Protein AF-0000000070706126 (afdb_homodimer)

Solvent-accessible surface area (backbone atoms only — not comparable to full-atom values): 49937 Å² total; per-residue (Å²): 137,79,91,76,88,88,72,91,72,86,84,78,82,74,78,78,76,77,80,76,78,79,76,75,65,84,67,67,64,66,74,69,49,70,74,45,76,47,69,44,95,53,41,33,29,34,37,22,30,46,45,84,54,83,54,22,11,39,32,40,33,30,58,32,24,22,32,67,47,48,81,87,45,89,29,30,48,21,36,42,38,49,50,25,58,56,43,63,40,40,28,80,88,36,48,40,65,54,37,48,53,53,45,32,64,55,27,22,49,43,37,36,45,53,38,54,61,34,33,35,38,37,29,50,31,48,66,90,42,48,65,59,52,50,49,50,50,39,40,44,74,74,34,53,59,60,51,66,69,58,47,54,52,45,40,55,53,47,50,52,50,50,52,54,38,65,72,33,64,89,65,34,45,68,58,51,45,33,30,40,26,12,57,92,35,36,70,17,40,51,64,60,49,45,75,80,28,58,77,61,40,47,56,62,44,48,50,52,51,41,70,72,39,72,32,35,75,35,31,21,42,18,33,28,37,44,56,55,69,58,50,47,53,50,43,44,71,64,52,48,77,54,80,65,75,83,72,52,66,67,58,49,50,50,72,65,57,73,58,58,79,61,18,41,72,48,79,43,80,32,76,87,46,80,40,24,34,41,37,41,36,27,57,44,47,20,67,78,41,90,58,41,50,43,52,52,33,48,37,46,33,40,22,40,44,53,63,70,51,83,77,32,70,57,64,65,56,73,17,44,33,24,57,70,35,45,72,67,35,82,52,35,47,28,35,30,44,45,77,47,71,35,83,70,32,29,38,33,38,42,37,34,31,23,32,50,92,38,32,53,49,49,55,57,54,54,48,48,63,58,52,30,45,42,38,77,84,46,92,79,26,74,47,71,68,53,50,53,30,15,40,35,29,48,46,44,52,54,54,58,50,51,43,35,52,54,49,38,22,50,51,48,22,50,31,34,64,75,69,71,44,73,82,49,71,67,56,49,42,53,54,38,68,67,57,46,70,69,56,40,19,51,51,38,33,58,42,47,44,62,78,64,58,53,22,39,38,35,40,10,48,62,66,61,42,74,62,53,66,58,55,33,42,75,71,57,51,140,83,86,76,86,88,77,94,72,87,81,83,74,82,75,80,75,76,83,76,76,78,75,76,67,82,70,67,65,65,75,69,48,68,76,45,77,46,70,44,95,54,41,33,30,33,38,22,29,47,44,84,56,81,53,23,11,41,33,40,33,30,58,32,24,22,32,66,47,47,80,86,43,90,29,30,49,20,36,42,38,48,50,24,38,55,39,63,39,40,27,81,88,36,49,40,65,54,36,49,52,51,46,34,63,56,28,31,50,51,44,53,45,54,38,55,61,34,35,36,39,35,30,50,31,49,66,90,43,50,65,59,53,51,49,51,52,38,42,44,73,74,34,54,59,61,50,66,68,59,48,52,54,46,38,55,53,46,51,52,51,49,53,53,38,65,72,32,65,92,65,36,45,68,58,52,46,33,30,40,25,12,59,91,36,35,70,17,40,51,62,59,48,46,74,80,29,57,78,62,43,48,55,63,45,49,50,52,50,41,70,72,38,72,33,35,74,35,31,21,43,18,32,28,37,44,58,56,69,58,49,47,52,51,44,45,71,64,53,47,78,54,79,64,75,83,72,54,65,68,56,50,51,51,73,67,58,73,60,58,80,61,18,41,73,47,82,44,80,33,75,87,47,81,40,25,33,40,36,42,33,28,58,44,48,20,68,79,41,90,58,40,51,43,51,51,34,49,37,46,33,39,21,30,43,49,56,64,73,66,73,34,59,39,72,51,62,76,16,44,33,21,57,71,34,41,72,68,34,82,51,34,48,28,35,29,44,45,79,46,72,35,82,70,33,29,38,31,37,43,37,35,30,22,32,53,90,38,33,53,49,50,55,57,52,53,48,48,63,56,54,30,45,43,40,76,84,47,93,80,26,73,49,72,66,53,49,53,30,17,40,35,29,50,46,44,51,55,54,57,51,52,42,34,53,54,47,38,24,49,52,48,23,53,32,34,66,74,68,69,43,75,82,50,68,68,57,50,42,53,53,39,68,66,56,46,69,70,54,40,18,51,51,38,32,59,41,46,45,62,79,64,58,55,23,37,36,35,40,11,49,63,65,61,43,75,63,54,66,58,55,34,43,76,72,57,52

Organism: Malassezia globosa (strain ATCC MYA-4612 / CBS 7966) (NCBI:txid425265)

Secondary structure (DSSP, 8-state):
-----------------------------------EEEE-TTS-EEEEE---SSEEEEEEEES--GGG--TTSTTTTTHHHHHHHTTTS-BSS--HHHHHHHHHHTTS-EEEEE-SS-EEEEEEEEGGGHHHHHHHHHHHHH-B---HHHHHHHHHHHHHHHHHHHT-HHHHHHHHHHHHHTTTSGGGS-SSPPHHHHTT--HHHHHHHHHHH--GGGEEEEEESS-HHHHHHHHHHHHTT---PPPPHHHHHHHHPPP----EEEEEE-TTSSSEEEEEEEE--BTT-TTHHHHHHHHHHH-EEESSSS-STTSSTTSHHIIIIITT-TTEEEEEEEEEEBSS-EEEEEEEEE-GGGTTTHHHHHHHHHHTTS-SSSTTPPPHHHHHHHHHHHHHHHHHHTTSHHHHHHHHHHHHHHHSS---HHHHHHHHHT--HHHHHHHHHHHHSSSPPPEEEEEE--TT---HHHHHHHTT-/-----------------------------------EEEE-TTS-EEEEE---SSEEEEEEEES--GGG--TTSTTTTTHHHHHHHTTTS-BSS--HHHHHHHHHHTTS-EEEEE-SS-EEEEEEEEGGGHHHHHHHHHHHHH-B---HHHHHHHHHHHHHHHHHHHT-HHHHHHHHHHHHHTTTSGGGS-SSPPHHHHTT--HHHHHHHHHHH--GGGEEEEEESS-HHHHHHHHHHHHTT---PPPPHHHHHHHHPPP----EEEEEE-TTSSSEEEEEEEE--BTT-TTHHHHHHHHHHH-EEETT--S-TTSSTTSHHIIIIITT-TTEEEEEEEEEEBSS-EEEEEEEEE-GGGTTTHHHHHHHHHHTTS-SSSTTPPPHHHHHHHHHHHHHHHHHHTTSHHHHHHHHHHHHHHHSS---HHHHHHHHHT--HHHHHHHHHHHHSSSPPPEEEEEE--TT---HHHHHHHTT-

Sequence (954 aa):
MPYHRLGASSFLRKAALPLVRQRAYATGAAATDPVQITTLPNQVRVATEATPGHFSAVGVYIDAGSRYERPWVPGESGVSHLLDRMAFKSTKGRTAEDMEQLIQAVGGNVMCSSSRETIMYQSSVFNQDIRTVLDVFADTIQNPVMDANELGVQREATAWEVSEIWSKPEMILPEIVHAVAYQNNTLGHPLLCPMENLDIVTTDNLRDFMRAWYRPERLVVAGVGMSHADMVAQATELFGGMRAAPQDPVLDMLGKERARYTGGELFMPDPSTEFTHVYVAYEGMSIHDDDIYTLATMQMLIGGGGSFSAGGPGKGMYSRLYTNVLNQFHAVDHCASFHHCYADSGLFGISASVHPSFSSTIPYVIARELELCTSGNYRGSVTKAELARAKNQLKSSLMMALESRLVEVEDLGRQVLVHGKKVSVQEMCAAIDRVDLAALHRVARRVLMNGKPSTVVVQGELDGLGDIRALLSSRGMMPYHRLGASSFLRKAALPLVRQRAYATGAAATDPVQITTLPNQVRVATEATPGHFSAVGVYIDAGSRYERPWVPGESGVSHLLDRMAFKSTKGRTAEDMEQLIQAVGGNVMCSSSRETIMYQSSVFNQDIRTVLDVFADTIQNPVMDANELGVQREATAWEVSEIWSKPEMILPEIVHAVAYQNNTLGHPLLCPMENLDIVTTDNLRDFMRAWYRPERLVVAGVGMSHADMVAQATELFGGMRAAPQDPVLDMLGKERARYTGGELFMPDPSTEFTHVYVAYEGMSIHDDDIYTLATMQMLIGGGGSFSAGGPGKGMYSRLYTNVLNQFHAVDHCASFHHCYADSGLFGISASVHPSFSSTIPYVIARELELCTSGNYRGSVTKAELARAKNQLKSSLMMALESRLVEVEDLGRQVLVHGKKVSVQEMCAAIDRVDLAALHRVARRVLMNGKPSTVVVQGELDGLGDIRALLSSRGM

Nearest PDB structures (foldseek):
  7jrg-assembly1_A  TM=9.413E-01  e=2.999E-42  Vigna radiata var. radiata
  8bq5-assembly1_AB  TM=9.023E-01  e=3.755E-42  Arabidopsis thaliana
  6haw-assembly1_A  TM=9.386E-01  e=1.621E-40  Bos taurus
  8ab7-assembly1_A  TM=9.003E-01  e=1.717E-39  Yarrowia lipolytica
  8b6j-assembly1_A  TM=9.073E-01  e=3.806E-33  Tetrahymena thermophila SB210

Structure (mmCIF, N/CA/C/O backbone):
data_AF-0000000070706126-model_v1
#
loop_
_entity.id
_entity.type
_entity.pdbx_description
1 polymer 'Mitochondrial-processing peptidase subunit alpha'
#
loop_
_atom_site.group_PDB
_atom_site.id
_atom_site.type_symbol
_atom_site.label_atom_id
_atom_site.label_alt_id
_atom_site.label_comp_id
_atom_site.label_asym_id
_atom_site.label_entity_id
_atom_site.label_seq_id
_atom_site.pdbx_PDB_ins_code
_atom_site.Cartn_x
_atom_site.Cartn_y
_atom_site.Cartn_z
_atom_site.occupancy
_atom_site.B_iso_or_equiv
_atom_site.auth_seq_id
_atom_site.auth_comp_id
_atom_site.auth_asym_id
_atom_site.auth_atom_id
_atom_site.pdbx_PDB_model_num
ATOM 1 N N . MET A 1 1 ? -62.438 29.094 10.445 1 16.95 1 MET A N 1
ATOM 2 C CA . MET A 1 1 ? -63.375 29.422 9.391 1 16.95 1 MET A CA 1
ATOM 3 C C . MET A 1 1 ? -63.156 28.547 8.156 1 16.95 1 MET A C 1
ATOM 5 O O . MET A 1 1 ? -62 28.156 7.883 1 16.95 1 MET A O 1
ATOM 9 N N . PRO A 1 2 ? -64.25 28.125 7.402 1 18.17 2 PRO A N 1
ATOM 10 C CA . PRO A 1 2 ? -64.625 27.031 6.473 1 18.17 2 PRO A CA 1
ATOM 11 C C . PRO A 1 2 ? -64 27.25 5.078 1 18.17 2 PRO A C 1
ATOM 13 O O . PRO A 1 2 ? -64.125 26.391 4.207 1 18.17 2 PRO A O 1
ATOM 16 N N . TYR A 1 3 ? -63.719 28.5 4.789 1 16.61 3 TYR A N 1
ATOM 17 C CA . TYR A 1 3 ? -63.875 28.781 3.371 1 16.61 3 TYR A CA 1
ATOM 18 C C . TYR A 1 3 ? -63.281 27.672 2.516 1 16.61 3 TYR A C 1
ATOM 20 O O . TYR A 1 3 ? -62.219 27.109 2.871 1 16.61 3 TYR A O 1
ATOM 28 N N . HIS A 1 4 ? -63.875 27.203 1.459 1 16.44 4 HIS A N 1
ATOM 29 C CA . HIS A 1 4 ? -64.375 26.344 0.392 1 16.44 4 HIS A CA 1
ATOM 30 C C . HIS A 1 4 ? -63.344 26.266 -0.755 1 16.44 4 HIS A C 1
ATOM 32 O O . HIS A 1 4 ? -63.031 25.172 -1.217 1 16.44 4 HIS A O 1
ATOM 38 N N . ARG A 1 5 ? -63.281 27.391 -1.562 1 16.2 5 ARG A N 1
ATOM 39 C CA . ARG A 1 5 ? -63.688 27.375 -2.969 1 16.2 5 ARG A CA 1
ATOM 40 C C . ARG A 1 5 ? -62.656 26.609 -3.809 1 16.2 5 ARG A C 1
ATOM 42 O O . ARG A 1 5 ? -61.531 26.406 -3.383 1 16.2 5 ARG A O 1
ATOM 49 N N . LEU A 1 6 ? -62.688 26.797 -5.23 1 16.56 6 LEU A N 1
ATOM 50 C CA . LEU A 1 6 ? -63.062 26.234 -6.523 1 16.56 6 LEU A CA 1
ATOM 51 C C . LEU A 1 6 ? -61.812 25.859 -7.312 1 16.56 6 LEU A C 1
ATOM 53 O O . LEU A 1 6 ? -60.688 26.234 -6.949 1 16.56 6 LEU A O 1
ATOM 57 N N . GLY A 1 7 ? -61.719 26.234 -8.68 1 16.25 7 GLY A N 1
ATOM 58 C CA . GLY A 1 7 ? -61.875 25.656 -10.008 1 16.25 7 GLY A CA 1
ATOM 59 C C . GLY A 1 7 ? -60.562 25.609 -10.789 1 16.25 7 GLY A C 1
ATOM 60 O O . GLY A 1 7 ? -60.562 25.172 -11.945 1 16.25 7 GLY A O 1
ATOM 61 N N . ALA A 1 8 ? -59.531 26.391 -10.508 1 17.09 8 ALA A N 1
ATOM 62 C CA . ALA A 1 8 ? -58.906 27.031 -11.664 1 17.09 8 ALA A CA 1
ATOM 63 C C . ALA A 1 8 ? -58.344 25.984 -12.617 1 17.09 8 ALA A C 1
ATOM 65 O O . ALA A 1 8 ? -57.5 25.172 -12.219 1 17.09 8 ALA A O 1
ATOM 66 N N . SER A 1 9 ? -58.906 25.609 -13.797 1 16.64 9 SER A N 1
ATOM 67 C CA . SER A 1 9 ? -58.844 24.703 -14.938 1 16.64 9 SER A CA 1
ATOM 68 C C . SER A 1 9 ? -57.531 24.797 -15.664 1 16.64 9 SER A C 1
ATOM 70 O O . SER A 1 9 ? -57.125 23.875 -16.391 1 16.64 9 SER A O 1
ATOM 72 N N . SER A 1 10 ? -57 26.016 -15.891 1 17.25 10 SER A N 1
ATOM 73 C CA . SER A 1 10 ? -56.594 26.25 -17.281 1 17.25 10 SER A CA 1
ATOM 74 C C . SER A 1 10 ? -55.562 25.219 -17.734 1 17.25 10 SER A C 1
ATOM 76 O O . SER A 1 10 ? -54.938 24.562 -16.906 1 17.25 10 SER A O 1
ATOM 78 N N . PHE A 1 11 ? -55 25.344 -19.047 1 17.95 11 PHE A N 1
ATOM 79 C CA . PHE A 1 11 ? -54.625 24.859 -20.375 1 17.95 11 PHE A CA 1
ATOM 80 C C . PHE A 1 11 ? -53.188 24.344 -20.359 1 17.95 11 PHE A C 1
ATOM 82 O O . PHE A 1 11 ? -52.312 24.891 -19.656 1 17.95 11 PHE A O 1
ATOM 89 N N . LEU A 1 12 ? -52.844 23.109 -20.922 1 17.23 12 LEU A N 1
ATOM 90 C CA . LEU A 1 12 ? -51.906 22 -21.141 1 17.23 12 LEU A CA 1
ATOM 91 C C . LEU A 1 12 ? -50.719 22.438 -21.969 1 17.23 12 LEU A C 1
ATOM 93 O O . LEU A 1 12 ? -49.969 21.609 -22.469 1 17.23 12 LEU A O 1
ATOM 97 N N . ARG A 1 13 ? -50.438 23.797 -22.141 1 17.64 13 ARG A N 1
ATOM 98 C CA . ARG A 1 13 ? -49.656 23.875 -23.375 1 17.64 13 ARG A CA 1
ATOM 99 C C . ARG A 1 13 ? -48.344 23.094 -23.234 1 17.64 13 ARG A C 1
ATOM 101 O O . ARG A 1 13 ? -47.688 23.141 -22.203 1 17.64 13 ARG A O 1
ATOM 108 N N . LYS A 1 14 ? -48 22.141 -24.172 1 18.61 14 LYS A N 1
ATOM 109 C CA . LYS A 1 14 ? -47.062 21.094 -24.531 1 18.61 14 LYS A CA 1
ATOM 110 C C . LYS A 1 14 ? -45.656 21.672 -24.75 1 18.61 14 LYS A C 1
ATOM 112 O O . LYS A 1 14 ? -45.125 21.625 -25.859 1 18.61 14 LYS A O 1
ATOM 117 N N . ALA A 1 15 ? -45.188 22.75 -24.125 1 18.69 15 ALA A N 1
ATOM 118 C CA . ALA A 1 15 ? -44 23.312 -24.75 1 18.69 15 ALA A CA 1
ATOM 119 C C . ALA A 1 15 ? -42.875 22.297 -24.844 1 18.69 15 ALA A C 1
ATOM 121 O O . ALA A 1 15 ? -42.625 21.547 -23.891 1 18.69 15 ALA A O 1
ATOM 122 N N . ALA A 1 16 ? -42.406 22.016 -26.109 1 22.16 16 ALA A N 1
ATOM 123 C CA . ALA A 1 16 ? -41.375 21.172 -26.734 1 22.16 16 ALA A CA 1
ATOM 124 C C . ALA A 1 16 ? -40 21.438 -26.125 1 22.16 16 ALA A C 1
ATOM 126 O O . ALA A 1 16 ? -39.5 22.547 -26.172 1 22.16 16 ALA A O 1
ATOM 127 N N . LEU A 1 17 ? -39.625 20.891 -25.016 1 20.3 17 LEU A N 1
ATOM 128 C CA . LEU A 1 17 ? -38.375 21.109 -24.344 1 20.3 17 LEU A CA 1
ATOM 129 C C . LEU A 1 17 ? -37.188 20.891 -25.312 1 20.3 17 LEU A C 1
ATOM 131 O O . LEU A 1 17 ? -37.125 19.844 -25.969 1 20.3 17 LEU A O 1
ATOM 135 N N . PRO A 1 18 ? -36.594 22.016 -25.797 1 23.59 18 PRO A N 1
ATOM 136 C CA . PRO A 1 18 ? -35.5 21.906 -26.781 1 23.59 18 PRO A CA 1
ATOM 137 C C . PRO A 1 18 ? -34.469 20.828 -26.406 1 23.59 18 PRO A C 1
ATOM 139 O O . PRO A 1 18 ? -34.344 20.484 -25.234 1 23.59 18 PRO A O 1
ATOM 142 N N . LEU A 1 19 ? -34.031 20.062 -27.453 1 23.22 19 LEU A N 1
ATOM 143 C CA . LEU A 1 19 ? -33.031 19.016 -27.625 1 23.22 19 LEU A CA 1
ATOM 144 C C . LEU A 1 19 ? -31.703 19.453 -27.062 1 23.22 19 LEU A C 1
ATOM 146 O O . LEU A 1 19 ? -31.094 20.406 -27.562 1 23.22 19 LEU A O 1
ATOM 150 N N . VAL A 1 20 ? -31.484 19.516 -25.812 1 23.09 20 VAL A N 1
ATOM 151 C CA . VAL A 1 20 ? -30.172 19.828 -25.234 1 23.09 20 VAL A CA 1
ATOM 152 C C . VAL A 1 20 ? -29.094 19.031 -25.953 1 23.09 20 VAL A C 1
ATOM 154 O O . VAL A 1 20 ? -29.156 17.797 -26 1 23.09 20 VAL A O 1
ATOM 157 N N . ARG A 1 21 ? -28.406 19.656 -26.922 1 24.77 21 ARG A N 1
ATOM 158 C CA . ARG A 1 21 ? -27.234 19.156 -27.641 1 24.77 21 ARG A CA 1
ATOM 159 C C . ARG A 1 21 ? -26.25 18.469 -26.688 1 24.77 21 ARG A C 1
ATOM 161 O O . ARG A 1 21 ? -25.859 19.047 -25.672 1 24.77 21 ARG A O 1
ATOM 168 N N . GLN A 1 22 ? -26.109 17.219 -26.75 1 24.25 22 GLN A N 1
ATOM 169 C CA . GLN A 1 22 ? -25.156 16.312 -26.109 1 24.25 22 GLN A CA 1
ATOM 170 C C . GLN A 1 22 ? -23.719 16.766 -26.375 1 24.25 22 GLN A C 1
ATOM 172 O O . GLN A 1 22 ? -23.219 16.641 -27.484 1 24.25 22 GLN A O 1
ATOM 177 N N . ARG A 1 23 ? -23.25 17.922 -25.859 1 25.36 23 ARG A N 1
ATOM 178 C CA . ARG A 1 23 ? -21.844 18.281 -26.047 1 25.36 23 ARG A CA 1
ATOM 179 C C . ARG A 1 23 ? -20.938 17.109 -25.734 1 25.36 23 ARG A C 1
ATOM 181 O O . ARG A 1 23 ? -21.016 16.5 -24.672 1 25.36 23 ARG A O 1
ATOM 188 N N . ALA A 1 24 ? -20.312 16.562 -26.797 1 27.06 24 ALA A N 1
ATOM 189 C CA . ALA A 1 24 ? -19.281 15.531 -26.875 1 27.06 24 ALA A CA 1
ATOM 190 C C . ALA A 1 24 ? -18.156 15.805 -25.906 1 27.06 24 ALA A C 1
ATOM 192 O O . ALA A 1 24 ? -17.469 16.828 -26 1 27.06 24 ALA A O 1
ATOM 193 N N . TYR A 1 25 ? -18.359 15.508 -24.688 1 28.28 25 TYR A N 1
ATOM 194 C CA . TYR A 1 25 ? -17.172 15.422 -23.859 1 28.28 25 TYR A CA 1
ATOM 195 C C . TYR A 1 25 ? -16.016 14.789 -24.641 1 28.28 25 TYR A C 1
ATOM 197 O O . TYR A 1 25 ? -16.219 13.875 -25.438 1 28.28 25 TYR A O 1
ATOM 205 N N . ALA A 1 26 ? -15.055 15.523 -25.078 1 29.61 26 ALA A N 1
ATOM 206 C CA . ALA A 1 26 ? -13.891 14.984 -25.797 1 29.61 26 ALA A CA 1
ATOM 207 C C . ALA A 1 26 ? -13.57 13.57 -25.312 1 29.61 26 ALA A C 1
ATOM 209 O O . ALA A 1 26 ? -13.055 13.383 -24.203 1 29.61 26 ALA A O 1
ATOM 210 N N . THR A 1 27 ? -14.383 12.617 -25.516 1 33.97 27 THR A N 1
ATOM 211 C CA . THR A 1 27 ? -14.148 11.18 -25.391 1 33.97 27 THR A CA 1
ATOM 212 C C . THR A 1 27 ? -12.844 10.789 -26.078 1 33.97 27 THR A C 1
ATOM 214 O O . THR A 1 27 ? -12.852 10.078 -27.094 1 33.97 27 THR A O 1
ATOM 217 N N . GLY A 1 28 ? -12.023 11.727 -26.375 1 32.88 28 GLY A N 1
ATOM 218 C CA . GLY A 1 28 ? -10.875 11.023 -26.938 1 32.88 28 GLY A CA 1
ATOM 219 C C . GLY A 1 28 ? -10.391 9.883 -26.062 1 32.88 28 GLY A C 1
ATOM 220 O O . GLY A 1 28 ? -9.906 10.102 -24.953 1 32.88 28 GLY A O 1
ATOM 221 N N . ALA A 1 29 ? -11.164 8.867 -26.109 1 37.31 29 ALA A N 1
ATOM 222 C CA . ALA A 1 29 ? -10.516 7.688 -25.547 1 37.31 29 ALA A CA 1
ATOM 223 C C . ALA A 1 29 ? -9.008 7.723 -25.781 1 37.31 29 ALA A C 1
ATOM 225 O O . ALA A 1 29 ? -8.555 7.727 -26.938 1 37.31 29 ALA A O 1
ATOM 226 N N . ALA A 1 30 ? -8.25 8.258 -24.984 1 42.72 30 ALA A N 1
ATOM 227 C CA . ALA A 1 30 ? -6.812 8.102 -25.188 1 42.72 30 ALA A CA 1
ATOM 228 C C . ALA A 1 30 ? -6.496 6.789 -25.891 1 42.72 30 ALA A C 1
ATOM 230 O O . ALA A 1 30 ? -6.832 5.711 -25.406 1 42.72 30 ALA A O 1
ATOM 231 N N . ALA A 1 31 ? -6.504 6.688 -27.094 1 42.12 31 ALA A N 1
ATOM 232 C CA . ALA A 1 31 ? -6.074 5.555 -27.922 1 42.12 31 ALA A CA 1
ATOM 233 C C . ALA A 1 31 ? -4.875 4.852 -27.297 1 42.12 31 ALA A C 1
ATOM 235 O O . ALA A 1 31 ? -3.793 5.434 -27.188 1 42.12 31 ALA A O 1
ATOM 236 N N . THR A 1 32 ? -5.129 4.074 -26.125 1 54.09 32 THR A N 1
ATOM 237 C CA . THR A 1 32 ? -4.016 3.266 -25.656 1 54.09 32 THR A CA 1
ATOM 238 C C . THR A 1 32 ? -3.324 2.555 -26.812 1 54.09 32 THR A C 1
ATOM 240 O O . THR A 1 32 ? -3.984 1.932 -27.656 1 54.09 32 THR A O 1
ATOM 243 N N . ASP A 1 33 ? -2.234 3.006 -27.266 1 60.59 33 ASP A N 1
ATOM 244 C CA . ASP A 1 33 ? -1.484 2.287 -28.297 1 60.59 33 ASP A CA 1
ATOM 245 C C . ASP A 1 33 ? -1.54 0.78 -28.062 1 60.59 33 ASP A C 1
ATOM 247 O O . ASP A 1 33 ? -1.404 0.318 -26.922 1 60.59 33 ASP A O 1
ATOM 251 N N . PRO A 1 34 ? -1.948 0.109 -29.062 1 75.88 34 PRO A N 1
ATOM 252 C CA . PRO A 1 34 ? -2.096 -1.347 -29 1 75.88 34 PRO A CA 1
ATOM 253 C C . PRO A 1 34 ? -0.819 -2.053 -28.562 1 75.88 34 PRO A C 1
ATOM 255 O O . PRO A 1 34 ? 0.284 -1.568 -28.828 1 75.88 34 PRO A O 1
ATOM 258 N N . VAL A 1 35 ? -0.993 -3.055 -27.75 1 92.12 35 VAL A N 1
ATOM 259 C CA . VAL A 1 35 ? 0.085 -3.949 -27.344 1 92.12 35 VAL A CA 1
ATOM 260 C C . VAL A 1 35 ? 0.72 -4.586 -28.578 1 92.12 35 VAL A C 1
ATOM 262 O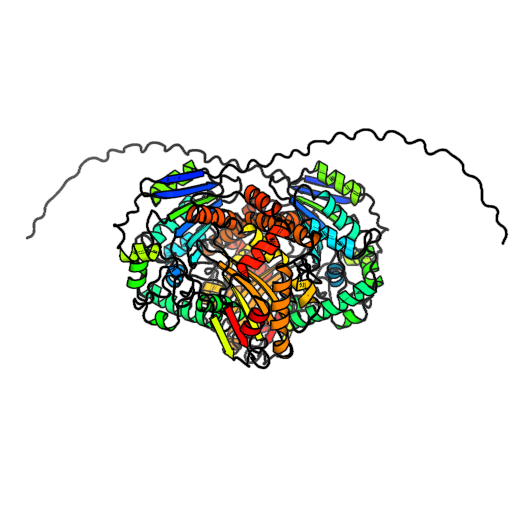 O . VAL A 1 35 ? 0.016 -4.992 -29.516 1 92.12 35 VAL A O 1
ATOM 265 N N . GLN A 1 36 ? 2.02 -4.523 -28.688 1 96.62 36 GLN A N 1
ATOM 266 C CA . GLN A 1 36 ? 2.764 -5.215 -29.734 1 96.62 36 GLN A CA 1
ATOM 267 C C . GLN A 1 36 ? 3.623 -6.336 -29.156 1 96.62 36 GLN A C 1
ATOM 269 O O . GLN A 1 36 ? 4.215 -6.176 -28.078 1 96.62 36 GLN A O 1
ATOM 274 N N . ILE A 1 37 ? 3.615 -7.441 -29.875 1 98 37 ILE A N 1
ATOM 275 C CA . ILE A 1 37 ? 4.398 -8.594 -29.438 1 98 37 ILE A CA 1
ATOM 276 C C . ILE A 1 37 ? 5.25 -9.102 -30.594 1 98 37 ILE A C 1
ATOM 278 O O . ILE A 1 37 ? 4.766 -9.227 -31.734 1 98 37 ILE A O 1
ATOM 282 N N . THR A 1 38 ? 6.488 -9.305 -30.344 1 98.38 38 THR A N 1
ATOM 283 C CA . THR A 1 38 ? 7.414 -9.906 -31.297 1 98.38 38 THR A CA 1
ATOM 284 C C . THR A 1 38 ? 8.125 -11.102 -30.688 1 98.38 38 THR A C 1
ATOM 286 O O . THR A 1 38 ? 8.539 -11.062 -29.516 1 98.38 38 THR A O 1
ATOM 289 N N . THR A 1 39 ? 8.203 -12.18 -31.422 1 98.31 39 THR A N 1
ATOM 290 C CA . THR A 1 39 ? 9.008 -13.32 -31.016 1 98.31 39 THR A CA 1
ATOM 291 C C . THR A 1 39 ? 10.367 -13.305 -31.719 1 98.31 39 THR A C 1
ATOM 293 O O . THR A 1 39 ? 10.438 -13.312 -32.938 1 98.31 39 THR A O 1
ATOM 296 N N . LEU A 1 40 ? 11.406 -13.242 -30.953 1 98.38 40 LEU A N 1
ATOM 297 C CA . LEU A 1 40 ? 12.75 -13.266 -31.516 1 98.38 40 LEU A CA 1
ATOM 298 C C . LEU A 1 40 ? 13.07 -14.641 -32.094 1 98.38 40 LEU A C 1
ATOM 300 O O . LEU A 1 40 ? 12.375 -15.617 -31.812 1 98.38 40 LEU A O 1
ATOM 304 N N . PRO A 1 41 ? 14.117 -14.766 -32.938 1 97.56 41 PRO A N 1
ATOM 305 C CA . PRO A 1 41 ? 14.477 -16.062 -33.531 1 97.56 41 PRO A CA 1
ATOM 306 C C . PRO A 1 41 ? 14.766 -17.125 -32.469 1 97.56 41 PRO A C 1
ATOM 308 O O . PRO A 1 41 ? 14.516 -18.312 -32.719 1 97.56 41 PRO A O 1
ATOM 311 N N . ASN A 1 42 ? 15.281 -16.734 -31.391 1 97.69 42 ASN A N 1
ATOM 312 C CA . ASN A 1 42 ? 15.586 -17.719 -30.344 1 97.69 42 ASN A CA 1
ATOM 313 C C . ASN A 1 42 ? 14.375 -17.984 -29.453 1 97.69 42 ASN A C 1
ATOM 315 O O . ASN A 1 42 ? 14.492 -18.625 -28.406 1 97.69 42 ASN A O 1
ATOM 319 N N . GLN A 1 43 ? 13.25 -17.406 -29.688 1 97.19 43 GLN A N 1
ATOM 320 C CA . GLN A 1 43 ? 11.945 -17.688 -29.109 1 97.19 43 GLN A CA 1
ATOM 321 C C . GLN A 1 43 ? 11.664 -16.797 -27.906 1 97.19 43 GLN A C 1
ATOM 323 O O . GLN A 1 43 ? 10.586 -16.859 -27.312 1 97.19 43 GLN A O 1
ATOM 328 N N . VAL A 1 44 ? 12.602 -15.867 -27.562 1 98.5 44 VAL A N 1
ATOM 329 C CA . VAL A 1 44 ? 12.273 -14.836 -26.578 1 98.5 44 VAL A CA 1
ATOM 330 C C . VAL A 1 44 ? 11.148 -13.953 -27.109 1 98.5 44 VAL A C 1
ATOM 332 O O . VAL A 1 44 ? 11.18 -13.523 -28.266 1 98.5 44 VAL A O 1
ATOM 335 N N . ARG A 1 45 ? 10.195 -13.711 -26.297 1 98.75 45 ARG A N 1
ATOM 336 C CA . ARG A 1 45 ? 9.109 -12.828 -26.703 1 98.75 45 ARG A CA 1
ATOM 337 C C . ARG A 1 45 ? 9.305 -11.43 -26.125 1 98.75 45 ARG A C 1
ATOM 339 O O . ARG A 1 45 ? 9.727 -11.273 -24.984 1 98.75 45 ARG A O 1
ATOM 346 N N . VAL A 1 46 ? 8.984 -10.43 -26.953 1 98.75 46 VAL A N 1
ATOM 347 C CA . VAL A 1 46 ? 9.062 -9.023 -26.578 1 98.75 46 VAL A CA 1
ATOM 348 C C . VAL A 1 46 ? 7.684 -8.375 -26.672 1 98.75 46 VAL A C 1
ATOM 350 O O . VAL A 1 46 ? 7.016 -8.477 -27.703 1 98.75 46 VAL A O 1
ATOM 353 N N . ALA A 1 47 ? 7.266 -7.805 -25.578 1 98.5 47 ALA A N 1
ATOM 354 C CA . ALA A 1 47 ? 5.953 -7.172 -25.531 1 98.5 47 ALA A CA 1
ATOM 355 C C . ALA A 1 47 ? 6.059 -5.719 -25.078 1 98.5 47 ALA A C 1
ATOM 357 O O . ALA A 1 47 ? 6.789 -5.41 -24.125 1 98.5 47 ALA A O 1
ATOM 358 N N . THR A 1 48 ? 5.305 -4.789 -25.781 1 97 48 THR A N 1
ATOM 359 C CA . THR A 1 48 ? 5.395 -3.375 -25.422 1 97 48 THR A CA 1
ATOM 360 C C . THR A 1 48 ? 4.023 -2.709 -25.5 1 97 48 THR A C 1
ATOM 362 O O . THR A 1 48 ? 3.199 -3.072 -26.344 1 97 48 THR A O 1
ATOM 365 N N . GLU A 1 49 ? 3.816 -1.878 -24.578 1 92.31 49 GLU A N 1
ATOM 366 C CA . GLU A 1 49 ? 2.715 -0.921 -24.625 1 92.31 49 GLU A CA 1
ATOM 367 C C . GLU A 1 49 ? 3.229 0.515 -24.578 1 92.31 49 GLU A C 1
ATOM 369 O O . GLU A 1 49 ? 3.83 0.936 -23.594 1 92.31 49 GLU A O 1
ATOM 374 N N . ALA A 1 50 ? 2.953 1.273 -25.641 1 81.62 50 ALA A N 1
ATOM 375 C CA . ALA A 1 50 ? 3.549 2.6 -25.781 1 81.62 50 ALA A CA 1
ATOM 376 C C . ALA A 1 50 ? 2.674 3.664 -25.125 1 81.62 50 ALA A C 1
ATOM 378 O O . ALA A 1 50 ? 2.236 4.609 -25.781 1 81.62 50 ALA A O 1
ATOM 379 N N . THR A 1 51 ? 2.359 3.504 -23.938 1 73.5 51 THR A N 1
ATOM 380 C CA . THR A 1 51 ? 1.603 4.523 -23.219 1 73.5 51 THR A CA 1
ATOM 381 C C . THR A 1 51 ? 2.496 5.707 -22.859 1 73.5 51 THR A C 1
ATOM 383 O O . THR A 1 51 ? 3.533 5.535 -22.203 1 73.5 51 THR A O 1
ATOM 386 N N . PRO A 1 52 ? 2.186 6.82 -23.297 1 70.31 52 PRO A N 1
ATOM 387 C CA . PRO A 1 52 ? 3.064 7.957 -23.031 1 70.31 52 PRO A CA 1
ATOM 388 C C . PRO A 1 52 ? 3.127 8.32 -21.547 1 70.31 52 PRO A C 1
ATOM 390 O O . PRO A 1 52 ? 2.186 8.039 -20.797 1 70.31 52 PRO A O 1
ATOM 393 N N . GLY A 1 53 ? 4.258 8.719 -21.078 1 69.5 53 GLY A N 1
ATOM 394 C CA . GLY A 1 53 ? 4.477 9.211 -19.719 1 69.5 53 GLY A CA 1
ATOM 395 C C . GLY A 1 53 ? 5.938 9.477 -19.422 1 69.5 53 GLY A C 1
ATOM 396 O O . GLY A 1 53 ? 6.812 9.211 -20.25 1 69.5 53 GLY A O 1
ATOM 397 N N . HIS A 1 54 ? 6.113 10.133 -18.297 1 68 54 HIS A N 1
ATOM 398 C CA . HIS A 1 54 ? 7.465 10.492 -17.891 1 68 54 HIS A CA 1
ATOM 399 C C . HIS A 1 54 ? 8.234 9.273 -17.391 1 68 54 HIS A C 1
ATOM 401 O O . HIS A 1 54 ? 9.469 9.289 -17.328 1 68 54 HIS A O 1
ATOM 407 N N . PHE A 1 55 ? 7.5 8.258 -17 1 76.88 55 PHE A N 1
ATOM 408 C CA . PHE A 1 55 ? 8.117 7.047 -16.484 1 76.88 55 PHE A CA 1
ATOM 409 C C . PHE A 1 55 ? 7.762 5.844 -17.359 1 76.88 55 PHE A C 1
ATOM 411 O O . PHE A 1 55 ? 6.715 5.824 -18 1 76.88 55 PHE A O 1
ATOM 418 N N . SER A 1 56 ? 8.805 5.07 -17.406 1 89.81 56 SER A N 1
ATOM 419 C CA . SER A 1 56 ? 8.641 3.775 -18.047 1 89.81 56 SER A CA 1
ATOM 420 C C . SER A 1 56 ? 8.828 2.631 -17.062 1 89.81 56 SER A C 1
ATOM 422 O O . SER A 1 56 ? 9.234 2.854 -15.914 1 89.81 56 SER A O 1
ATOM 424 N N . ALA A 1 57 ? 8.375 1.527 -17.422 1 94.19 57 ALA A N 1
ATOM 425 C CA . ALA A 1 57 ? 8.641 0.312 -16.656 1 94.19 57 ALA A CA 1
ATOM 426 C C . ALA A 1 57 ? 9.055 -0.835 -17.562 1 94.19 57 ALA A C 1
ATOM 428 O O . ALA A 1 57 ? 8.539 -0.975 -18.672 1 94.19 57 ALA A O 1
ATOM 429 N N . VAL A 1 58 ? 10.039 -1.546 -17.109 1 96.69 58 VAL A N 1
ATOM 430 C CA . VAL A 1 58 ? 10.508 -2.705 -17.859 1 96.69 58 VAL A CA 1
ATOM 431 C C . VAL A 1 58 ? 10.562 -3.926 -16.938 1 96.69 58 VAL A C 1
ATOM 433 O O . VAL A 1 58 ? 10.703 -3.793 -15.727 1 96.69 58 VAL A O 1
ATOM 436 N N . GLY A 1 59 ? 10.406 -5.098 -17.609 1 98.12 59 GLY A N 1
ATOM 437 C CA . GLY A 1 59 ? 10.508 -6.332 -16.844 1 98.12 59 GLY A CA 1
ATOM 438 C C . GLY A 1 59 ? 10.859 -7.535 -17.688 1 98.12 59 GLY A C 1
ATOM 439 O O . GLY A 1 59 ? 10.68 -7.512 -18.906 1 98.12 59 GLY A O 1
ATOM 440 N N . VAL A 1 60 ? 11.477 -8.469 -17.078 1 98.81 60 VAL A N 1
ATOM 441 C CA . VAL A 1 60 ? 11.703 -9.797 -17.641 1 98.81 60 VAL A CA 1
ATOM 442 C C . VAL A 1 60 ? 10.977 -10.844 -16.797 1 98.81 60 VAL A C 1
ATOM 444 O O . VAL A 1 60 ? 11.172 -10.914 -15.578 1 98.81 60 VAL A O 1
ATOM 447 N N . TYR A 1 61 ? 10.164 -11.602 -17.5 1 98.81 61 TYR A N 1
ATOM 448 C CA . TYR A 1 61 ? 9.328 -12.602 -16.844 1 98.81 61 TYR A CA 1
ATOM 449 C C . TYR A 1 61 ? 9.672 -14 -17.328 1 98.81 61 TYR A C 1
ATOM 451 O O . TYR A 1 61 ? 9.711 -14.25 -18.547 1 98.81 61 TYR A O 1
ATOM 459 N N . ILE A 1 62 ? 9.914 -14.859 -16.375 1 98.75 62 ILE A N 1
ATOM 460 C CA . ILE A 1 62 ? 10.359 -16.203 -16.703 1 98.75 62 ILE A CA 1
ATOM 461 C C . ILE A 1 62 ? 9.344 -17.234 -16.203 1 98.75 62 ILE A C 1
ATOM 463 O O . ILE A 1 62 ? 8.945 -17.188 -15.031 1 98.75 62 ILE A O 1
ATOM 467 N N . ASP A 1 63 ? 8.891 -18.094 -17.109 1 98.06 63 ASP A N 1
ATOM 468 C CA . ASP A 1 63 ? 8.055 -19.219 -16.719 1 98.06 63 ASP A CA 1
ATOM 469 C C . ASP A 1 63 ? 8.844 -20.25 -15.906 1 98.06 63 ASP A C 1
ATOM 471 O O . ASP A 1 63 ? 9.266 -21.266 -16.438 1 98.06 63 ASP A O 1
ATOM 475 N N . ALA A 1 64 ? 9.047 -19.953 -14.703 1 98.19 64 ALA A N 1
ATOM 476 C CA . ALA A 1 64 ? 9.75 -20.719 -13.68 1 98.19 64 ALA A CA 1
ATOM 477 C C . ALA A 1 64 ? 9.227 -20.391 -12.281 1 98.19 64 ALA A C 1
ATOM 479 O O . ALA A 1 64 ? 8.656 -19.312 -12.062 1 98.19 64 ALA A O 1
ATOM 480 N N . GLY A 1 65 ? 9.344 -21.281 -11.391 1 98.06 65 GLY A N 1
ATOM 481 C CA . GLY A 1 65 ? 8.867 -21.078 -10.031 1 98.06 65 GLY A CA 1
ATOM 482 C C . GLY A 1 65 ? 8.844 -22.344 -9.203 1 98.06 65 GLY A C 1
ATOM 483 O O . GLY A 1 65 ? 9.305 -23.406 -9.656 1 98.06 65 GLY A O 1
ATOM 484 N N . SER A 1 66 ? 8.32 -22.25 -8.062 1 98.19 66 SER A N 1
ATOM 485 C CA . SER A 1 66 ? 8.398 -23.344 -7.098 1 98.19 66 SER A CA 1
ATOM 486 C C . SER A 1 66 ? 7.672 -24.594 -7.605 1 98.19 66 SER A C 1
ATOM 488 O O . SER A 1 66 ? 8.031 -25.719 -7.258 1 98.19 66 SER A O 1
ATOM 490 N N . ARG A 1 67 ? 6.668 -24.406 -8.469 1 97.75 67 ARG A N 1
ATOM 491 C CA . ARG A 1 67 ? 5.91 -25.562 -8.93 1 97.75 67 ARG A CA 1
ATOM 492 C C . ARG A 1 67 ? 6.789 -26.516 -9.742 1 97.75 67 ARG A C 1
ATOM 494 O O . ARG A 1 67 ? 6.461 -27.688 -9.914 1 97.75 67 ARG A O 1
ATOM 501 N N . TYR A 1 68 ? 7.984 -26 -10.25 1 97.62 68 TYR A N 1
ATOM 502 C CA . TYR A 1 68 ? 8.836 -26.797 -11.117 1 97.62 68 TYR A CA 1
ATOM 503 C C . TYR A 1 68 ? 9.977 -27.438 -10.336 1 97.62 68 TYR A C 1
ATOM 505 O O . TYR A 1 68 ? 10.781 -28.188 -10.891 1 97.62 68 TYR A O 1
ATOM 513 N N . GLU A 1 69 ? 10.023 -27.062 -9.039 1 97.62 69 GLU A N 1
ATOM 514 C CA . GLU A 1 69 ? 11.086 -27.641 -8.211 1 97.62 69 GLU A CA 1
ATOM 515 C C . GLU A 1 69 ? 10.867 -29.125 -7.973 1 97.62 69 GLU A C 1
ATOM 517 O O . GLU A 1 69 ? 9.727 -29.578 -7.828 1 97.62 69 GLU A O 1
ATOM 522 N N . ARG A 1 70 ? 12.031 -29.938 -7.996 1 95.69 70 ARG A N 1
ATOM 523 C CA . ARG A 1 70 ? 11.992 -31.375 -7.75 1 95.69 70 ARG A CA 1
ATOM 524 C C . ARG A 1 70 ? 12.203 -31.688 -6.27 1 95.69 70 ARG A C 1
ATOM 526 O O . ARG A 1 70 ? 13.312 -31.547 -5.754 1 95.69 70 ARG A O 1
ATOM 533 N N . PRO A 1 71 ? 11.109 -32.156 -5.648 1 93.06 71 PRO A N 1
ATOM 534 C CA . PRO A 1 71 ? 11.211 -32.344 -4.203 1 93.06 71 PRO A CA 1
ATOM 535 C C . PRO A 1 71 ? 12.148 -33.5 -3.838 1 93.06 71 PRO A C 1
ATOM 537 O O . PRO A 1 71 ? 12.594 -33.594 -2.693 1 93.06 71 PRO A O 1
ATOM 540 N N . TRP A 1 72 ? 12.461 -34.406 -4.789 1 94.06 72 TRP A N 1
ATOM 541 C CA . TRP A 1 72 ? 13.281 -35.594 -4.5 1 94.06 72 TRP A CA 1
ATOM 542 C C . TRP A 1 72 ? 14.766 -35.281 -4.695 1 94.06 72 TRP A C 1
ATOM 544 O O . TRP A 1 72 ? 15.625 -36.094 -4.367 1 94.06 72 TRP A O 1
ATOM 554 N N . VAL A 1 73 ? 15.086 -34.125 -5.273 1 95.44 73 VAL A N 1
ATOM 555 C CA . VAL A 1 73 ? 16.469 -33.688 -5.395 1 95.44 73 VAL A CA 1
ATOM 556 C C . VAL A 1 73 ? 16.875 -32.906 -4.148 1 95.44 73 VAL A C 1
ATOM 558 O O . VAL A 1 73 ? 16.344 -31.828 -3.887 1 95.44 73 VAL A O 1
ATOM 561 N N . PRO A 1 74 ? 17.875 -33.344 -3.43 1 96.19 74 PRO A N 1
ATOM 562 C CA . PRO A 1 74 ? 18.297 -32.656 -2.223 1 96.19 74 PRO A CA 1
ATOM 563 C C . PRO A 1 74 ? 18.734 -31.203 -2.506 1 96.19 74 PRO A C 1
ATOM 565 O O . PRO A 1 74 ? 19.531 -30.969 -3.42 1 96.19 74 PRO A O 1
ATOM 568 N N . GLY A 1 75 ? 18.094 -30.266 -1.796 1 96.25 75 GLY A N 1
ATOM 569 C CA . GLY A 1 75 ? 18.516 -28.875 -1.887 1 96.25 75 GLY A CA 1
ATOM 570 C C . GLY A 1 75 ? 17.734 -28.094 -2.92 1 96.25 75 GLY A C 1
ATOM 571 O O . GLY A 1 75 ? 17.875 -26.875 -3.012 1 96.25 75 GLY A O 1
ATOM 572 N N . GLU A 1 76 ? 16.844 -28.781 -3.635 1 97 76 GLU A N 1
ATOM 573 C CA . GLU A 1 76 ? 16.188 -28.047 -4.723 1 97 76 GLU A CA 1
ATOM 574 C C . GLU A 1 76 ? 14.938 -27.328 -4.234 1 97 76 GLU A C 1
ATOM 576 O O . GLU A 1 76 ? 14.578 -26.281 -4.758 1 97 76 GLU A O 1
ATOM 581 N N . SER A 1 77 ? 14.273 -27.922 -3.232 1 97.12 77 SER A N 1
ATOM 582 C CA . SER A 1 77 ? 13.094 -27.25 -2.697 1 97.12 77 SER A CA 1
ATOM 583 C C . SER A 1 77 ? 13.453 -25.891 -2.102 1 97.12 77 SER A C 1
ATOM 585 O O . SER A 1 77 ? 14.289 -25.797 -1.202 1 97.12 77 SER A O 1
ATOM 587 N N . GLY A 1 78 ? 12.883 -24.828 -2.664 1 97.31 78 GLY A N 1
ATOM 588 C CA . GLY A 1 78 ? 13.148 -23.484 -2.172 1 97.31 78 GLY A CA 1
ATOM 589 C C . GLY A 1 78 ? 14.133 -22.719 -3.037 1 97.31 78 GLY A C 1
ATOM 590 O O . GLY A 1 78 ? 14.406 -21.547 -2.785 1 97.31 78 GLY A O 1
ATOM 591 N N . VAL A 1 79 ? 14.555 -23.297 -4.074 1 98.06 79 VAL A N 1
ATOM 592 C CA . VAL A 1 79 ? 15.586 -22.688 -4.914 1 98.06 79 VAL A CA 1
ATOM 593 C C . VAL A 1 79 ? 15.031 -21.438 -5.574 1 98.06 79 VAL A C 1
ATOM 595 O O . VAL A 1 79 ? 15.75 -20.453 -5.742 1 98.06 79 VAL A O 1
ATOM 598 N N . SER A 1 80 ? 13.766 -21.422 -6.004 1 98.19 80 SER A N 1
ATOM 599 C CA . SER A 1 80 ? 13.18 -20.219 -6.594 1 98.19 80 SER A CA 1
ATOM 600 C C . SER A 1 80 ? 13.242 -19.031 -5.629 1 98.19 80 SER A C 1
ATOM 602 O O . SER A 1 80 ? 13.578 -17.922 -6.023 1 98.19 80 SER A O 1
ATOM 604 N N . HIS A 1 81 ? 12.906 -19.312 -4.383 1 97 81 HIS A N 1
ATOM 605 C CA . HIS A 1 81 ? 13 -18.297 -3.338 1 97 81 HIS A CA 1
ATOM 606 C C . HIS A 1 81 ? 14.43 -17.781 -3.207 1 97 81 HIS A C 1
ATOM 608 O O . HIS A 1 81 ? 14.641 -16.562 -3.123 1 97 81 HIS A O 1
ATOM 614 N N . LEU A 1 82 ? 15.383 -18.656 -3.256 1 96.81 82 LEU A N 1
ATOM 615 C CA . LEU A 1 82 ? 16.766 -18.25 -3.078 1 96.81 82 LEU A CA 1
ATOM 616 C C . LEU A 1 82 ? 17.297 -17.531 -4.316 1 96.81 82 LEU A C 1
ATOM 618 O O . LEU A 1 82 ? 18.141 -16.641 -4.215 1 96.81 82 LEU A O 1
ATOM 622 N N . LEU A 1 83 ? 16.797 -17.922 -5.469 1 97.44 83 LEU A N 1
ATOM 623 C CA . LEU A 1 83 ? 17.156 -17.203 -6.684 1 97.44 83 LEU A CA 1
ATOM 624 C C . LEU A 1 83 ? 16.688 -15.75 -6.625 1 97.44 83 LEU A C 1
ATOM 626 O O . LEU A 1 83 ? 17.375 -14.844 -7.094 1 97.44 83 LEU A O 1
ATOM 630 N N . ASP A 1 84 ? 15.539 -15.578 -6.113 1 95.75 84 ASP A N 1
ATOM 631 C CA . ASP A 1 84 ? 15.023 -14.234 -5.855 1 95.75 84 ASP A CA 1
ATOM 632 C C . ASP A 1 84 ? 15.977 -13.445 -4.961 1 95.75 84 ASP A C 1
ATOM 634 O O . ASP A 1 84 ? 16.312 -12.297 -5.262 1 95.75 84 ASP A O 1
ATOM 638 N N . ARG A 1 85 ? 16.484 -14.125 -3.951 1 92.31 85 ARG A N 1
ATOM 639 C CA . ARG A 1 85 ? 17.375 -13.477 -2.982 1 92.31 85 ARG A CA 1
ATOM 640 C C . ARG A 1 85 ? 18.766 -13.289 -3.559 1 92.31 85 ARG A C 1
ATOM 642 O O . ARG A 1 85 ? 19.5 -12.398 -3.127 1 92.31 85 ARG A O 1
ATOM 649 N N . MET A 1 86 ? 19.125 -14.062 -4.508 1 94.56 86 MET A N 1
ATOM 650 C CA . MET A 1 86 ? 20.453 -14.016 -5.109 1 94.56 86 MET A CA 1
ATOM 651 C C . MET A 1 86 ? 20.469 -13.109 -6.332 1 94.56 86 MET A C 1
ATOM 653 O O . MET A 1 86 ? 21.5 -12.953 -6.984 1 94.56 86 MET A O 1
ATOM 657 N N . ALA A 1 87 ? 19.328 -12.508 -6.586 1 95 87 ALA A N 1
ATOM 658 C CA . ALA A 1 87 ? 19.266 -11.602 -7.727 1 95 87 ALA A CA 1
ATOM 659 C C . ALA A 1 87 ? 20.156 -10.375 -7.496 1 95 87 ALA A C 1
ATOM 661 O O . ALA A 1 87 ? 20.25 -9.883 -6.367 1 95 87 ALA A O 1
ATOM 662 N N . PHE A 1 88 ? 20.766 -9.93 -8.57 1 94.19 88 PHE A N 1
ATOM 663 C CA . PHE A 1 88 ? 21.531 -8.688 -8.641 1 94.19 88 PHE A CA 1
ATOM 664 C C . PHE A 1 88 ? 22.766 -8.75 -7.734 1 94.19 88 PHE A C 1
ATOM 666 O O . PHE A 1 88 ? 23.109 -7.766 -7.086 1 94.19 88 PHE A O 1
ATOM 673 N N . LYS A 1 89 ? 23.25 -9.945 -7.582 1 93.75 89 LYS A N 1
ATOM 674 C CA . LYS A 1 89 ? 24.547 -10.117 -6.941 1 93.75 89 LYS A CA 1
ATOM 675 C C . LYS A 1 89 ? 25.672 -10.141 -7.973 1 93.75 89 LYS A C 1
ATOM 677 O O . LYS A 1 89 ? 25.594 -9.461 -9 1 93.75 89 LYS A O 1
ATOM 682 N N . SER A 1 90 ? 26.781 -10.773 -7.59 1 96.38 90 SER A N 1
ATOM 683 C CA . SER A 1 90 ? 27.922 -10.75 -8.492 1 96.38 90 SER A CA 1
ATOM 684 C C . SER A 1 90 ? 27.625 -11.5 -9.789 1 96.38 90 SER A C 1
ATOM 686 O O . SER A 1 90 ? 26.969 -12.547 -9.766 1 96.38 90 SER A O 1
ATOM 688 N N . THR A 1 91 ? 28 -10.938 -10.875 1 97.81 91 THR A N 1
ATOM 689 C CA . THR A 1 91 ? 27.969 -11.57 -12.188 1 97.81 91 THR A CA 1
ATOM 690 C C . THR A 1 91 ? 29.375 -11.648 -12.781 1 97.81 91 THR A C 1
ATOM 692 O O . THR A 1 91 ? 30.344 -11.234 -12.141 1 97.81 91 THR A O 1
ATOM 695 N N . LYS A 1 92 ? 29.453 -12.234 -13.969 1 97.25 92 LYS A N 1
ATOM 696 C CA . LYS A 1 92 ? 30.75 -12.359 -14.633 1 97.25 92 LYS A CA 1
ATOM 697 C C . LYS A 1 92 ? 31.328 -10.984 -14.977 1 97.25 92 LYS A C 1
ATOM 699 O O . LYS A 1 92 ? 32.531 -10.812 -15.039 1 97.25 92 LYS A O 1
ATOM 704 N N . GLY A 1 93 ? 30.453 -10.008 -15.109 1 95.94 93 GLY A N 1
ATOM 705 C CA . GLY A 1 93 ? 30.891 -8.695 -15.547 1 95.94 93 GLY A CA 1
ATOM 706 C C . GLY A 1 93 ? 30.859 -7.652 -14.438 1 95.94 93 GLY A C 1
ATOM 707 O O . GLY A 1 93 ? 31.391 -6.555 -14.602 1 95.94 93 GLY A O 1
ATOM 708 N N . ARG A 1 94 ? 30.219 -7.973 -13.336 1 96.19 94 ARG A N 1
ATOM 709 C CA . ARG A 1 94 ? 30.047 -6.992 -12.273 1 96.19 94 ARG A CA 1
ATOM 710 C C . ARG A 1 94 ? 30.219 -7.637 -10.898 1 96.19 94 ARG A C 1
ATOM 712 O O . ARG A 1 94 ? 29.75 -8.758 -10.672 1 96.19 94 ARG A O 1
ATOM 719 N N . THR A 1 95 ? 30.906 -6.914 -10.008 1 95.31 95 THR A N 1
ATOM 720 C CA . THR A 1 95 ? 30.906 -7.316 -8.602 1 95.31 95 THR A CA 1
ATOM 721 C C . THR A 1 95 ? 29.562 -6.984 -7.945 1 95.31 95 THR A C 1
ATOM 723 O O . THR A 1 95 ? 28.766 -6.219 -8.492 1 95.31 95 THR A O 1
ATOM 726 N N . ALA A 1 96 ? 29.375 -7.586 -6.82 1 90.31 96 ALA A N 1
ATOM 727 C CA . ALA A 1 96 ? 28.156 -7.285 -6.07 1 90.31 96 ALA A CA 1
ATOM 728 C C . ALA A 1 96 ? 28.078 -5.801 -5.727 1 90.31 96 ALA A C 1
ATOM 730 O O . ALA A 1 96 ? 27 -5.199 -5.773 1 90.31 96 ALA A O 1
ATOM 731 N N . GLU A 1 97 ? 29.156 -5.211 -5.438 1 86.69 97 GLU A N 1
ATOM 732 C CA . GLU A 1 97 ? 29.219 -3.793 -5.094 1 86.69 97 GLU A CA 1
ATOM 733 C C . GLU A 1 97 ? 28.891 -2.916 -6.297 1 86.69 97 GLU A C 1
ATOM 735 O O . GLU A 1 97 ? 28.125 -1.954 -6.18 1 86.69 97 GLU A O 1
ATOM 740 N N . ASP A 1 98 ? 29.469 -3.314 -7.426 1 90.62 98 ASP A N 1
ATOM 741 C CA . ASP A 1 98 ? 29.172 -2.578 -8.656 1 90.62 98 ASP A CA 1
ATOM 742 C C . ASP A 1 98 ? 27.688 -2.654 -9.008 1 90.62 98 ASP A C 1
ATOM 744 O O . ASP A 1 98 ? 27.094 -1.663 -9.438 1 90.62 98 ASP A O 1
ATOM 748 N N . MET A 1 99 ? 27.156 -3.811 -8.875 1 91 99 MET A N 1
ATOM 749 C CA . MET A 1 99 ? 25.75 -4.027 -9.148 1 91 99 MET A CA 1
ATOM 750 C C . MET A 1 99 ? 24.875 -3.154 -8.242 1 91 99 MET A C 1
ATOM 752 O O . MET A 1 99 ? 23.953 -2.484 -8.719 1 91 99 MET A O 1
ATOM 756 N N . GLU A 1 100 ? 25.203 -3.137 -7.043 1 83.56 100 GLU A N 1
ATOM 757 C CA . GLU A 1 100 ? 24.453 -2.344 -6.066 1 83.56 100 GLU A CA 1
ATOM 758 C C . GLU A 1 100 ? 24.516 -0.858 -6.402 1 83.56 100 GLU A C 1
ATOM 760 O O . GLU A 1 100 ? 23.5 -0.158 -6.32 1 83.56 100 GLU A O 1
ATOM 765 N N . GLN A 1 101 ? 25.656 -0.38 -6.734 1 83.44 101 GLN A N 1
ATOM 766 C CA . GLN A 1 101 ? 25.828 1.023 -7.094 1 83.44 101 GLN A CA 1
ATOM 767 C C . GLN A 1 101 ? 25.016 1.381 -8.336 1 83.44 101 GLN A C 1
ATOM 769 O O . GLN A 1 101 ? 24.406 2.451 -8.398 1 83.44 101 GLN A O 1
ATOM 774 N N . LEU A 1 102 ? 25.047 0.499 -9.25 1 86.88 102 LEU A N 1
ATOM 775 C CA . LEU A 1 102 ? 24.312 0.727 -10.492 1 86.88 102 LEU A CA 1
ATOM 776 C C . LEU A 1 102 ? 22.812 0.79 -10.227 1 86.88 102 LEU A C 1
ATOM 778 O O . LEU A 1 102 ? 22.125 1.656 -10.766 1 86.88 102 LEU A O 1
ATOM 782 N N . ILE A 1 103 ? 22.297 -0.109 -9.438 1 87.5 103 ILE A N 1
ATOM 783 C CA . ILE A 1 103 ? 20.875 -0.167 -9.117 1 87.5 103 ILE A CA 1
ATOM 784 C C . ILE A 1 103 ? 20.469 1.107 -8.383 1 87.5 103 ILE A C 1
ATOM 786 O O . ILE A 1 103 ? 19.406 1.677 -8.664 1 87.5 103 ILE A O 1
ATOM 790 N N . GLN A 1 104 ? 21.25 1.581 -7.57 1 79.25 104 GLN A N 1
ATOM 791 C CA . GLN A 1 104 ? 20.969 2.807 -6.832 1 79.25 104 GLN A CA 1
ATOM 792 C C . GLN A 1 104 ? 20.969 4.02 -7.758 1 79.25 104 GLN A C 1
ATOM 794 O O . GLN A 1 104 ? 20.172 4.941 -7.586 1 79.25 104 GLN A O 1
ATOM 799 N N . ALA A 1 105 ? 21.828 3.975 -8.656 1 80.75 105 ALA A N 1
ATOM 800 C CA . ALA A 1 105 ? 21.984 5.098 -9.578 1 80.75 105 ALA A CA 1
ATOM 801 C C . ALA A 1 105 ? 20.734 5.27 -10.453 1 80.75 105 ALA A C 1
ATOM 803 O O . ALA A 1 105 ? 20.438 6.375 -10.898 1 80.75 105 ALA A O 1
ATOM 804 N N . VAL A 1 106 ? 20.016 4.23 -10.609 1 83.44 106 VAL A N 1
ATOM 805 C CA . VAL A 1 106 ? 18.859 4.32 -11.492 1 83.44 106 VAL A CA 1
ATOM 806 C C . VAL A 1 106 ? 17.578 4.469 -10.664 1 83.44 106 VAL A C 1
ATOM 808 O O . VAL A 1 106 ? 16.469 4.27 -11.172 1 83.44 106 VAL A O 1
ATOM 811 N N . GLY A 1 107 ? 17.656 4.82 -9.438 1 76.19 107 GLY A N 1
ATOM 812 C CA . GLY A 1 107 ? 16.516 5.188 -8.617 1 76.19 107 GLY A CA 1
ATOM 813 C C . GLY A 1 107 ? 16.094 4.094 -7.652 1 76.19 107 GLY A C 1
ATOM 814 O O . GLY A 1 107 ? 15.188 4.289 -6.84 1 76.19 107 GLY A O 1
ATOM 815 N N . GLY A 1 108 ? 16.562 2.986 -7.742 1 66.56 108 GLY A N 1
ATOM 816 C CA . GLY A 1 108 ? 16.484 2 -6.676 1 66.56 108 GLY A CA 1
ATOM 817 C C . GLY A 1 108 ? 15.195 1.187 -6.723 1 66.56 108 GLY A C 1
ATOM 818 O O . GLY A 1 108 ? 14.859 0.497 -5.758 1 66.56 108 GLY A O 1
ATOM 819 N N . ASN A 1 109 ? 14.461 1.191 -7.738 1 79.62 109 ASN A N 1
ATOM 820 C CA . ASN A 1 109 ? 13.219 0.429 -7.789 1 79.62 109 ASN A CA 1
ATOM 821 C C . ASN A 1 109 ? 13.383 -0.855 -8.594 1 79.62 109 ASN A C 1
ATOM 823 O O . ASN A 1 109 ? 12.43 -1.337 -9.203 1 79.62 109 ASN A O 1
ATOM 827 N N . VAL A 1 110 ? 14.539 -1.385 -8.594 1 89.81 110 VAL A N 1
ATOM 828 C CA . VAL A 1 110 ? 14.836 -2.648 -9.266 1 89.81 110 VAL A CA 1
ATOM 829 C C . VAL A 1 110 ? 14.531 -3.812 -8.328 1 89.81 110 VAL A C 1
ATOM 831 O O . VAL A 1 110 ? 15.016 -3.85 -7.191 1 89.81 110 VAL A O 1
ATOM 834 N N . MET A 1 111 ? 13.695 -4.746 -8.852 1 90.88 111 MET A N 1
ATOM 835 C CA . MET A 1 111 ? 13.305 -5.812 -7.93 1 90.88 111 MET A CA 1
ATOM 836 C C . MET A 1 111 ? 13.227 -7.152 -8.656 1 90.88 111 MET A C 1
ATOM 838 O O . MET A 1 111 ? 13.086 -7.195 -9.875 1 90.88 111 MET A O 1
ATOM 842 N N . CYS A 1 112 ? 13.422 -8.156 -7.852 1 95.06 112 CYS A N 1
ATOM 843 C CA . CYS A 1 112 ? 13.172 -9.539 -8.25 1 95.06 112 CYS A CA 1
ATOM 844 C C . CYS A 1 112 ? 12.18 -10.203 -7.301 1 95.06 112 CYS A C 1
ATOM 846 O O . CYS A 1 112 ? 12.203 -9.961 -6.098 1 95.06 112 CYS A O 1
ATOM 848 N N . SER A 1 113 ? 11.266 -10.938 -7.887 1 95.44 113 SER A N 1
ATOM 849 C CA . SER A 1 113 ? 10.32 -11.688 -7.07 1 95.44 113 SER A CA 1
ATOM 850 C C . SER A 1 113 ? 10.055 -13.07 -7.656 1 95.44 113 SER A C 1
ATOM 852 O O . SER A 1 113 ? 9.953 -13.227 -8.875 1 95.44 113 SER A O 1
ATOM 854 N N . SER A 1 114 ? 10.047 -14.023 -6.75 1 96.81 114 SER A N 1
ATOM 855 C CA . SER A 1 114 ? 9.711 -15.383 -7.16 1 96.81 114 SER A CA 1
ATOM 856 C C . SER A 1 114 ? 8.297 -15.758 -6.734 1 96.81 114 SER A C 1
ATOM 858 O O . SER A 1 114 ? 7.82 -15.312 -5.684 1 96.81 114 SER A O 1
ATOM 860 N N . SER A 1 115 ? 7.641 -16.484 -7.562 1 97.38 115 SER A N 1
ATOM 861 C CA . SER A 1 115 ? 6.32 -17.031 -7.285 1 97.38 115 SER A CA 1
ATOM 862 C C . SER A 1 115 ? 6.238 -18.5 -7.695 1 97.38 115 SER A C 1
ATOM 864 O O . SER A 1 115 ? 7.266 -19.156 -7.914 1 97.38 115 SER A O 1
ATOM 866 N N . ARG A 1 116 ? 5.051 -19.062 -7.719 1 97.81 116 ARG A N 1
ATOM 867 C CA . ARG A 1 116 ? 4.875 -20.484 -8.023 1 97.81 116 ARG A CA 1
ATOM 868 C C . ARG A 1 116 ? 5.047 -20.75 -9.516 1 97.81 116 ARG A C 1
ATOM 870 O O . ARG A 1 116 ? 5.473 -21.828 -9.914 1 97.81 116 ARG A O 1
ATOM 877 N N . GLU A 1 117 ? 4.809 -19.641 -10.344 1 97.12 117 GLU A N 1
ATOM 878 C CA . GLU A 1 117 ? 4.805 -19.922 -11.773 1 97.12 117 GLU A CA 1
ATOM 879 C C . GLU A 1 117 ? 5.66 -18.906 -12.531 1 97.12 117 GLU A C 1
ATOM 881 O O . GLU A 1 117 ? 5.773 -18.969 -13.758 1 97.12 117 GLU A O 1
ATOM 886 N N . THR A 1 118 ? 6.203 -17.938 -11.812 1 98.06 118 THR A N 1
ATOM 887 C CA . THR A 1 118 ? 6.953 -16.891 -12.492 1 98.06 118 THR A CA 1
ATOM 888 C C . THR A 1 118 ? 8.047 -16.328 -11.594 1 98.06 118 THR A C 1
ATOM 890 O O . THR A 1 118 ? 7.824 -16.125 -10.391 1 98.06 118 THR A O 1
ATOM 893 N N . ILE A 1 119 ? 9.195 -16.172 -12.086 1 98.38 119 ILE A N 1
ATOM 894 C CA . ILE A 1 119 ? 10.219 -15.328 -11.5 1 98.38 119 ILE A CA 1
ATOM 895 C C . ILE A 1 119 ? 10.367 -14.047 -12.32 1 98.38 119 ILE A C 1
ATOM 897 O O . ILE A 1 119 ? 10.531 -14.102 -13.539 1 98.38 119 ILE A O 1
ATOM 901 N N . MET A 1 120 ? 10.25 -12.938 -11.656 1 98.31 120 MET A N 1
ATOM 902 C CA . MET A 1 120 ? 10.195 -11.688 -12.414 1 98.31 120 MET A CA 1
ATOM 903 C C . MET A 1 120 ? 11.281 -10.719 -11.953 1 98.31 120 MET A C 1
ATOM 905 O O . MET A 1 120 ? 11.594 -10.664 -10.766 1 98.31 120 MET A O 1
ATOM 909 N N . TYR A 1 121 ? 11.867 -10.078 -12.875 1 97.56 121 TYR A N 1
ATOM 910 C CA . TYR A 1 121 ? 12.742 -8.93 -12.711 1 97.56 121 TYR A CA 1
ATOM 911 C C . TYR A 1 121 ? 12.109 -7.672 -13.297 1 97.56 121 TYR A C 1
ATOM 913 O O . TYR A 1 121 ? 11.766 -7.645 -14.484 1 97.56 121 TYR A O 1
ATOM 921 N N . GLN A 1 122 ? 11.938 -6.668 -12.469 1 96.56 122 GLN A N 1
ATOM 922 C CA . GLN A 1 122 ? 11.25 -5.512 -13.039 1 96.56 122 GLN A CA 1
ATOM 923 C C . GLN A 1 122 ? 11.664 -4.223 -12.336 1 96.56 122 GLN A C 1
ATOM 925 O O . GLN A 1 122 ? 12.273 -4.266 -11.258 1 96.56 122 GLN A O 1
ATOM 930 N N . SER A 1 123 ? 11.352 -3.104 -13.023 1 93.38 123 SER A N 1
ATOM 931 C CA . SER A 1 123 ? 11.695 -1.788 -12.492 1 93.38 123 SER A CA 1
ATOM 932 C C . SER A 1 123 ? 10.883 -0.69 -13.164 1 93.38 123 SER A C 1
ATOM 934 O O . SER A 1 123 ? 10.617 -0.755 -14.367 1 93.38 123 SER A O 1
ATOM 936 N N . SER A 1 124 ? 10.43 0.191 -12.359 1 90 124 SER A N 1
ATOM 937 C CA . SER A 1 124 ? 10.07 1.5 -12.891 1 90 124 SER A CA 1
ATOM 938 C C . SER A 1 124 ? 11.289 2.404 -13.016 1 90 124 SER A C 1
ATOM 940 O O . SER A 1 124 ? 12.133 2.441 -12.117 1 90 124 SER A O 1
ATOM 942 N N . VAL A 1 125 ? 11.422 3.064 -14.164 1 87.06 125 VAL A N 1
ATOM 943 C CA . VAL A 1 125 ? 12.68 3.766 -14.406 1 87.06 125 VAL A CA 1
ATOM 944 C C . VAL A 1 125 ? 12.414 5.008 -15.258 1 87.06 125 VAL A C 1
ATOM 946 O O . VAL A 1 125 ? 11.414 5.078 -15.977 1 87.06 125 VAL A O 1
ATOM 949 N N . PHE A 1 126 ? 13.398 5.934 -15.078 1 84.62 126 PHE A N 1
ATOM 950 C CA . PHE A 1 126 ? 13.391 7.051 -16.016 1 84.62 126 PHE A CA 1
ATOM 951 C C . PHE A 1 126 ? 13.695 6.574 -17.438 1 84.62 126 PHE A C 1
ATOM 953 O O . PHE A 1 126 ? 14.469 5.637 -17.625 1 84.62 126 PHE A O 1
ATOM 960 N N . ASN A 1 127 ? 13.117 7.305 -18.359 1 84.81 127 ASN A N 1
ATOM 961 C CA . ASN A 1 127 ? 13.227 6.883 -19.75 1 84.81 127 ASN A CA 1
ATOM 962 C C . ASN A 1 127 ? 14.688 6.73 -20.172 1 84.81 127 ASN A C 1
ATOM 964 O O . ASN A 1 127 ? 15.031 5.797 -20.906 1 84.81 127 ASN A O 1
ATOM 968 N N . GLN A 1 128 ? 15.547 7.566 -19.656 1 86.62 128 GLN A N 1
ATOM 969 C CA . GLN A 1 128 ? 16.938 7.57 -20.062 1 86.62 128 GLN A CA 1
ATOM 970 C C . GLN A 1 128 ? 17.688 6.352 -19.5 1 86.62 128 GLN A C 1
ATOM 972 O O . GLN A 1 128 ? 18.766 6.016 -19.953 1 86.62 128 GLN A O 1
ATOM 977 N N . ASP A 1 129 ? 17.094 5.656 -18.547 1 91.19 129 ASP A N 1
ATOM 978 C CA . ASP A 1 129 ? 17.812 4.594 -17.844 1 91.19 129 A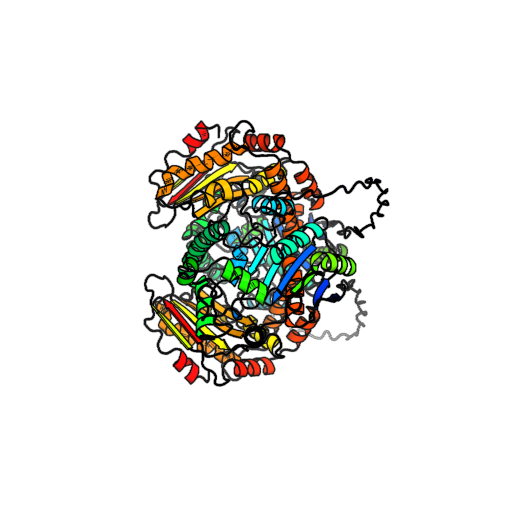SP A CA 1
ATOM 979 C C . ASP A 1 129 ? 17.297 3.217 -18.266 1 91.19 129 ASP A C 1
ATOM 981 O O . ASP A 1 129 ? 17.703 2.201 -17.688 1 91.19 129 ASP A O 1
ATOM 985 N N . ILE A 1 130 ? 16.453 3.139 -19.25 1 93 130 ILE A N 1
ATOM 986 C CA . ILE A 1 130 ? 15.82 1.893 -19.688 1 93 130 ILE A CA 1
ATOM 987 C C . ILE A 1 130 ? 16.906 0.891 -20.094 1 93 130 ILE A C 1
ATOM 989 O O . ILE A 1 130 ? 16.891 -0.258 -19.641 1 93 130 ILE A O 1
ATOM 993 N N . ARG A 1 131 ? 17.828 1.323 -20.891 1 95 131 ARG A N 1
ATOM 994 C CA . ARG A 1 131 ? 18.891 0.448 -21.375 1 95 131 ARG A CA 1
ATOM 995 C C . ARG A 1 131 ? 19.75 -0.09 -20.234 1 95 131 ARG A C 1
ATOM 997 O O . ARG A 1 131 ? 20.078 -1.277 -20.203 1 95 131 ARG A O 1
ATOM 1004 N N . THR A 1 132 ? 20.031 0.755 -19.344 1 95 132 THR A N 1
ATOM 1005 C CA . THR A 1 132 ? 20.859 0.369 -18.203 1 95 132 THR A CA 1
ATOM 1006 C C . THR A 1 132 ? 20.172 -0.713 -17.375 1 95 132 THR A C 1
ATOM 1008 O O . THR A 1 132 ? 20.781 -1.712 -17.016 1 95 132 THR A O 1
ATOM 1011 N N . VAL A 1 133 ? 18.922 -0.582 -17.109 1 95.56 133 VAL A N 1
ATOM 1012 C CA . VAL A 1 133 ? 18.188 -1.516 -16.266 1 95.56 133 VAL A CA 1
ATOM 1013 C C . VAL A 1 133 ? 18.016 -2.85 -17 1 95.56 133 VAL A C 1
ATOM 1015 O O . VAL A 1 133 ? 18.188 -3.914 -16.391 1 95.56 133 VAL A O 1
ATOM 1018 N N . LEU A 1 134 ? 17.766 -2.779 -18.281 1 97.56 134 LEU A N 1
ATOM 1019 C CA . LEU A 1 134 ? 17.656 -4.012 -19.047 1 97.56 134 LEU A CA 1
ATOM 1020 C C . LEU A 1 134 ? 18.984 -4.762 -19.078 1 97.56 134 LEU A C 1
ATOM 1022 O O . LEU A 1 134 ? 19 -5.996 -19.031 1 97.56 134 LEU A O 1
ATOM 1026 N N . ASP A 1 135 ? 20 -3.979 -19.156 1 97.5 135 ASP A N 1
ATOM 1027 C CA . ASP A 1 135 ? 21.328 -4.586 -19.109 1 97.5 135 ASP A CA 1
ATOM 1028 C C . ASP A 1 135 ? 21.562 -5.281 -17.781 1 97.5 135 ASP A C 1
ATOM 1030 O O . ASP A 1 135 ? 22.156 -6.367 -17.734 1 97.5 135 ASP A O 1
ATOM 1034 N N . VAL A 1 136 ? 21.125 -4.703 -16.719 1 96.56 136 VAL A N 1
ATOM 1035 C CA . VAL A 1 136 ? 21.25 -5.281 -15.391 1 96.56 136 VAL A CA 1
ATOM 1036 C C . VAL A 1 136 ? 20.453 -6.586 -15.32 1 96.56 136 VAL A C 1
ATOM 1038 O O . VAL A 1 136 ? 20.938 -7.594 -14.805 1 96.56 136 VAL A O 1
ATOM 1041 N N . PHE A 1 137 ? 19.25 -6.582 -15.859 1 97.94 137 PHE A N 1
ATOM 1042 C CA . PHE A 1 137 ? 18.422 -7.793 -15.875 1 97.94 137 PHE A CA 1
ATOM 1043 C C . PHE A 1 137 ? 19.109 -8.898 -16.656 1 97.94 137 PHE A C 1
ATOM 1045 O O . PHE A 1 137 ? 19.234 -10.031 -16.172 1 97.94 137 PHE A O 1
ATOM 1052 N N . ALA A 1 138 ? 19.578 -8.539 -17.844 1 98.44 138 ALA A N 1
ATOM 1053 C CA . ALA A 1 138 ? 20.203 -9.523 -18.719 1 98.44 138 ALA A CA 1
ATOM 1054 C C . ALA A 1 138 ? 21.438 -10.141 -18.062 1 98.44 138 ALA A C 1
ATOM 1056 O O . ALA A 1 138 ? 21.609 -11.359 -18.078 1 98.44 138 ALA A O 1
ATOM 1057 N N . ASP A 1 139 ? 22.203 -9.305 -17.453 1 97.88 139 ASP A N 1
ATOM 1058 C CA . ASP A 1 139 ? 23.422 -9.766 -16.812 1 97.88 139 ASP A CA 1
ATOM 1059 C C . ASP A 1 139 ? 23.109 -10.664 -15.617 1 97.88 139 ASP A C 1
ATOM 1061 O O . ASP A 1 139 ? 23.75 -11.711 -15.438 1 97.88 139 ASP A O 1
ATOM 1065 N N . THR A 1 140 ? 22.125 -10.328 -14.844 1 97.44 140 THR A N 1
ATOM 1066 C CA . THR A 1 140 ? 21.703 -11.086 -13.664 1 97.44 140 THR A CA 1
ATOM 1067 C C . THR A 1 140 ? 21.156 -12.453 -14.078 1 97.44 140 THR A C 1
ATOM 1069 O O . THR A 1 140 ? 21.422 -13.461 -13.422 1 97.44 140 THR A O 1
ATOM 1072 N N . ILE A 1 141 ? 20.484 -12.484 -15.133 1 98.19 141 ILE A N 1
ATOM 1073 C CA . ILE A 1 141 ? 19.766 -13.68 -15.562 1 98.19 141 ILE A CA 1
ATOM 1074 C C . ILE A 1 141 ? 20.719 -14.625 -16.297 1 98.19 141 ILE A C 1
ATOM 1076 O O . ILE A 1 141 ? 20.641 -15.844 -16.125 1 98.19 141 ILE A O 1
ATOM 1080 N N . GLN A 1 142 ? 21.672 -14.094 -17.031 1 97.75 142 GLN A N 1
ATOM 1081 C CA . GLN A 1 142 ? 22.453 -14.922 -17.953 1 97.75 142 GLN A CA 1
ATOM 1082 C C . GLN A 1 142 ? 23.844 -15.188 -17.422 1 97.75 142 GLN A C 1
ATOM 1084 O O . GLN A 1 142 ? 24.484 -16.188 -17.766 1 97.75 142 GLN A O 1
ATOM 1089 N N . ASN A 1 143 ? 24.328 -14.305 -16.531 1 97.44 143 ASN A N 1
ATOM 1090 C CA . ASN A 1 143 ? 25.75 -14.398 -16.203 1 97.44 143 ASN A CA 1
ATOM 1091 C C . ASN A 1 143 ? 25.984 -14.359 -14.695 1 97.44 143 ASN A C 1
ATOM 1093 O O . ASN A 1 143 ? 26.953 -13.758 -14.227 1 97.44 143 ASN A O 1
ATOM 1097 N N . PRO A 1 144 ? 25.062 -14.914 -13.914 1 97.44 144 PRO A N 1
ATOM 1098 C CA . PRO A 1 144 ? 25.328 -14.875 -12.477 1 97.44 144 PRO A CA 1
ATOM 1099 C C . PRO A 1 144 ? 26.531 -15.727 -12.086 1 97.44 144 PRO A C 1
ATOM 1101 O O . PRO A 1 144 ? 26.719 -16.828 -12.617 1 97.44 144 PRO A O 1
ATOM 1104 N N . VAL A 1 145 ? 27.344 -15.227 -11.18 1 97.19 145 VAL A N 1
ATOM 1105 C CA . VAL A 1 145 ? 28.484 -15.984 -10.688 1 97.19 145 VAL A CA 1
ATOM 1106 C C . VAL A 1 145 ? 28.016 -17.062 -9.711 1 97.19 145 VAL A C 1
ATOM 1108 O O . VAL A 1 145 ? 28.594 -18.141 -9.641 1 97.19 145 VAL A O 1
ATOM 1111 N N . MET A 1 146 ? 26.969 -16.891 -9.008 1 96.5 146 MET A N 1
ATOM 1112 C CA . MET A 1 146 ? 26.469 -17.75 -7.938 1 96.5 146 MET A CA 1
ATOM 1113 C C . MET A 1 146 ? 27.578 -18.031 -6.922 1 96.5 146 MET A C 1
ATOM 1115 O O . MET A 1 146 ? 27.922 -19.203 -6.684 1 96.5 146 MET A O 1
ATOM 1119 N N . ASP A 1 147 ? 28 -16.984 -6.258 1 96.44 147 ASP A N 1
ATOM 1120 C CA . ASP A 1 147 ? 29.109 -17.047 -5.305 1 96.44 147 ASP A CA 1
ATOM 1121 C C . ASP A 1 147 ? 28.656 -17.719 -4.004 1 96.44 147 ASP A C 1
ATOM 1123 O O . ASP A 1 147 ? 27.609 -17.375 -3.453 1 96.44 147 ASP A O 1
ATOM 1127 N N . ALA A 1 148 ? 29.531 -18.641 -3.512 1 96.19 148 ALA A N 1
ATOM 1128 C CA . ALA A 1 148 ? 29.188 -19.422 -2.328 1 96.19 148 ALA A CA 1
ATOM 1129 C C . ALA A 1 148 ? 29.078 -18.531 -1.094 1 96.19 148 ALA A C 1
ATOM 1131 O O . ALA A 1 148 ? 28.25 -18.766 -0.217 1 96.19 148 ALA A O 1
ATOM 1132 N N . ASN A 1 149 ? 29.938 -17.594 -1.041 1 95 149 ASN A N 1
ATOM 1133 C CA . ASN A 1 149 ? 29.875 -16.672 0.092 1 95 149 ASN A CA 1
ATOM 1134 C C . ASN A 1 149 ? 28.609 -15.828 0.057 1 95 149 ASN A C 1
ATOM 1136 O O . ASN A 1 149 ? 27.969 -15.602 1.091 1 95 149 ASN A O 1
ATOM 1140 N N . GLU A 1 150 ? 28.25 -15.391 -1.095 1 93.25 150 GLU A N 1
ATOM 1141 C CA . GLU A 1 150 ? 27 -14.641 -1.247 1 93.25 150 GLU A CA 1
ATOM 1142 C C . GLU A 1 150 ? 25.797 -15.492 -0.889 1 93.25 150 GLU A C 1
ATOM 1144 O O . GLU A 1 150 ? 24.859 -15.016 -0.23 1 93.25 150 GLU A O 1
ATOM 1149 N N . LEU A 1 151 ? 25.812 -16.719 -1.295 1 95.44 151 LEU A N 1
ATOM 1150 C CA . LEU A 1 151 ? 24.734 -17.625 -0.935 1 95.44 151 LEU A CA 1
ATOM 1151 C C . LEU A 1 151 ? 24.656 -17.812 0.576 1 95.44 151 LEU A C 1
ATOM 1153 O O . LEU A 1 151 ? 23.578 -17.859 1.148 1 95.44 151 LEU A O 1
ATOM 1157 N N . GLY A 1 152 ? 25.844 -17.969 1.193 1 93.38 152 GLY A N 1
ATOM 1158 C CA . GLY A 1 152 ? 25.859 -18.125 2.641 1 93.38 152 GLY A CA 1
ATOM 1159 C C . GLY A 1 152 ? 25.172 -16.969 3.365 1 93.38 152 GLY A C 1
ATOM 1160 O O . GLY A 1 152 ? 24.375 -17.203 4.277 1 93.38 152 GLY A O 1
ATOM 1161 N N . VAL A 1 153 ? 25.469 -15.805 2.898 1 86.94 153 VAL A N 1
ATOM 1162 C CA . VAL A 1 153 ? 24.859 -14.617 3.49 1 86.94 153 VAL A CA 1
ATOM 1163 C C . VAL A 1 153 ? 23.344 -14.633 3.266 1 86.94 153 VAL A C 1
ATOM 1165 O O . VAL A 1 153 ? 22.578 -14.367 4.188 1 86.94 153 VAL A O 1
ATOM 1168 N N . GLN A 1 154 ? 22.922 -14.984 2.098 1 90.06 154 GLN A N 1
ATOM 1169 C CA . GLN A 1 154 ? 21.516 -15 1.761 1 90.06 154 GLN A CA 1
ATOM 1170 C C . GLN A 1 154 ? 20.781 -16.109 2.5 1 90.06 154 GLN A C 1
ATOM 1172 O O . GLN A 1 154 ? 19.609 -15.961 2.867 1 90.06 154 GLN A O 1
ATOM 1177 N N . ARG A 1 155 ? 21.438 -17.188 2.727 1 92.06 155 ARG A N 1
ATOM 1178 C CA . ARG A 1 155 ? 20.844 -18.281 3.496 1 92.06 155 ARG A CA 1
ATOM 1179 C C . ARG A 1 155 ? 20.5 -17.812 4.91 1 92.06 155 ARG A C 1
ATOM 1181 O O . ARG A 1 155 ? 19.406 -18.109 5.414 1 92.06 155 ARG A O 1
ATOM 1188 N N . GLU A 1 156 ? 21.391 -17.156 5.488 1 86.06 156 GLU A N 1
ATOM 1189 C CA . GLU A 1 156 ? 21.172 -16.656 6.844 1 86.06 156 GLU A CA 1
ATOM 1190 C C . GLU A 1 156 ? 20.031 -15.656 6.891 1 86.06 156 GLU A C 1
ATOM 1192 O O . GLU A 1 156 ? 19.156 -15.734 7.758 1 86.06 156 GLU A O 1
ATOM 1197 N N . ALA A 1 157 ? 20.062 -14.766 5.973 1 81.56 157 ALA A N 1
ATOM 1198 C CA . ALA A 1 157 ? 19 -13.766 5.906 1 81.56 157 ALA A CA 1
ATOM 1199 C C . ALA A 1 157 ? 17.641 -14.422 5.652 1 81.56 157 ALA A C 1
ATOM 1201 O O . ALA A 1 157 ? 16.641 -14.031 6.25 1 81.56 157 ALA A O 1
ATOM 1202 N N . THR A 1 158 ? 17.609 -15.375 4.793 1 89.69 158 THR A N 1
ATOM 1203 C CA . THR A 1 158 ? 16.375 -16.078 4.449 1 89.69 158 THR A CA 1
ATOM 1204 C C . THR A 1 158 ? 15.852 -16.859 5.645 1 89.69 158 THR A C 1
ATOM 1206 O O . THR A 1 158 ? 14.641 -16.938 5.863 1 89.69 158 THR A O 1
ATOM 1209 N N . ALA A 1 159 ? 16.781 -17.438 6.375 1 89.62 159 ALA A N 1
ATOM 1210 C CA . ALA A 1 159 ? 16.375 -18.156 7.57 1 89.62 159 ALA A CA 1
ATOM 1211 C C . ALA A 1 159 ? 15.617 -17.25 8.539 1 89.62 159 ALA A C 1
ATOM 1213 O O . ALA A 1 159 ? 14.594 -17.656 9.109 1 89.62 159 ALA A O 1
ATOM 1214 N N . TRP A 1 160 ? 16.109 -16.109 8.656 1 81 160 TRP A N 1
ATOM 1215 C CA . TRP A 1 160 ? 15.461 -15.141 9.531 1 81 160 TRP A CA 1
ATOM 1216 C C . TRP A 1 160 ? 14.094 -14.75 8.977 1 81 160 TRP A C 1
ATOM 1218 O O . TRP A 1 160 ? 13.109 -14.703 9.727 1 81 160 TRP A O 1
ATOM 1228 N N . GLU A 1 161 ? 14.031 -14.516 7.742 1 82.5 161 GLU A N 1
ATOM 1229 C CA . GLU A 1 161 ? 12.781 -14.148 7.078 1 82.5 161 GLU A CA 1
ATOM 1230 C C . GLU A 1 161 ? 11.727 -15.242 7.238 1 82.5 161 GLU A C 1
ATOM 1232 O O . GLU A 1 161 ? 10.594 -14.961 7.617 1 82.5 161 GLU A O 1
ATOM 1237 N N . VAL A 1 162 ? 12.141 -16.391 6.949 1 90.44 162 VAL A N 1
ATOM 1238 C CA . VAL A 1 162 ? 11.227 -17.531 7.004 1 90.44 162 VAL A CA 1
ATOM 1239 C C . VAL A 1 162 ? 10.727 -17.734 8.43 1 90.44 162 VAL A C 1
ATOM 1241 O O . VAL A 1 162 ? 9.539 -17.969 8.656 1 90.44 162 VAL A O 1
ATOM 1244 N N . SER A 1 163 ? 11.602 -17.578 9.375 1 89.19 163 SER A N 1
ATOM 1245 C CA . SER A 1 163 ? 11.219 -17.688 10.773 1 89.19 163 SER A CA 1
ATOM 1246 C C . SER A 1 163 ? 10.203 -16.625 11.164 1 89.19 163 SER A C 1
ATOM 1248 O O . SER A 1 163 ? 9.242 -16.906 11.875 1 89.19 163 SER A O 1
ATOM 1250 N N . GLU A 1 164 ? 10.422 -15.453 10.672 1 82 164 GLU A N 1
ATOM 1251 C CA . GLU A 1 164 ? 9.508 -14.352 10.961 1 82 164 GLU A CA 1
ATOM 1252 C C . GLU A 1 164 ? 8.133 -14.609 10.352 1 82 164 GLU A C 1
ATOM 1254 O O . GLU A 1 164 ? 7.105 -14.383 11 1 82 164 GLU A O 1
ATOM 1259 N N . ILE A 1 165 ? 8.117 -15.039 9.156 1 89.25 165 ILE A N 1
ATOM 1260 C CA . ILE A 1 165 ? 6.863 -15.312 8.461 1 89.25 165 ILE A CA 1
ATOM 1261 C C . ILE A 1 165 ? 6.105 -16.422 9.172 1 89.25 165 ILE A C 1
ATOM 1263 O O . ILE A 1 165 ? 4.887 -16.344 9.359 1 89.25 165 ILE A O 1
ATOM 1267 N N . TRP A 1 166 ? 6.836 -17.391 9.641 1 91.88 166 TRP A N 1
ATOM 1268 C CA . TRP A 1 166 ? 6.223 -18.531 10.312 1 91.88 166 TRP A CA 1
ATOM 1269 C C . TRP A 1 166 ? 5.641 -18.141 11.656 1 91.88 166 TRP A C 1
ATOM 1271 O O . TRP A 1 166 ? 4.766 -18.828 12.195 1 91.88 166 TRP A O 1
ATOM 1281 N N . SER A 1 167 ? 6.121 -17.094 12.211 1 87.12 167 SER A N 1
ATOM 1282 C CA . SER A 1 167 ? 5.645 -16.656 13.516 1 87.12 167 SER A CA 1
ATOM 1283 C C . SER A 1 167 ? 4.355 -15.852 13.398 1 87.12 167 SER A C 1
ATOM 1285 O O . SER A 1 167 ? 3.717 -15.531 14.398 1 87.12 167 SER A O 1
ATOM 1287 N N . LYS A 1 168 ? 3.973 -15.523 12.188 1 88.5 168 LYS A N 1
ATOM 1288 C CA . LYS A 1 168 ? 2.789 -14.711 11.945 1 88.5 168 LYS A CA 1
ATOM 1289 C C . LYS A 1 168 ? 1.748 -15.477 11.133 1 88.5 168 LYS A C 1
ATOM 1291 O O . LYS A 1 168 ? 1.863 -15.594 9.914 1 88.5 168 LYS A O 1
ATOM 1296 N N . PRO A 1 169 ? 0.673 -15.836 11.734 1 93.38 169 PRO A N 1
ATOM 1297 C CA . PRO A 1 169 ? -0.327 -16.656 11.055 1 93.38 169 PRO A CA 1
ATOM 1298 C C . PRO A 1 169 ? -0.865 -16.016 9.781 1 93.38 169 PRO A C 1
ATOM 1300 O O . PRO A 1 169 ? -1.02 -16.688 8.766 1 93.38 169 PRO A O 1
ATOM 1303 N N . GLU A 1 170 ? -1.085 -14.758 9.82 1 91.12 170 GLU A N 1
ATOM 1304 C CA . GLU A 1 170 ? -1.668 -14.062 8.672 1 91.12 170 GLU A CA 1
ATOM 1305 C C . GLU A 1 170 ? -0.734 -14.109 7.469 1 91.12 170 GLU A C 1
ATOM 1307 O O . GLU A 1 170 ? -1.174 -13.945 6.328 1 91.12 170 GLU A O 1
ATOM 1312 N N . MET A 1 171 ? 0.5 -14.406 7.672 1 92.25 171 MET A N 1
ATOM 1313 C CA . MET A 1 171 ? 1.478 -14.43 6.586 1 92.25 171 MET A CA 1
ATOM 1314 C C . MET A 1 171 ? 1.735 -15.859 6.117 1 92.25 171 MET A C 1
ATOM 1316 O O . MET A 1 171 ? 1.919 -16.094 4.922 1 92.25 171 MET A O 1
ATOM 1320 N N . ILE A 1 172 ? 1.713 -16.812 7.008 1 96.5 172 ILE A N 1
ATOM 1321 C CA . ILE A 1 172 ? 2.168 -18.156 6.656 1 96.5 172 ILE A CA 1
ATOM 1322 C C . ILE A 1 172 ? 0.979 -19 6.207 1 96.5 172 ILE A C 1
ATOM 1324 O O . ILE A 1 172 ? 1.14 -19.938 5.422 1 96.5 172 ILE A O 1
ATOM 1328 N N . LEU A 1 173 ? -0.204 -18.703 6.598 1 97.94 173 LEU A N 1
ATOM 1329 C CA . LEU A 1 173 ? -1.342 -19.594 6.391 1 97.94 173 LEU A CA 1
ATOM 1330 C C . LEU A 1 173 ? -1.68 -19.703 4.906 1 97.94 173 LEU A C 1
ATOM 1332 O O . LEU A 1 173 ? -2.037 -20.781 4.43 1 97.94 173 LEU A O 1
ATOM 1336 N N . PRO A 1 174 ? -1.603 -18.625 4.117 1 97.75 174 PRO A N 1
ATOM 1337 C CA . PRO A 1 174 ? -1.82 -18.812 2.682 1 97.75 174 PRO A CA 1
ATOM 1338 C C . PRO A 1 174 ? -0.895 -19.859 2.076 1 97.75 174 PRO A C 1
ATOM 1340 O O . PRO A 1 174 ? -1.312 -20.625 1.2 1 97.75 174 PRO A O 1
ATOM 1343 N N . GLU A 1 175 ? 0.312 -19.922 2.52 1 97.38 175 GLU A N 1
ATOM 1344 C CA . GLU A 1 175 ? 1.268 -20.938 2.082 1 97.38 175 GLU A CA 1
ATOM 1345 C C . GLU A 1 175 ? 0.828 -22.344 2.516 1 97.38 175 GLU A C 1
ATOM 1347 O O . GLU A 1 175 ? 0.863 -23.281 1.72 1 97.38 175 GLU A O 1
ATOM 1352 N N . ILE A 1 176 ? 0.38 -22.438 3.738 1 98.31 176 ILE A N 1
ATOM 1353 C CA . ILE A 1 176 ? -0.015 -23.734 4.289 1 98.31 176 ILE A CA 1
ATOM 1354 C C . ILE A 1 176 ? -1.283 -24.219 3.592 1 98.31 176 ILE A C 1
ATOM 1356 O O . ILE A 1 176 ? -1.415 -25.406 3.295 1 98.31 176 ILE A O 1
ATOM 1360 N N . VAL A 1 177 ? -2.156 -23.328 3.287 1 98.69 177 VAL A N 1
ATOM 1361 C CA . VAL A 1 177 ? -3.385 -23.688 2.584 1 98.69 177 VAL A CA 1
ATOM 1362 C C . VAL A 1 177 ? -3.047 -24.281 1.219 1 98.69 177 VAL A C 1
ATOM 1364 O O . VAL A 1 177 ? -3.66 -25.266 0.791 1 98.69 177 VAL A O 1
ATOM 1367 N N . HIS A 1 178 ? -2.064 -23.766 0.516 1 98.69 178 HIS A N 1
ATOM 1368 C CA . HIS A 1 178 ? -1.646 -24.297 -0.776 1 98.69 178 HIS A CA 1
ATOM 1369 C C . HIS A 1 178 ? -1.049 -25.688 -0.629 1 98.69 178 HIS A C 1
ATOM 1371 O O . HIS A 1 178 ? -1.353 -26.578 -1.421 1 98.69 178 HIS A O 1
ATOM 1377 N N . ALA A 1 179 ? -0.224 -25.844 0.37 1 98.31 179 ALA A N 1
ATOM 1378 C CA . ALA A 1 179 ? 0.404 -27.141 0.589 1 98.31 179 ALA A CA 1
ATOM 1379 C C . ALA A 1 179 ? -0.643 -28.219 0.858 1 98.31 179 ALA A C 1
ATOM 1381 O O . ALA A 1 179 ? -0.511 -29.359 0.391 1 98.31 179 ALA A O 1
ATOM 1382 N N . VAL A 1 180 ? -1.701 -27.828 1.588 1 98.75 180 VAL A N 1
ATOM 1383 C CA . VAL A 1 180 ? -2.76 -28.766 1.918 1 98.75 180 VAL A CA 1
ATOM 1384 C C . VAL A 1 180 ? -3.639 -29.016 0.692 1 98.75 180 VAL A C 1
ATOM 1386 O O . VAL A 1 180 ? -3.988 -30.156 0.387 1 98.75 180 VAL A O 1
ATOM 1389 N N . ALA A 1 181 ? -3.898 -28 -0.061 1 98.81 181 ALA A N 1
ATOM 1390 C CA . ALA A 1 181 ? -4.824 -28.062 -1.189 1 98.81 181 ALA A CA 1
ATOM 1391 C C . ALA A 1 181 ? -4.211 -28.828 -2.354 1 98.81 181 ALA A C 1
ATOM 1393 O O . ALA A 1 181 ? -4.93 -29.438 -3.152 1 98.81 181 ALA A O 1
ATOM 1394 N N . TYR A 1 182 ? -2.918 -28.75 -2.518 1 98.69 182 TYR A N 1
ATOM 1395 C CA . TYR A 1 182 ? -2.18 -29.438 -3.576 1 98.69 182 TYR A CA 1
ATOM 1396 C C . TYR A 1 182 ? -1.087 -30.328 -2.994 1 98.69 182 TYR A C 1
ATOM 1398 O O . TYR A 1 182 ? 0.09 -30.172 -3.328 1 98.69 182 TYR A O 1
ATOM 1406 N N . GLN A 1 183 ? -1.47 -31.281 -2.312 1 97.69 183 GLN A N 1
ATOM 1407 C CA . GLN A 1 183 ? -0.543 -32.094 -1.539 1 97.69 183 GLN A CA 1
ATOM 1408 C C . GLN A 1 183 ? 0.448 -32.812 -2.449 1 97.69 183 GLN A C 1
ATOM 1410 O O . GLN A 1 183 ? 0.047 -33.562 -3.346 1 97.69 183 GLN A O 1
ATOM 1415 N N . ASN A 1 184 ? 1.67 -32.469 -2.311 1 95.38 184 ASN A N 1
ATOM 1416 C CA . ASN A 1 184 ? 2.814 -33.156 -2.9 1 95.38 184 ASN A CA 1
ATOM 1417 C C . ASN A 1 184 ? 2.846 -33 -4.418 1 95.38 184 ASN A C 1
ATOM 1419 O O . ASN A 1 184 ? 3.186 -33.938 -5.137 1 95.38 184 ASN A O 1
ATOM 1423 N N . ASN A 1 185 ? 2.389 -31.844 -4.836 1 95.5 185 ASN A N 1
ATOM 1424 C CA . ASN A 1 185 ? 2.51 -31.641 -6.277 1 95.5 185 ASN A CA 1
ATOM 1425 C C . ASN A 1 185 ? 2.443 -30.172 -6.645 1 95.5 185 ASN A C 1
ATOM 1427 O O . ASN A 1 185 ? 1.763 -29.391 -5.977 1 95.5 185 ASN A O 1
ATOM 1431 N N . THR A 1 186 ? 3.178 -29.766 -7.594 1 96.81 186 THR A N 1
ATOM 1432 C CA . THR A 1 186 ? 3.135 -28.531 -8.375 1 96.81 186 THR A CA 1
ATOM 1433 C C . THR A 1 186 ? 2.883 -27.328 -7.469 1 96.81 186 THR A C 1
ATOM 1435 O O . THR A 1 186 ? 3.787 -26.875 -6.762 1 96.81 186 THR A O 1
ATOM 1438 N N . LEU A 1 187 ? 1.541 -26.875 -7.383 1 98.19 187 LEU A N 1
ATOM 1439 C CA . LEU A 1 187 ? 1.179 -25.641 -6.695 1 98.19 187 LEU A CA 1
ATOM 1440 C C . LEU A 1 187 ? 1.322 -25.797 -5.188 1 98.19 187 LEU A C 1
ATOM 1442 O O . LEU A 1 187 ? 1.32 -24.797 -4.453 1 98.19 187 LEU A O 1
ATOM 1446 N N . GLY A 1 188 ? 1.528 -27 -4.734 1 98.31 188 GLY A N 1
ATOM 1447 C CA . GLY A 1 188 ? 1.695 -27.266 -3.314 1 98.31 188 GLY A CA 1
ATOM 1448 C C . GLY A 1 188 ? 3.137 -27.156 -2.852 1 98.31 188 GLY A C 1
ATOM 1449 O O . GLY A 1 188 ? 3.408 -27.141 -1.65 1 98.31 188 GLY A O 1
ATOM 1450 N N . HIS A 1 189 ? 4.043 -27.109 -3.852 1 97.88 189 HIS A N 1
ATOM 1451 C CA . HIS A 1 189 ? 5.438 -26.906 -3.484 1 97.88 189 HIS A CA 1
ATOM 1452 C C . HIS A 1 189 ? 5.637 -25.594 -2.748 1 97.88 189 HIS A C 1
ATOM 1454 O O . HIS A 1 189 ? 5.016 -24.578 -3.092 1 97.88 189 HIS A O 1
ATOM 1460 N N . PRO A 1 190 ? 6.531 -25.562 -1.81 1 96.88 190 PRO A N 1
ATOM 1461 C CA . PRO A 1 190 ? 6.684 -24.359 -0.973 1 96.88 190 PRO A CA 1
ATOM 1462 C C . PRO A 1 190 ? 7.227 -23.172 -1.748 1 96.88 190 PRO A C 1
ATOM 1464 O O . PRO A 1 190 ? 8.195 -23.297 -2.506 1 96.88 190 PRO A O 1
ATOM 1467 N N . LEU A 1 191 ? 6.531 -22.062 -1.552 1 96.44 191 LEU A N 1
ATOM 1468 C CA . LEU A 1 191 ? 7.02 -20.797 -2.094 1 96.44 191 LEU A CA 1
ATOM 1469 C C . LEU A 1 191 ? 8.25 -20.312 -1.333 1 96.44 191 LEU A C 1
ATOM 1471 O O . LEU A 1 191 ? 9.18 -19.766 -1.931 1 96.44 191 LEU A O 1
ATOM 1475 N N . LEU A 1 192 ? 8.234 -20.547 -0 1 95.88 192 LEU A N 1
ATOM 1476 C CA . LEU A 1 192 ? 9.352 -20.188 0.873 1 95.88 192 LEU A CA 1
ATOM 1477 C C . LEU A 1 192 ? 10.305 -21.375 1.035 1 95.88 192 LEU A C 1
ATOM 1479 O O . LEU A 1 192 ? 9.867 -22.516 1.174 1 95.88 192 LEU A O 1
ATOM 1483 N N . CYS A 1 193 ? 11.555 -21.047 1 1 96.69 193 CYS A N 1
ATOM 1484 C CA . CYS A 1 193 ? 12.531 -22.125 1.207 1 96.69 193 CYS A CA 1
ATOM 1485 C C . CYS A 1 193 ? 12.359 -22.75 2.582 1 96.69 193 CYS A C 1
ATOM 1487 O O . CYS A 1 193 ? 12.43 -22.062 3.602 1 96.69 193 CYS A O 1
ATOM 1489 N N . PRO A 1 194 ? 12.148 -24.062 2.582 1 95.94 194 PRO A N 1
ATOM 1490 C CA . PRO A 1 194 ? 12.055 -24.734 3.881 1 95.94 194 PRO A CA 1
ATOM 1491 C C . PRO A 1 194 ? 13.328 -24.609 4.707 1 95.94 194 PRO A C 1
ATOM 1493 O O . PRO A 1 194 ? 14.43 -24.656 4.156 1 95.94 194 PRO A O 1
ATOM 1496 N N . MET A 1 195 ? 13.18 -24.531 6 1 94.12 195 MET A N 1
ATOM 1497 C CA . MET A 1 195 ? 14.305 -24.344 6.914 1 94.12 195 MET A CA 1
ATOM 1498 C C . MET A 1 195 ? 15.312 -25.484 6.766 1 94.12 195 MET A C 1
ATOM 1500 O O . MET A 1 195 ? 16.531 -25.234 6.754 1 94.12 195 MET A O 1
ATOM 1504 N N . GLU A 1 196 ? 14.859 -26.656 6.586 1 93.44 196 GLU A N 1
ATOM 1505 C CA . GLU A 1 196 ? 15.727 -27.828 6.477 1 93.44 196 GLU A CA 1
ATOM 1506 C C . GLU A 1 196 ? 16.578 -27.766 5.207 1 93.44 196 GLU A C 1
ATOM 1508 O O . GLU A 1 196 ? 17.672 -28.312 5.164 1 93.44 196 GLU A O 1
ATOM 1513 N N . ASN A 1 197 ? 16.062 -27.109 4.219 1 95.25 197 ASN A N 1
ATOM 1514 C CA . ASN A 1 197 ? 16.781 -27.062 2.945 1 95.25 197 ASN A CA 1
ATOM 1515 C C . ASN A 1 197 ? 17.781 -25.906 2.912 1 95.25 197 ASN A C 1
ATOM 1517 O O . ASN A 1 197 ? 18.703 -25.906 2.096 1 95.25 197 ASN A O 1
ATOM 1521 N N . LEU A 1 198 ? 17.594 -24.906 3.707 1 94.25 198 LEU A N 1
ATOM 1522 C CA . LEU A 1 198 ? 18.484 -23.75 3.74 1 94.25 198 LEU A CA 1
ATOM 1523 C C . LEU A 1 198 ? 19.906 -24.172 4.086 1 94.25 198 LEU A C 1
ATOM 1525 O O . LEU A 1 198 ? 20.875 -23.547 3.623 1 94.25 198 LEU A O 1
ATOM 1529 N N . ASP A 1 199 ? 20.062 -25.266 4.809 1 89.88 199 ASP A N 1
ATOM 1530 C CA . ASP A 1 199 ? 21.375 -25.703 5.258 1 89.88 199 ASP A CA 1
ATOM 1531 C C . ASP A 1 199 ? 22.062 -26.547 4.195 1 89.88 199 ASP A C 1
ATOM 1533 O O . ASP A 1 199 ? 23.297 -26.672 4.195 1 89.88 199 ASP A O 1
ATOM 1537 N N . ILE A 1 200 ? 21.312 -27.078 3.297 1 95.25 200 ILE A N 1
ATOM 1538 C CA . ILE A 1 200 ? 21.938 -28.062 2.428 1 95.25 200 ILE A CA 1
ATOM 1539 C C . ILE A 1 200 ? 21.953 -27.547 0.99 1 95.25 200 ILE A C 1
ATOM 1541 O O . ILE A 1 200 ? 22.641 -28.109 0.134 1 95.25 200 ILE A O 1
ATOM 1545 N N . VAL A 1 201 ? 21.188 -26.531 0.631 1 97.31 201 VAL A N 1
ATOM 1546 C CA . VAL A 1 201 ? 21.141 -26 -0.722 1 97.31 201 VAL A CA 1
ATOM 1547 C C . VAL A 1 201 ? 22.516 -25.484 -1.123 1 97.31 201 VAL A C 1
ATOM 1549 O O . VAL A 1 201 ? 23.219 -24.875 -0.312 1 97.31 201 VAL A O 1
ATOM 1552 N N . THR A 1 202 ? 22.891 -25.703 -2.344 1 97.25 202 THR A N 1
ATOM 1553 C CA . THR A 1 202 ? 24.188 -25.297 -2.867 1 97.25 202 THR A CA 1
ATOM 1554 C C . THR A 1 202 ? 24.016 -24.391 -4.082 1 97.25 202 THR A C 1
ATOM 1556 O O . THR A 1 202 ? 22.922 -24.266 -4.617 1 97.25 202 THR A O 1
ATOM 1559 N N . THR A 1 203 ? 25.141 -23.781 -4.449 1 97.62 203 THR A N 1
ATOM 1560 C CA . THR A 1 203 ? 25.109 -22.953 -5.652 1 97.62 203 THR A CA 1
ATOM 1561 C C . THR A 1 203 ? 24.844 -23.812 -6.887 1 97.62 203 THR A C 1
ATOM 1563 O O . THR A 1 203 ? 24.25 -23.344 -7.859 1 97.62 203 THR A O 1
ATOM 1566 N N . ASP A 1 204 ? 25.188 -25.078 -6.828 1 97.75 204 ASP A N 1
ATOM 1567 C CA . ASP A 1 204 ? 24.906 -25.984 -7.941 1 97.75 204 ASP A CA 1
ATOM 1568 C C . ASP A 1 204 ? 23.406 -26.203 -8.102 1 97.75 204 ASP A C 1
ATOM 1570 O O . ASP A 1 204 ? 22.906 -26.312 -9.227 1 97.75 204 ASP A O 1
ATOM 1574 N N . ASN A 1 205 ? 22.75 -26.312 -6.992 1 98 205 ASN A N 1
ATOM 1575 C CA . ASN A 1 205 ? 21.297 -26.422 -7.07 1 98 205 ASN A CA 1
ATOM 1576 C C . ASN A 1 205 ? 20.688 -25.234 -7.824 1 98 205 ASN A C 1
ATOM 1578 O O . ASN A 1 205 ? 19.812 -25.422 -8.664 1 98 205 ASN A O 1
ATOM 1582 N N . LEU A 1 206 ? 21.156 -24.031 -7.508 1 98.19 206 LEU A N 1
ATOM 1583 C CA . LEU A 1 206 ? 20.641 -22.828 -8.148 1 98.19 206 LEU A CA 1
ATOM 1584 C C . LEU A 1 206 ? 20.984 -22.812 -9.633 1 98.19 206 LEU A C 1
ATOM 1586 O O . LEU A 1 206 ? 20.125 -22.547 -10.469 1 98.19 206 LEU A O 1
ATOM 1590 N N . ARG A 1 207 ? 22.203 -23.188 -9.953 1 97.25 207 ARG A N 1
ATOM 1591 C CA . ARG A 1 207 ? 22.641 -23.219 -11.344 1 97.25 207 ARG A CA 1
ATOM 1592 C C . ARG A 1 207 ? 21.844 -24.234 -12.148 1 97.25 207 ARG A C 1
ATOM 1594 O O . ARG A 1 207 ? 21.453 -23.969 -13.281 1 97.25 207 ARG A O 1
ATOM 1601 N N . ASP A 1 208 ? 21.734 -25.359 -11.539 1 96.75 208 ASP A N 1
ATOM 1602 C CA . ASP A 1 208 ? 21.016 -26.422 -12.219 1 96.75 208 ASP A CA 1
ATOM 1603 C C . ASP A 1 208 ? 19.578 -26.016 -12.5 1 96.75 208 ASP A C 1
ATOM 1605 O O . ASP A 1 208 ? 19.047 -26.297 -13.578 1 96.75 208 ASP A O 1
ATOM 1609 N N . PHE A 1 209 ? 18.938 -25.422 -11.555 1 97.88 209 PHE A N 1
ATOM 1610 C CA . PHE A 1 209 ? 17.562 -24.953 -11.75 1 97.88 209 PHE A CA 1
ATOM 1611 C C . PHE A 1 209 ? 17.5 -23.906 -12.844 1 97.88 209 PHE A C 1
ATOM 1613 O O . PHE A 1 209 ? 16.609 -23.953 -13.703 1 97.88 209 PHE A O 1
ATOM 1620 N N . MET A 1 210 ? 18.406 -22.938 -12.852 1 97.5 210 MET A N 1
ATOM 1621 C CA . MET A 1 210 ? 18.422 -21.891 -13.875 1 97.5 210 MET A CA 1
ATOM 1622 C C . MET A 1 210 ? 18.641 -22.5 -15.258 1 97.5 210 MET A C 1
ATOM 1624 O O . MET A 1 210 ? 17.953 -22.141 -16.219 1 97.5 210 MET A O 1
ATOM 1628 N N . ARG A 1 211 ? 19.531 -23.453 -15.336 1 95.75 211 ARG A N 1
ATOM 1629 C CA . ARG A 1 211 ? 19.797 -24.125 -16.609 1 95.75 211 ARG A CA 1
ATOM 1630 C C . ARG A 1 211 ? 18.531 -24.812 -17.125 1 95.75 211 ARG A C 1
ATOM 1632 O O . ARG A 1 211 ? 18.297 -24.844 -18.328 1 95.75 211 ARG A O 1
ATOM 1639 N N . ALA A 1 212 ? 17.844 -25.297 -16.219 1 96.56 212 ALA A N 1
ATOM 1640 C CA . ALA A 1 212 ? 16.656 -26.078 -16.578 1 96.56 212 ALA A CA 1
ATOM 1641 C C . ALA A 1 212 ? 15.523 -25.172 -17.047 1 96.56 212 ALA A C 1
ATOM 1643 O O . ALA A 1 212 ? 14.766 -25.516 -17.953 1 96.56 212 ALA A O 1
ATOM 1644 N N . TRP A 1 213 ? 15.445 -23.969 -16.422 1 97.69 213 TRP A N 1
ATOM 1645 C CA . TRP A 1 213 ? 14.156 -23.312 -16.578 1 97.69 213 TRP A CA 1
ATOM 1646 C C . TRP A 1 213 ? 14.336 -21.906 -17.141 1 97.69 213 TRP A C 1
ATOM 1648 O O . TRP A 1 213 ? 13.375 -21.297 -17.625 1 97.69 213 TRP A O 1
ATOM 1658 N N . TYR A 1 214 ? 15.547 -21.281 -16.969 1 97.75 214 TYR A N 1
ATOM 1659 C CA . TYR A 1 214 ? 15.805 -20 -17.594 1 97.75 214 TYR A CA 1
ATOM 1660 C C . TYR A 1 214 ? 16.125 -20.172 -19.078 1 97.75 214 TYR A C 1
ATOM 1662 O O . TYR A 1 214 ? 17.281 -19.984 -19.5 1 97.75 214 TYR A O 1
ATOM 1670 N N . ARG A 1 215 ? 15.109 -20.422 -19.844 1 97.19 215 ARG A N 1
ATOM 1671 C CA . ARG A 1 215 ? 15.25 -20.719 -21.266 1 97.19 215 ARG A CA 1
ATOM 1672 C C . ARG A 1 215 ? 14.586 -19.641 -22.125 1 97.19 215 ARG A C 1
ATOM 1674 O O . ARG A 1 215 ? 13.586 -19.047 -21.703 1 97.19 215 ARG A O 1
ATOM 1681 N N . PRO A 1 216 ? 15.102 -19.453 -23.328 1 97.69 216 PRO A N 1
ATOM 1682 C CA . PRO A 1 216 ? 14.562 -18.375 -24.172 1 97.69 216 PRO A CA 1
ATOM 1683 C C . PRO A 1 216 ? 13.062 -18.531 -24.422 1 97.69 216 PRO A C 1
ATOM 1685 O O . PRO A 1 216 ? 12.32 -17.547 -24.391 1 97.69 216 PRO A O 1
ATOM 1688 N N . GLU A 1 217 ? 12.57 -19.766 -24.656 1 96.38 217 GLU A N 1
ATOM 1689 C CA . GLU A 1 217 ? 11.164 -19.969 -25 1 96.38 217 GLU A CA 1
ATOM 1690 C C . GLU A 1 217 ? 10.273 -19.734 -23.781 1 96.38 217 GLU A C 1
ATOM 1692 O O . GLU A 1 217 ? 9.047 -19.672 -23.906 1 96.38 217 GLU A O 1
ATOM 1697 N N . ARG A 1 218 ? 10.922 -19.562 -22.594 1 97.5 218 ARG A N 1
ATOM 1698 C CA . ARG A 1 218 ? 10.18 -19.344 -21.359 1 97.5 218 ARG A CA 1
ATOM 1699 C C . ARG A 1 218 ? 10.305 -17.891 -20.891 1 97.5 218 ARG A C 1
ATOM 1701 O O . ARG A 1 218 ? 9.914 -17.562 -19.766 1 97.5 218 ARG A O 1
ATOM 1708 N N . LEU A 1 219 ? 10.828 -17.016 -21.734 1 98.5 219 LEU A N 1
ATOM 1709 C CA . LEU A 1 219 ? 11.156 -15.656 -21.312 1 98.5 219 LEU A CA 1
ATOM 1710 C C . LEU A 1 219 ? 10.328 -14.633 -22.094 1 98.5 219 LEU A C 1
ATOM 1712 O O . LEU A 1 219 ? 10.156 -14.766 -23.312 1 98.5 219 LEU A O 1
ATOM 1716 N N . VAL A 1 220 ? 9.812 -13.625 -21.375 1 98.81 220 VAL A N 1
ATOM 1717 C CA . VAL A 1 220 ? 9.172 -12.453 -21.969 1 98.81 220 VAL A CA 1
ATOM 1718 C C . VAL A 1 220 ? 9.859 -11.188 -21.469 1 98.81 220 VAL A C 1
ATOM 1720 O O . VAL A 1 220 ? 10.023 -10.984 -20.266 1 98.81 220 VAL A O 1
ATOM 1723 N N . VAL A 1 221 ? 10.352 -10.375 -22.391 1 98.81 221 VAL A N 1
ATOM 1724 C CA . VAL A 1 221 ? 10.812 -9.023 -22.094 1 98.81 221 VAL A CA 1
ATOM 1725 C C . VAL A 1 221 ? 9.695 -8.023 -22.375 1 98.81 221 VAL A C 1
ATOM 1727 O O . VAL A 1 221 ? 9.242 -7.906 -23.516 1 98.81 221 VAL A O 1
ATOM 1730 N N . ALA A 1 222 ? 9.32 -7.355 -21.328 1 98.5 222 ALA A N 1
ATOM 1731 C CA . ALA A 1 222 ? 8.18 -6.461 -21.469 1 98.5 222 ALA A CA 1
ATOM 1732 C C . ALA A 1 222 ? 8.562 -5.02 -21.141 1 98.5 222 ALA A C 1
ATOM 1734 O O . ALA A 1 222 ? 9.445 -4.781 -20.312 1 98.5 222 ALA A O 1
ATOM 1735 N N . GLY A 1 223 ? 7.898 -4.039 -21.828 1 96.81 223 GLY A N 1
ATOM 1736 C CA . GLY A 1 223 ? 8.117 -2.621 -21.578 1 96.81 223 GLY A CA 1
ATOM 1737 C C . GLY A 1 223 ? 6.871 -1.782 -21.781 1 96.81 223 GLY A C 1
ATOM 1738 O O . GLY A 1 223 ? 6.078 -2.041 -22.688 1 96.81 223 GLY A O 1
ATOM 1739 N N . VAL A 1 224 ? 6.73 -0.871 -20.875 1 94.19 224 VAL A N 1
ATOM 1740 C CA . VAL A 1 224 ? 5.668 0.122 -20.984 1 94.19 224 VAL A CA 1
ATOM 1741 C C . VAL A 1 224 ? 6.273 1.523 -21.031 1 94.19 224 VAL A C 1
ATOM 1743 O O . VAL A 1 224 ? 7.148 1.861 -20.234 1 94.19 224 VAL A O 1
ATOM 1746 N N . GLY A 1 225 ? 5.836 2.281 -22.062 1 89 225 GLY A N 1
ATOM 1747 C CA . GLY A 1 225 ? 6.285 3.662 -22.141 1 89 225 GLY A CA 1
ATOM 1748 C C . GLY A 1 225 ? 7.398 3.877 -23.141 1 89 225 GLY A C 1
ATOM 1749 O O . GLY A 1 225 ? 8.109 4.887 -23.094 1 89 225 GLY A O 1
ATOM 1750 N N . MET A 1 226 ? 7.621 2.93 -24.047 1 91.38 226 MET A N 1
ATOM 1751 C CA . MET A 1 226 ? 8.633 3.061 -25.094 1 91.38 226 MET A CA 1
ATOM 1752 C C . MET A 1 226 ? 8.133 2.467 -26.406 1 91.38 226 MET A C 1
ATOM 1754 O O . MET A 1 226 ? 7.133 1.743 -26.438 1 91.38 226 MET A O 1
ATOM 1758 N N . SER A 1 227 ? 8.867 2.783 -27.422 1 92.12 227 SER A N 1
ATOM 1759 C CA . SER A 1 227 ? 8.469 2.23 -28.719 1 92.12 227 SER A CA 1
ATOM 1760 C C . SER A 1 227 ? 8.789 0.741 -28.797 1 92.12 227 SER A C 1
ATOM 1762 O O . SER A 1 227 ? 9.781 0.281 -28.234 1 92.12 227 SER A O 1
ATOM 1764 N N . HIS A 1 228 ? 7.922 0.013 -29.5 1 96 228 HIS A N 1
ATOM 1765 C CA . HIS A 1 228 ? 8.125 -1.42 -29.672 1 96 228 HIS A CA 1
ATOM 1766 C C . HIS A 1 228 ? 9.438 -1.705 -30.406 1 96 228 HIS A C 1
ATOM 1768 O O . HIS A 1 228 ? 10.164 -2.633 -30.047 1 96 228 HIS A O 1
ATOM 1774 N N . ALA A 1 229 ? 9.719 -0.914 -31.375 1 96.25 229 ALA A N 1
ATOM 1775 C CA . ALA A 1 229 ? 10.93 -1.109 -32.156 1 96.25 229 ALA A CA 1
ATOM 1776 C C . ALA A 1 229 ? 12.18 -0.988 -31.297 1 96.25 229 ALA A C 1
ATOM 1778 O O . ALA A 1 229 ? 13.102 -1.8 -31.406 1 96.25 229 ALA A O 1
ATOM 1779 N N . ASP A 1 230 ? 12.148 -0.036 -30.406 1 95.06 230 ASP A N 1
ATOM 1780 C CA . ASP A 1 230 ? 13.273 0.158 -29.5 1 95.06 230 ASP A CA 1
ATOM 1781 C C . ASP A 1 230 ? 13.422 -1.024 -28.547 1 95.06 230 ASP A C 1
ATOM 1783 O O . ASP A 1 230 ? 14.531 -1.501 -28.297 1 95.06 230 ASP A O 1
ATOM 1787 N N . MET A 1 231 ? 12.359 -1.471 -28.078 1 96.94 231 MET A N 1
ATOM 1788 C CA . MET A 1 231 ? 12.383 -2.59 -27.141 1 96.94 231 MET A CA 1
ATOM 1789 C C . MET A 1 231 ? 12.867 -3.863 -27.828 1 96.94 231 MET A C 1
ATOM 1791 O O . MET A 1 231 ? 13.641 -4.629 -27.25 1 96.94 231 MET A O 1
ATOM 1795 N N . VAL A 1 232 ? 12.398 -4.07 -29.016 1 98.25 232 VAL A N 1
ATOM 1796 C CA . VAL A 1 232 ? 12.82 -5.25 -29.766 1 98.25 232 VAL A CA 1
ATOM 1797 C C . VAL A 1 232 ? 14.32 -5.188 -30.031 1 98.25 232 VAL A C 1
ATOM 1799 O O . VAL A 1 232 ? 15.023 -6.191 -29.906 1 98.25 232 VAL A O 1
ATOM 1802 N N . ALA A 1 233 ? 14.781 -4.008 -30.375 1 98.19 233 ALA A N 1
ATOM 1803 C CA . ALA A 1 233 ? 16.203 -3.844 -30.641 1 98.19 233 ALA A CA 1
ATOM 1804 C C . ALA A 1 233 ? 17.031 -4.156 -29.391 1 98.19 233 ALA A C 1
ATOM 1806 O O . ALA A 1 233 ? 18.016 -4.902 -29.453 1 98.19 233 ALA A O 1
ATOM 1807 N N . GLN A 1 234 ? 16.609 -3.637 -28.297 1 97.94 234 GLN A N 1
ATOM 1808 C CA . GLN A 1 234 ? 17.328 -3.861 -27.047 1 97.94 234 GLN A CA 1
ATOM 1809 C C . GLN A 1 234 ? 17.234 -5.324 -26.625 1 97.94 234 GLN A C 1
ATOM 1811 O O . GLN A 1 234 ? 18.234 -5.914 -26.219 1 97.94 234 GLN A O 1
ATOM 1816 N N . ALA A 1 235 ? 16.094 -5.887 -26.75 1 98.62 235 ALA A N 1
ATOM 1817 C CA . ALA A 1 235 ? 15.914 -7.289 -26.375 1 98.62 235 ALA A CA 1
ATOM 1818 C C . ALA A 1 235 ? 16.75 -8.203 -27.266 1 98.62 235 ALA A C 1
ATOM 1820 O O . ALA A 1 235 ? 17.297 -9.203 -26.797 1 98.62 235 ALA A O 1
ATOM 1821 N N . THR A 1 236 ? 16.797 -7.863 -28.547 1 98.56 236 THR A N 1
ATOM 1822 C CA . THR A 1 236 ? 17.594 -8.648 -29.469 1 98.56 236 THR A CA 1
ATOM 1823 C C . THR A 1 236 ? 19.078 -8.594 -29.078 1 98.56 236 THR A C 1
ATOM 1825 O O . THR A 1 236 ? 19.75 -9.625 -29.047 1 98.56 236 THR A O 1
ATOM 1828 N N . GLU A 1 237 ? 19.516 -7.457 -28.75 1 98.44 237 GLU A N 1
ATOM 1829 C CA . GLU A 1 237 ? 20.906 -7.277 -28.375 1 98.44 237 GLU A CA 1
ATOM 1830 C C . GLU A 1 237 ? 21.219 -8 -27.062 1 98.44 237 GLU A C 1
ATOM 1832 O O . GLU A 1 237 ? 22.281 -8.633 -26.938 1 98.44 237 GLU A O 1
ATOM 1837 N N . LEU A 1 238 ? 20.359 -7.934 -26.125 1 98.56 238 LEU A N 1
ATOM 1838 C CA . LEU A 1 238 ? 20.688 -8.344 -24.75 1 98.56 238 LEU A CA 1
ATOM 1839 C C . LEU A 1 238 ? 20.297 -9.797 -24.516 1 98.56 238 LEU A C 1
ATOM 1841 O O . LEU A 1 238 ? 20.938 -10.5 -23.734 1 98.56 238 LEU A O 1
ATOM 1845 N N . PHE A 1 239 ? 19.234 -10.281 -25.172 1 98.5 239 PHE A N 1
ATOM 1846 C CA . PHE A 1 239 ? 18.719 -11.609 -24.859 1 98.5 239 PHE A CA 1
ATOM 1847 C C . PHE A 1 239 ? 18.719 -12.5 -26.109 1 98.5 239 PHE A C 1
ATOM 1849 O O . PHE A 1 239 ? 18.516 -13.711 -26 1 98.5 239 PHE A O 1
ATOM 1856 N N . GLY A 1 240 ? 18.953 -11.922 -27.25 1 97.88 240 GLY A N 1
ATOM 1857 C CA . GLY A 1 240 ? 18.875 -12.656 -28.5 1 97.88 240 GLY A CA 1
ATOM 1858 C C . GLY A 1 240 ? 19.922 -13.758 -28.609 1 97.88 240 GLY A C 1
ATOM 1859 O O . GLY A 1 240 ? 19.75 -14.695 -29.391 1 97.88 240 GLY A O 1
ATOM 1860 N N . GLY A 1 241 ? 20.969 -13.648 -27.875 1 97 241 GLY A N 1
ATOM 1861 C CA . GLY A 1 241 ? 22.047 -14.625 -27.922 1 97 241 GLY A CA 1
ATOM 1862 C C . GLY A 1 241 ? 21.844 -15.781 -26.953 1 97 241 GLY A C 1
ATOM 1863 O O . GLY A 1 241 ? 22.641 -16.719 -26.938 1 97 241 GLY A O 1
ATOM 1864 N N . MET A 1 242 ? 20.75 -15.734 -26.203 1 96.75 242 MET A N 1
ATOM 1865 C CA . MET A 1 242 ? 20.484 -16.812 -25.266 1 96.75 242 MET A CA 1
ATOM 1866 C C . MET A 1 242 ? 20.25 -18.125 -25.984 1 96.75 242 MET A C 1
ATOM 1868 O O . MET A 1 242 ? 19.594 -18.156 -27.031 1 96.75 242 MET A O 1
ATOM 1872 N N . ARG A 1 243 ? 20.891 -19.141 -25.516 1 91.81 243 ARG A N 1
ATOM 1873 C CA . ARG A 1 243 ? 20.75 -20.5 -26.047 1 91.81 243 ARG A CA 1
ATOM 1874 C C . ARG A 1 243 ? 20.422 -21.5 -24.953 1 91.81 243 ARG A C 1
ATOM 1876 O O . ARG A 1 243 ? 20.812 -21.297 -23.797 1 91.81 243 ARG A O 1
ATOM 1883 N N . ALA A 1 244 ? 19.531 -22.391 -25.344 1 87.06 244 ALA A N 1
ATOM 1884 C CA . ALA A 1 244 ? 19.281 -23.469 -24.406 1 87.06 244 ALA A CA 1
ATOM 1885 C C . ALA A 1 244 ? 19.422 -24.828 -25.094 1 87.06 244 ALA A C 1
ATOM 1887 O O . ALA A 1 244 ? 19 -25 -26.234 1 87.06 244 ALA A O 1
ATOM 1888 N N . ALA A 1 245 ? 20.109 -25.688 -24.406 1 89.62 245 ALA A N 1
ATOM 1889 C CA . ALA A 1 245 ? 20.156 -27.078 -24.875 1 89.62 245 ALA A CA 1
ATOM 1890 C C . ALA A 1 245 ? 18.766 -27.688 -24.906 1 89.62 245 ALA A C 1
ATOM 1892 O O . ALA A 1 245 ? 17.844 -27.188 -24.266 1 89.62 245 ALA A O 1
ATOM 1893 N N . PRO A 1 246 ? 18.672 -28.719 -25.719 1 90.88 246 PRO A N 1
ATOM 1894 C CA . PRO A 1 246 ? 17.375 -29.406 -25.656 1 90.88 246 PRO A CA 1
ATOM 1895 C C . PRO A 1 246 ? 16.984 -29.812 -24.25 1 90.88 246 PRO A C 1
ATOM 1897 O O . PRO A 1 246 ? 17.844 -30.234 -23.469 1 90.88 246 PRO A O 1
ATOM 1900 N N . GLN A 1 247 ? 15.766 -29.672 -23.984 1 90.12 247 GLN A N 1
ATOM 1901 C CA . GLN A 1 247 ? 15.289 -29.938 -22.641 1 90.12 247 GLN A CA 1
ATOM 1902 C C . GLN A 1 247 ? 15.336 -31.422 -22.312 1 90.12 247 GLN A C 1
ATOM 1904 O O . GLN A 1 247 ? 14.914 -32.25 -23.125 1 90.12 247 GLN A O 1
ATOM 1909 N N . ASP A 1 248 ? 15.844 -31.641 -21.125 1 90.88 248 ASP A N 1
ATOM 1910 C CA . ASP A 1 248 ? 15.766 -33 -20.594 1 90.88 248 ASP A CA 1
ATOM 1911 C C . ASP A 1 248 ? 14.32 -33.469 -20.562 1 90.88 248 ASP A C 1
ATOM 1913 O O . ASP A 1 248 ? 13.422 -32.75 -20.141 1 90.88 248 ASP A O 1
ATOM 1917 N N . PRO A 1 249 ? 14.086 -34.719 -21.031 1 91.75 249 PRO A N 1
ATOM 1918 C CA . PRO A 1 249 ? 12.719 -35.219 -21.094 1 91.75 249 PRO A CA 1
ATOM 1919 C C . PRO A 1 249 ? 12 -35.188 -19.75 1 91.75 249 PRO A C 1
ATOM 1921 O O . PRO A 1 249 ? 10.797 -34.906 -19.688 1 91.75 249 PRO A O 1
ATOM 1924 N N . VAL A 1 250 ? 12.68 -35.5 -18.766 1 90.62 250 VAL A N 1
ATOM 1925 C CA . VAL A 1 250 ? 12.078 -35.469 -17.438 1 90.62 250 VAL A CA 1
ATOM 1926 C C . VAL A 1 250 ? 11.656 -34.062 -17.078 1 90.62 250 VAL A C 1
ATOM 1928 O O . VAL A 1 250 ? 10.562 -33.844 -16.547 1 90.62 250 VAL A O 1
ATOM 1931 N N . LEU A 1 251 ? 12.492 -33.156 -17.344 1 92.62 251 LEU A N 1
ATOM 1932 C CA . LEU A 1 251 ? 12.203 -31.766 -17.062 1 92.62 251 LEU A CA 1
ATOM 1933 C C . LEU A 1 251 ? 11.07 -31.266 -17.969 1 92.62 251 LEU A C 1
ATOM 1935 O O . LEU A 1 251 ? 10.25 -30.438 -17.531 1 92.62 251 LEU A O 1
ATOM 1939 N N . ASP A 1 252 ? 11.055 -31.734 -19.141 1 93.06 252 ASP A N 1
ATOM 1940 C CA . ASP A 1 252 ? 9.969 -31.375 -20.047 1 93.06 252 ASP A CA 1
ATOM 1941 C C . ASP A 1 252 ? 8.625 -31.844 -19.5 1 93.06 252 ASP A C 1
ATOM 1943 O O . ASP A 1 252 ? 7.633 -31.109 -19.578 1 93.06 252 ASP A O 1
ATOM 1947 N N . MET A 1 253 ? 8.641 -33.062 -19 1 92.56 253 MET A N 1
ATOM 1948 C CA . MET A 1 253 ? 7.426 -33.594 -18.406 1 92.56 253 MET A CA 1
ATOM 1949 C C . MET A 1 253 ? 7.016 -32.781 -17.172 1 92.56 253 MET A C 1
ATOM 1951 O O . MET A 1 253 ? 5.828 -32.531 -16.969 1 92.56 253 MET A O 1
ATOM 1955 N N . LEU A 1 254 ? 7.969 -32.406 -16.406 1 92.69 254 LEU A N 1
ATOM 1956 C CA . LEU A 1 254 ? 7.707 -31.609 -15.211 1 92.69 254 LEU A CA 1
ATOM 1957 C C . LEU A 1 254 ? 7.113 -30.25 -15.594 1 92.69 254 LEU A C 1
ATOM 1959 O O . LEU A 1 254 ? 6.219 -29.75 -14.906 1 92.69 254 LEU A O 1
ATOM 1963 N N . GLY A 1 255 ? 7.582 -29.703 -16.625 1 93.38 255 GLY A N 1
ATOM 1964 C CA . GLY A 1 255 ? 7.094 -28.422 -17.109 1 93.38 255 GLY A CA 1
ATOM 1965 C C . GLY A 1 255 ? 5.652 -28.469 -17.578 1 93.38 255 GLY A C 1
ATOM 1966 O O . GLY A 1 255 ? 4.961 -27.453 -17.594 1 93.38 255 GLY A O 1
ATOM 1967 N N . LYS A 1 256 ? 5.176 -29.688 -17.906 1 93.25 256 LYS A N 1
ATOM 1968 C CA . LYS A 1 256 ? 3.83 -29.859 -18.453 1 93.25 256 LYS A CA 1
ATOM 1969 C C . LYS A 1 256 ? 2.891 -30.453 -17.406 1 93.25 256 LYS A C 1
ATOM 1971 O O . LYS A 1 256 ? 1.703 -30.656 -17.672 1 93.25 256 LYS A O 1
ATOM 1976 N N . GLU A 1 257 ? 3.439 -30.688 -16.281 1 95.44 257 GLU A N 1
ATOM 1977 C CA . GLU A 1 257 ? 2.621 -31.312 -15.234 1 95.44 257 GLU A CA 1
ATOM 1978 C C . GLU A 1 257 ? 1.5 -30.375 -14.789 1 95.44 257 GLU A C 1
ATOM 1980 O O . GLU A 1 257 ? 1.744 -29.219 -14.477 1 95.44 257 GLU A O 1
ATOM 1985 N N . ARG A 1 258 ? 0.319 -30.938 -14.703 1 96.38 258 ARG A N 1
ATOM 1986 C CA . ARG A 1 258 ? -0.838 -30.156 -14.273 1 96.38 258 ARG A CA 1
ATOM 1987 C C . ARG A 1 258 ? -1.008 -30.219 -12.758 1 96.38 258 ARG A C 1
ATOM 1989 O O . ARG A 1 258 ? -0.741 -31.25 -12.141 1 96.38 258 ARG A O 1
ATOM 1996 N N . ALA A 1 259 ? -1.474 -29.141 -12.227 1 97.88 259 ALA A N 1
ATOM 1997 C CA . ALA A 1 259 ? -1.762 -29.125 -10.797 1 97.88 259 ALA A CA 1
ATOM 1998 C C . ALA A 1 259 ? -2.902 -30.078 -10.453 1 97.88 259 ALA A C 1
ATOM 2000 O O . ALA A 1 259 ? -3.908 -30.141 -11.164 1 97.88 259 ALA A O 1
ATOM 2001 N N . ARG A 1 260 ? -2.703 -30.844 -9.445 1 98.19 260 ARG A N 1
ATOM 2002 C CA . ARG A 1 260 ? -3.742 -31.734 -8.938 1 98.19 260 ARG A CA 1
ATOM 2003 C C . ARG A 1 260 ? -4.258 -31.25 -7.586 1 98.19 260 ARG A C 1
ATOM 2005 O O . ARG A 1 260 ? -3.547 -31.328 -6.582 1 98.19 260 ARG A O 1
ATOM 2012 N N . TYR A 1 261 ? -5.488 -30.75 -7.637 1 98.5 261 TYR A N 1
ATOM 2013 C CA . TYR A 1 261 ? -6.141 -30.359 -6.391 1 98.5 261 TYR A CA 1
ATOM 2014 C C . TYR A 1 261 ? -6.547 -31.578 -5.578 1 98.5 261 TYR A C 1
ATOM 2016 O O . TYR A 1 261 ? -7.234 -32.469 -6.086 1 98.5 261 TYR A O 1
ATOM 2024 N N . THR A 1 262 ? -6.156 -31.672 -4.266 1 98.31 262 THR A N 1
ATOM 2025 C CA . THR A 1 262 ? -6.426 -32.844 -3.434 1 98.31 262 THR A CA 1
ATOM 2026 C C . THR A 1 262 ? -7.371 -32.469 -2.291 1 98.31 262 THR A C 1
ATOM 2028 O O . THR A 1 262 ? -7.988 -33.375 -1.69 1 98.31 262 THR A O 1
ATOM 2031 N N . GLY A 1 263 ? -7.539 -31.219 -2.035 1 98 263 GLY A N 1
ATOM 2032 C CA . GLY A 1 263 ? -8.203 -30.844 -0.796 1 98 263 GLY A CA 1
ATOM 2033 C C . GLY A 1 263 ? -7.477 -31.328 0.441 1 98 263 GLY A C 1
ATOM 2034 O O . GLY A 1 263 ? -6.266 -31.547 0.409 1 98 263 GLY A O 1
ATOM 2035 N N . GLY A 1 264 ? -8.141 -31.297 1.547 1 98 264 GLY A N 1
ATOM 2036 C CA . GLY A 1 264 ? -7.551 -31.781 2.787 1 98 264 GLY A CA 1
ATOM 2037 C C . GLY A 1 264 ? -7.758 -30.828 3.951 1 98 264 GLY A C 1
ATOM 2038 O O . GLY A 1 264 ? -8.477 -29.828 3.824 1 98 264 GLY A O 1
ATOM 2039 N N . GLU A 1 265 ? -7.297 -31.234 5.113 1 98.25 265 GLU A N 1
ATOM 2040 C CA . GLU A 1 265 ? -7.434 -30.406 6.301 1 98.25 265 GLU A CA 1
ATOM 2041 C C . GLU A 1 265 ? -6.184 -30.469 7.172 1 98.25 265 GLU A C 1
ATOM 2043 O O . GLU A 1 265 ? -5.441 -31.453 7.129 1 98.25 265 GLU A O 1
ATOM 2048 N N . LEU A 1 266 ? -5.906 -29.453 7.797 1 98.38 266 LEU A N 1
ATOM 2049 C CA . LEU A 1 266 ? -4.82 -29.359 8.766 1 98.38 266 LEU A CA 1
ATOM 2050 C C . LEU A 1 266 ? -5.215 -28.453 9.93 1 98.38 266 LEU A C 1
ATOM 2052 O O . LEU A 1 266 ? -5.633 -27.312 9.727 1 98.38 266 LEU A O 1
ATOM 2056 N N . PHE A 1 267 ? -5.195 -28.984 11.156 1 97.81 267 PHE A N 1
ATOM 2057 C CA . PHE A 1 267 ? -5.461 -28.25 12.383 1 97.81 267 PHE A CA 1
ATOM 2058 C C . PHE A 1 267 ? -4.18 -28.062 13.188 1 97.81 267 PHE A C 1
ATOM 2060 O O . PHE A 1 267 ? -3.51 -29.047 13.531 1 97.81 267 PHE A O 1
ATOM 2067 N N . MET A 1 268 ? -3.812 -26.828 13.461 1 97.56 268 MET A N 1
ATOM 2068 C CA . MET A 1 268 ? -2.586 -26.5 14.18 1 97.56 268 MET A CA 1
ATOM 2069 C C . MET A 1 268 ? -2.9 -25.766 15.484 1 97.56 268 MET A C 1
ATOM 2071 O O . MET A 1 268 ? -3.066 -24.547 15.492 1 97.56 268 MET A O 1
ATOM 2075 N N . PRO A 1 269 ? -2.887 -26.516 16.625 1 95.88 269 PRO A N 1
ATOM 2076 C CA . PRO A 1 269 ? -3.166 -25.859 17.906 1 95.88 269 PRO A CA 1
ATOM 2077 C C . PRO A 1 269 ? -2.084 -24.859 18.312 1 95.88 269 PRO A C 1
ATOM 2079 O O . PRO A 1 269 ? -0.893 -25.156 18.188 1 95.88 269 PRO A O 1
ATOM 2082 N N . ASP A 1 270 ? -2.473 -23.688 18.609 1 93.38 270 ASP A N 1
ATOM 2083 C CA . ASP A 1 270 ? -1.593 -22.641 19.125 1 93.38 270 ASP A CA 1
ATOM 2084 C C . ASP A 1 270 ? -2.332 -21.734 20.109 1 93.38 270 ASP A C 1
ATOM 2086 O O . ASP A 1 270 ? -2.781 -20.641 19.734 1 93.38 270 ASP A O 1
ATOM 2090 N N . PRO A 1 271 ? -2.332 -22.031 21.375 1 86.12 271 PRO A N 1
ATOM 2091 C CA . PRO A 1 271 ? -3.098 -21.281 22.375 1 86.12 271 PRO A CA 1
ATOM 2092 C C . PRO A 1 271 ? -2.473 -19.922 22.688 1 86.12 271 PRO A C 1
ATOM 2094 O O . PRO A 1 271 ? -3.102 -19.094 23.344 1 86.12 271 PRO A O 1
ATOM 2097 N N . SER A 1 272 ? -1.302 -19.734 22.266 1 83.69 272 SER A N 1
ATOM 2098 C CA . SER A 1 272 ? -0.625 -18.484 22.578 1 83.69 272 SER A CA 1
ATOM 2099 C C . SER A 1 272 ? -1.091 -17.359 21.672 1 83.69 272 SER A C 1
ATOM 2101 O O . SER A 1 272 ? -0.867 -16.188 21.953 1 83.69 272 SER A O 1
ATOM 2103 N N . THR A 1 273 ? -1.81 -17.766 20.625 1 86 273 THR A N 1
ATOM 2104 C CA . THR A 1 273 ? -2.246 -16.734 19.688 1 86 273 THR A CA 1
ATOM 2105 C C . THR A 1 273 ? -3.531 -16.062 20.172 1 86 273 THR A C 1
ATOM 2107 O O . THR A 1 273 ? -4.355 -16.703 20.844 1 86 273 THR A O 1
ATOM 2110 N N . GLU A 1 274 ? -3.697 -14.844 19.828 1 85.38 274 GLU A N 1
ATOM 2111 C CA . GLU A 1 274 ? -4.867 -14.055 20.219 1 85.38 274 GLU A CA 1
ATOM 2112 C C . GLU A 1 274 ? -6.113 -14.516 19.469 1 85.38 274 GLU A C 1
ATOM 2114 O O . GLU A 1 274 ? -7.211 -14.523 20.016 1 85.38 274 GLU A O 1
ATOM 2119 N N . PHE A 1 275 ? -5.93 -14.883 18.234 1 93.56 275 PHE A N 1
ATOM 2120 C CA . PHE A 1 275 ? -7.07 -15.227 17.375 1 93.56 275 PHE A CA 1
ATOM 2121 C C . PHE A 1 275 ? -6.957 -16.656 16.875 1 93.56 275 PHE A C 1
ATOM 2123 O O . PHE A 1 275 ? -5.855 -17.203 16.766 1 93.56 275 PHE A O 1
ATOM 2130 N N . THR A 1 276 ? -8.102 -17.25 16.641 1 96.81 276 THR A N 1
ATOM 2131 C CA . THR A 1 276 ? -8.188 -18.469 15.844 1 96.81 276 THR A CA 1
ATOM 2132 C C . THR A 1 276 ? -8.359 -18.141 14.359 1 96.81 276 THR A C 1
ATOM 2134 O O . THR A 1 276 ? -9.281 -17.422 13.984 1 96.81 276 THR A O 1
ATOM 2137 N N . HIS A 1 277 ? -7.457 -18.672 13.57 1 98.06 277 HIS A N 1
ATOM 2138 C CA . HIS A 1 277 ? -7.477 -18.438 12.133 1 98.06 277 HIS A CA 1
ATOM 2139 C C . HIS A 1 277 ? -8.062 -19.625 11.383 1 98.06 277 HIS A C 1
ATOM 2141 O O . HIS A 1 277 ? -7.645 -20.766 11.594 1 98.06 277 HIS A O 1
ATOM 2147 N N . VAL A 1 278 ? -9 -19.344 10.508 1 98.5 278 VAL A N 1
ATOM 2148 C CA . VAL A 1 278 ? -9.68 -20.391 9.758 1 98.5 278 VAL A CA 1
ATOM 2149 C C . VAL A 1 278 ? -9.641 -20.078 8.266 1 98.5 278 VAL A C 1
ATOM 2151 O O . VAL A 1 278 ? -10.023 -18.984 7.848 1 98.5 278 VAL A O 1
ATOM 2154 N N . TYR A 1 279 ? -9.172 -21.031 7.516 1 98.75 279 TYR A N 1
ATOM 2155 C CA . TYR A 1 279 ? -9.234 -20.969 6.062 1 98.75 279 TYR A CA 1
ATOM 2156 C C . TYR A 1 279 ? -10.109 -22.078 5.504 1 98.75 279 TYR A C 1
ATOM 2158 O O . TYR A 1 279 ? -9.922 -23.25 5.84 1 98.75 279 TYR A O 1
ATOM 2166 N N . VAL A 1 280 ? -11.031 -21.703 4.707 1 98.88 280 VAL A N 1
ATOM 2167 C CA . VAL A 1 280 ? -11.82 -22.641 3.91 1 98.88 280 VAL A CA 1
ATOM 2168 C C . VAL A 1 280 ? -11.617 -22.344 2.424 1 98.88 280 VAL A C 1
ATOM 2170 O O . VAL A 1 280 ? -11.891 -21.234 1.958 1 98.88 280 VAL A O 1
ATOM 2173 N N . ALA A 1 281 ? -11.172 -23.359 1.729 1 98.88 281 ALA A N 1
ATOM 2174 C CA . ALA A 1 281 ? -10.836 -23.141 0.324 1 98.88 281 ALA A CA 1
ATOM 2175 C C . ALA A 1 281 ? -11.352 -24.297 -0.545 1 98.88 281 ALA A C 1
ATOM 2177 O O . ALA A 1 281 ? -11.547 -25.406 -0.062 1 98.88 281 ALA A O 1
ATOM 2178 N N . TYR A 1 282 ? -11.594 -23.984 -1.783 1 98.88 282 TYR A N 1
ATOM 2179 C CA . TYR A 1 282 ? -11.977 -24.906 -2.846 1 98.88 282 TYR A CA 1
ATOM 2180 C C . TYR A 1 282 ? -11.125 -24.688 -4.09 1 98.88 282 TYR A C 1
ATOM 2182 O O . TYR A 1 282 ? -10.461 -23.656 -4.227 1 98.88 282 TYR A O 1
ATOM 2190 N N . GLU A 1 283 ? -11.109 -25.703 -4.898 1 98.69 283 GLU A N 1
ATOM 2191 C CA . GLU A 1 283 ? -10.438 -25.5 -6.176 1 98.69 283 GLU A CA 1
ATOM 2192 C C . GLU A 1 283 ? -11.141 -24.438 -7.012 1 98.69 283 GLU A C 1
ATOM 2194 O O . GLU A 1 283 ? -12.344 -24.531 -7.254 1 98.69 283 GLU A O 1
ATOM 2199 N N . GLY A 1 284 ? -10.383 -23.453 -7.316 1 97.88 284 GLY A N 1
ATOM 2200 C CA . GLY A 1 284 ? -10.875 -22.438 -8.227 1 97.88 284 GLY A CA 1
ATOM 2201 C C . GLY A 1 284 ? -10.719 -22.812 -9.688 1 97.88 284 GLY A C 1
ATOM 2202 O O . GLY A 1 284 ? -10.992 -23.953 -10.07 1 97.88 284 GLY A O 1
ATOM 2203 N N . MET A 1 285 ? -10.383 -21.797 -10.484 1 96.62 285 MET A N 1
ATOM 2204 C CA . MET A 1 285 ? -10.312 -22 -11.93 1 96.62 285 MET A CA 1
ATOM 2205 C C . MET A 1 285 ? -9 -21.484 -12.492 1 96.62 285 MET A C 1
ATOM 2207 O O . MET A 1 285 ? -8.344 -20.641 -11.883 1 96.62 285 MET A O 1
ATOM 2211 N N . SER A 1 286 ? -8.672 -22.094 -13.664 1 96.25 286 SER A N 1
ATOM 2212 C CA . SER A 1 286 ? -7.547 -21.578 -14.438 1 96.25 286 SER A CA 1
ATOM 2213 C C . SER A 1 286 ? -7.82 -20.156 -14.93 1 96.25 286 SER A C 1
ATOM 2215 O O . SER A 1 286 ? -8.977 -19.797 -15.18 1 96.25 286 SER A O 1
ATOM 2217 N N . ILE A 1 287 ? -6.738 -19.438 -15.102 1 94.81 287 ILE A N 1
ATOM 2218 C CA . ILE A 1 287 ? -6.836 -18.062 -15.609 1 94.81 287 ILE A CA 1
ATOM 2219 C C . ILE A 1 287 ? -7.422 -18.094 -17.016 1 94.81 287 ILE A C 1
ATOM 2221 O O . ILE A 1 287 ? -7.922 -17.062 -17.5 1 94.81 287 ILE A O 1
ATOM 2225 N N . HIS A 1 288 ? -7.477 -19.234 -17.703 1 92.88 288 HIS A N 1
ATOM 2226 C CA . HIS A 1 288 ? -7.953 -19.375 -19.078 1 92.88 288 HIS A CA 1
ATOM 2227 C C . HIS A 1 288 ? -9.438 -19.719 -19.109 1 92.88 288 HIS A C 1
ATOM 2229 O O . HIS A 1 288 ? -10.055 -19.734 -20.172 1 92.88 288 HIS A O 1
ATOM 2235 N N . ASP A 1 289 ? -9.906 -19.984 -17.953 1 96.38 289 ASP A N 1
ATOM 2236 C CA . ASP A 1 289 ? -11.297 -20.422 -17.891 1 96.38 289 ASP A CA 1
ATOM 2237 C C . ASP A 1 289 ? -12.258 -19.297 -18.25 1 96.38 289 ASP A C 1
ATOM 2239 O O . ASP A 1 289 ? -12.055 -18.156 -17.844 1 96.38 289 ASP A O 1
ATOM 2243 N N . ASP A 1 290 ? -13.32 -19.578 -18.922 1 95.19 290 ASP A N 1
ATOM 2244 C CA . ASP A 1 290 ? -14.297 -18.594 -19.375 1 95.19 290 ASP A CA 1
ATOM 2245 C C . ASP A 1 290 ? -15.031 -17.969 -18.188 1 95.19 290 ASP A C 1
ATOM 2247 O O . ASP A 1 290 ? -15.539 -16.844 -18.281 1 95.19 290 ASP A O 1
ATOM 2251 N N . ASP A 1 291 ? -15.047 -18.688 -17.109 1 97.88 291 ASP A N 1
ATOM 2252 C CA . ASP A 1 291 ? -15.828 -18.266 -15.945 1 97.88 291 ASP A CA 1
ATOM 2253 C C . ASP A 1 291 ? -14.961 -17.469 -14.961 1 97.88 291 ASP A C 1
ATOM 2255 O O . ASP A 1 291 ? -15.406 -17.156 -13.859 1 97.88 291 ASP A O 1
ATOM 2259 N N . ILE A 1 292 ? -13.742 -17.188 -15.383 1 97.75 292 ILE A N 1
ATOM 2260 C CA . ILE A 1 292 ? -12.789 -16.609 -14.445 1 97.75 292 ILE A CA 1
ATOM 2261 C C . ILE A 1 292 ? -13.289 -15.234 -13.984 1 97.75 292 ILE A C 1
ATOM 2263 O O . ILE A 1 292 ? -13.117 -14.867 -12.82 1 97.75 292 ILE A O 1
ATOM 2267 N N . TYR A 1 293 ? -13.961 -14.461 -14.812 1 98.06 293 TYR A N 1
ATOM 2268 C CA . TYR A 1 293 ? -14.445 -13.133 -14.453 1 98.06 293 TYR A CA 1
ATOM 2269 C C . TYR A 1 293 ? -15.641 -13.227 -13.516 1 98.06 293 TYR A C 1
ATOM 2271 O O . TYR A 1 293 ? -15.828 -12.367 -12.648 1 98.06 293 TYR A O 1
ATOM 2279 N N . THR A 1 294 ? -16.422 -14.25 -13.672 1 98.69 294 THR A N 1
ATOM 2280 C CA . THR A 1 294 ? -17.531 -14.484 -12.75 1 98.69 294 THR A CA 1
ATOM 2281 C C . THR A 1 294 ? -17.016 -14.812 -11.359 1 98.69 294 THR A C 1
ATOM 2283 O O . THR A 1 294 ? -17.516 -14.281 -10.359 1 98.69 294 THR A O 1
ATOM 2286 N N . LEU A 1 295 ? -16 -15.625 -11.32 1 98.69 295 LEU A N 1
ATOM 2287 C CA . LEU A 1 295 ? -15.43 -15.992 -10.031 1 98.69 295 LEU A CA 1
ATOM 2288 C C . LEU A 1 295 ? -14.789 -14.789 -9.359 1 98.69 295 LEU A C 1
ATOM 2290 O O . LEU A 1 295 ? -14.922 -14.602 -8.148 1 98.69 295 LEU A O 1
ATOM 2294 N N . ALA A 1 296 ? -14.086 -14.016 -10.148 1 98.44 296 ALA A N 1
ATOM 2295 C CA . ALA A 1 296 ? -13.484 -12.797 -9.617 1 98.44 296 ALA A CA 1
ATOM 2296 C C . ALA A 1 296 ? -14.547 -11.836 -9.094 1 98.44 296 ALA A C 1
ATOM 2298 O O . ALA A 1 296 ? -14.367 -11.211 -8.047 1 98.44 296 ALA A O 1
ATOM 2299 N N . THR A 1 297 ? -15.609 -11.75 -9.797 1 98.25 297 THR A N 1
ATOM 2300 C CA . THR A 1 297 ? -16.703 -10.898 -9.367 1 98.25 297 THR A CA 1
ATOM 2301 C C . THR A 1 297 ? -17.312 -11.414 -8.07 1 98.25 297 THR A C 1
ATOM 2303 O O . THR A 1 297 ? -17.656 -10.625 -7.18 1 98.25 297 THR A O 1
ATOM 2306 N N . MET A 1 298 ? -17.422 -12.68 -7.992 1 98.31 298 MET A N 1
ATOM 2307 C CA . MET A 1 298 ? -17.953 -13.305 -6.781 1 98.31 298 MET A CA 1
ATOM 2308 C C . MET A 1 298 ? -17.062 -12.992 -5.582 1 98.31 298 MET A C 1
ATOM 2310 O O . MET A 1 298 ? -17.562 -12.68 -4.496 1 98.31 298 MET A O 1
ATOM 2314 N N . GLN A 1 299 ? -15.773 -13.117 -5.793 1 98.31 299 GLN A N 1
ATOM 2315 C CA . GLN A 1 299 ? -14.836 -12.773 -4.727 1 98.31 299 GLN A CA 1
ATOM 2316 C C . GLN A 1 299 ? -15.023 -11.328 -4.273 1 98.31 299 GLN A C 1
ATOM 2318 O O . GLN A 1 299 ? -15.016 -11.047 -3.072 1 98.31 299 GLN A O 1
ATOM 2323 N N . MET A 1 300 ? -15.164 -10.438 -5.242 1 95.25 300 MET A N 1
ATOM 2324 C CA . MET A 1 300 ? -15.383 -9.023 -4.934 1 95.25 300 MET A CA 1
ATOM 2325 C C . MET A 1 300 ? -16.688 -8.828 -4.18 1 95.25 300 MET A C 1
ATOM 2327 O O . MET A 1 300 ? -16.766 -8.031 -3.244 1 95.25 300 MET A O 1
ATOM 2331 N N . LEU A 1 301 ? -17.688 -9.547 -4.559 1 96.25 301 LEU A N 1
ATOM 2332 C CA . LEU A 1 301 ? -19.016 -9.469 -3.971 1 96.25 301 LEU A CA 1
ATOM 2333 C C . LEU A 1 301 ? -19 -9.906 -2.51 1 96.25 301 LEU A C 1
ATOM 2335 O O . LEU A 1 301 ? -19.547 -9.219 -1.646 1 96.25 301 LEU A O 1
ATOM 2339 N N . ILE A 1 302 ? -18.344 -11.023 -2.291 1 97.38 302 ILE A N 1
ATOM 2340 C CA . ILE A 1 302 ? -18.234 -11.516 -0.923 1 97.38 302 ILE A CA 1
ATOM 2341 C C . ILE A 1 302 ? -17.375 -10.555 -0.099 1 97.38 302 ILE A C 1
ATOM 2343 O O . ILE A 1 302 ? -17.766 -10.141 0.99 1 97.38 302 ILE A O 1
ATOM 2347 N N . GLY A 1 303 ? -16.25 -10.148 -0.632 1 94.75 303 GLY A N 1
ATOM 2348 C CA . GLY A 1 303 ? -15.375 -9.102 -0.122 1 94.75 303 GLY A CA 1
ATOM 2349 C C . GLY A 1 303 ? -14.859 -9.375 1.276 1 94.75 303 GLY A C 1
ATOM 2350 O O . GLY A 1 303 ? -14.32 -10.453 1.541 1 94.75 303 GLY A O 1
ATOM 2351 N N . GLY A 1 304 ? -14.93 -8.461 2.092 1 92.12 304 GLY A N 1
ATOM 2352 C CA . GLY A 1 304 ? -14.484 -8.586 3.469 1 92.12 304 GLY A CA 1
ATOM 2353 C C . GLY A 1 304 ? -13.188 -7.844 3.742 1 92.12 304 GLY A C 1
ATOM 2354 O O . GLY A 1 304 ? -12.797 -6.957 2.98 1 92.12 304 GLY A O 1
ATOM 2355 N N . GLY A 1 305 ? -12.609 -8.047 4.902 1 89.88 305 GLY A N 1
ATOM 2356 C CA . GLY A 1 305 ? -11.406 -7.383 5.375 1 89.88 305 GLY A CA 1
ATOM 2357 C C . GLY A 1 305 ? -11.242 -7.449 6.883 1 89.88 305 GLY A C 1
ATOM 2358 O O . GLY A 1 305 ? -11.609 -8.445 7.508 1 89.88 305 GLY A O 1
ATOM 2359 N N . GLY A 1 306 ? -10.422 -6.496 7.312 1 84.5 306 GLY A N 1
ATOM 2360 C CA . GLY A 1 306 ? -10.234 -6.387 8.75 1 84.5 306 GLY A CA 1
ATOM 2361 C C . GLY A 1 306 ? -11.266 -5.5 9.422 1 84.5 306 GLY A C 1
ATOM 2362 O O . GLY A 1 306 ? -11.82 -4.594 8.797 1 84.5 306 GLY A O 1
ATOM 2363 N N . SER A 1 307 ? -11.312 -5.914 10.586 1 65.31 307 SER A N 1
ATOM 2364 C CA . SER A 1 307 ? -12.281 -5.137 11.344 1 65.31 307 SER A CA 1
ATOM 2365 C C . SER A 1 307 ? -11.828 -3.689 11.508 1 65.31 307 SER A C 1
ATOM 2367 O O . SER A 1 307 ? -12.656 -2.777 11.586 1 65.31 307 SER A O 1
ATOM 2369 N N . PHE A 1 308 ? -10.18 -3.537 11.609 1 57.66 308 PHE A N 1
ATOM 2370 C CA . PHE A 1 308 ? -9.656 -2.201 11.875 1 57.66 308 PHE A CA 1
ATOM 2371 C C . PHE A 1 308 ? -9.336 -1.479 10.57 1 57.66 308 PHE A C 1
ATOM 2373 O O . PHE A 1 308 ? -8.969 -0.303 10.586 1 57.66 308 PHE A O 1
ATOM 2380 N N . SER A 1 309 ? -8.734 -2.223 9.539 1 49.47 309 SER A N 1
ATOM 2381 C CA . SER A 1 309 ? -8.359 -1.478 8.344 1 49.47 309 SER A CA 1
ATOM 2382 C C . SER A 1 309 ? -9.078 -0.134 8.273 1 49.47 309 SER A C 1
ATOM 2384 O O . SER A 1 309 ? -10.117 0.052 8.906 1 49.47 309 SER A O 1
ATOM 2386 N N . ALA A 1 310 ? -8.664 0.516 7.477 1 40.22 310 ALA A N 1
ATOM 2387 C CA . ALA A 1 310 ? -9.156 1.888 7.57 1 40.22 310 ALA A CA 1
ATOM 2388 C C . ALA A 1 310 ? -10.344 1.981 8.531 1 40.22 310 ALA A C 1
ATOM 2390 O O . ALA A 1 310 ? -11.031 0.987 8.773 1 40.22 310 ALA A O 1
ATOM 2391 N N . GLY A 1 311 ? -10.828 3.291 8.594 1 40.44 311 GLY A N 1
ATOM 2392 C CA . GLY A 1 311 ? -11.453 4.602 8.57 1 40.44 311 GLY A CA 1
ATOM 2393 C C . GLY A 1 311 ? -12.969 4.539 8.578 1 40.44 311 GLY A C 1
ATOM 2394 O O . GLY A 1 311 ? -13.555 3.459 8.461 1 40.44 311 GLY A O 1
ATOM 2395 N N . GLY A 1 312 ? -13.383 5.617 8.148 1 38.81 312 GLY A N 1
ATOM 2396 C CA . GLY A 1 312 ? -14.734 6.148 8.211 1 38.81 312 GLY A CA 1
ATOM 2397 C C . GLY A 1 312 ? -15.766 5.234 7.578 1 38.81 312 GLY A C 1
ATOM 2398 O O . GLY A 1 312 ? -15.414 4.324 6.828 1 38.81 312 GLY A O 1
ATOM 2399 N N . PRO A 1 313 ? -16.781 5.109 8.102 1 34.25 313 PRO A N 1
ATOM 2400 C CA . PRO A 1 313 ? -18.047 4.766 7.441 1 34.25 313 PRO A CA 1
ATOM 2401 C C . PRO A 1 313 ? -18.031 5.074 5.945 1 34.25 313 PRO A C 1
ATOM 2403 O O . PRO A 1 313 ? -17.719 6.195 5.547 1 34.25 313 PRO A O 1
ATOM 2406 N N . GLY A 1 314 ? -17.672 4.105 4.965 1 40.75 314 GLY A N 1
ATOM 2407 C CA . GLY A 1 314 ? -17.812 4.203 3.521 1 40.75 314 GLY A CA 1
ATOM 2408 C C . GLY A 1 314 ? -16.812 3.334 2.773 1 40.75 314 GLY A C 1
ATOM 2409 O O . GLY A 1 314 ? -16.906 3.18 1.555 1 40.75 314 GLY A O 1
ATOM 2410 N N . LYS A 1 315 ? -15.461 3.158 3.391 1 45.31 315 LYS A N 1
ATOM 2411 C CA . LYS A 1 315 ? -14.469 2.57 2.496 1 45.31 315 LYS A CA 1
ATOM 2412 C C . LYS A 1 315 ? -14.625 1.056 2.418 1 45.31 315 LYS A C 1
ATOM 2414 O O . LYS A 1 315 ? -14.344 0.346 3.387 1 45.31 315 LYS A O 1
ATOM 2419 N N . GLY A 1 316 ? -15.141 0.544 1.383 1 50.5 316 GLY A N 1
ATOM 2420 C CA . GLY A 1 316 ? -15.344 -0.814 0.905 1 50.5 316 GLY A CA 1
ATOM 2421 C C . GLY A 1 316 ? -16.219 -1.644 1.823 1 50.5 316 GLY A C 1
ATOM 2422 O O . GLY A 1 316 ? -16.234 -2.873 1.738 1 50.5 316 GLY A O 1
ATOM 2423 N N . MET A 1 317 ? -16.734 -1.007 2.729 1 59.34 317 MET A N 1
ATOM 2424 C CA . MET A 1 317 ? -17.438 -1.535 3.896 1 59.34 317 MET A CA 1
ATOM 2425 C C . MET A 1 317 ? -18.797 -2.078 3.514 1 59.34 317 MET A C 1
ATOM 2427 O O . MET A 1 317 ? -19.609 -2.41 4.383 1 59.34 317 MET A O 1
ATOM 2431 N N . TYR A 1 318 ? -18.891 -2.355 2.176 1 70.75 318 TYR A N 1
ATOM 2432 C CA . TYR A 1 318 ? -20.25 -2.76 1.888 1 70.75 318 TYR A CA 1
ATOM 2433 C C . TYR A 1 318 ? -20.297 -4.152 1.271 1 70.75 318 TYR A C 1
ATOM 2435 O O . TYR A 1 318 ? -21.344 -4.605 0.815 1 70.75 318 TYR A O 1
ATOM 2443 N N . SER A 1 319 ? -19.219 -4.785 1.312 1 86.31 319 SER A N 1
ATOM 2444 C CA . SER A 1 319 ? -19.266 -6.168 0.854 1 86.31 319 SER A CA 1
ATOM 2445 C C . SER A 1 319 ? -20 -7.059 1.851 1 86.31 319 SER A C 1
ATOM 2447 O O . SER A 1 319 ? -20.281 -6.637 2.975 1 86.31 319 SER A O 1
ATOM 2449 N N . ARG A 1 320 ? -20.312 -8.18 1.407 1 92.25 320 ARG A N 1
ATOM 2450 C CA . ARG A 1 320 ? -21.156 -9.07 2.201 1 92.25 320 ARG A CA 1
ATOM 2451 C C . ARG A 1 320 ? -20.484 -9.422 3.525 1 92.25 320 ARG A C 1
ATOM 2453 O O . ARG A 1 320 ? -21.125 -9.422 4.574 1 92.25 320 ARG A O 1
ATOM 2460 N N . LEU A 1 321 ? -19.234 -9.664 3.461 1 94.56 321 LEU A N 1
ATOM 2461 C CA . LEU A 1 321 ? -18.594 -10.078 4.707 1 94.56 321 LEU A CA 1
ATOM 2462 C C . LEU A 1 321 ? -18.438 -8.898 5.656 1 94.56 321 LEU A C 1
ATOM 2464 O O . LEU A 1 321 ? -18.359 -9.086 6.875 1 94.56 321 LEU A O 1
ATOM 2468 N N . TYR A 1 322 ? -18.422 -7.75 5.141 1 87.06 322 TYR A N 1
ATOM 2469 C CA . TYR A 1 322 ? -18.453 -6.598 6.035 1 87.06 322 TYR A CA 1
ATOM 2470 C C . TYR A 1 322 ? -19.828 -6.438 6.664 1 87.06 322 TYR A C 1
ATOM 2472 O O . TYR A 1 322 ? -19.953 -6.359 7.891 1 87.06 322 TYR A O 1
ATOM 2480 N N . THR A 1 323 ? -20.859 -6.488 5.816 1 83.94 323 THR A N 1
ATOM 2481 C CA . THR A 1 323 ? -22.203 -6.18 6.289 1 83.94 323 THR A CA 1
ATOM 2482 C C . THR A 1 323 ? -22.766 -7.336 7.109 1 83.94 323 THR A C 1
ATOM 2484 O O . THR A 1 323 ? -23.406 -7.121 8.141 1 83.94 323 THR A O 1
ATOM 2487 N N . ASN A 1 324 ? -22.484 -8.508 6.688 1 90.38 324 ASN A N 1
ATOM 2488 C CA . ASN A 1 324 ? -23.125 -9.664 7.297 1 90.38 324 ASN A CA 1
ATOM 2489 C C . ASN A 1 324 ? -22.312 -10.211 8.461 1 90.38 324 ASN A C 1
ATOM 2491 O O . ASN A 1 324 ? -22.828 -10.938 9.305 1 90.38 324 ASN A O 1
ATOM 2495 N N . VAL A 1 325 ? -20.969 -9.844 8.5 1 93 325 VAL A N 1
ATOM 2496 C CA . VAL A 1 325 ? -20.125 -10.531 9.469 1 93 325 VAL A CA 1
ATOM 2497 C C . VAL A 1 325 ? -19.391 -9.516 10.336 1 93 325 VAL A C 1
ATOM 2499 O O . VAL A 1 325 ? -19.719 -9.328 11.508 1 93 325 VAL A O 1
ATOM 2502 N N . LEU A 1 326 ? -18.562 -8.742 9.773 1 87.44 326 LEU A N 1
ATOM 2503 C CA . LEU A 1 326 ? -17.688 -7.863 10.531 1 87.44 326 LEU A CA 1
ATOM 2504 C C . LEU A 1 326 ? -18.484 -6.805 11.289 1 87.44 326 LEU A C 1
ATOM 2506 O O . LEU A 1 326 ? -18.156 -6.477 12.43 1 87.44 326 LEU A O 1
ATOM 2510 N N . ASN A 1 327 ? -19.547 -6.363 10.625 1 77.19 327 ASN A N 1
ATOM 2511 C CA . ASN A 1 327 ? -20.375 -5.348 11.273 1 77.19 327 ASN A CA 1
ATOM 2512 C C . ASN A 1 327 ? -21.297 -5.965 12.312 1 77.19 327 ASN A C 1
ATOM 2514 O O . ASN A 1 327 ? -21.828 -5.258 13.18 1 77.19 327 ASN A O 1
ATOM 2518 N N . GLN A 1 328 ? -21.5 -7.242 12.258 1 82 328 GLN A N 1
ATOM 2519 C CA . GLN A 1 328 ? -22.484 -7.906 13.117 1 82 328 GLN A CA 1
ATOM 2520 C C . GLN A 1 328 ? -21.797 -8.594 14.297 1 82 328 GLN A C 1
ATOM 2522 O O . GLN A 1 328 ? -22.375 -8.703 15.375 1 82 328 GLN A O 1
ATOM 2527 N N . PHE A 1 329 ? -20.594 -9.023 14.055 1 87.62 329 PHE A N 1
ATOM 2528 C CA . PHE A 1 329 ? -19.922 -9.797 15.078 1 87.62 329 PHE A CA 1
ATOM 2529 C C . PHE A 1 329 ? -18.578 -9.164 15.438 1 87.62 329 PHE A C 1
ATOM 2531 O O . PHE A 1 329 ? -17.594 -9.344 14.734 1 87.62 329 PHE A O 1
ATOM 2538 N N . HIS A 1 330 ? -18.438 -8.656 16.578 1 79.06 330 HIS A N 1
ATOM 2539 C CA . HIS A 1 330 ? -17.234 -7.945 17 1 79.06 330 HIS A CA 1
ATOM 2540 C C . HIS A 1 330 ? -16.109 -8.914 17.344 1 79.06 330 HIS A C 1
ATOM 2542 O O . HIS A 1 330 ? -14.945 -8.516 17.422 1 79.06 330 HIS A O 1
ATOM 2548 N N . ALA A 1 331 ? -16.516 -10.102 17.547 1 88.5 331 ALA A N 1
ATOM 2549 C CA . ALA A 1 331 ? -15.531 -11.133 17.875 1 88.5 331 ALA A CA 1
ATOM 2550 C C . ALA A 1 331 ? -14.734 -11.531 16.641 1 88.5 331 ALA A C 1
ATOM 2552 O O . ALA A 1 331 ? -13.734 -12.25 16.734 1 88.5 331 ALA A O 1
ATOM 2553 N N . VAL A 1 332 ? -15.18 -11.055 15.477 1 92.31 332 VAL A N 1
ATOM 2554 C CA . VAL A 1 332 ? -14.469 -11.336 14.227 1 92.31 332 VAL A CA 1
ATOM 2555 C C . VAL A 1 332 ? -13.516 -10.188 13.906 1 92.31 332 VAL A C 1
ATOM 2557 O O . VAL A 1 332 ? -13.953 -9.07 13.625 1 92.31 332 VAL A O 1
ATOM 2560 N N . ASP A 1 333 ? -12.258 -10.555 13.922 1 89.06 333 ASP A N 1
ATOM 2561 C CA . ASP A 1 333 ? -11.234 -9.539 13.672 1 89.06 333 ASP A CA 1
ATOM 2562 C C . ASP A 1 333 ? -11.016 -9.344 12.18 1 89.06 333 ASP A C 1
ATOM 2564 O O . ASP A 1 333 ? -10.742 -8.227 11.727 1 89.06 333 ASP A O 1
ATOM 2568 N N . HIS A 1 334 ? -11.086 -10.352 11.492 1 93.69 334 HIS A N 1
ATOM 2569 C CA . HIS A 1 334 ? -10.875 -10.359 10.047 1 93.69 334 HIS A CA 1
ATOM 2570 C C . HIS A 1 334 ? -11.727 -11.438 9.375 1 93.69 334 HIS A C 1
ATOM 2572 O O . HIS A 1 334 ? -11.898 -12.531 9.922 1 93.69 334 HIS A O 1
ATOM 2578 N N . CYS A 1 335 ? -12.289 -11.141 8.273 1 96.12 335 CYS A N 1
ATOM 2579 C CA . CYS A 1 335 ? -13.031 -12.078 7.441 1 96.12 335 CYS A CA 1
ATOM 2580 C C . CYS A 1 335 ? -13.062 -11.609 5.992 1 96.12 335 CYS A C 1
ATOM 2582 O O . CYS A 1 335 ? -13.586 -10.531 5.691 1 96.12 335 CYS A O 1
ATOM 2584 N N . ALA A 1 336 ? -12.531 -12.422 5.129 1 97.25 336 ALA A N 1
ATOM 2585 C CA . ALA A 1 336 ? -12.43 -11.961 3.746 1 97.25 336 ALA A CA 1
ATOM 2586 C C . ALA A 1 336 ? -12.391 -13.148 2.781 1 97.25 336 ALA A C 1
ATOM 2588 O O . ALA A 1 336 ? -11.875 -14.211 3.121 1 97.25 336 ALA A O 1
ATOM 2589 N N . SER A 1 337 ? -12.945 -12.852 1.65 1 98.19 337 SER A N 1
ATOM 2590 C CA . SER A 1 337 ? -12.805 -13.812 0.56 1 98.19 337 SER A CA 1
ATOM 2591 C C . SER A 1 337 ? -11.453 -13.672 -0.135 1 98.19 337 SER A C 1
ATOM 2593 O O . SER A 1 337 ? -10.883 -12.578 -0.178 1 98.19 337 SER A O 1
ATOM 2595 N N . PHE A 1 338 ? -10.914 -14.82 -0.578 1 98.12 338 PHE A N 1
ATOM 2596 C CA . PHE A 1 338 ? -9.672 -14.789 -1.341 1 98.12 338 PHE A CA 1
ATOM 2597 C C . PHE A 1 338 ? -9.805 -15.586 -2.631 1 98.12 338 PHE A C 1
ATOM 2599 O O . PHE A 1 338 ? -10.664 -16.469 -2.736 1 98.12 338 PHE A O 1
ATOM 2606 N N . HIS A 1 339 ? -9.047 -15.195 -3.613 1 98 339 HIS A N 1
ATOM 2607 C CA . HIS A 1 339 ? -9.031 -15.789 -4.945 1 98 339 HIS A CA 1
ATOM 2608 C C . HIS A 1 339 ? -7.625 -15.828 -5.523 1 98 339 HIS A C 1
ATOM 2610 O O . HIS A 1 339 ? -7.031 -14.781 -5.801 1 98 339 HIS A O 1
ATOM 2616 N N . HIS A 1 340 ? -7.02 -17.047 -5.605 1 97.75 340 HIS A N 1
ATOM 2617 C CA . HIS A 1 340 ? -5.742 -17.266 -6.273 1 97.75 340 HIS A CA 1
ATOM 2618 C C . HIS A 1 340 ? -5.938 -17.953 -7.621 1 97.75 340 HIS A C 1
ATOM 2620 O O . HIS A 1 340 ? -6.559 -19.016 -7.695 1 97.75 340 HIS A O 1
ATOM 2626 N N . CYS A 1 341 ? -5.355 -17.344 -8.641 1 96.25 341 CYS A N 1
ATOM 2627 C CA . CYS A 1 341 ? -5.508 -17.875 -9.984 1 96.25 341 CYS A CA 1
ATOM 2628 C C . CYS A 1 341 ? -4.164 -18.297 -10.562 1 96.25 341 CYS A C 1
ATOM 2630 O O . CYS A 1 341 ? -3.184 -17.562 -10.477 1 96.25 341 CYS A O 1
ATOM 2632 N N . TYR A 1 342 ? -4.168 -19.5 -11.141 1 96.94 342 TYR A N 1
ATOM 2633 C CA . TYR A 1 342 ? -2.975 -20.031 -11.797 1 96.94 342 TYR A CA 1
ATOM 2634 C C . TYR A 1 342 ? -3.285 -20.469 -13.219 1 96.94 342 TYR A C 1
ATOM 2636 O O . TYR A 1 342 ? -4.41 -20.312 -13.695 1 96.94 342 TYR A O 1
ATOM 2644 N N . ALA A 1 343 ? -2.307 -20.938 -13.914 1 95.62 343 ALA A N 1
ATOM 2645 C CA . ALA A 1 343 ? -2.449 -21.297 -15.328 1 95.62 343 ALA A CA 1
ATOM 2646 C C . ALA A 1 343 ? -3.408 -22.469 -15.5 1 95.62 343 ALA A C 1
ATOM 2648 O O . ALA A 1 343 ? -4.125 -22.547 -16.5 1 95.62 343 ALA A O 1
ATOM 2649 N N . ASP A 1 344 ? -3.463 -23.406 -14.5 1 96.88 344 ASP A N 1
ATOM 2650 C CA . ASP A 1 344 ? -4.223 -24.625 -14.734 1 96.88 344 ASP A CA 1
ATOM 2651 C C . ASP A 1 344 ? -5.113 -24.953 -13.539 1 96.88 344 ASP A C 1
ATOM 2653 O O . ASP A 1 344 ? -5.723 -26.031 -13.492 1 96.88 344 ASP A O 1
ATOM 2657 N N . SER A 1 345 ? -5.125 -24.141 -12.547 1 97.75 345 SER A N 1
ATOM 2658 C CA . SER A 1 345 ? -5.969 -24.312 -11.367 1 97.75 345 SER A CA 1
ATOM 2659 C C . SER A 1 345 ? -6.094 -23 -10.586 1 97.75 345 SER A C 1
ATOM 2661 O O . SER A 1 345 ? -5.848 -21.922 -11.125 1 97.75 345 SER A O 1
ATOM 2663 N N . GLY A 1 346 ? -6.594 -23.031 -9.391 1 97.88 346 GLY A N 1
ATOM 2664 C CA . GLY A 1 346 ? -6.742 -21.891 -8.492 1 97.88 346 GLY A CA 1
ATOM 2665 C C . GLY A 1 346 ? -7.348 -22.266 -7.156 1 97.88 346 GLY A C 1
ATOM 2666 O O . GLY A 1 346 ? -7.719 -23.422 -6.93 1 97.88 346 GLY A O 1
ATOM 2667 N N . LEU A 1 347 ? -7.363 -21.312 -6.273 1 98.69 347 LEU A N 1
ATOM 2668 C CA . LEU A 1 347 ? -8.016 -21.469 -4.977 1 98.69 347 LEU A CA 1
ATOM 2669 C C . LEU A 1 347 ? -9 -20.328 -4.727 1 98.69 347 LEU A C 1
ATOM 2671 O O . LEU A 1 347 ? -8.711 -19.172 -5.039 1 98.69 347 LEU A O 1
ATOM 2675 N N . PHE A 1 348 ? -10.125 -20.734 -4.293 1 98.69 348 PHE A N 1
ATOM 2676 C CA . PHE A 1 348 ? -11.172 -19.797 -3.906 1 98.69 348 PHE A CA 1
ATOM 2677 C C . PHE A 1 348 ? -11.727 -20.141 -2.529 1 98.69 348 PHE A C 1
ATOM 2679 O O . PHE A 1 348 ? -11.922 -21.312 -2.207 1 98.69 348 PHE A O 1
ATOM 2686 N N . GLY A 1 349 ? -11.922 -19 -1.699 1 98.69 349 GLY A N 1
ATOM 2687 C CA . GLY A 1 349 ? -12.5 -19.312 -0.399 1 98.69 349 GLY A CA 1
ATOM 2688 C C . GLY A 1 349 ? -12.602 -18.094 0.507 1 98.69 349 GLY A C 1
ATOM 2689 O O . GLY A 1 349 ? -12.641 -16.953 0.032 1 98.69 349 GLY A O 1
ATOM 2690 N N . ILE A 1 350 ? -12.812 -18.391 1.811 1 98.75 350 ILE A N 1
ATOM 2691 C CA . ILE A 1 350 ? -12.922 -17.375 2.842 1 98.75 350 ILE A CA 1
ATOM 2692 C C . ILE A 1 350 ? -11.938 -17.656 3.971 1 98.75 350 ILE A C 1
ATOM 2694 O O . ILE A 1 350 ? -11.766 -18.812 4.367 1 98.75 350 ILE A O 1
ATOM 2698 N N . SER A 1 351 ? -11.266 -16.688 4.375 1 98.62 351 SER A N 1
ATOM 2699 C CA . SER A 1 351 ? -10.438 -16.75 5.574 1 98.62 351 SER A CA 1
ATOM 2700 C C . SER A 1 351 ? -10.992 -15.844 6.676 1 98.62 351 SER A C 1
ATOM 2702 O O . SER A 1 351 ? -11.594 -14.805 6.391 1 98.62 351 SER A O 1
ATOM 2704 N N . ALA A 1 352 ? -10.75 -16.266 7.938 1 98 352 ALA A N 1
ATOM 2705 C CA . ALA A 1 352 ? -11.234 -15.484 9.07 1 98 352 ALA A CA 1
ATOM 2706 C C . ALA A 1 352 ? -10.297 -15.602 10.266 1 98 352 ALA A C 1
ATOM 2708 O O . ALA A 1 352 ? -9.641 -16.625 10.453 1 98 352 ALA A O 1
ATOM 2709 N N . SER A 1 353 ? -10.141 -14.594 10.977 1 96.94 353 SER A N 1
ATOM 2710 C CA . SER A 1 353 ? -9.5 -14.539 12.281 1 96.94 353 SER A CA 1
ATOM 2711 C C . SER A 1 353 ? -10.484 -14.086 13.359 1 96.94 353 SER A C 1
ATOM 2713 O O . SER A 1 353 ? -11.023 -12.977 13.297 1 96.94 353 SER A O 1
ATOM 2715 N N . VAL A 1 354 ? -10.688 -14.969 14.383 1 95.75 354 VAL A N 1
ATOM 2716 C CA . VAL A 1 354 ? -11.758 -14.688 15.336 1 95.75 354 VAL A CA 1
ATOM 2717 C C . VAL A 1 354 ? -11.242 -14.891 16.766 1 95.75 354 VAL A C 1
ATOM 2719 O O . VAL A 1 354 ? -10.305 -15.656 16.984 1 95.75 354 VAL A O 1
ATOM 2722 N N . HIS A 1 355 ? -11.883 -14.156 17.656 1 92.81 355 HIS A N 1
ATOM 2723 C CA . HIS A 1 355 ? -11.672 -14.469 19.062 1 92.81 355 HIS A CA 1
ATOM 2724 C C . HIS A 1 355 ? -12.07 -15.906 19.375 1 92.81 355 HIS A C 1
ATOM 2726 O O . HIS A 1 355 ? -13.07 -16.406 18.844 1 92.81 355 HIS A O 1
ATOM 2732 N N . PRO A 1 356 ? -11.32 -16.5 20.281 1 93.56 356 PRO A N 1
ATOM 2733 C CA . PRO A 1 356 ? -11.586 -17.906 20.578 1 93.56 356 PRO A CA 1
ATOM 2734 C C . PRO A 1 356 ? -13.023 -18.156 21.016 1 93.56 356 PRO A C 1
ATOM 2736 O O . PRO A 1 356 ? -13.57 -19.234 20.766 1 93.56 356 PRO A O 1
ATOM 2739 N N . SER A 1 357 ? -13.656 -17.188 21.562 1 93.12 357 SER A N 1
ATOM 2740 C CA . SER A 1 357 ? -15.047 -17.328 21.984 1 93.12 357 SER A CA 1
ATOM 2741 C C . SER A 1 357 ? -15.977 -17.531 20.797 1 93.12 357 SER A C 1
ATOM 2743 O O . SER A 1 357 ? -17.109 -17.984 20.953 1 93.12 357 SER A O 1
ATOM 2745 N N . PHE A 1 358 ? -15.484 -17.203 19.594 1 95.12 358 PHE A N 1
ATOM 2746 C CA . PHE A 1 358 ? -16.312 -17.266 18.406 1 95.12 358 PHE A CA 1
ATOM 2747 C C . PHE A 1 358 ? -15.93 -18.469 17.547 1 95.12 358 PHE A C 1
ATOM 2749 O O . PHE A 1 358 ? -16.469 -18.641 16.453 1 95.12 358 PHE A O 1
ATOM 2756 N N . SER A 1 359 ? -15.008 -19.328 18.016 1 95.38 359 SER A N 1
ATOM 2757 C CA . SER A 1 359 ? -14.461 -20.453 17.25 1 95.38 359 SER A CA 1
ATOM 2758 C C . SER A 1 359 ? -15.539 -21.453 16.891 1 95.38 359 SER A C 1
ATOM 2760 O O . SER A 1 359 ? -15.5 -22.047 15.812 1 95.38 359 SER A O 1
ATOM 2762 N N . SER A 1 360 ? -16.516 -21.609 17.75 1 95.94 360 SER A N 1
ATOM 2763 C CA . SER A 1 360 ? -17.578 -22.578 17.484 1 95.94 360 SER A CA 1
ATOM 2764 C C . SER A 1 360 ? -18.562 -22.062 16.453 1 95.94 360 SER A C 1
ATOM 2766 O O . SER A 1 360 ? -19.281 -22.859 15.82 1 95.94 360 SER A O 1
ATOM 2768 N N . THR A 1 361 ? -18.562 -20.797 16.234 1 97.38 361 THR A N 1
ATOM 2769 C CA . THR A 1 361 ? -19.594 -20.156 15.398 1 97.38 361 THR A CA 1
ATOM 2770 C C . THR A 1 361 ? -19.062 -19.906 13.992 1 97.38 361 THR A C 1
ATOM 2772 O O . THR A 1 361 ? -19.797 -19.984 13.016 1 97.38 361 THR A O 1
ATOM 2775 N N . ILE A 1 362 ? -17.75 -19.672 13.812 1 97.94 362 ILE A N 1
ATOM 2776 C CA . ILE A 1 362 ? -17.172 -19.125 12.594 1 97.94 362 ILE A CA 1
ATOM 2777 C C . ILE A 1 362 ? -17.344 -20.109 11.445 1 97.94 362 ILE A C 1
ATOM 2779 O O . ILE A 1 362 ? -17.594 -19.719 10.305 1 97.94 362 ILE A O 1
ATOM 2783 N N . PRO A 1 363 ? -17.328 -21.453 11.688 1 98.12 363 PRO A N 1
ATOM 2784 C CA . PRO A 1 363 ? -17.562 -22.375 10.57 1 98.12 363 PRO A CA 1
ATOM 2785 C C . PRO A 1 363 ? -18.953 -22.234 9.969 1 98.12 363 PRO A C 1
ATOM 2787 O O . PRO A 1 363 ? -19.109 -22.312 8.742 1 98.12 363 PRO A O 1
ATOM 2790 N N . TYR A 1 364 ? -19.906 -21.984 10.781 1 98 364 TYR A N 1
ATOM 2791 C CA . TYR A 1 364 ? -21.281 -21.828 10.312 1 98 364 TYR A CA 1
ATOM 2792 C C . TYR A 1 364 ? -21.438 -20.516 9.531 1 98 364 TYR A C 1
ATOM 2794 O O . TYR A 1 364 ? -22.156 -20.469 8.531 1 98 364 TYR A O 1
ATOM 2802 N N . VAL A 1 365 ? -20.75 -19.531 10.008 1 97.88 365 VAL A N 1
ATOM 2803 C CA . VAL A 1 365 ? -20.812 -18.234 9.336 1 97.88 365 VAL A CA 1
ATOM 2804 C C . VAL A 1 365 ? -20.203 -18.344 7.941 1 97.88 365 VAL A C 1
ATOM 2806 O O . VAL A 1 365 ? -20.812 -17.906 6.961 1 97.88 365 VAL A O 1
ATOM 2809 N N . ILE A 1 366 ? -19.047 -18.984 7.824 1 98.5 366 ILE A N 1
ATOM 2810 C CA . ILE A 1 366 ? -18.359 -19.141 6.547 1 98.5 366 ILE A CA 1
ATOM 2811 C C . ILE A 1 366 ? -19.219 -19.984 5.609 1 98.5 366 ILE A C 1
ATOM 2813 O O . ILE A 1 366 ? -19.438 -19.625 4.449 1 98.5 366 ILE A O 1
ATOM 2817 N N . ALA A 1 367 ? -19.766 -21.078 6.145 1 98.19 367 ALA A N 1
ATOM 2818 C CA . ALA A 1 367 ? -20.609 -21.969 5.344 1 98.19 367 ALA A CA 1
ATOM 2819 C C . ALA A 1 367 ? -21.828 -21.234 4.793 1 98.19 367 ALA A C 1
ATOM 2821 O O . ALA A 1 367 ? -22.172 -21.375 3.617 1 98.19 367 ALA A O 1
ATOM 2822 N N . ARG A 1 368 ? -22.406 -20.469 5.586 1 97.56 368 ARG A N 1
ATOM 2823 C CA . ARG A 1 368 ? -23.609 -19.734 5.188 1 97.56 368 ARG A CA 1
ATOM 2824 C C . ARG A 1 368 ? -23.297 -18.734 4.078 1 97.56 368 ARG A C 1
ATOM 2826 O O . ARG A 1 368 ? -24.016 -18.688 3.072 1 97.56 368 ARG A O 1
ATOM 2833 N N . GLU A 1 369 ? -22.266 -17.953 4.238 1 97.81 369 GLU A N 1
ATOM 2834 C CA . GLU A 1 369 ? -21.938 -16.922 3.264 1 97.81 369 GLU A CA 1
ATOM 2835 C C . GLU A 1 369 ? -21.578 -17.531 1.911 1 97.81 369 GLU A C 1
ATOM 2837 O O . GLU A 1 369 ? -21.906 -16.969 0.864 1 97.81 369 GLU A O 1
ATOM 2842 N N . LEU A 1 370 ? -20.922 -18.703 1.952 1 98.44 370 LEU A N 1
ATOM 2843 C CA . LEU A 1 370 ? -20.625 -19.406 0.712 1 98.44 370 LEU A CA 1
ATOM 2844 C C . LEU A 1 370 ? -21.891 -19.969 0.081 1 98.44 370 LEU A C 1
ATOM 2846 O O . LEU A 1 370 ? -22.094 -19.844 -1.127 1 98.44 370 LEU A O 1
ATOM 2850 N N . GLU A 1 371 ? -22.734 -20.516 0.884 1 97.38 371 GLU A N 1
ATOM 2851 C CA . GLU A 1 371 ? -23.969 -21.141 0.413 1 97.38 371 GLU A CA 1
ATOM 2852 C C . GLU A 1 371 ? -24.875 -20.109 -0.246 1 97.38 371 GLU A C 1
ATOM 2854 O O . GLU A 1 371 ? -25.547 -20.406 -1.24 1 97.38 371 GLU A O 1
ATOM 2859 N N . LEU A 1 372 ? -24.922 -18.969 0.251 1 97.56 372 LEU A N 1
ATOM 2860 C CA . LEU A 1 372 ? -25.812 -17.906 -0.239 1 97.56 372 LEU A CA 1
ATOM 2861 C C . LEU A 1 372 ? -25.453 -17.531 -1.675 1 97.56 372 LEU A C 1
ATOM 2863 O O . LEU A 1 372 ? -26.266 -16.922 -2.377 1 97.56 372 LEU A O 1
ATOM 2867 N N . CYS A 1 373 ? -24.281 -17.875 -2.15 1 98 373 CYS A N 1
ATOM 2868 C CA . CYS A 1 373 ? -23.859 -17.562 -3.512 1 98 373 CYS A CA 1
ATOM 2869 C C . CYS A 1 373 ? -24.375 -18.594 -4.496 1 98 373 CYS A C 1
ATOM 2871 O O . CYS A 1 373 ? -24.375 -18.375 -5.707 1 98 373 CYS A O 1
ATOM 2873 N N . THR A 1 374 ? -24.859 -19.719 -4.039 1 97.88 374 THR A N 1
ATOM 2874 C CA . THR A 1 374 ? -25.094 -20.875 -4.902 1 97.88 374 THR A CA 1
ATOM 2875 C C . THR A 1 374 ? -26.516 -20.859 -5.457 1 97.88 374 THR A C 1
ATOM 2877 O O . THR A 1 374 ? -26.828 -21.594 -6.395 1 97.88 374 THR A O 1
ATOM 2880 N N . SER A 1 375 ? -27.391 -20.078 -4.855 1 96.12 375 SER A N 1
ATOM 2881 C CA . SER A 1 375 ? -28.766 -20.078 -5.305 1 96.12 375 SER A CA 1
ATOM 2882 C C . SER A 1 375 ? -29.484 -18.781 -4.91 1 96.12 375 SER A C 1
ATOM 2884 O O . SER A 1 375 ? -29.078 -18.109 -3.955 1 96.12 375 SER A O 1
ATOM 2886 N N . GLY A 1 376 ? -30.5 -18.469 -5.703 1 94.31 376 GLY A N 1
ATOM 2887 C CA . GLY A 1 376 ? -31.344 -17.328 -5.379 1 94.31 376 GLY A CA 1
ATOM 2888 C C . GLY A 1 376 ? -32.5 -17.672 -4.461 1 94.31 376 GLY A C 1
ATOM 2889 O O . GLY A 1 376 ? -33.281 -16.812 -4.086 1 94.31 376 GLY A O 1
ATOM 2890 N N . ASN A 1 377 ? -32.531 -18.844 -4.02 1 90.56 377 ASN A N 1
ATOM 2891 C CA . ASN A 1 377 ? -33.719 -19.344 -3.303 1 90.56 377 ASN A CA 1
ATOM 2892 C C . ASN A 1 377 ? -33.562 -19.172 -1.794 1 90.56 377 ASN A C 1
ATOM 2894 O O . ASN A 1 377 ? -34.5 -19.438 -1.04 1 90.56 377 ASN A O 1
ATOM 2898 N N . TYR A 1 378 ? -32.438 -18.781 -1.359 1 90.25 378 TYR A N 1
ATOM 2899 C CA . TYR A 1 378 ? -32.188 -18.625 0.07 1 90.25 378 TYR A CA 1
ATOM 2900 C C . TYR A 1 378 ? -32.531 -17.219 0.533 1 90.25 378 TYR A C 1
ATOM 2902 O O . TYR A 1 378 ? -32.406 -16.25 -0.233 1 90.25 378 TYR A O 1
ATOM 2910 N N . ARG A 1 379 ? -32.969 -17.141 1.827 1 91.62 379 ARG A N 1
ATOM 2911 C CA . ARG A 1 379 ? -33.031 -15.828 2.447 1 91.62 379 ARG A CA 1
ATOM 2912 C C . ARG A 1 379 ? -31.656 -15.203 2.572 1 91.62 379 ARG A C 1
ATOM 2914 O O . ARG A 1 379 ? -30.734 -15.812 3.123 1 91.62 379 ARG A O 1
ATOM 2921 N N . GLY A 1 380 ? -31.594 -14.078 1.951 1 93 380 GLY A N 1
ATOM 2922 C CA . GLY A 1 380 ? -30.297 -13.398 2.004 1 93 380 GLY A CA 1
ATOM 2923 C C . GLY A 1 380 ? -29.438 -13.672 0.792 1 93 380 GLY A C 1
ATOM 2924 O O . GLY A 1 380 ? -28.25 -13.336 0.786 1 93 380 GLY A O 1
ATOM 2925 N N . SER A 1 381 ? -30.047 -14.234 -0.219 1 95.81 381 SER A N 1
ATOM 2926 C CA . SER A 1 381 ? -29.297 -14.516 -1.437 1 95.81 381 SER A CA 1
ATOM 2927 C C . SER A 1 381 ? -28.797 -13.227 -2.096 1 95.81 381 SER A C 1
ATOM 2929 O O . SER A 1 381 ? -29.281 -12.141 -1.779 1 95.81 381 SER A O 1
ATOM 2931 N N . VAL A 1 382 ? -27.859 -13.438 -2.977 1 96.5 382 VAL A N 1
ATOM 2932 C CA . VAL A 1 382 ? -27.25 -12.305 -3.666 1 96.5 382 VAL A CA 1
ATOM 2933 C C . VAL A 1 382 ? -28.297 -11.586 -4.508 1 96.5 382 VAL A C 1
ATOM 2935 O O . VAL A 1 382 ? -29.094 -12.227 -5.199 1 96.5 382 VAL A O 1
ATOM 2938 N N . THR A 1 383 ? -28.297 -10.281 -4.426 1 93.88 383 THR A N 1
ATOM 2939 C CA . THR A 1 383 ? -29.266 -9.484 -5.188 1 93.88 383 THR A CA 1
ATOM 2940 C C . THR A 1 383 ? -28.609 -8.898 -6.434 1 93.88 383 THR A C 1
ATOM 2942 O O . THR A 1 383 ? -27.375 -8.875 -6.547 1 93.88 383 THR A O 1
ATOM 2945 N N . LYS A 1 384 ? -29.469 -8.398 -7.344 1 94 384 LYS A N 1
ATOM 2946 C CA . LYS A 1 384 ? -28.984 -7.734 -8.547 1 94 384 LYS A CA 1
ATOM 2947 C C . LYS A 1 384 ? -28.203 -6.477 -8.203 1 94 384 LYS A C 1
ATOM 2949 O O . LYS A 1 384 ? -27.188 -6.172 -8.852 1 94 384 LYS A O 1
ATOM 2954 N N . ALA A 1 385 ? -28.609 -5.816 -7.219 1 89.31 385 ALA A N 1
ATOM 2955 C CA . ALA A 1 385 ? -27.938 -4.59 -6.805 1 89.31 385 ALA A CA 1
ATOM 2956 C C . ALA A 1 385 ? -26.547 -4.883 -6.266 1 89.31 385 ALA A C 1
ATOM 2958 O O . ALA A 1 385 ? -25.578 -4.172 -6.582 1 89.31 385 ALA A O 1
ATOM 2959 N N . GLU A 1 386 ? -26.422 -5.91 -5.496 1 91.5 386 GLU A N 1
ATOM 2960 C CA . GLU A 1 386 ? -25.125 -6.312 -4.957 1 91.5 386 GLU A CA 1
ATOM 2961 C C . GLU A 1 386 ? -24.172 -6.719 -6.074 1 91.5 386 GLU A C 1
ATOM 2963 O O . GLU A 1 386 ? -22.984 -6.379 -6.039 1 91.5 386 GLU A O 1
ATOM 2968 N N . LEU A 1 387 ? -24.734 -7.43 -6.988 1 95.44 387 LEU A N 1
ATOM 2969 C CA . LEU A 1 387 ? -23.906 -7.863 -8.117 1 95.44 387 LEU A CA 1
ATOM 2970 C C . LEU A 1 387 ? -23.422 -6.668 -8.922 1 95.44 387 LEU A C 1
ATOM 2972 O O . LEU A 1 387 ? -22.25 -6.613 -9.305 1 95.44 387 LEU A O 1
ATOM 2976 N N . ALA A 1 388 ? -24.297 -5.754 -9.18 1 92.25 388 ALA A N 1
ATOM 2977 C CA . ALA A 1 388 ? -23.922 -4.562 -9.93 1 92.25 388 ALA A CA 1
ATOM 2978 C C . ALA A 1 388 ? -22.828 -3.783 -9.219 1 92.25 388 ALA A C 1
ATOM 2980 O O . ALA A 1 388 ? -21.875 -3.311 -9.859 1 92.25 388 ALA A O 1
ATOM 2981 N N . ARG A 1 389 ? -22.906 -3.719 -7.984 1 88.56 389 ARG A N 1
ATOM 2982 C CA . ARG A 1 389 ? -21.891 -3.037 -7.188 1 88.56 389 ARG A CA 1
ATOM 2983 C C . ARG A 1 389 ? -20.562 -3.762 -7.27 1 88.56 389 ARG A C 1
ATOM 2985 O O . ARG A 1 389 ? -19.516 -3.127 -7.418 1 88.56 389 ARG A O 1
ATOM 2992 N N . ALA A 1 390 ? -20.625 -5 -7.117 1 93.69 390 ALA A N 1
ATOM 2993 C CA . ALA A 1 390 ? -19.406 -5.801 -7.16 1 93.69 390 ALA A CA 1
ATOM 2994 C C . ALA A 1 390 ? -18.719 -5.672 -8.516 1 93.69 390 ALA A C 1
ATOM 2996 O O . ALA A 1 390 ? -17.484 -5.57 -8.586 1 93.69 390 ALA A O 1
ATOM 2997 N N . LYS A 1 391 ? -19.516 -5.68 -9.57 1 94.56 391 LYS A N 1
ATOM 2998 C CA . LYS A 1 391 ? -18.953 -5.508 -10.914 1 94.56 391 LYS A CA 1
ATOM 2999 C C . LYS A 1 391 ? -18.266 -4.156 -11.055 1 94.56 391 LYS A C 1
ATOM 3001 O O . LYS A 1 391 ? -17.141 -4.082 -11.547 1 94.56 391 LYS A O 1
ATOM 3006 N N . ASN A 1 392 ? -18.922 -3.146 -10.586 1 88.62 392 ASN A N 1
ATOM 3007 C CA . ASN A 1 392 ? -18.344 -1.809 -10.68 1 88.62 392 ASN A CA 1
ATOM 3008 C C . ASN A 1 392 ? -17.078 -1.686 -9.844 1 88.62 392 ASN A C 1
ATOM 3010 O O . ASN A 1 392 ? -16.109 -1.046 -10.258 1 88.62 392 ASN A O 1
ATOM 3014 N N . GLN A 1 393 ? -17.156 -2.289 -8.719 1 89.44 393 GLN A N 1
ATOM 3015 C CA . GLN A 1 393 ? -15.984 -2.254 -7.844 1 89.44 393 GLN A CA 1
ATOM 3016 C C . GLN A 1 393 ? -14.805 -2.996 -8.469 1 89.44 393 GLN A C 1
ATOM 3018 O O . GLN A 1 393 ? -13.664 -2.529 -8.406 1 89.44 393 GLN A O 1
ATOM 3023 N N . LEU A 1 394 ? -15.07 -4.129 -9.008 1 93.81 394 LEU A N 1
ATOM 3024 C CA . LEU A 1 394 ? -14.008 -4.906 -9.633 1 93.81 394 LEU A CA 1
ATOM 3025 C C . LEU A 1 394 ? -13.398 -4.148 -10.812 1 93.81 394 LEU A C 1
ATOM 3027 O O . LEU A 1 394 ? -12.172 -4.082 -10.945 1 93.81 394 LEU A O 1
ATOM 3031 N N . LYS A 1 395 ? -14.203 -3.576 -11.617 1 91.81 395 LYS A N 1
ATOM 3032 C CA . LYS A 1 395 ? -13.727 -2.791 -12.75 1 91.81 395 LYS A CA 1
ATOM 3033 C C . LYS A 1 395 ? -12.898 -1.6 -12.273 1 91.81 395 LYS A C 1
ATOM 3035 O O . LYS A 1 395 ? -11.828 -1.318 -12.836 1 91.81 395 LYS A O 1
ATOM 3040 N N . SER A 1 396 ? -13.391 -0.964 -11.242 1 87.62 396 SER A N 1
ATOM 3041 C CA . SER A 1 396 ? -12.656 0.162 -10.68 1 87.62 396 SER A CA 1
ATOM 3042 C C . SER A 1 396 ? -11.297 -0.276 -10.148 1 87.62 396 SER A C 1
ATOM 3044 O O . SER A 1 396 ? -10.289 0.4 -10.367 1 87.62 396 SER A O 1
ATOM 3046 N N . SER A 1 397 ? -11.289 -1.366 -9.453 1 90.31 397 SER A N 1
ATOM 3047 C CA . SER A 1 397 ? -10.047 -1.883 -8.891 1 90.31 397 SER A CA 1
ATOM 3048 C C . SER A 1 397 ? -9.039 -2.23 -9.984 1 90.31 397 SER A C 1
ATOM 3050 O O . SER A 1 397 ? -7.844 -1.965 -9.844 1 90.31 397 SER A O 1
ATOM 3052 N N . LEU A 1 398 ? -9.484 -2.824 -11.031 1 90.5 398 LEU A N 1
ATOM 3053 C CA . LEU A 1 398 ? -8.633 -3.174 -12.164 1 90.5 398 LEU A CA 1
ATOM 3054 C C . LEU A 1 398 ? -8.016 -1.925 -12.789 1 90.5 398 LEU A C 1
ATOM 3056 O O . LEU A 1 398 ? -6.812 -1.879 -13.039 1 90.5 398 LEU A O 1
ATOM 3060 N N . MET A 1 399 ? -8.766 -1.007 -12.969 1 84.31 399 MET A N 1
ATOM 3061 C CA . MET A 1 399 ? -8.312 0.221 -13.617 1 84.31 399 MET A CA 1
ATOM 3062 C C . MET A 1 399 ? -7.34 0.981 -12.719 1 84.31 399 MET A C 1
ATOM 3064 O O . MET A 1 399 ? -6.34 1.515 -13.203 1 84.31 399 MET A O 1
ATOM 3068 N N . MET A 1 400 ? -7.633 0.991 -11.469 1 84.06 400 MET A N 1
ATOM 3069 C CA . MET A 1 400 ? -6.75 1.665 -10.523 1 84.06 400 MET A CA 1
ATOM 3070 C C . MET A 1 400 ? -5.391 0.971 -10.453 1 84.06 400 MET A C 1
ATOM 3072 O O . MET A 1 400 ? -4.355 1.632 -10.398 1 84.06 400 MET A O 1
ATOM 3076 N N . ALA A 1 401 ? -5.438 -0.256 -10.438 1 87.12 401 ALA A N 1
ATOM 3077 C CA . ALA A 1 401 ? -4.191 -1.018 -10.398 1 87.12 401 ALA A CA 1
ATOM 3078 C C . ALA A 1 401 ? -3.32 -0.711 -11.609 1 87.12 401 ALA A C 1
ATOM 3080 O O . ALA A 1 401 ? -2.1 -0.58 -11.492 1 87.12 401 ALA A O 1
ATOM 3081 N N . LEU A 1 402 ? -3.891 -0.511 -12.727 1 86.12 402 LEU A N 1
ATOM 3082 C CA . LEU A 1 402 ? -3.168 -0.36 -13.984 1 86.12 402 LEU A CA 1
ATOM 3083 C C . LEU A 1 402 ? -2.693 1.077 -14.172 1 86.12 402 LEU A C 1
ATOM 3085 O O . LEU A 1 402 ? -2.033 1.395 -15.164 1 86.12 402 LEU A O 1
ATOM 3089 N N . GLU A 1 403 ? -2.92 1.882 -13.172 1 82.75 403 GLU A N 1
ATOM 3090 C CA . GLU A 1 403 ? -2.355 3.229 -13.18 1 82.75 403 GLU A CA 1
ATOM 3091 C C . GLU A 1 403 ? -0.855 3.201 -12.906 1 82.75 403 GLU A C 1
ATOM 3093 O O . GLU A 1 403 ? -0.115 4.062 -13.383 1 82.75 403 GLU A O 1
ATOM 3098 N N . SER A 1 404 ? -0.463 2.232 -12.164 1 85.5 404 SER A N 1
ATOM 3099 C CA . SER A 1 404 ? 0.953 2.053 -11.859 1 85.5 404 SER A CA 1
ATOM 3100 C C . SER A 1 404 ? 1.696 1.426 -13.031 1 85.5 404 SER A C 1
ATOM 3102 O O . SER A 1 404 ? 1.328 0.348 -13.5 1 85.5 404 SER A O 1
ATOM 3104 N N . ARG A 1 405 ? 2.777 2.068 -13.398 1 88.25 405 ARG A N 1
ATOM 3105 C CA . ARG A 1 405 ? 3.566 1.541 -14.508 1 88.25 405 ARG A CA 1
ATOM 3106 C C . ARG A 1 405 ? 4.125 0.162 -14.172 1 88.25 405 ARG A C 1
ATOM 3108 O O . ARG A 1 405 ? 4.242 -0.695 -15.047 1 88.25 405 ARG A O 1
ATOM 3115 N N . LEU A 1 406 ? 4.488 0.036 -12.945 1 90.94 406 LEU A N 1
ATOM 3116 C CA . LEU A 1 406 ? 5.027 -1.25 -12.523 1 90.94 406 LEU A CA 1
ATOM 3117 C C . LEU A 1 406 ? 3.973 -2.346 -12.625 1 90.94 406 LEU A C 1
ATOM 3119 O O . LEU A 1 406 ? 4.27 -3.461 -13.062 1 90.94 406 LEU A O 1
ATOM 3123 N N . VAL A 1 407 ? 2.758 -2.023 -12.25 1 92.31 407 VAL A N 1
ATOM 3124 C CA . VAL A 1 407 ? 1.681 -3.002 -12.344 1 92.31 407 VAL A CA 1
ATOM 3125 C C . VAL A 1 407 ? 1.333 -3.252 -13.805 1 92.31 407 VAL A C 1
ATOM 3127 O O . VAL A 1 407 ? 1.069 -4.391 -14.203 1 92.31 407 VAL A O 1
ATOM 3130 N N . GLU A 1 408 ? 1.367 -2.223 -14.586 1 91.75 408 GLU A N 1
ATOM 3131 C CA . GLU A 1 408 ? 1.062 -2.324 -16.016 1 91.75 408 GLU A CA 1
ATOM 3132 C C . GLU A 1 408 ? 2.043 -3.25 -16.719 1 91.75 408 GLU A C 1
ATOM 3134 O O . GLU A 1 408 ? 1.637 -4.105 -17.516 1 91.75 408 GLU A O 1
ATOM 3139 N N . VAL A 1 409 ? 3.305 -3.102 -16.422 1 95.69 409 VAL A N 1
ATOM 3140 C CA . VAL A 1 409 ? 4.293 -3.916 -17.125 1 95.69 409 VAL A CA 1
ATOM 3141 C C . VAL A 1 409 ? 4.207 -5.363 -16.641 1 95.69 409 VAL A C 1
ATOM 3143 O O . VAL A 1 409 ? 4.422 -6.297 -17.422 1 95.69 409 VAL A O 1
ATOM 3146 N N . GLU A 1 410 ? 4.016 -5.527 -15.367 1 96.56 410 GLU A N 1
ATOM 3147 C CA . GLU A 1 410 ? 3.855 -6.879 -14.836 1 96.56 410 GLU A CA 1
ATOM 3148 C C . GLU A 1 410 ? 2.67 -7.59 -15.484 1 96.56 410 GLU A C 1
ATOM 3150 O O . GLU A 1 410 ? 2.771 -8.758 -15.867 1 96.56 410 GLU A O 1
ATOM 3155 N N . ASP A 1 411 ? 1.557 -6.863 -15.578 1 95.19 411 ASP A N 1
ATOM 3156 C CA . ASP A 1 411 ? 0.369 -7.406 -16.234 1 95.19 411 ASP A CA 1
ATOM 3157 C C . ASP A 1 411 ? 0.666 -7.797 -17.672 1 95.19 411 ASP A C 1
ATOM 3159 O O . ASP A 1 411 ? 0.283 -8.883 -18.125 1 95.19 411 ASP A O 1
ATOM 3163 N N . LEU A 1 412 ? 1.36 -6.926 -18.406 1 96.81 412 LEU A N 1
ATOM 3164 C CA . LEU A 1 412 ? 1.748 -7.172 -19.797 1 96.81 412 LEU A CA 1
ATOM 3165 C C . LEU A 1 412 ? 2.629 -8.414 -19.891 1 96.81 412 LEU A C 1
ATOM 3167 O O . LEU A 1 412 ? 2.312 -9.344 -20.641 1 96.81 412 LEU A O 1
ATOM 3171 N N . GLY A 1 413 ? 3.67 -8.422 -19.078 1 98.06 413 GLY A N 1
ATOM 3172 C CA . GLY A 1 413 ? 4.617 -9.523 -19.141 1 98.06 413 GLY A CA 1
ATOM 3173 C C . GLY A 1 413 ? 4.004 -10.852 -18.75 1 98.06 413 GLY A C 1
ATOM 3174 O O . GLY A 1 413 ? 4.227 -11.859 -19.438 1 98.06 413 GLY A O 1
ATOM 3175 N N . ARG A 1 414 ? 3.205 -10.844 -17.75 1 96.94 414 ARG A N 1
ATOM 3176 C CA . ARG A 1 414 ? 2.621 -12.086 -17.25 1 96.94 414 ARG A CA 1
ATOM 3177 C C . ARG A 1 414 ? 1.557 -12.617 -18.203 1 96.94 414 ARG A C 1
ATOM 3179 O O . ARG A 1 414 ? 1.453 -13.828 -18.422 1 96.94 414 ARG A O 1
ATOM 3186 N N . GLN A 1 415 ? 0.754 -11.742 -18.781 1 96 415 GLN A N 1
ATOM 3187 C CA . GLN A 1 415 ? -0.258 -12.188 -19.734 1 96 415 GLN A CA 1
ATOM 3188 C C . GLN A 1 415 ? 0.385 -12.805 -20.969 1 96 415 GLN A C 1
ATOM 3190 O O . GLN A 1 415 ? -0.047 -13.859 -21.453 1 96 415 GLN A O 1
ATOM 3195 N N . VAL A 1 416 ? 1.403 -12.133 -21.438 1 97.19 416 VAL A N 1
ATOM 3196 C CA . VAL A 1 416 ? 2.078 -12.664 -22.625 1 97.19 416 VAL A CA 1
ATOM 3197 C C . VAL A 1 416 ? 2.764 -13.984 -22.281 1 97.19 416 VAL A C 1
ATOM 3199 O O . VAL A 1 416 ? 2.775 -14.914 -23.078 1 97.19 416 VAL A O 1
ATOM 3202 N N . LEU A 1 417 ? 3.289 -14.039 -21.094 1 96.94 417 LEU A N 1
ATOM 3203 C CA . LEU A 1 417 ? 3.955 -15.25 -20.641 1 96.94 417 LEU A CA 1
ATOM 3204 C C . LEU A 1 417 ? 2.979 -16.422 -20.578 1 96.94 417 LEU A C 1
ATOM 3206 O O . LEU A 1 417 ? 3.295 -17.516 -21.047 1 96.94 417 LEU A O 1
ATOM 3210 N N . VAL A 1 418 ? 1.771 -16.156 -20.141 1 93.31 418 VAL A N 1
ATOM 3211 C CA . VAL A 1 418 ? 0.817 -17.234 -19.859 1 93.31 418 VAL A CA 1
ATOM 3212 C C . VAL A 1 418 ? -0.062 -17.469 -21.094 1 93.31 418 VAL A C 1
ATOM 3214 O O . VAL A 1 418 ? -0.341 -18.625 -21.438 1 93.31 418 VAL A O 1
ATOM 3217 N N . HIS A 1 419 ? -0.463 -16.391 -21.844 1 90.31 419 HIS A N 1
ATOM 3218 C CA . HIS A 1 419 ? -1.462 -16.5 -22.891 1 90.31 419 HIS A CA 1
ATOM 3219 C C . HIS A 1 419 ? -0.831 -16.312 -24.266 1 90.31 419 HIS A C 1
ATOM 3221 O O . HIS A 1 419 ? -1.43 -16.656 -25.281 1 90.31 419 HIS A O 1
ATOM 3227 N N . GLY A 1 420 ? 0.232 -15.688 -24.281 1 93.81 420 GLY A N 1
ATOM 3228 C CA . GLY A 1 420 ? 0.806 -15.312 -25.578 1 93.81 420 GLY A CA 1
ATOM 3229 C C . GLY A 1 420 ? 0.234 -14.023 -26.125 1 93.81 420 GLY A C 1
ATOM 3230 O O . GLY A 1 420 ? 0.63 -13.57 -27.203 1 93.81 420 GLY A O 1
ATOM 3231 N N . LYS A 1 421 ? -0.693 -13.469 -25.375 1 94.25 421 LYS A N 1
ATOM 3232 C CA . LYS A 1 421 ? -1.316 -12.203 -25.75 1 94.25 421 LYS A CA 1
ATOM 3233 C C . LYS A 1 421 ? -1.791 -11.43 -24.516 1 94.25 421 LYS A C 1
ATOM 3235 O O . LYS A 1 421 ? -1.767 -11.953 -23.406 1 94.25 421 LYS A O 1
ATOM 3240 N N . LYS A 1 422 ? -2.104 -10.219 -24.781 1 94.06 422 LYS A N 1
ATOM 3241 C CA . LYS A 1 422 ? -2.656 -9.406 -23.703 1 94.06 422 LYS A CA 1
ATOM 3242 C C . LYS A 1 422 ? -4.141 -9.141 -23.922 1 94.06 422 LYS A C 1
ATOM 3244 O O . LYS A 1 422 ? -4.547 -8.703 -25 1 94.06 422 LYS A O 1
ATOM 3249 N N . VAL A 1 423 ? -4.926 -9.484 -22.922 1 93.25 423 VAL A N 1
ATOM 3250 C CA . VAL A 1 423 ? -6.32 -9.055 -22.875 1 93.25 423 VAL A CA 1
ATOM 3251 C C . VAL A 1 423 ? -6.402 -7.648 -22.281 1 93.25 423 VAL A C 1
ATOM 3253 O O . VAL A 1 423 ? -5.91 -7.402 -21.188 1 93.25 423 VAL A O 1
ATOM 3256 N N . SER A 1 424 ? -6.93 -6.766 -23 1 90.81 424 SER A N 1
ATOM 3257 C CA . SER A 1 424 ? -6.98 -5.379 -22.547 1 90.81 424 SER A CA 1
ATOM 3258 C C . SER A 1 424 ? -7.93 -5.211 -21.375 1 90.81 424 SER A C 1
ATOM 3260 O O . SER A 1 424 ? -8.805 -6.047 -21.141 1 90.81 424 SER A O 1
ATOM 3262 N N . VAL A 1 425 ? -7.762 -4.145 -20.672 1 89.06 425 VAL A N 1
ATOM 3263 C CA . VAL A 1 425 ? -8.625 -3.869 -19.531 1 89.06 425 VAL A CA 1
ATOM 3264 C C . VAL A 1 425 ? -10.055 -3.639 -20 1 89.06 425 VAL A C 1
ATOM 3266 O O . VAL A 1 425 ? -11.016 -4.008 -19.328 1 89.06 425 VAL A O 1
ATOM 3269 N N . GLN A 1 426 ? -10.258 -3.057 -21.188 1 89.06 426 GLN A N 1
ATOM 3270 C CA . GLN A 1 426 ? -11.586 -2.842 -21.75 1 89.06 426 GLN A CA 1
ATOM 3271 C C . GLN A 1 426 ? -12.297 -4.168 -22 1 89.06 426 GLN A C 1
ATOM 3273 O O . GLN A 1 426 ? -13.484 -4.309 -21.703 1 89.06 426 GLN A O 1
ATOM 3278 N N . GLU A 1 427 ? -11.484 -5.055 -22.5 1 93.19 427 GLU A N 1
ATOM 3279 C CA . GLU A 1 427 ? -12.047 -6.383 -22.734 1 93.19 427 GLU A CA 1
ATOM 3280 C C . GLU A 1 427 ? -12.406 -7.066 -21.422 1 93.19 427 GLU A C 1
ATOM 3282 O O . GLU A 1 427 ? -13.445 -7.723 -21.328 1 93.19 427 GLU A O 1
ATOM 3287 N N . MET A 1 428 ? -11.562 -6.938 -20.484 1 94.06 428 MET A N 1
ATOM 3288 C CA . MET A 1 428 ? -11.844 -7.504 -19.156 1 94.06 428 MET A CA 1
ATOM 3289 C C . MET A 1 428 ? -13.109 -6.895 -18.562 1 94.06 428 MET A C 1
ATOM 3291 O O . MET A 1 428 ? -13.961 -7.609 -18.047 1 94.06 428 MET A O 1
ATOM 3295 N N . CYS A 1 429 ? -13.227 -5.598 -18.672 1 92.81 429 CYS A N 1
ATOM 3296 C CA . CYS A 1 429 ? -14.391 -4.906 -18.141 1 92.81 429 CYS A CA 1
ATOM 3297 C C . CYS A 1 429 ? -15.664 -5.355 -18.844 1 92.81 429 CYS A C 1
ATOM 3299 O O . CYS A 1 429 ? -16.703 -5.535 -18.203 1 92.81 429 CYS A O 1
ATOM 3301 N N . ALA A 1 430 ? -15.57 -5.566 -20.125 1 96.12 430 ALA A N 1
ATOM 3302 C CA . ALA A 1 430 ? -16.719 -6.055 -20.891 1 96.12 430 ALA A CA 1
ATOM 3303 C C . ALA A 1 430 ? -17.141 -7.441 -20.406 1 96.12 430 ALA A C 1
ATOM 3305 O O . ALA A 1 430 ? -18.344 -7.734 -20.312 1 96.12 430 ALA A O 1
ATOM 3306 N N . ALA A 1 431 ? -16.156 -8.25 -20.172 1 97.44 431 ALA A N 1
ATOM 3307 C CA . ALA A 1 431 ? -16.453 -9.594 -19.656 1 97.44 431 ALA A CA 1
ATOM 3308 C C . ALA A 1 431 ? -17.125 -9.523 -18.281 1 97.44 431 ALA A C 1
ATOM 3310 O O . ALA A 1 431 ? -18.062 -10.273 -18.016 1 97.44 431 ALA A O 1
ATOM 3311 N N . ILE A 1 432 ? -16.688 -8.648 -17.469 1 97.5 432 ILE A N 1
ATOM 3312 C CA . ILE A 1 432 ? -17.266 -8.453 -16.141 1 97.5 432 ILE A CA 1
ATOM 3313 C C . ILE A 1 432 ? -18.703 -7.957 -16.266 1 97.5 432 ILE A C 1
ATOM 3315 O O . ILE A 1 432 ? -19.594 -8.406 -15.539 1 97.5 432 ILE A O 1
ATOM 3319 N N . ASP A 1 433 ? -18.969 -7.102 -17.219 1 96.75 433 ASP A N 1
ATOM 3320 C CA . ASP A 1 433 ? -20.297 -6.523 -17.422 1 96.75 433 ASP A CA 1
ATOM 3321 C C . ASP A 1 433 ? -21.297 -7.594 -17.812 1 96.75 433 ASP A C 1
ATOM 3323 O O . ASP A 1 433 ? -22.5 -7.457 -17.531 1 96.75 433 ASP A O 1
ATOM 3327 N N . ARG A 1 434 ? -20.812 -8.625 -18.328 1 97.75 434 ARG A N 1
ATOM 3328 C CA . ARG A 1 434 ? -21.703 -9.68 -18.828 1 97.75 434 ARG A CA 1
ATOM 3329 C C . ARG A 1 434 ? -22.125 -10.617 -17.688 1 97.75 434 ARG A C 1
ATOM 3331 O O . ARG A 1 434 ? -23.031 -11.43 -17.859 1 97.75 434 ARG A O 1
ATOM 3338 N N . VAL A 1 435 ? -21.5 -10.555 -16.594 1 98.56 435 VAL A N 1
ATOM 3339 C CA . VAL A 1 435 ? -21.812 -11.438 -15.477 1 98.56 435 VAL A CA 1
ATOM 3340 C C . VAL A 1 435 ? -23.219 -11.125 -14.953 1 98.56 435 VAL A C 1
ATOM 3342 O O . VAL A 1 435 ? -23.547 -9.961 -14.711 1 98.56 435 VAL A O 1
ATOM 3345 N N . ASP A 1 436 ? -24.047 -12.141 -14.844 1 98.38 436 ASP A N 1
ATOM 3346 C CA . ASP A 1 436 ? -25.359 -11.992 -14.234 1 98.38 436 ASP A CA 1
ATOM 3347 C C . ASP A 1 436 ? -25.547 -12.984 -13.086 1 98.38 436 ASP A C 1
ATOM 3349 O O . ASP A 1 436 ? -24.641 -13.75 -12.758 1 98.38 436 ASP A O 1
ATOM 3353 N N . LEU A 1 437 ? -26.734 -12.977 -12.492 1 98.25 437 LEU A N 1
ATOM 3354 C CA . LEU A 1 437 ? -26.984 -13.797 -11.312 1 98.25 437 LEU A CA 1
ATOM 3355 C C . LEU A 1 437 ? -26.969 -15.281 -11.672 1 98.25 437 LEU A C 1
ATOM 3357 O O . LEU A 1 437 ? -26.484 -16.109 -10.891 1 98.25 437 LEU A O 1
ATOM 3361 N N . ALA A 1 438 ? -27.484 -15.555 -12.789 1 98.25 438 ALA A N 1
ATOM 3362 C CA . ALA A 1 438 ? -27.5 -16.953 -13.219 1 98.25 438 ALA A CA 1
ATOM 3363 C C . ALA A 1 438 ? -26.078 -17.5 -13.344 1 98.25 438 ALA A C 1
ATOM 3365 O O . ALA A 1 438 ? -25.797 -18.594 -12.875 1 98.25 438 ALA A O 1
ATOM 3366 N N . ALA A 1 439 ? -25.234 -16.719 -13.969 1 98.5 439 ALA A N 1
ATOM 3367 C CA . ALA A 1 439 ? -23.828 -17.109 -14.102 1 98.5 439 ALA A CA 1
ATOM 3368 C C . ALA A 1 439 ? -23.156 -17.219 -12.734 1 98.5 439 ALA A C 1
ATOM 3370 O O . ALA A 1 439 ? -22.375 -18.141 -12.492 1 98.5 439 ALA A O 1
ATOM 3371 N N . LEU A 1 440 ? -23.453 -16.281 -11.852 1 98.62 440 LEU A N 1
ATOM 3372 C CA . LEU A 1 440 ? -22.859 -16.281 -10.516 1 98.62 440 LEU A CA 1
ATOM 3373 C C . LEU A 1 440 ? -23.219 -17.562 -9.766 1 98.62 440 LEU A C 1
ATOM 3375 O O . LEU A 1 440 ? -22.344 -18.234 -9.211 1 98.62 440 LEU A O 1
ATOM 3379 N N . HIS A 1 441 ? -24.516 -17.969 -9.781 1 98.5 441 HIS A N 1
ATOM 3380 C CA . HIS A 1 441 ? -24.953 -19.156 -9.086 1 98.5 441 HIS A CA 1
ATOM 3381 C C . HIS A 1 441 ? -24.359 -20.422 -9.711 1 98.5 441 HIS A C 1
ATOM 3383 O O . HIS A 1 441 ? -23.953 -21.328 -8.992 1 98.5 441 HIS A O 1
ATOM 3389 N N . ARG A 1 442 ? -24.281 -20.391 -10.969 1 98.44 442 ARG A N 1
ATOM 3390 C CA . ARG A 1 442 ? -23.719 -21.531 -11.672 1 98.44 442 ARG A CA 1
ATOM 3391 C C . ARG A 1 442 ? -22.25 -21.734 -11.312 1 98.44 442 ARG A C 1
ATOM 3393 O O . ARG A 1 442 ? -21.828 -22.844 -10.977 1 98.44 442 ARG A O 1
ATOM 3400 N N . VAL A 1 443 ? -21.5 -20.656 -11.352 1 98.69 443 VAL A N 1
ATOM 3401 C CA . VAL A 1 443 ? -20.062 -20.734 -11.086 1 98.69 443 VAL A CA 1
ATOM 3402 C C . VAL A 1 443 ? -19.844 -21.047 -9.609 1 98.69 443 VAL A C 1
ATOM 3404 O O . VAL A 1 443 ? -18.922 -21.797 -9.258 1 98.69 443 VAL A O 1
ATOM 3407 N N . ALA A 1 444 ? -20.672 -20.5 -8.742 1 98.75 444 ALA A N 1
ATOM 3408 C CA . ALA A 1 444 ? -20.578 -20.828 -7.32 1 98.75 444 ALA A CA 1
ATOM 3409 C C . ALA A 1 444 ? -20.734 -22.344 -7.105 1 98.75 444 ALA A C 1
ATOM 3411 O O . ALA A 1 444 ? -19.953 -22.953 -6.387 1 98.75 444 ALA A O 1
ATOM 3412 N N . ARG A 1 445 ? -21.719 -22.922 -7.75 1 98.38 445 ARG A N 1
ATOM 3413 C CA . ARG A 1 445 ? -21.953 -24.359 -7.621 1 98.38 445 ARG A CA 1
ATOM 3414 C C . ARG A 1 445 ? -20.797 -25.156 -8.227 1 98.38 445 ARG A C 1
ATOM 3416 O O . ARG A 1 445 ? -20.375 -26.172 -7.68 1 98.38 445 ARG A O 1
ATOM 3423 N N . ARG A 1 446 ? -20.297 -24.656 -9.32 1 98.31 446 ARG A N 1
ATOM 3424 C CA . ARG A 1 446 ? -19.188 -25.312 -10.008 1 98.31 446 ARG A CA 1
ATOM 3425 C C . ARG A 1 446 ? -17.969 -25.391 -9.102 1 98.31 446 ARG A C 1
ATOM 3427 O O . ARG A 1 446 ? -17.219 -26.359 -9.141 1 98.31 446 ARG A O 1
ATOM 3434 N N . VAL A 1 447 ? -17.766 -24.359 -8.289 1 98.62 447 VAL A N 1
ATOM 3435 C CA . VAL A 1 447 ? -16.562 -24.297 -7.453 1 98.62 447 VAL A CA 1
ATOM 3436 C C . VAL A 1 447 ? -16.828 -24.984 -6.117 1 98.62 447 VAL A C 1
ATOM 3438 O O . VAL A 1 447 ? -16 -25.766 -5.645 1 98.62 447 VAL A O 1
ATOM 3441 N N . LEU A 1 448 ? -18.031 -24.828 -5.559 1 98.56 448 LEU A N 1
ATOM 3442 C CA . LEU A 1 448 ? -18.281 -25.188 -4.168 1 98.56 448 LEU A CA 1
ATOM 3443 C C . LEU A 1 448 ? -18.922 -26.578 -4.082 1 98.56 448 LEU A C 1
ATOM 3445 O O . LEU 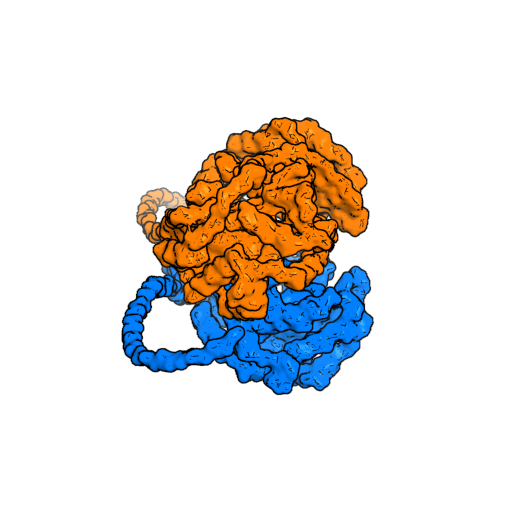A 1 448 ? -18.828 -27.25 -3.053 1 98.56 448 LEU A O 1
ATOM 3449 N N . MET A 1 449 ? -19.594 -26.953 -5.168 1 97.56 449 MET A N 1
ATOM 3450 C CA . MET A 1 449 ? -20.438 -28.156 -5.09 1 97.56 449 MET A CA 1
ATOM 3451 C C . MET A 1 449 ? -20.109 -29.125 -6.211 1 97.56 449 MET A C 1
ATOM 3453 O O . MET A 1 449 ? -21 -29.75 -6.781 1 97.56 449 MET A O 1
ATOM 3457 N N . ASN A 1 450 ? -18.875 -29.219 -6.559 1 94.31 450 ASN A N 1
ATOM 3458 C CA . ASN A 1 450 ? -18.516 -30.062 -7.688 1 94.31 450 ASN A CA 1
ATOM 3459 C C . ASN A 1 450 ? -18.109 -31.469 -7.227 1 94.31 450 ASN A C 1
ATOM 3461 O O . ASN A 1 450 ? -17.672 -32.281 -8.031 1 94.31 450 ASN A O 1
ATOM 3465 N N . GLY A 1 451 ? -18.156 -31.719 -5.977 1 94.12 451 GLY A N 1
ATOM 3466 C CA . GLY A 1 451 ? -17.859 -33.031 -5.461 1 94.12 451 GLY A CA 1
ATOM 3467 C C . GLY A 1 451 ? -16.438 -33.188 -4.961 1 94.12 451 GLY A C 1
ATOM 3468 O O . GLY A 1 451 ? -16.109 -34.156 -4.266 1 94.12 451 GLY A O 1
ATOM 3469 N N . LYS A 1 452 ? -15.562 -32.281 -5.281 1 96.25 452 LYS A N 1
ATOM 3470 C CA . LYS A 1 452 ? -14.195 -32.312 -4.754 1 96.25 452 LYS A CA 1
ATOM 3471 C C . LYS A 1 452 ? -14.172 -31.875 -3.289 1 96.25 452 LYS A C 1
ATOM 3473 O O . LYS A 1 452 ? -14.992 -31.062 -2.855 1 96.25 452 LYS A O 1
ATOM 3478 N N . PRO A 1 453 ? -13.195 -32.406 -2.588 1 96.81 453 PRO A N 1
ATOM 3479 C CA . PRO A 1 453 ? -13.148 -32.062 -1.162 1 96.81 453 PRO A CA 1
ATOM 3480 C C . PRO A 1 453 ? -12.75 -30.609 -0.903 1 96.81 453 PRO A C 1
ATOM 3482 O O . PRO A 1 453 ? -11.945 -30.047 -1.649 1 96.81 453 PRO A O 1
ATOM 3485 N N . SER A 1 454 ? -13.258 -30.109 0.2 1 98.44 454 SER A N 1
ATOM 3486 C CA . SER A 1 454 ? -12.812 -28.812 0.664 1 98.44 454 SER A CA 1
ATOM 3487 C C . SER A 1 454 ? -11.422 -28.875 1.289 1 98.44 454 SER A C 1
ATOM 3489 O O . SER A 1 454 ? -10.953 -29.969 1.645 1 98.44 454 SER A O 1
ATOM 3491 N N . THR A 1 455 ? -10.75 -27.734 1.286 1 98.81 455 THR A N 1
ATOM 3492 C CA . THR A 1 455 ? -9.516 -27.547 2.049 1 98.81 455 THR A CA 1
ATOM 3493 C C . THR A 1 455 ? -9.773 -26.703 3.289 1 98.81 455 THR A C 1
ATOM 3495 O O . THR A 1 455 ? -10.305 -25.594 3.188 1 98.81 455 THR A O 1
ATOM 3498 N N . VAL A 1 456 ? -9.422 -27.25 4.465 1 98.81 456 VAL A N 1
ATOM 3499 C CA . VAL A 1 456 ? -9.625 -26.531 5.715 1 98.81 456 VAL A CA 1
ATOM 3500 C C . VAL A 1 456 ? -8.312 -26.469 6.496 1 98.81 456 VAL A C 1
ATOM 3502 O O . VAL A 1 456 ? -7.699 -27.516 6.766 1 98.81 456 VAL A O 1
ATOM 3505 N N . VAL A 1 457 ? -7.855 -25.25 6.785 1 98.75 457 VAL A N 1
ATOM 3506 C CA . VAL A 1 457 ? -6.676 -25.047 7.621 1 98.75 457 VAL A CA 1
ATOM 3507 C C . VAL A 1 457 ? -7.027 -24.125 8.789 1 98.75 457 VAL A C 1
ATOM 3509 O O . VAL A 1 457 ? -7.605 -23.047 8.594 1 98.75 457 VAL A O 1
ATOM 3512 N N . VAL A 1 458 ? -6.719 -24.562 10.023 1 98.44 458 VAL A N 1
ATOM 3513 C CA . VAL A 1 458 ? -7.023 -23.781 11.211 1 98.44 458 VAL A CA 1
ATOM 3514 C C . VAL A 1 458 ? -5.785 -23.703 12.102 1 98.44 458 VAL A C 1
ATOM 3516 O O . VAL A 1 458 ? -5.074 -24.688 12.281 1 98.44 458 VAL A O 1
ATOM 3519 N N . GLN A 1 459 ? -5.52 -22.531 12.57 1 98.06 459 GLN A N 1
ATOM 3520 C CA . GLN A 1 459 ? -4.465 -22.344 13.555 1 98.06 459 GLN A CA 1
ATOM 3521 C C . GLN A 1 459 ? -4.957 -21.516 14.734 1 98.06 459 GLN A C 1
ATOM 3523 O O . GLN A 1 459 ? -5.645 -20.5 14.547 1 98.06 459 GLN A O 1
ATOM 3528 N N . GLY A 1 460 ? -4.75 -21.891 15.938 1 96.62 460 GLY A N 1
ATOM 3529 C CA . GLY A 1 460 ? -5.152 -21.188 17.141 1 96.62 460 GLY A CA 1
ATOM 3530 C C . GLY A 1 460 ? -5.801 -22.109 18.172 1 96.62 460 GLY A C 1
ATOM 3531 O O . GLY A 1 460 ? -5.398 -23.25 18.328 1 96.62 460 GLY A O 1
ATOM 3532 N N . GLU A 1 461 ? -6.617 -21.516 18.984 1 94.31 461 GLU A N 1
ATOM 3533 C CA . GLU A 1 461 ? -7.426 -22.328 19.891 1 94.31 461 GLU A CA 1
ATOM 3534 C C . GLU A 1 461 ? -8.477 -23.125 19.125 1 94.31 461 GLU A C 1
ATOM 3536 O O . GLU A 1 461 ? -9.359 -22.562 18.5 1 94.31 461 GLU A O 1
ATOM 3541 N N . LEU A 1 462 ? -8.43 -24.391 19.25 1 94.31 462 LEU A N 1
ATOM 3542 C CA . LEU A 1 462 ? -9.219 -25.25 18.391 1 94.31 462 LEU A CA 1
ATOM 3543 C C . LEU A 1 462 ? -10.516 -25.672 19.062 1 94.31 462 LEU A C 1
ATOM 3545 O O . LEU A 1 462 ? -11.406 -26.234 18.422 1 94.31 462 LEU A O 1
ATOM 3549 N N . ASP A 1 463 ? -10.609 -25.297 20.266 1 92 463 ASP A N 1
ATOM 3550 C CA . ASP A 1 463 ? -11.773 -25.75 21.016 1 92 463 ASP A CA 1
ATOM 3551 C C . ASP A 1 463 ? -13.07 -25.203 20.406 1 92 463 ASP A C 1
ATOM 3553 O O . ASP A 1 463 ? -13.164 -24 20.109 1 92 463 ASP A O 1
ATOM 3557 N N . GLY A 1 464 ? -14.031 -26.125 20.109 1 91.69 464 GLY A N 1
ATOM 3558 C CA . GLY A 1 464 ? -15.352 -25.703 19.688 1 91.69 464 GLY A CA 1
ATOM 3559 C C . GLY A 1 464 ? -15.508 -25.672 18.172 1 91.69 464 GLY A C 1
ATOM 3560 O O . GLY A 1 464 ? -16.609 -25.516 17.656 1 91.69 464 GLY A O 1
ATOM 3561 N N . LEU A 1 465 ? -14.5 -25.844 17.422 1 93.12 465 LEU A N 1
ATOM 3562 C CA . LEU A 1 465 ? -14.555 -25.688 15.977 1 93.12 465 LEU A CA 1
ATOM 3563 C C . LEU A 1 465 ? -15.367 -26.812 15.336 1 93.12 465 LEU A C 1
ATOM 3565 O O . LEU A 1 465 ? -15.953 -26.625 14.266 1 93.12 465 LEU A O 1
ATOM 3569 N N . GLY A 1 466 ? -15.5 -27.984 15.867 1 91.69 466 GLY A N 1
ATOM 3570 C CA . GLY A 1 466 ? -16.188 -29.125 15.273 1 91.69 466 GLY A CA 1
ATOM 3571 C C . GLY A 1 466 ? -15.57 -29.594 13.969 1 91.69 466 GLY A C 1
ATOM 3572 O O . GLY A 1 466 ? -14.43 -29.234 13.664 1 91.69 466 GLY A O 1
ATOM 3573 N N . ASP A 1 467 ? -16.297 -30.438 13.25 1 96.5 467 ASP A N 1
ATOM 3574 C CA . ASP A 1 467 ? -15.883 -30.938 11.945 1 96.5 467 ASP A CA 1
ATOM 3575 C C . ASP A 1 467 ? -16.344 -30.016 10.82 1 96.5 467 ASP A C 1
ATOM 3577 O O . ASP A 1 467 ? -17.453 -30.156 10.305 1 96.5 467 ASP A O 1
ATOM 3581 N N . ILE A 1 468 ? -15.477 -29.156 10.445 1 97.94 468 ILE A N 1
ATOM 3582 C CA . ILE A 1 468 ? -15.82 -28.109 9.492 1 97.94 468 ILE A CA 1
ATOM 3583 C C . ILE A 1 468 ? -16.141 -28.719 8.133 1 97.94 468 ILE A C 1
ATOM 3585 O O . ILE A 1 468 ? -17.109 -28.328 7.477 1 97.94 468 ILE A O 1
ATOM 3589 N N . ARG A 1 469 ? -15.359 -29.719 7.699 1 97.62 469 ARG A N 1
ATOM 3590 C CA . ARG A 1 469 ? -15.578 -30.344 6.398 1 97.62 469 ARG A CA 1
ATOM 3591 C C . ARG A 1 469 ? -16.922 -31.062 6.355 1 97.62 469 ARG A C 1
ATOM 3593 O O . ARG A 1 469 ? -17.609 -31.047 5.336 1 97.62 469 ARG A O 1
ATOM 3600 N N . ALA A 1 470 ? -17.266 -31.703 7.434 1 97.12 470 ALA A N 1
ATOM 3601 C CA . ALA A 1 470 ? -18.562 -32.344 7.512 1 97.12 470 ALA A CA 1
ATOM 3602 C C . ALA A 1 470 ? -19.688 -31.344 7.414 1 97.12 470 ALA A C 1
ATOM 3604 O O . ALA A 1 470 ? -20.703 -31.594 6.754 1 97.12 470 ALA A O 1
ATOM 3605 N N . LEU A 1 471 ? -19.5 -30.266 8.148 1 97.75 471 LEU A N 1
ATOM 3606 C CA . LEU A 1 471 ? -20.484 -29.203 8.086 1 97.75 471 LEU A CA 1
ATOM 3607 C C . LEU A 1 471 ? -20.672 -28.703 6.652 1 97.75 471 LEU A C 1
ATOM 3609 O O . LEU A 1 471 ? -21.797 -28.578 6.172 1 97.75 471 LEU A O 1
ATOM 3613 N N . LEU A 1 472 ? -19.625 -28.484 5.934 1 98.06 472 LEU A N 1
ATOM 3614 C CA . LEU A 1 472 ? -19.672 -28 4.555 1 98.06 472 LEU A CA 1
ATOM 3615 C C . LEU A 1 472 ? -20.312 -29.047 3.641 1 98.06 472 LEU A C 1
ATOM 3617 O O . LEU A 1 472 ? -21.172 -28.703 2.818 1 98.06 472 LEU A O 1
ATOM 3621 N N . SER A 1 473 ? -19.922 -30.297 3.846 1 97 473 SER A N 1
ATOM 3622 C CA . SER A 1 473 ? -20.469 -31.391 3.039 1 97 473 SER A CA 1
ATOM 3623 C C . SER A 1 473 ? -21.984 -31.516 3.248 1 97 473 SER A C 1
ATOM 3625 O O . SER A 1 473 ? -22.719 -31.828 2.309 1 97 473 SER A O 1
ATOM 3627 N N . SER A 1 474 ? -22.406 -31.297 4.426 1 96.44 474 SER A N 1
ATOM 3628 C CA . SER A 1 474 ? -23.828 -31.406 4.734 1 96.44 474 SER A CA 1
ATOM 3629 C C . SER A 1 474 ? -24.641 -30.344 3.996 1 96.44 474 SER A C 1
ATOM 3631 O O . SER A 1 474 ? -25.844 -30.484 3.82 1 96.44 474 SER A O 1
ATOM 3633 N N . ARG A 1 475 ? -23.938 -29.375 3.539 1 95.25 475 ARG A N 1
ATOM 3634 C CA . ARG A 1 475 ? -24.594 -28.297 2.805 1 95.25 475 ARG A CA 1
ATOM 3635 C C . ARG A 1 475 ? -24.344 -28.422 1.307 1 95.25 475 ARG A C 1
ATOM 3637 O O . ARG A 1 475 ? -24.562 -27.469 0.555 1 95.25 475 ARG A O 1
ATOM 3644 N N . GLY A 1 476 ? -23.75 -29.531 0.919 1 95.94 476 GLY A N 1
ATOM 3645 C CA . GLY A 1 476 ? -23.516 -29.812 -0.487 1 95.94 476 GLY A CA 1
ATOM 3646 C C . GLY A 1 476 ? -22.172 -29.281 -0.977 1 95.94 476 GLY A C 1
ATOM 3647 O O . GLY A 1 476 ? -21.891 -29.344 -2.174 1 95.94 476 GLY A O 1
ATOM 3648 N N . MET A 1 477 ? -21.453 -28.797 0.006 1 96.31 477 MET A N 1
ATOM 3649 C CA . MET A 1 477 ? -20.156 -28.219 -0.355 1 96.31 477 MET A CA 1
ATOM 3650 C C . MET A 1 477 ? -19.016 -29.156 0.014 1 96.31 477 MET A C 1
ATOM 3652 O O . MET A 1 477 ? -19 -29.719 1.106 1 96.31 477 MET A O 1
ATOM 3656 N N . MET B 1 1 ? 59.188 -28.406 -20.531 1 16.78 1 MET B N 1
ATOM 3657 C CA . MET B 1 1 ? 59.531 -28.453 -21.953 1 16.78 1 MET B CA 1
ATOM 3658 C C . MET B 1 1 ? 59.844 -27.062 -22.484 1 16.78 1 MET B C 1
ATOM 3660 O O . MET B 1 1 ? 59.469 -26.062 -21.875 1 16.78 1 MET B O 1
ATOM 3664 N N . PRO B 1 2 ? 60.312 -26.891 -23.812 1 18.05 2 PRO B N 1
ATOM 3665 C CA . PRO B 1 2 ? 61.031 -25.969 -24.703 1 18.05 2 PRO B CA 1
ATOM 3666 C C . PRO B 1 2 ? 60.188 -24.797 -25.172 1 18.05 2 PRO B C 1
ATOM 3668 O O . PRO B 1 2 ? 60.688 -23.719 -25.453 1 18.05 2 PRO B O 1
ATOM 3671 N N . TYR B 1 3 ? 58.844 -24.922 -25.516 1 17.84 3 TYR B N 1
ATOM 3672 C CA . TYR B 1 3 ? 58.406 -24.453 -26.828 1 17.84 3 TYR B CA 1
ATOM 3673 C C . TYR B 1 3 ? 58.562 -22.938 -26.938 1 17.84 3 TYR B C 1
ATOM 3675 O O . TYR B 1 3 ? 58.531 -22.234 -25.938 1 17.84 3 TYR B O 1
ATOM 3683 N N . HIS B 1 4 ? 58.781 -22.344 -28.141 1 17.8 4 HIS B N 1
ATOM 3684 C CA . HIS B 1 4 ? 59.25 -21.266 -29.016 1 17.8 4 HIS B CA 1
ATOM 3685 C C . HIS B 1 4 ? 58.188 -20.203 -29.203 1 17.8 4 HIS B C 1
ATOM 3687 O O . HIS B 1 4 ? 58.375 -19.25 -29.969 1 17.8 4 HIS B O 1
ATOM 3693 N N . ARG B 1 5 ? 56.938 -20.297 -28.719 1 17.25 5 ARG B N 1
ATOM 3694 C CA . ARG B 1 5 ? 55.938 -19.734 -29.609 1 17.25 5 ARG B CA 1
ATOM 3695 C C . ARG B 1 5 ? 56.312 -18.312 -30.031 1 17.25 5 ARG B C 1
ATOM 3697 O O . ARG B 1 5 ? 56.969 -17.594 -29.281 1 17.25 5 ARG B O 1
ATOM 3704 N N . LEU B 1 6 ? 55.781 -17.875 -31.172 1 17.47 6 LEU B N 1
ATOM 3705 C CA . LEU B 1 6 ? 55.781 -17.141 -32.438 1 17.47 6 LEU B CA 1
ATOM 3706 C C . LEU B 1 6 ? 55.562 -15.648 -32.188 1 17.47 6 LEU B C 1
ATOM 3708 O O . LEU B 1 6 ? 55.062 -15.25 -31.141 1 17.47 6 LEU B O 1
ATOM 3712 N N . GLY B 1 7 ? 55.375 -14.758 -33.25 1 17.34 7 GLY B N 1
ATOM 3713 C CA . GLY B 1 7 ? 55.75 -13.609 -34.031 1 17.34 7 GLY B CA 1
ATOM 3714 C C . GLY B 1 7 ? 54.719 -12.492 -34 1 17.34 7 GLY B C 1
ATOM 3715 O O . GLY B 1 7 ? 54.969 -11.391 -34.469 1 17.34 7 GLY B O 1
ATOM 3716 N N . ALA B 1 8 ? 53.312 -12.68 -33.938 1 19.03 8 ALA B N 1
ATOM 3717 C CA . ALA B 1 8 ? 52.469 -12.031 -34.969 1 19.03 8 ALA B CA 1
ATOM 3718 C C . ALA B 1 8 ? 52.469 -10.516 -34.781 1 19.03 8 ALA B C 1
ATOM 3720 O O . ALA B 1 8 ? 52.281 -10.016 -33.656 1 19.03 8 ALA B O 1
ATOM 3721 N N . SER B 1 9 ? 52.844 -9.672 -35.688 1 17.58 9 SER B N 1
ATOM 3722 C CA . SER B 1 9 ? 53.219 -8.297 -36 1 17.58 9 SER B CA 1
ATOM 3723 C C . SER B 1 9 ? 52 -7.387 -35.969 1 17.58 9 SER B C 1
ATOM 3725 O O . SER B 1 9 ? 52.094 -6.215 -35.625 1 17.58 9 SER B O 1
ATOM 3727 N N . SER B 1 10 ? 50.875 -7.746 -36.75 1 19.31 10 SER B N 1
ATOM 3728 C CA . SER B 1 10 ? 50.344 -6.746 -37.656 1 19.31 10 SER B CA 1
ATOM 3729 C C . SER B 1 10 ? 49.719 -5.578 -36.906 1 19.31 10 SER B C 1
ATOM 3731 O O . SER B 1 10 ? 49.188 -5.754 -35.812 1 19.31 10 SER B O 1
ATOM 3733 N N . PHE B 1 11 ? 49.844 -4.301 -37.281 1 19.12 11 PHE B N 1
ATOM 3734 C CA . PHE B 1 11 ? 49.781 -2.855 -37.094 1 19.12 11 PHE B CA 1
ATOM 3735 C C . PHE B 1 11 ? 48.344 -2.383 -37.062 1 19.12 11 PHE B C 1
ATOM 3737 O O . PHE B 1 11 ? 47.531 -2.797 -37.875 1 19.12 11 PHE B O 1
ATOM 3744 N N . LEU B 1 12 ? 47.719 -1.88 -35.906 1 17.23 12 LEU B N 1
ATOM 3745 C CA . LEU B 1 12 ? 46.5 -1.499 -35.188 1 17.23 12 LEU B CA 1
ATOM 3746 C C . LEU B 1 12 ? 45.875 -0.278 -35.844 1 17.23 12 LEU B C 1
ATOM 3748 O O . LEU B 1 12 ? 46.219 0.859 -35.531 1 17.23 12 LEU B O 1
ATOM 3752 N N . ARG B 1 13 ? 45.781 -0.303 -37.25 1 18.22 13 ARG B N 1
ATOM 3753 C CA . ARG B 1 13 ? 45.312 0.975 -37.781 1 18.22 13 ARG B CA 1
ATOM 3754 C C . ARG B 1 13 ? 43.969 1.357 -37.188 1 18.22 13 ARG B C 1
ATOM 3756 O O . ARG B 1 13 ? 43.062 0.529 -37.156 1 18.22 13 ARG B O 1
ATOM 3763 N N . LYS B 1 14 ? 43.844 2.5 -36.531 1 18.58 14 LYS B N 1
ATOM 3764 C CA . LYS B 1 14 ? 42.812 3.242 -35.781 1 18.58 14 LYS B CA 1
ATOM 3765 C C . LYS B 1 14 ? 41.656 3.637 -36.688 1 18.58 14 LYS B C 1
ATOM 3767 O O . LYS B 1 14 ? 41.75 4.547 -37.5 1 18.58 14 LYS B O 1
ATOM 3772 N N . ALA B 1 15 ? 40.906 2.643 -37.312 1 20.02 15 ALA B N 1
ATOM 3773 C CA . ALA B 1 15 ? 39.812 3.041 -38.156 1 20.02 15 ALA B CA 1
ATOM 3774 C C . ALA B 1 15 ? 38.812 3.953 -37.438 1 20.02 15 ALA B C 1
ATOM 3776 O O . ALA B 1 15 ? 38.594 3.781 -36.25 1 20.02 15 ALA B O 1
ATOM 3777 N N . ALA B 1 16 ? 38.406 5.121 -38.031 1 22.3 16 ALA B N 1
ATOM 3778 C CA . ALA B 1 16 ? 37.562 6.297 -37.781 1 22.3 16 ALA B CA 1
ATOM 3779 C C . ALA B 1 16 ? 36.125 5.902 -37.531 1 22.3 16 ALA B C 1
ATOM 3781 O O . ALA B 1 16 ? 35.469 5.309 -38.406 1 22.3 16 ALA B O 1
ATOM 3782 N N . LEU B 1 17 ? 35.75 5.398 -36.406 1 21.45 17 LEU B N 1
ATOM 3783 C CA . LEU B 1 17 ? 34.406 4.914 -36.094 1 21.45 17 LEU B CA 1
ATOM 3784 C C . LEU B 1 17 ? 33.344 5.969 -36.438 1 21.45 17 LEU B C 1
ATOM 3786 O O . LEU B 1 17 ? 33.469 7.121 -36 1 21.45 17 LEU B O 1
ATOM 3790 N N . PRO B 1 18 ? 32.594 5.785 -37.594 1 24.47 18 PRO B N 1
ATOM 3791 C CA . PRO B 1 18 ? 31.594 6.758 -38.031 1 24.47 18 PRO B CA 1
ATOM 3792 C C . PRO B 1 18 ? 30.656 7.199 -36.906 1 24.47 18 PRO B C 1
ATOM 3794 O O . PRO B 1 18 ? 30.484 6.477 -35.938 1 24.47 18 PRO B O 1
ATOM 3797 N N . LEU B 1 19 ? 30.328 8.516 -36.875 1 24.06 19 LEU B N 1
ATOM 3798 C CA . LEU B 1 19 ? 29.469 9.367 -36.062 1 24.06 19 LEU B CA 1
ATOM 3799 C C . LEU B 1 19 ? 28.062 8.797 -36 1 24.06 19 LEU B C 1
ATOM 3801 O O . LEU B 1 19 ? 27.359 8.719 -37 1 24.06 19 LEU B O 1
ATOM 3805 N N . VAL B 1 20 ? 27.812 7.742 -35.312 1 23.61 20 VAL B N 1
ATOM 3806 C CA . VAL B 1 20 ? 26.453 7.211 -35.156 1 23.61 20 VAL B CA 1
ATOM 3807 C C . VAL B 1 20 ? 25.484 8.344 -34.812 1 23.61 20 VAL B C 1
ATOM 3809 O O . VAL B 1 20 ? 25.703 9.078 -33.844 1 23.61 20 VAL B O 1
ATOM 3812 N N . ARG B 1 21 ? 24.688 8.828 -35.812 1 25.72 21 ARG B N 1
ATOM 3813 C CA . ARG B 1 21 ? 23.562 9.758 -35.719 1 25.72 21 ARG B CA 1
ATOM 3814 C C . ARG B 1 21 ? 22.688 9.461 -34.531 1 25.72 21 ARG B C 1
ATOM 3816 O O . ARG B 1 21 ? 22.25 8.32 -34.312 1 25.72 21 ARG B O 1
ATOM 3823 N N . GLN B 1 22 ? 22.641 10.297 -33.531 1 24.42 22 GLN B N 1
ATOM 3824 C CA . GLN B 1 22 ? 21.828 10.359 -32.344 1 24.42 22 GLN B CA 1
ATOM 3825 C C . GLN B 1 22 ? 20.344 10.344 -32.656 1 24.42 22 GLN B C 1
ATOM 3827 O O . GLN B 1 22 ? 19.797 11.328 -33.156 1 24.42 22 GLN B O 1
ATOM 3832 N N . ARG B 1 23 ? 19.859 9.227 -33.219 1 26.73 23 ARG B N 1
ATOM 3833 C CA . ARG B 1 23 ? 18.422 9.18 -33.469 1 26.73 23 ARG B CA 1
ATOM 3834 C C . ARG B 1 23 ? 17.656 9.641 -32.219 1 26.73 23 ARG B C 1
ATOM 3836 O O . ARG B 1 23 ? 17.891 9.156 -31.125 1 26.73 23 ARG B O 1
ATOM 3843 N N . ALA B 1 24 ? 16.984 10.828 -32.344 1 26.53 24 ALA B N 1
ATOM 3844 C CA . ALA B 1 24 ? 16.062 11.523 -31.438 1 26.53 24 ALA B CA 1
ATOM 3845 C C . ALA B 1 24 ? 14.992 10.578 -30.906 1 26.53 24 ALA B C 1
ATOM 3847 O O . ALA B 1 24 ? 14.203 10.031 -31.688 1 26.53 24 ALA B O 1
ATOM 3848 N N . TYR B 1 25 ? 15.312 9.789 -29.984 1 25.92 25 TYR B N 1
ATOM 3849 C CA . TYR B 1 25 ? 14.172 9.227 -29.266 1 25.92 25 TYR B CA 1
ATOM 3850 C C . TYR B 1 25 ? 13.086 10.273 -29.062 1 25.92 25 TYR B C 1
ATOM 3852 O O . TYR B 1 25 ? 13.375 11.438 -28.781 1 25.92 25 TYR B O 1
ATOM 3860 N N . ALA B 1 26 ? 12.055 10.242 -29.859 1 30.67 26 ALA B N 1
ATOM 3861 C CA . ALA B 1 26 ? 10.914 11.141 -29.672 1 30.67 26 ALA B CA 1
ATOM 3862 C C . ALA B 1 26 ? 10.695 11.445 -28.203 1 30.67 26 ALA B C 1
ATOM 3864 O O . ALA B 1 26 ? 10.305 10.562 -27.438 1 30.67 26 ALA B O 1
ATOM 3865 N N . THR B 1 27 ? 11.523 12.266 -27.531 1 33.72 27 THR B N 1
ATOM 3866 C CA . THR B 1 27 ? 11.258 12.969 -26.281 1 33.72 27 THR B CA 1
ATOM 3867 C C . THR B 1 27 ? 9.883 13.617 -26.297 1 33.72 27 THR B C 1
ATOM 3869 O O . THR B 1 27 ? 9.766 14.844 -26.438 1 33.72 27 THR B O 1
ATOM 3872 N N . GLY B 1 28 ? 9.016 13.234 -27.109 1 33.09 28 GLY B N 1
ATOM 3873 C CA . GLY B 1 28 ? 7.805 13.977 -26.812 1 33.09 28 GLY B CA 1
ATOM 3874 C C . GLY B 1 28 ? 7.484 14.016 -25.328 1 33.09 28 GLY B C 1
ATOM 3875 O O . GLY B 1 28 ? 7.188 12.977 -24.719 1 33.09 28 GLY B O 1
ATOM 3876 N N . ALA B 1 29 ? 8.203 14.828 -24.625 1 37.81 29 ALA B N 1
ATOM 3877 C CA . ALA B 1 29 ? 7.691 15.156 -23.297 1 37.81 29 ALA B CA 1
ATOM 3878 C C . ALA B 1 29 ? 6.164 15.164 -23.281 1 37.81 29 ALA B C 1
ATOM 3880 O O . ALA B 1 29 ? 5.535 15.93 -24.016 1 37.81 29 ALA B O 1
ATOM 3881 N N . ALA B 1 30 ? 5.562 14.102 -23.047 1 42.72 30 ALA B N 1
ATOM 3882 C CA . ALA B 1 30 ? 4.117 14.219 -22.891 1 42.72 30 ALA B CA 1
ATOM 3883 C C . ALA B 1 30 ? 3.734 15.586 -22.328 1 42.72 30 ALA B C 1
ATOM 3885 O O . ALA B 1 30 ? 4.164 15.961 -21.234 1 42.72 30 ALA B O 1
ATOM 3886 N N . ALA B 1 31 ? 3.559 16.547 -23.047 1 41.88 31 ALA B N 1
ATOM 3887 C CA . ALA B 1 31 ? 3.078 17.875 -22.688 1 41.88 31 ALA B CA 1
ATOM 3888 C C . ALA B 1 31 ? 2.008 17.797 -21.594 1 41.88 31 ALA B C 1
ATOM 3890 O O . ALA B 1 31 ? 0.917 17.266 -21.828 1 41.88 31 ALA B O 1
ATOM 3891 N N . THR B 1 32 ? 2.434 17.438 -20.281 1 53.97 32 THR B N 1
ATOM 3892 C CA . THR B 1 32 ? 1.436 17.547 -19.219 1 53.97 32 THR B CA 1
ATOM 3893 C C . THR B 1 32 ? 0.654 18.844 -19.328 1 53.97 32 THR B C 1
ATOM 3895 O O . THR B 1 32 ? 1.244 19.922 -19.469 1 53.97 32 THR B O 1
ATOM 3898 N N . ASP B 1 33 ? -0.492 18.844 -19.812 1 60.69 33 ASP B N 1
ATOM 3899 C CA . ASP B 1 33 ? -1.316 20.047 -19.828 1 60.69 33 ASP B CA 1
ATOM 3900 C C . ASP B 1 33 ? -1.152 20.828 -18.531 1 60.69 33 ASP B C 1
ATOM 3902 O O . ASP B 1 33 ? -1.128 20.25 -17.438 1 60.69 33 ASP B O 1
ATOM 3906 N N . PRO B 1 34 ? -0.839 22.047 -18.688 1 75.81 34 PRO B N 1
ATOM 3907 C CA . PRO B 1 34 ? -0.61 22.938 -17.562 1 75.81 34 PRO B CA 1
ATOM 3908 C C . PRO B 1 34 ? -1.787 22.969 -16.578 1 75.81 34 PRO B C 1
ATOM 3910 O O . PRO B 1 34 ? -2.938 22.797 -17 1 75.81 34 PRO B O 1
ATOM 3913 N N . VAL B 1 35 ? -1.466 23 -15.336 1 92 35 VAL B N 1
ATOM 3914 C CA . VAL B 1 35 ? -2.441 23.203 -14.266 1 92 35 VAL B CA 1
ATOM 3915 C C . VAL B 1 35 ? -3.18 24.516 -14.477 1 92 35 VAL B C 1
ATOM 3917 O O . VAL B 1 35 ? -2.568 25.531 -14.828 1 92 35 VAL B O 1
ATOM 3920 N N . GLN B 1 36 ? -4.488 24.484 -14.438 1 96.62 36 GLN B N 1
ATOM 3921 C CA . GLN B 1 36 ? -5.309 25.688 -14.477 1 96.62 36 GLN B CA 1
ATOM 3922 C C . GLN B 1 36 ? -6.035 25.906 -13.148 1 96.62 36 GLN B C 1
ATOM 3924 O O . GLN B 1 36 ? -6.508 24.953 -12.531 1 96.62 36 GLN B O 1
ATOM 3929 N N . ILE B 1 37 ? -6.055 27.156 -12.758 1 97.94 37 ILE B N 1
ATOM 3930 C CA . ILE B 1 37 ? -6.719 27.516 -11.508 1 97.94 37 ILE B CA 1
ATOM 3931 C C . ILE B 1 37 ? -7.672 28.688 -11.75 1 97.94 37 ILE B C 1
ATOM 3933 O O . ILE B 1 37 ? -7.316 29.672 -12.422 1 97.94 37 ILE B O 1
ATOM 3937 N N . THR B 1 38 ? -8.859 28.547 -11.281 1 98.31 38 THR B N 1
ATOM 3938 C CA . THR B 1 38 ? -9.852 29.625 -11.32 1 98.31 38 THR B CA 1
ATOM 3939 C C . THR B 1 38 ? -10.422 29.875 -9.93 1 98.31 38 THR B C 1
ATOM 3941 O O . THR B 1 38 ? -10.703 28.938 -9.18 1 98.31 38 THR B O 1
ATOM 3944 N N . THR B 1 39 ? -10.539 31.125 -9.562 1 98.25 39 THR B N 1
ATOM 3945 C CA . THR B 1 39 ? -11.234 31.484 -8.336 1 98.25 39 THR B CA 1
ATOM 3946 C C . THR B 1 39 ? -12.656 31.938 -8.641 1 98.25 39 THR B C 1
ATOM 3948 O O . THR B 1 39 ? -12.867 32.906 -9.398 1 98.25 39 THR B O 1
ATOM 3951 N N . LEU B 1 40 ? -13.594 31.281 -8.086 1 98.38 40 LEU B N 1
ATOM 3952 C CA . LEU B 1 40 ? -14.992 31.656 -8.266 1 98.38 40 LEU B CA 1
ATOM 3953 C C . LEU B 1 40 ? -15.297 32.969 -7.543 1 98.38 40 LEU B C 1
ATOM 3955 O O . LEU B 1 40 ? -14.531 33.406 -6.684 1 98.38 40 LEU B O 1
ATOM 3959 N N . PRO B 1 41 ? -16.438 33.594 -7.832 1 97.56 41 PRO B N 1
ATOM 3960 C CA . PRO B 1 41 ? -16.797 34.875 -7.18 1 97.56 41 PRO B CA 1
ATOM 3961 C C . PRO B 1 41 ? -16.906 34.75 -5.664 1 97.56 41 PRO B C 1
ATOM 3963 O O . PRO B 1 41 ? -16.625 35.688 -4.934 1 97.56 41 PRO B O 1
ATOM 3966 N N . ASN B 1 42 ? -17.297 33.625 -5.219 1 97.69 42 ASN B N 1
ATOM 3967 C CA . ASN B 1 42 ? -17.422 33.438 -3.777 1 97.69 42 ASN B CA 1
ATOM 3968 C C . ASN B 1 42 ? -16.109 32.969 -3.148 1 97.69 42 ASN B C 1
ATOM 3970 O O . ASN B 1 42 ? -16.078 32.594 -1.984 1 97.69 42 ASN B O 1
ATOM 3974 N N . GLN B 1 43 ? -15.062 32.844 -3.877 1 97.19 43 GLN B N 1
ATOM 3975 C CA . GLN B 1 43 ? -13.688 32.656 -3.436 1 97.19 43 GLN B CA 1
ATOM 3976 C C . GLN B 1 43 ? -13.32 31.172 -3.408 1 97.19 43 GLN B C 1
ATOM 3978 O O . GLN B 1 43 ? -12.172 30.812 -3.107 1 97.19 43 GLN B O 1
ATOM 3983 N N . VAL B 1 44 ? -14.258 30.266 -3.799 1 98.5 44 VAL B N 1
ATOM 3984 C CA . VAL B 1 44 ? -13.875 28.875 -4.008 1 98.5 44 VAL B CA 1
ATOM 3985 C C . VAL B 1 44 ? -12.859 28.781 -5.152 1 98.5 44 VAL B C 1
ATOM 3987 O O . VAL B 1 44 ? -13.047 29.391 -6.203 1 98.5 44 VAL B O 1
ATOM 3990 N N . ARG B 1 45 ? -11.836 28.047 -4.934 1 98.75 45 ARG B N 1
ATOM 3991 C CA . ARG B 1 45 ? -10.844 27.859 -5.988 1 98.75 45 ARG B CA 1
ATOM 3992 C C . ARG B 1 45 ? -11.047 26.516 -6.691 1 98.75 45 ARG B C 1
ATOM 3994 O O . ARG B 1 45 ? -11.344 25.516 -6.043 1 98.75 45 ARG B O 1
ATOM 4001 N N . VAL B 1 46 ? -10.875 26.531 -8.008 1 98.75 46 VAL B N 1
ATOM 4002 C CA . VAL B 1 46 ? -10.992 25.344 -8.844 1 98.75 46 VAL B CA 1
ATOM 4003 C C . VAL B 1 46 ? -9.664 25.078 -9.555 1 98.75 46 VAL B C 1
ATOM 4005 O O . VAL B 1 46 ? -9.117 25.969 -10.211 1 98.75 46 VAL B O 1
ATOM 4008 N N . ALA B 1 47 ? -9.156 23.906 -9.359 1 98.5 47 ALA B N 1
ATOM 4009 C CA . ALA B 1 47 ? -7.883 23.531 -9.969 1 98.5 47 ALA B CA 1
ATOM 4010 C C . ALA B 1 47 ? -8.016 22.25 -10.789 1 98.5 47 ALA B C 1
ATOM 4012 O O . ALA B 1 47 ? -8.648 21.297 -10.352 1 98.5 47 ALA B O 1
ATOM 4013 N N . THR B 1 48 ? -7.391 22.25 -12.039 1 97 48 THR B N 1
ATOM 4014 C CA . THR B 1 48 ? -7.52 21.078 -12.891 1 97 48 THR B CA 1
ATOM 4015 C C . THR B 1 48 ? -6.207 20.781 -13.617 1 97 48 THR B C 1
ATOM 4017 O O . THR B 1 48 ? -5.469 21.703 -13.961 1 97 48 THR B O 1
ATOM 4020 N N . GLU B 1 49 ? -5.941 19.547 -13.695 1 92.38 49 GLU B N 1
ATOM 4021 C CA . GLU B 1 49 ? -4.906 19.031 -14.586 1 92.38 49 GLU B CA 1
ATOM 4022 C C . GLU B 1 49 ? -5.492 18.062 -15.609 1 92.38 49 GLU B C 1
ATOM 4024 O O . GLU B 1 49 ? -6.008 17 -15.242 1 92.38 49 GLU B O 1
ATOM 4029 N N . ALA B 1 50 ? -5.379 18.406 -16.906 1 81.69 50 ALA B N 1
ATOM 4030 C CA . ALA B 1 50 ? -6.062 17.641 -17.938 1 81.69 50 ALA B CA 1
ATOM 4031 C C . ALA B 1 50 ? -5.18 16.5 -18.438 1 81.69 50 ALA B C 1
ATOM 4033 O O . ALA B 1 50 ? -4.898 16.406 -19.641 1 81.69 50 ALA B O 1
ATOM 4034 N N . THR B 1 51 ? -4.711 15.719 -17.609 1 73.75 51 THR B N 1
ATOM 4035 C CA . THR B 1 51 ? -3.93 14.555 -18.016 1 73.75 51 THR B CA 1
ATOM 4036 C C . THR B 1 51 ? -4.836 13.477 -18.594 1 73.75 51 THR B C 1
ATOM 4038 O O . THR B 1 51 ? -5.785 13.039 -17.953 1 73.75 51 THR B O 1
ATOM 4041 N N . PRO B 1 52 ? -4.641 13.133 -19.781 1 70.62 52 PRO B N 1
ATOM 4042 C CA . PRO B 1 52 ? -5.543 12.156 -20.391 1 70.62 52 PRO B CA 1
ATOM 4043 C C . PRO B 1 52 ? -5.453 10.781 -19.719 1 70.62 52 PRO B C 1
ATOM 4045 O O . PRO B 1 52 ? -4.422 10.438 -19.141 1 70.62 52 PRO B O 1
ATOM 4048 N N . GLY B 1 53 ? -6.543 10.094 -19.625 1 69.62 53 GLY B N 1
ATOM 4049 C CA . GLY B 1 53 ? -6.637 8.734 -19.125 1 69.62 53 GLY B CA 1
ATOM 4050 C C . GLY B 1 53 ? -8.062 8.25 -18.969 1 69.62 53 GLY B C 1
ATOM 4051 O O . GLY B 1 53 ? -9.008 9.008 -19.172 1 69.62 53 GLY B O 1
ATOM 4052 N N . HIS B 1 54 ? -8.148 6.957 -18.75 1 68.06 54 HIS B N 1
ATOM 4053 C CA . HIS B 1 54 ? -9.469 6.344 -18.625 1 68.06 54 HIS B CA 1
ATOM 4054 C C . HIS B 1 54 ? -10.102 6.688 -17.281 1 68.06 54 HIS B C 1
ATOM 4056 O O . HIS B 1 54 ? -11.32 6.57 -17.125 1 68.06 54 HIS B O 1
ATOM 4062 N N . PHE B 1 55 ? -9.281 7.078 -16.359 1 77.06 55 PHE B N 1
ATOM 4063 C CA . PHE B 1 55 ? -9.766 7.414 -15.023 1 77.06 55 PHE B CA 1
ATOM 4064 C C . PHE B 1 55 ? -9.445 8.859 -14.672 1 77.06 55 PHE B C 1
ATOM 4066 O O . PHE B 1 55 ? -8.484 9.43 -15.195 1 77.06 55 PHE B O 1
ATOM 4073 N N . SER B 1 56 ? -10.453 9.336 -13.977 1 89.94 56 SER B N 1
ATOM 4074 C CA . SER B 1 56 ? -10.281 10.672 -13.406 1 89.94 56 SER B CA 1
ATOM 4075 C C . SER B 1 56 ? -10.297 10.625 -11.883 1 89.94 56 SER B C 1
ATOM 4077 O O . SER B 1 56 ? -10.586 9.578 -11.289 1 89.94 56 SER B O 1
ATOM 4079 N N . ALA B 1 57 ? -9.828 11.633 -11.32 1 94.31 57 ALA B N 1
ATOM 4080 C CA . ALA B 1 57 ? -9.938 11.797 -9.867 1 94.31 57 ALA B CA 1
ATOM 4081 C C . ALA B 1 57 ? -10.398 13.211 -9.516 1 94.31 57 ALA B C 1
ATOM 4083 O O . ALA B 1 57 ? -10.008 14.18 -10.164 1 94.31 57 ALA B O 1
ATOM 4084 N N . VAL B 1 58 ? -11.273 13.25 -8.555 1 96.81 58 VAL B N 1
ATOM 4085 C CA . VAL B 1 58 ? -11.766 14.539 -8.078 1 96.81 58 VAL B CA 1
ATOM 4086 C C . VAL B 1 58 ? -11.656 14.609 -6.555 1 96.81 58 VAL B C 1
ATOM 4088 O O . VAL B 1 58 ? -11.656 13.578 -5.883 1 96.81 58 VAL B O 1
ATOM 4091 N N . GLY B 1 59 ? -11.523 15.867 -6.09 1 98.19 59 GLY B N 1
ATOM 4092 C CA . GLY B 1 59 ? -11.461 16.047 -4.652 1 98.19 59 GLY B CA 1
ATOM 4093 C C . GLY B 1 59 ? -11.844 17.453 -4.219 1 98.19 59 GLY B C 1
ATOM 4094 O O . GLY B 1 59 ? -11.812 18.391 -5.02 1 98.19 59 GLY B O 1
ATOM 4095 N N . VAL B 1 60 ? -12.336 17.547 -3.035 1 98.88 60 VAL B N 1
ATOM 4096 C CA . VAL B 1 60 ? -12.555 18.812 -2.334 1 98.88 60 VAL B CA 1
ATOM 4097 C C . VAL B 1 60 ? -11.672 18.859 -1.085 1 98.88 60 VAL B C 1
ATOM 4099 O O . VAL B 1 60 ? -11.719 17.953 -0.246 1 98.88 60 VAL B O 1
ATOM 4102 N N . TYR B 1 61 ? -10.914 19.922 -1.035 1 98.81 61 TYR B N 1
ATOM 4103 C CA . TYR B 1 61 ? -9.953 20.109 0.049 1 98.81 61 TYR B CA 1
ATOM 4104 C C . TYR B 1 61 ? -10.273 21.359 0.858 1 98.81 61 TYR B C 1
ATOM 4106 O O . TYR B 1 61 ? -10.438 22.438 0.297 1 98.81 61 TYR B O 1
ATOM 4114 N N . ILE B 1 62 ? -10.344 21.156 2.158 1 98.75 62 ILE B N 1
ATOM 4115 C CA . ILE B 1 62 ? -10.758 22.25 3.035 1 98.75 62 ILE B CA 1
ATOM 4116 C C . ILE B 1 62 ? -9.641 22.562 4.027 1 98.75 62 ILE B C 1
ATOM 4118 O O . ILE B 1 62 ? -9.109 21.656 4.68 1 98.75 62 ILE B O 1
ATOM 4122 N N . ASP B 1 63 ? -9.25 23.828 4.078 1 98.06 63 ASP B N 1
ATOM 4123 C CA . ASP B 1 63 ? -8.312 24.281 5.094 1 98.06 63 ASP B CA 1
ATOM 4124 C C . ASP B 1 63 ? -8.953 24.266 6.48 1 98.06 63 ASP B C 1
ATOM 4126 O O . ASP B 1 63 ? -9.375 25.312 6.988 1 98.06 63 ASP B O 1
ATOM 4130 N N . ALA B 1 64 ? -9.031 23.141 7.039 1 98.19 64 ALA B N 1
ATOM 4131 C CA . ALA B 1 64 ? -9.578 22.812 8.352 1 98.19 64 ALA B CA 1
ATOM 4132 C C . ALA B 1 64 ? -8.914 21.547 8.914 1 98.19 64 ALA B C 1
ATOM 4134 O O . ALA B 1 64 ? -8.375 20.734 8.156 1 98.19 64 ALA B O 1
ATOM 4135 N N . GLY B 1 65 ? -8.883 21.422 10.18 1 98.06 65 GLY B N 1
ATOM 4136 C CA . GLY B 1 65 ? -8.266 20.266 10.82 1 98.06 65 GLY B CA 1
ATOM 4137 C C . GLY B 1 65 ? -8.078 20.438 12.312 1 98.06 65 GLY B C 1
ATOM 4138 O O . GLY B 1 65 ? -8.531 21.438 12.891 1 98.06 65 GLY B O 1
ATOM 4139 N N . SER B 1 66 ? -7.43 19.531 12.898 1 98.19 66 SER B N 1
ATOM 4140 C CA . SER B 1 66 ? -7.344 19.484 14.352 1 98.19 66 SER B CA 1
ATOM 4141 C C . SER B 1 66 ? -6.613 20.703 14.906 1 98.19 66 SER B C 1
ATOM 4143 O O . SER B 1 66 ? -6.879 21.125 16.031 1 98.19 66 SER B O 1
ATOM 4145 N N . ARG B 1 67 ? -5.73 21.312 14.109 1 97.75 67 ARG B N 1
ATOM 4146 C CA . ARG B 1 67 ? -4.969 22.438 14.625 1 97.75 67 ARG B CA 1
ATOM 4147 C C . ARG B 1 67 ? -5.887 23.609 14.938 1 97.75 67 ARG B C 1
ATOM 4149 O O . ARG B 1 67 ? -5.512 24.516 15.695 1 97.75 67 ARG B O 1
ATOM 4156 N N . TYR B 1 68 ? -7.156 23.609 14.367 1 97.62 68 TYR B N 1
ATOM 4157 C CA . TYR B 1 68 ? -8.062 24.75 14.531 1 97.62 68 TYR B CA 1
ATOM 4158 C C . TYR B 1 68 ? -9.07 24.484 15.641 1 97.62 68 TYR B C 1
ATOM 4160 O O . TYR B 1 68 ? -9.898 25.344 15.953 1 97.62 68 TYR B O 1
ATOM 4168 N N . GLU B 1 69 ? -8.984 23.266 16.172 1 97.69 69 GLU B N 1
ATOM 4169 C CA . GLU B 1 69 ? -9.914 22.922 17.25 1 97.69 69 GLU B CA 1
ATOM 4170 C C . GLU B 1 69 ? -9.586 23.703 18.531 1 97.69 69 GLU B C 1
ATOM 4172 O O . GLU B 1 69 ? -8.414 23.938 18.828 1 97.69 69 GLU B O 1
ATOM 4177 N N . ARG B 1 70 ? -10.711 24.156 19.281 1 95.69 70 ARG B N 1
ATOM 4178 C CA . ARG B 1 70 ? -10.57 24.891 20.547 1 95.69 70 ARG B CA 1
ATOM 4179 C C . ARG B 1 70 ? -10.586 23.922 21.734 1 95.69 70 ARG B C 1
ATOM 4181 O O . ARG B 1 70 ? -11.641 23.391 22.078 1 95.69 70 ARG B O 1
ATOM 4188 N N . PRO B 1 71 ? -9.406 23.812 22.344 1 93.12 71 PRO B N 1
ATOM 4189 C CA . PRO B 1 71 ? -9.336 22.812 23.422 1 93.12 71 PRO B CA 1
ATOM 4190 C C . PRO B 1 71 ? -10.148 23.219 24.656 1 93.12 71 PRO B C 1
ATOM 4192 O O . PRO B 1 71 ? -10.461 22.375 25.5 1 93.12 71 PRO B O 1
ATOM 4195 N N . TRP B 1 72 ? -10.523 24.5 24.781 1 94 72 TRP B N 1
ATOM 4196 C CA . TRP B 1 72 ? -11.242 24.984 25.969 1 94 72 TRP B CA 1
ATOM 4197 C C . TRP B 1 72 ? -12.75 24.859 25.766 1 94 72 TRP B C 1
ATOM 4199 O O . TRP B 1 72 ? -13.523 25.078 26.703 1 94 72 TRP B O 1
ATOM 4209 N N . VAL B 1 73 ? -13.203 24.562 24.562 1 95.44 73 VAL B N 1
ATOM 4210 C CA . VAL B 1 73 ? -14.617 24.297 24.312 1 95.44 73 VAL B CA 1
ATOM 4211 C C . VAL B 1 73 ? -14.922 22.828 24.531 1 95.44 73 VAL B C 1
ATOM 4213 O O . VAL B 1 73 ? -14.414 21.969 23.812 1 95.44 73 VAL B O 1
ATOM 4216 N N . PRO B 1 74 ? -15.805 22.5 25.438 1 96.25 74 PRO B N 1
ATOM 4217 C CA . PRO B 1 74 ? -16.109 21.094 25.703 1 96.25 74 PRO B CA 1
ATOM 4218 C C . PRO B 1 74 ? -16.656 20.375 24.469 1 96.25 74 PRO B C 1
ATOM 4220 O O . PRO B 1 74 ? -17.562 20.891 23.797 1 96.25 74 PRO B O 1
ATOM 4223 N N . GLY B 1 75 ? -15.984 19.266 24.125 1 96.25 75 GLY B N 1
ATOM 4224 C CA . GLY B 1 75 ? -16.484 18.422 23.047 1 96.25 75 GLY B CA 1
ATOM 4225 C C . GLY B 1 75 ? -15.867 18.766 21.688 1 96.25 75 GLY B C 1
ATOM 4226 O O . GLY B 1 75 ? -16.078 18.047 20.719 1 96.25 75 GLY B O 1
ATOM 4227 N N . GLU B 1 76 ? -15.031 19.797 21.672 1 97 76 GLU B N 1
ATOM 4228 C CA . GLU B 1 76 ? -14.555 20.203 20.344 1 97 76 GLU B CA 1
ATOM 4229 C C . GLU B 1 76 ? -13.289 19.438 19.953 1 97 76 GLU B C 1
ATOM 4231 O O . GLU B 1 76 ? -13.055 19.188 18.781 1 97 76 GLU B O 1
ATOM 4236 N N . SER B 1 77 ? -12.484 19.078 20.953 1 97.19 77 SER B N 1
ATOM 4237 C CA . SER B 1 77 ? -11.289 18.312 20.641 1 97.19 77 SER B CA 1
ATOM 4238 C C . SER B 1 77 ? -11.648 16.969 20 1 97.19 77 SER B C 1
ATOM 4240 O O . SER B 1 77 ? -12.383 16.172 20.594 1 97.19 77 SER B O 1
ATOM 4242 N N . GLY B 1 78 ? -11.203 16.75 18.781 1 97.38 78 GLY B N 1
ATOM 4243 C CA . GLY B 1 78 ? -11.484 15.508 18.078 1 97.38 78 GLY B CA 1
ATOM 4244 C C . GLY B 1 78 ? -12.602 15.633 17.062 1 97.38 78 GLY B C 1
ATOM 4245 O O . GLY B 1 78 ? -12.906 14.68 16.344 1 97.38 78 GLY B O 1
ATOM 4246 N N . VAL B 1 79 ? -13.109 16.781 16.906 1 98.12 79 VAL B N 1
ATOM 4247 C CA . VAL B 1 79 ? -14.258 16.984 16.031 1 98.12 79 VAL B CA 1
ATOM 4248 C C . VAL B 1 79 ? -13.852 16.734 14.578 1 98.12 79 VAL B C 1
ATOM 4250 O O . VAL B 1 79 ? -14.633 16.203 13.789 1 98.12 79 VAL B O 1
ATOM 4253 N N . SER B 1 80 ? -12.648 17.125 14.156 1 98.19 80 SER B N 1
ATOM 4254 C CA . SER B 1 80 ? -12.195 16.844 12.797 1 98.19 80 SER B CA 1
ATOM 4255 C C . SER B 1 80 ? -12.203 15.352 12.5 1 98.19 80 SER B C 1
ATOM 4257 O O . SER B 1 80 ? -12.648 14.93 11.43 1 98.19 80 SER B O 1
ATOM 4259 N N . HIS B 1 81 ? -11.719 14.586 13.453 1 97.19 81 HIS B N 1
ATOM 4260 C CA . HIS B 1 81 ? -11.742 13.133 13.336 1 97.19 81 HIS B CA 1
ATOM 4261 C C . HIS B 1 81 ? -13.172 12.617 13.18 1 97.19 81 HIS B C 1
ATOM 4263 O O . HIS B 1 81 ? -13.438 11.773 12.32 1 97.19 81 HIS B O 1
ATOM 4269 N N . LEU B 1 82 ? -14.078 13.156 13.938 1 96.88 82 LEU B N 1
ATOM 4270 C CA . LEU B 1 82 ? -15.461 12.688 13.891 1 96.88 82 LEU B CA 1
ATOM 4271 C C . LEU B 1 82 ? -16.156 13.164 12.617 1 96.88 82 LEU B C 1
ATOM 4273 O O . LEU B 1 82 ? -17.031 12.469 12.094 1 96.88 82 LEU B O 1
ATOM 4277 N N . LEU B 1 83 ? -15.773 14.32 12.141 1 97.5 83 LEU B N 1
ATOM 4278 C CA . LEU B 1 83 ? -16.328 14.781 10.867 1 97.5 83 LEU B CA 1
ATOM 4279 C C . LEU B 1 83 ? -15.914 13.844 9.734 1 97.5 83 LEU B C 1
ATOM 4281 O O . LEU B 1 83 ? -16.703 13.594 8.82 1 97.5 83 LEU B O 1
ATOM 4285 N N . ASP B 1 84 ? -14.734 13.391 9.789 1 96.12 84 ASP B N 1
ATOM 4286 C CA . ASP B 1 84 ? -14.266 12.375 8.859 1 96.12 84 ASP B CA 1
ATOM 4287 C C . ASP B 1 84 ? -15.141 11.125 8.922 1 96.12 84 ASP B C 1
ATOM 4289 O O . ASP B 1 84 ? -15.57 10.609 7.887 1 96.12 84 ASP B O 1
ATOM 4293 N N . ARG B 1 85 ? -15.508 10.766 10.133 1 92.75 85 ARG B N 1
ATOM 4294 C CA . ARG B 1 85 ? -16.297 9.562 10.336 1 92.75 85 ARG B CA 1
ATOM 4295 C C . ARG B 1 85 ? -17.766 9.805 9.992 1 92.75 85 ARG B C 1
ATOM 4297 O O . ARG B 1 85 ? -18.5 8.859 9.664 1 92.75 85 ARG B O 1
ATOM 4304 N N . MET B 1 86 ? -18.188 11.008 10.039 1 94.88 86 MET B N 1
ATOM 4305 C CA . MET B 1 86 ? -19.578 11.375 9.773 1 94.88 86 MET B CA 1
ATOM 4306 C C . MET B 1 86 ? -19.781 11.734 8.305 1 94.88 86 MET B C 1
ATOM 4308 O O . MET B 1 86 ? -20.891 12.094 7.898 1 94.88 86 MET B O 1
ATOM 4312 N N . ALA B 1 87 ? -18.703 11.602 7.551 1 95.38 87 ALA B N 1
ATOM 4313 C CA . ALA B 1 87 ? -18.828 11.906 6.125 1 95.38 87 ALA B CA 1
ATOM 4314 C C . ALA B 1 87 ? -19.75 10.898 5.426 1 95.38 87 ALA B C 1
ATOM 4316 O O . ALA B 1 87 ? -19.75 9.711 5.766 1 95.38 87 ALA B O 1
ATOM 4317 N N . PHE B 1 88 ? -20.5 11.398 4.484 1 94.69 88 PHE B N 1
ATOM 4318 C CA . PHE B 1 88 ? -21.344 10.625 3.572 1 94.69 88 PHE B CA 1
ATOM 4319 C C . PHE B 1 88 ? -22.438 9.906 4.332 1 94.69 88 PHE B C 1
ATOM 4321 O O . PHE B 1 88 ? -22.781 8.758 4.016 1 94.69 88 PHE B O 1
ATOM 4328 N N . LYS B 1 89 ? -22.844 10.516 5.406 1 94.12 89 LYS B N 1
ATOM 4329 C CA . LYS B 1 89 ? -24.047 10.062 6.094 1 94.12 89 LYS B CA 1
ATOM 4330 C C . LYS B 1 89 ? -25.281 10.797 5.59 1 94.12 89 LYS B C 1
ATOM 4332 O O . LYS B 1 89 ? -25.375 11.141 4.406 1 94.12 89 LYS B O 1
ATOM 4337 N N . SER B 1 90 ? -26.297 10.859 6.445 1 96.38 90 SER B N 1
ATOM 4338 C CA . SER B 1 90 ? -27.547 11.484 5.996 1 96.38 90 SER B CA 1
ATOM 4339 C C . SER B 1 90 ? -27.344 12.969 5.727 1 96.38 90 SER B C 1
ATOM 4341 O O . SER B 1 90 ? -26.641 13.656 6.473 1 96.38 90 SER B O 1
ATOM 4343 N N . THR B 1 91 ? -27.891 13.438 4.641 1 97.81 91 THR B N 1
ATOM 4344 C CA . THR B 1 91 ? -27.969 14.852 4.297 1 97.81 91 THR B CA 1
ATOM 4345 C C . THR B 1 91 ? -29.438 15.281 4.148 1 97.81 91 THR B C 1
ATOM 4347 O O . THR B 1 91 ? -30.344 14.469 4.336 1 97.81 91 THR B O 1
ATOM 4350 N N . LYS B 1 92 ? -29.609 16.578 3.869 1 97.31 92 LYS B N 1
ATOM 4351 C CA . LYS B 1 92 ? -30.969 17.094 3.697 1 97.31 92 LYS B CA 1
ATOM 4352 C C . LYS B 1 92 ? -31.656 16.453 2.49 1 97.31 92 LYS B C 1
ATOM 4354 O O . LYS B 1 92 ? -32.875 16.328 2.459 1 97.31 92 LYS B O 1
ATOM 4359 N N . GLY B 1 93 ? -30.859 15.969 1.553 1 95.88 93 GLY B N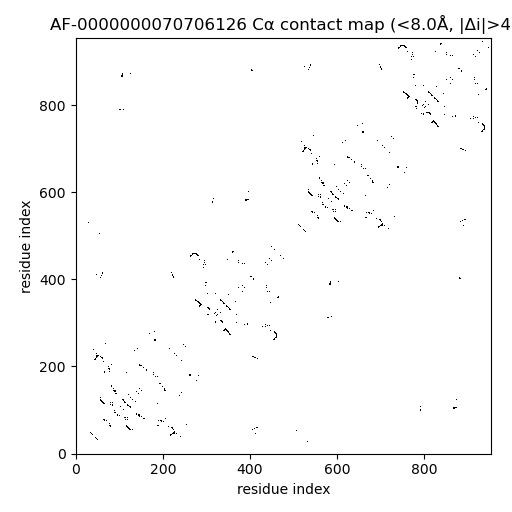 1
ATOM 4360 C CA . GLY B 1 93 ? -31.406 15.445 0.316 1 95.88 93 GLY B CA 1
ATOM 4361 C C . GLY B 1 93 ? -31.312 13.938 0.208 1 95.88 93 GLY B C 1
ATOM 4362 O O . GLY B 1 93 ? -31.922 13.336 -0.678 1 95.88 93 GLY B O 1
ATOM 4363 N N . ARG B 1 94 ? -30.531 13.32 1.073 1 96.19 94 ARG B N 1
ATOM 4364 C CA . ARG B 1 94 ? -30.281 11.891 0.967 1 96.19 94 ARG B CA 1
ATOM 4365 C C . ARG B 1 94 ? -30.266 11.234 2.344 1 96.19 94 ARG B C 1
ATOM 4367 O O . ARG B 1 94 ? -29.719 11.797 3.297 1 96.19 94 ARG B O 1
ATOM 4374 N N . THR B 1 95 ? -30.875 10.055 2.432 1 95.44 95 THR B N 1
ATOM 4375 C CA . THR B 1 95 ? -30.688 9.227 3.621 1 95.44 95 THR B CA 1
ATOM 4376 C C . THR B 1 95 ? -29.312 8.586 3.625 1 95.44 95 THR B C 1
ATOM 4378 O O . THR B 1 95 ? -28.625 8.562 2.6 1 95.44 95 THR B O 1
ATOM 4381 N N . ALA B 1 96 ? -28.969 8.109 4.766 1 90.5 96 ALA B N 1
ATOM 4382 C CA . ALA B 1 96 ? -27.688 7.406 4.863 1 90.5 96 ALA B CA 1
ATOM 4383 C C . ALA B 1 96 ? -27.656 6.199 3.934 1 90.5 96 ALA B C 1
ATOM 4385 O O . ALA B 1 96 ? -26.625 5.91 3.32 1 90.5 96 ALA B O 1
ATOM 4386 N N . GLU B 1 97 ? -28.719 5.547 3.783 1 86.94 97 GLU B N 1
ATOM 4387 C CA . GLU B 1 97 ? -28.828 4.375 2.916 1 86.94 97 GLU B CA 1
ATOM 4388 C C . GLU B 1 97 ? -28.672 4.762 1.447 1 86.94 97 GLU B C 1
ATOM 4390 O O . GLU B 1 97 ? -27.953 4.102 0.694 1 86.94 97 GLU B O 1
ATOM 4395 N N . ASP B 1 98 ? -29.344 5.844 1.106 1 90.69 98 ASP B N 1
ATOM 4396 C CA . ASP B 1 98 ? -29.25 6.336 -0.264 1 90.69 98 ASP B CA 1
ATOM 4397 C C . ASP B 1 98 ? -27.812 6.738 -0.596 1 90.69 98 ASP B C 1
ATOM 4399 O O . ASP B 1 98 ? -27.328 6.473 -1.697 1 90.69 98 ASP B O 1
ATOM 4403 N N . MET B 1 99 ? -27.203 7.406 0.32 1 91.31 99 MET B N 1
ATOM 4404 C CA . MET B 1 99 ? -25.828 7.832 0.151 1 91.31 99 MET B CA 1
ATOM 4405 C C . MET B 1 99 ? -24.906 6.633 -0.054 1 91.31 99 MET B C 1
ATOM 4407 O O . MET B 1 99 ? -24.078 6.625 -0.973 1 91.31 99 MET B O 1
ATOM 4411 N N . GLU B 1 100 ? -25.078 5.676 0.715 1 84 100 GLU B N 1
ATOM 4412 C CA . GLU B 1 100 ? -24.281 4.461 0.634 1 84 100 GLU B CA 1
ATOM 4413 C C . GLU B 1 100 ? -24.453 3.773 -0.717 1 84 100 GLU B C 1
ATOM 4415 O O . GLU B 1 100 ? -23.469 3.32 -1.318 1 84 100 GLU B O 1
ATOM 4420 N N . GLN B 1 101 ? -25.641 3.668 -1.162 1 83.62 101 GLN B N 1
ATOM 4421 C CA . GLN B 1 101 ? -25.938 3.039 -2.447 1 83.62 101 GLN B CA 1
ATOM 4422 C C . GLN B 1 101 ? -25.281 3.812 -3.594 1 83.62 101 GLN B C 1
ATOM 4424 O O . GLN B 1 101 ? -24.75 3.213 -4.523 1 83.62 101 GLN B O 1
ATOM 4429 N N . LEU B 1 102 ? -25.375 5.074 -3.492 1 87.19 102 LEU B N 1
ATOM 4430 C CA . LEU B 1 102 ? -24.797 5.922 -4.527 1 87.19 102 LEU B CA 1
ATOM 4431 C C . LEU B 1 102 ? -23.281 5.762 -4.578 1 87.19 102 LEU B C 1
ATOM 4433 O O . LEU B 1 102 ? -22.703 5.664 -5.664 1 87.19 102 LEU B O 1
ATOM 4437 N N . ILE B 1 103 ? -22.641 5.758 -3.451 1 87.75 103 ILE B N 1
ATOM 4438 C CA . ILE B 1 103 ? -21.188 5.625 -3.365 1 87.75 103 ILE B CA 1
ATOM 4439 C C . ILE B 1 103 ? -20.75 4.273 -3.93 1 87.75 103 ILE B C 1
ATOM 4441 O O . ILE B 1 103 ? -19.766 4.188 -4.66 1 87.75 103 ILE B O 1
ATOM 4445 N N . GLN B 1 104 ? -21.469 3.305 -3.699 1 79.56 104 GLN B N 1
ATOM 4446 C CA . GLN B 1 104 ? -21.156 1.974 -4.211 1 79.56 104 GLN B CA 1
ATOM 4447 C C . GLN B 1 104 ? -21.328 1.912 -5.727 1 79.56 104 GLN B C 1
ATOM 4449 O O . GLN B 1 104 ? -20.562 1.241 -6.418 1 79.56 104 GLN B O 1
ATOM 4454 N N . ALA B 1 105 ? -22.281 2.588 -6.156 1 81.06 105 ALA B N 1
ATOM 4455 C CA . ALA B 1 105 ? -22.609 2.572 -7.582 1 81.06 105 ALA B CA 1
ATOM 4456 C C . ALA B 1 105 ? -21.484 3.205 -8.398 1 81.06 105 ALA B C 1
ATOM 4458 O O . ALA B 1 105 ? -21.297 2.859 -9.57 1 81.06 105 ALA B O 1
ATOM 4459 N N . VAL B 1 106 ? -20.734 4.031 -7.793 1 84 106 VAL B N 1
ATOM 4460 C CA . VAL B 1 106 ? -19.688 4.719 -8.555 1 84 106 VAL B CA 1
ATOM 4461 C C . VAL B 1 106 ? -18.344 4.062 -8.289 1 84 106 VAL B C 1
ATOM 4463 O O . VAL B 1 106 ? -17.297 4.645 -8.578 1 84 106 VAL B O 1
ATOM 4466 N N . GLY B 1 107 ? -18.281 2.902 -7.789 1 76.38 107 GLY B N 1
ATOM 4467 C CA . GLY B 1 107 ? -17.078 2.1 -7.691 1 76.38 107 GLY B CA 1
ATOM 4468 C C . GLY B 1 107 ? -16.5 2.064 -6.289 1 76.38 107 GLY B C 1
ATOM 4469 O O . GLY B 1 107 ? -15.516 1.363 -6.035 1 76.38 107 GLY B O 1
ATOM 4470 N N . GLY B 1 108 ? -16.922 2.811 -5.434 1 66.94 108 GLY B N 1
ATOM 4471 C CA . GLY B 1 108 ? -16.656 2.607 -4.016 1 66.94 108 GLY B CA 1
ATOM 4472 C C . GLY B 1 108 ? -15.352 3.229 -3.555 1 66.94 108 GLY B C 1
ATOM 4473 O O . GLY B 1 108 ? -14.875 2.939 -2.457 1 66.94 108 GLY B O 1
ATOM 4474 N N . ASN B 1 109 ? -14.734 4.059 -4.273 1 79.88 109 ASN B N 1
ATOM 4475 C CA . ASN B 1 109 ? -13.469 4.648 -3.852 1 79.88 109 ASN B CA 1
ATOM 4476 C C . ASN B 1 109 ? -13.656 6.078 -3.35 1 79.88 109 ASN B C 1
ATOM 4478 O O . ASN B 1 109 ? -12.75 6.898 -3.453 1 79.88 109 ASN B O 1
ATOM 4482 N N . VAL B 1 110 ? -14.781 6.352 -2.828 1 90.25 110 VAL B N 1
ATOM 4483 C CA . VAL B 1 110 ? -15.086 7.652 -2.242 1 90.25 110 VAL B CA 1
ATOM 4484 C C . VAL B 1 110 ? -14.617 7.688 -0.79 1 90.25 110 VAL B C 1
ATOM 4486 O O . VAL B 1 110 ? -14.977 6.816 0.008 1 90.25 110 VAL B O 1
ATOM 4489 N N . MET B 1 111 ? -13.789 8.727 -0.497 1 91.38 111 MET B N 1
ATOM 4490 C CA . MET B 1 111 ? -13.242 8.719 0.855 1 91.38 111 MET B CA 1
ATOM 4491 C C . MET B 1 111 ? -13.18 10.133 1.429 1 91.38 111 MET B C 1
ATOM 4493 O O . MET B 1 111 ? -13.18 11.109 0.68 1 91.38 111 MET B O 1
ATOM 4497 N N . CYS B 1 112 ? -13.227 10.148 2.727 1 95.38 112 CYS B N 1
ATOM 4498 C CA . CYS B 1 112 ? -12.945 11.344 3.512 1 95.38 112 CYS B CA 1
ATOM 4499 C C . CYS B 1 112 ? -11.812 11.094 4.504 1 95.38 112 CYS B C 1
ATOM 4501 O O . CYS B 1 112 ? -11.711 10 5.066 1 95.38 112 CYS B O 1
ATOM 4503 N N . SER B 1 113 ? -10.938 12.047 4.602 1 95.81 113 SER B N 1
ATOM 4504 C CA . SER B 1 113 ? -9.859 11.945 5.578 1 95.81 113 SER B CA 1
ATOM 4505 C C . SER B 1 113 ? -9.594 13.289 6.25 1 95.81 113 SER B C 1
ATOM 4507 O O . SER B 1 113 ? -9.633 14.336 5.598 1 95.81 113 SER B O 1
ATOM 4509 N N . SER B 1 114 ? -9.414 13.203 7.555 1 96.94 114 SER B N 1
ATOM 4510 C CA . SER B 1 114 ? -9.062 14.398 8.312 1 96.94 114 SER B CA 1
ATOM 4511 C C . SER B 1 114 ? -7.59 14.391 8.711 1 96.94 114 SER B C 1
ATOM 4513 O O . SER B 1 114 ? -7.02 13.328 8.977 1 96.94 114 SER B O 1
ATOM 4515 N N . SER B 1 115 ? -7 15.531 8.672 1 97.38 115 SER B N 1
ATOM 4516 C CA . SER B 1 115 ? -5.629 15.742 9.125 1 97.38 115 SER B CA 1
ATOM 4517 C C . SER B 1 115 ? -5.523 17 9.992 1 97.38 115 SER B C 1
ATOM 4519 O O . SER B 1 115 ? -6.531 17.516 10.469 1 97.38 115 SER B O 1
ATOM 4521 N N . ARG B 1 116 ? -4.312 17.422 10.281 1 97.81 116 ARG B N 1
ATOM 4522 C CA . ARG B 1 116 ? -4.102 18.562 11.164 1 97.81 116 ARG B CA 1
ATOM 4523 C C . ARG B 1 116 ? -4.43 19.875 10.453 1 97.81 116 ARG B C 1
ATOM 4525 O O . ARG B 1 116 ? -4.836 20.844 11.094 1 97.81 116 ARG B O 1
ATOM 4532 N N . GLU B 1 117 ? -4.344 19.828 9.055 1 97.19 117 GLU B N 1
ATOM 4533 C CA . GLU B 1 117 ? -4.492 21.109 8.359 1 97.19 117 GLU B CA 1
ATOM 4534 C C . GLU B 1 117 ? -5.484 21 7.207 1 97.19 117 GLU B C 1
ATOM 4536 O O . GLU B 1 117 ? -5.734 21.984 6.504 1 97.19 117 GLU B O 1
ATOM 4541 N N . THR B 1 118 ? -5.988 19.812 6.969 1 98.06 118 THR B N 1
ATOM 4542 C CA . THR B 1 118 ? -6.863 19.625 5.816 1 98.06 118 THR B CA 1
ATOM 4543 C C . THR B 1 118 ? -7.875 18.516 6.078 1 98.06 118 THR B C 1
ATOM 4545 O O . THR B 1 118 ? -7.531 17.469 6.645 1 98.06 118 THR B O 1
ATOM 4548 N N . ILE B 1 119 ? -9.078 18.734 5.785 1 98.44 119 ILE B N 1
ATOM 4549 C CA . ILE B 1 119 ? -10.078 17.688 5.613 1 98.44 119 ILE B CA 1
ATOM 4550 C C . ILE B 1 119 ? -10.383 17.5 4.129 1 98.44 119 ILE B C 1
ATOM 4552 O O . ILE B 1 119 ? -10.688 18.469 3.426 1 98.44 119 ILE B O 1
ATOM 4556 N N . MET B 1 120 ? -10.258 16.281 3.674 1 98.38 120 MET B N 1
ATOM 4557 C CA . MET B 1 120 ? -10.359 16.078 2.232 1 98.38 120 MET B CA 1
ATOM 4558 C C . MET B 1 120 ? -11.43 15.039 1.902 1 98.38 120 MET B C 1
ATOM 4560 O O . MET B 1 120 ? -11.609 14.07 2.641 1 98.38 120 MET B O 1
ATOM 4564 N N . TYR B 1 121 ? -12.148 15.312 0.884 1 97.69 121 TYR B N 1
ATOM 4565 C CA . TYR B 1 121 ? -13.062 14.398 0.202 1 97.69 121 TYR B CA 1
ATOM 4566 C C . TYR B 1 121 ? -12.57 14.094 -1.207 1 97.69 121 TYR B C 1
ATOM 4568 O O . TYR B 1 121 ? -12.359 15 -2.012 1 97.69 121 TYR B O 1
ATOM 4576 N N . GLN B 1 122 ? -12.352 12.82 -1.487 1 96.75 122 GLN B N 1
ATOM 4577 C CA . GLN B 1 122 ? -11.805 12.562 -2.812 1 96.75 122 GLN B CA 1
ATOM 4578 C C . GLN B 1 122 ? -12.203 11.172 -3.314 1 96.75 122 GLN B C 1
ATOM 4580 O O . GLN B 1 122 ? -12.672 10.344 -2.539 1 96.75 122 GLN B O 1
ATOM 4585 N N . SER B 1 123 ? -12.031 11.023 -4.645 1 93.75 123 SER B N 1
ATOM 4586 C CA . SER B 1 123 ? -12.375 9.75 -5.281 1 93.75 123 SER B CA 1
ATOM 4587 C C . SER B 1 123 ? -11.703 9.625 -6.645 1 93.75 123 SER B C 1
ATOM 4589 O O . SER B 1 123 ? -11.578 10.602 -7.379 1 93.75 123 SER B O 1
ATOM 4591 N N . SER B 1 124 ? -11.211 8.469 -6.875 1 90.12 124 SER B N 1
ATOM 4592 C CA . SER B 1 124 ? -10.984 8.07 -8.266 1 90.12 124 SER B CA 1
ATOM 4593 C C . SER B 1 124 ? -12.266 7.523 -8.898 1 90.12 124 SER B C 1
ATOM 4595 O O . SER B 1 124 ? -12.992 6.758 -8.266 1 90.12 124 SER B O 1
ATOM 4597 N N . VAL B 1 125 ? -12.562 7.984 -10.109 1 87.19 125 VAL B N 1
ATOM 4598 C CA . VAL B 1 125 ? -13.875 7.66 -10.664 1 87.19 125 VAL B CA 1
ATOM 4599 C C . VAL B 1 125 ? -13.773 7.539 -12.18 1 87.19 125 VAL B C 1
ATOM 4601 O O . VAL B 1 125 ? -12.867 8.102 -12.797 1 87.19 125 VAL B O 1
ATOM 4604 N N . PHE B 1 126 ? -14.781 6.762 -12.68 1 84.69 126 PHE B N 1
ATOM 4605 C CA . PHE B 1 126 ? -14.938 6.773 -14.125 1 84.69 126 PHE B CA 1
ATOM 4606 C C . PHE B 1 126 ? -15.367 8.148 -14.617 1 84.69 126 PHE B C 1
ATOM 4608 O O . PHE B 1 126 ? -16.109 8.852 -13.922 1 84.69 126 PHE B O 1
ATOM 4615 N N . ASN B 1 127 ? -14.945 8.43 -15.82 1 84.69 127 ASN B N 1
ATOM 4616 C CA . ASN B 1 127 ? -15.195 9.766 -16.359 1 84.69 127 ASN B CA 1
ATOM 4617 C C . ASN B 1 127 ? -16.688 10.109 -16.328 1 84.69 127 ASN B C 1
ATOM 4619 O O . ASN B 1 127 ? -17.062 11.242 -16.031 1 84.69 127 ASN B O 1
ATOM 4623 N N . GLN B 1 128 ? -17.516 9.125 -16.562 1 86.56 128 GLN B N 1
ATOM 4624 C CA . GLN B 1 128 ? -18.953 9.359 -16.656 1 86.56 128 GLN B CA 1
ATOM 4625 C C . GLN B 1 128 ? -19.547 9.656 -15.281 1 86.56 128 GLN B C 1
ATOM 4627 O O . GLN B 1 128 ? -20.672 10.164 -15.188 1 86.56 128 GLN B O 1
ATOM 4632 N N . ASP B 1 129 ? -18.828 9.406 -14.219 1 91.31 129 ASP B N 1
ATOM 4633 C CA . ASP B 1 129 ? -19.406 9.5 -12.883 1 91.31 129 ASP B CA 1
ATOM 4634 C C . ASP B 1 129 ? -18.859 10.719 -12.141 1 91.31 129 ASP B C 1
ATOM 4636 O O . ASP B 1 129 ? -19.141 10.906 -10.953 1 91.31 129 ASP B O 1
ATOM 4640 N N . ILE B 1 130 ? -18.125 11.578 -12.781 1 93.06 130 ILE B N 1
ATOM 4641 C CA . ILE B 1 130 ? -17.5 12.734 -12.164 1 93.06 130 ILE B CA 1
ATOM 4642 C C . ILE B 1 130 ? -18.562 13.633 -11.531 1 93.06 130 ILE B C 1
ATOM 4644 O O . ILE B 1 130 ? -18.438 14.023 -10.359 1 93.06 130 ILE B O 1
ATOM 4648 N N . ARG B 1 131 ? -19.609 13.914 -12.25 1 95 131 ARG B N 1
ATOM 4649 C CA . ARG B 1 131 ? -20.656 14.789 -11.766 1 95 131 ARG B CA 1
ATOM 4650 C C . ARG B 1 131 ? -21.344 14.203 -10.531 1 95 131 ARG B C 1
ATOM 4652 O O . ARG B 1 131 ? -21.609 14.914 -9.562 1 95 131 ARG B O 1
ATOM 4659 N N . THR B 1 132 ? -21.578 12.961 -10.594 1 95.06 132 THR B N 1
ATOM 4660 C CA . THR B 1 132 ? -22.234 12.281 -9.484 1 95.06 132 THR B CA 1
ATOM 4661 C C . THR B 1 132 ? -21.391 12.375 -8.219 1 95.06 132 THR B C 1
ATOM 4663 O O . THR B 1 132 ? -21.922 12.688 -7.145 1 95.06 132 THR B O 1
ATOM 4666 N N . VAL B 1 133 ? -20.141 12.148 -8.297 1 95.75 133 VAL B N 1
ATOM 4667 C CA . VAL B 1 133 ? -19.266 12.133 -7.133 1 95.75 133 VAL B CA 1
ATOM 4668 C C . VAL B 1 133 ? -19.109 13.555 -6.578 1 95.75 133 VAL B C 1
ATOM 4670 O O . VAL B 1 133 ? -19.141 13.758 -5.363 1 95.75 133 VAL B O 1
ATOM 4673 N N . LEU B 1 134 ? -19.016 14.523 -7.465 1 97.62 134 LEU B N 1
ATOM 4674 C CA . LEU B 1 134 ? -18.922 15.906 -7.016 1 97.62 134 LEU B CA 1
ATOM 4675 C C . LEU B 1 134 ? -20.203 16.328 -6.297 1 97.62 134 LEU B C 1
ATOM 4677 O O . LEU B 1 134 ? -20.156 17.078 -5.32 1 97.62 134 LEU B O 1
ATOM 4681 N N . ASP B 1 135 ? -21.266 15.82 -6.828 1 97.5 135 ASP B N 1
ATOM 4682 C CA . ASP B 1 135 ? -22.547 16.094 -6.184 1 97.5 135 ASP B CA 1
ATOM 4683 C C . ASP B 1 135 ? -22.594 15.5 -4.781 1 97.5 135 ASP B C 1
ATOM 4685 O O . ASP B 1 135 ? -23.109 16.125 -3.852 1 97.5 135 ASP B O 1
ATOM 4689 N N . VAL B 1 136 ? -22.062 14.352 -4.621 1 96.75 136 VAL B N 1
ATOM 4690 C CA . VAL B 1 136 ? -22 13.688 -3.326 1 96.75 136 VAL B CA 1
ATOM 4691 C C . VAL B 1 136 ? -21.141 14.508 -2.369 1 96.75 136 VAL B C 1
ATOM 4693 O O . VAL B 1 136 ? -21.5 14.719 -1.213 1 96.75 136 VAL B O 1
ATOM 4696 N N . PHE B 1 137 ? -20 14.992 -2.854 1 98 137 PHE B N 1
ATOM 4697 C CA . PHE B 1 137 ? -19.125 15.812 -2.023 1 98 137 PHE B CA 1
ATOM 4698 C C . PHE B 1 137 ? -19.844 17.094 -1.586 1 98 137 PHE B C 1
ATOM 4700 O O . PHE B 1 137 ? -19.844 17.422 -0.401 1 98 137 PHE B O 1
ATOM 4707 N N . ALA B 1 138 ? -20.453 17.75 -2.543 1 98.44 138 ALA B N 1
ATOM 4708 C CA . ALA B 1 138 ? -21.125 19 -2.262 1 98.44 138 ALA B CA 1
ATOM 4709 C C . ALA B 1 138 ? -22.234 18.812 -1.229 1 98.44 138 ALA B C 1
ATOM 4711 O O . ALA B 1 138 ? -22.359 19.609 -0.284 1 98.44 138 ALA B O 1
ATOM 4712 N N . ASP B 1 139 ? -22.984 17.781 -1.404 1 97.94 139 ASP B N 1
ATOM 4713 C CA . ASP B 1 139 ? -24.094 17.516 -0.503 1 97.94 139 ASP B CA 1
ATOM 4714 C C . ASP B 1 139 ? -23.594 17.188 0.903 1 97.94 139 ASP B C 1
ATOM 4716 O O . ASP B 1 139 ? -24.156 17.672 1.891 1 97.94 139 ASP B O 1
ATOM 4720 N N . THR B 1 140 ? -22.531 16.422 1.012 1 97.5 140 THR B N 1
ATOM 4721 C CA . THR B 1 140 ? -21.953 16.031 2.289 1 97.5 140 THR B CA 1
ATOM 4722 C C . THR B 1 140 ? -21.375 17.25 3.018 1 97.5 140 THR B 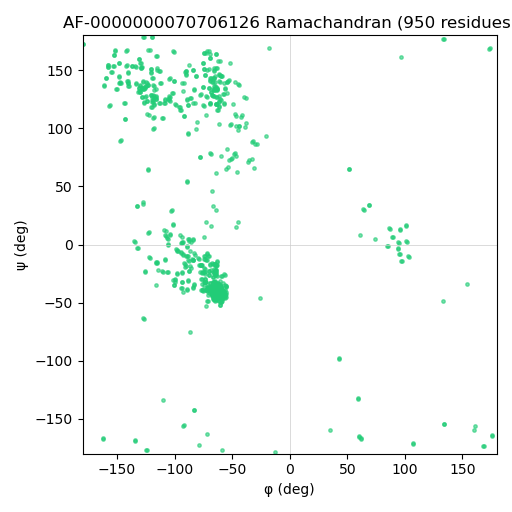C 1
ATOM 4724 O O . THR B 1 140 ? -21.516 17.375 4.234 1 97.5 140 THR B O 1
ATOM 4727 N N . ILE B 1 141 ? -20.828 18.125 2.305 1 98.19 141 ILE B N 1
ATOM 4728 C CA . ILE B 1 141 ? -20.094 19.25 2.871 1 98.19 141 ILE B CA 1
ATOM 4729 C C . ILE B 1 141 ? -21.078 20.359 3.25 1 98.19 141 ILE B C 1
ATOM 4731 O O . ILE B 1 141 ? -20.922 21.016 4.281 1 98.19 141 ILE B O 1
ATOM 4735 N N . GLN B 1 142 ? -22.156 20.531 2.488 1 97.75 142 GLN B N 1
ATOM 4736 C CA . GLN B 1 142 ? -22.984 21.734 2.631 1 97.75 142 GLN B CA 1
ATOM 4737 C C . GLN B 1 142 ? -24.297 21.406 3.336 1 97.75 142 GLN B C 1
ATOM 4739 O O . GLN B 1 142 ? -24.906 22.281 3.949 1 97.75 142 GLN B O 1
ATOM 4744 N N . ASN B 1 143 ? -24.719 20.125 3.264 1 97.44 143 ASN B N 1
ATOM 4745 C CA . ASN B 1 143 ? -26.094 19.859 3.709 1 97.44 143 ASN B CA 1
ATOM 4746 C C . ASN B 1 143 ? -26.141 18.656 4.652 1 97.44 143 ASN B C 1
ATOM 4748 O O . ASN B 1 143 ? -27.078 17.859 4.598 1 97.44 143 ASN B O 1
ATOM 4752 N N . PRO B 1 144 ? -25.094 18.453 5.457 1 97.44 144 PRO B N 1
ATOM 4753 C CA . PRO B 1 144 ? -25.203 17.312 6.367 1 97.44 144 PRO B CA 1
ATOM 4754 C C . PRO B 1 144 ? -26.312 17.484 7.402 1 97.44 144 PRO B C 1
ATOM 4756 O O . PRO B 1 144 ? -26.5 18.578 7.938 1 97.44 144 PRO B O 1
ATOM 4759 N N . VAL B 1 145 ? -27.031 16.438 7.695 1 97.12 145 VAL B N 1
ATOM 4760 C CA . VAL B 1 145 ? -28.078 16.484 8.719 1 97.12 145 VAL B CA 1
ATOM 4761 C C . VAL B 1 145 ? -27.438 16.438 10.109 1 97.12 145 VAL B C 1
ATOM 4763 O O . VAL B 1 145 ? -27.938 17.047 11.055 1 97.12 145 VAL B O 1
ATOM 4766 N N . MET B 1 146 ? -26.328 15.828 10.289 1 96.5 146 MET B N 1
ATOM 4767 C CA . MET B 1 146 ? -25.672 15.578 11.562 1 96.5 146 MET B CA 1
ATOM 4768 C C . MET B 1 146 ? -26.625 14.922 12.555 1 96.5 146 MET B C 1
ATOM 4770 O O . MET B 1 146 ? -26.875 15.461 13.633 1 96.5 146 MET B O 1
ATOM 4774 N N . ASP B 1 147 ? -27.031 13.719 12.211 1 96.38 147 ASP B N 1
ATOM 4775 C CA . ASP B 1 147 ? -28.016 12.969 12.992 1 96.38 147 ASP B CA 1
ATOM 4776 C C . ASP B 1 147 ? -27.391 12.414 14.266 1 96.38 147 ASP B C 1
ATOM 4778 O O . ASP B 1 147 ? -26.297 11.836 14.234 1 96.38 147 ASP B O 1
ATOM 4782 N N . ALA B 1 148 ? -28.156 12.57 15.383 1 96.25 148 ALA B N 1
ATOM 4783 C CA . ALA B 1 148 ? -27.625 12.172 16.688 1 96.25 148 ALA B CA 1
ATOM 4784 C C . ALA B 1 148 ? -27.422 10.664 16.766 1 96.25 148 ALA B C 1
ATOM 4786 O O . ALA B 1 148 ? -26.484 10.188 17.406 1 96.25 148 ALA B O 1
ATOM 4787 N N . ASN B 1 149 ? -28.312 9.984 16.172 1 95.06 149 ASN B N 1
ATOM 4788 C CA . ASN B 1 149 ? -28.172 8.531 16.172 1 95.06 149 ASN B CA 1
ATOM 4789 C C . ASN B 1 149 ? -26.969 8.086 15.344 1 95.06 149 ASN B C 1
ATOM 4791 O O . ASN B 1 149 ? -26.234 7.18 15.742 1 95.06 149 ASN B O 1
ATOM 4795 N N . GLU B 1 150 ? -26.766 8.711 14.25 1 93.44 150 GLU B N 1
ATOM 4796 C CA . GLU B 1 150 ? -25.594 8.422 13.438 1 93.44 150 GLU B CA 1
ATOM 4797 C C . GLU B 1 150 ? -24.312 8.75 14.18 1 93.44 150 GLU B C 1
ATOM 4799 O O . GLU B 1 150 ? -23.344 7.996 14.117 1 93.44 150 GLU B O 1
ATOM 4804 N N . LEU B 1 151 ? -24.312 9.836 14.867 1 95.56 151 LEU B N 1
ATOM 4805 C CA . LEU B 1 151 ? -23.141 10.195 15.664 1 95.56 151 LEU B CA 1
ATOM 4806 C C . LEU B 1 151 ? -22.891 9.156 16.75 1 95.56 151 LEU B C 1
ATOM 4808 O O . LEU B 1 151 ? -21.734 8.812 17.031 1 95.56 151 LEU B O 1
ATOM 4812 N N . GLY B 1 152 ? -23.984 8.727 17.406 1 93.62 152 GLY B N 1
ATOM 4813 C CA . GLY B 1 152 ? -23.828 7.707 18.422 1 93.62 152 GLY B CA 1
ATOM 4814 C C . GLY B 1 152 ? -23.141 6.457 17.922 1 93.62 152 GLY B C 1
ATOM 4815 O O . GLY B 1 152 ? -22.219 5.941 18.578 1 93.62 152 GLY B O 1
ATOM 4816 N N . VAL B 1 153 ? -23.531 6.055 16.766 1 87.31 153 VAL B N 1
ATOM 4817 C CA . VAL B 1 153 ? -22.922 4.875 16.141 1 87.31 153 VAL B CA 1
ATOM 4818 C C . VAL B 1 153 ? -21.453 5.141 15.852 1 87.31 153 VAL B C 1
ATOM 4820 O O . VAL B 1 153 ? -20.594 4.301 16.141 1 87.31 153 VAL B O 1
ATOM 4823 N N . GLN B 1 154 ? -21.141 6.281 15.336 1 90.25 154 GLN B N 1
ATOM 4824 C CA . GLN B 1 154 ? -19.781 6.625 14.977 1 90.25 154 GLN B CA 1
ATOM 4825 C C . GLN B 1 154 ? -18.906 6.801 16.219 1 90.25 154 GLN B C 1
ATOM 4827 O O . GLN B 1 154 ? -17.719 6.48 16.188 1 90.25 154 GLN B O 1
ATOM 4832 N N . ARG B 1 155 ? -19.484 7.277 17.266 1 92.31 155 ARG B N 1
ATOM 4833 C CA . ARG B 1 155 ? -18.75 7.406 18.516 1 92.31 155 ARG B CA 1
ATOM 4834 C C . ARG B 1 155 ? -18.266 6.047 19.016 1 92.31 155 ARG B C 1
ATOM 4836 O O . ARG B 1 155 ? -17.109 5.906 19.438 1 92.31 155 ARG B O 1
ATOM 4843 N N . GLU B 1 156 ? -19.109 5.133 18.953 1 86.38 156 GLU B N 1
ATOM 4844 C CA . GLU B 1 156 ? -18.766 3.787 19.406 1 86.38 156 GLU B CA 1
ATOM 4845 C C . GLU B 1 156 ? -17.688 3.17 18.531 1 86.38 156 GLU B C 1
ATOM 4847 O O . GLU B 1 156 ? -16.719 2.6 19.031 1 86.38 156 GLU B O 1
ATOM 4852 N N . ALA B 1 157 ? -17.859 3.311 17.266 1 81.94 157 ALA B N 1
ATOM 4853 C CA . ALA B 1 157 ? -16.875 2.781 16.344 1 81.94 157 ALA B CA 1
ATOM 4854 C C . ALA B 1 157 ? -15.523 3.467 16.531 1 81.94 157 ALA B C 1
ATOM 4856 O O . ALA B 1 157 ? -14.477 2.814 16.484 1 81.94 157 ALA B O 1
ATOM 4857 N N . THR B 1 158 ? -15.539 4.746 16.719 1 89.62 158 THR B N 1
ATOM 4858 C CA . THR B 1 158 ? -14.32 5.523 16.891 1 89.62 158 THR B CA 1
ATOM 4859 C C . THR B 1 158 ? -13.617 5.133 18.188 1 89.62 158 THR B C 1
ATOM 4861 O O . THR B 1 158 ? -12.383 5.082 18.25 1 89.62 158 THR B O 1
ATOM 4864 N N . ALA B 1 159 ? -14.422 4.871 19.188 1 89.75 159 ALA B N 1
ATOM 4865 C CA . ALA B 1 159 ? -13.836 4.438 20.453 1 89.75 159 ALA B CA 1
ATOM 4866 C C . ALA B 1 159 ? -13.031 3.156 20.281 1 89.75 159 ALA B C 1
ATOM 4868 O O . ALA B 1 159 ? -11.93 3.025 20.828 1 89.75 159 ALA B O 1
ATOM 4869 N N . TRP B 1 160 ? -13.562 2.305 19.531 1 81.25 160 TRP B N 1
ATOM 4870 C CA . TRP B 1 160 ? -12.867 1.053 19.25 1 81.25 160 TRP B CA 1
ATOM 4871 C C . TRP B 1 160 ? -11.594 1.303 18.453 1 81.25 160 TRP B C 1
ATOM 4873 O O . TRP B 1 160 ? -10.539 0.749 18.766 1 81.25 160 TRP B O 1
ATOM 4883 N N . GLU B 1 161 ? -11.695 2.125 17.484 1 82.31 161 GLU B N 1
ATOM 4884 C CA . GLU B 1 161 ? -10.555 2.471 16.641 1 82.31 161 GLU B CA 1
ATOM 4885 C C . GLU B 1 161 ? -9.43 3.1 17.469 1 82.31 161 GLU B C 1
ATOM 4887 O O . GLU B 1 161 ? -8.273 2.695 17.359 1 82.31 161 GLU B O 1
ATOM 4892 N N . VAL B 1 162 ? -9.812 4.031 18.234 1 90.56 162 VAL B N 1
ATOM 4893 C CA . VAL B 1 162 ? -8.836 4.766 19.031 1 90.56 162 VAL B CA 1
ATOM 4894 C C . VAL B 1 162 ? -8.164 3.816 20.016 1 90.56 162 VAL B C 1
ATOM 4896 O O . VAL B 1 162 ? -6.949 3.861 20.203 1 90.56 162 VAL B O 1
ATOM 4899 N N . SER B 1 163 ? -8.938 2.943 20.594 1 89.12 163 SER B N 1
ATOM 4900 C CA . SER B 1 163 ? -8.391 1.964 21.516 1 89.12 163 SER B CA 1
ATOM 4901 C C . SER B 1 163 ? -7.395 1.036 20.828 1 89.12 163 SER B C 1
ATOM 4903 O O . SER B 1 163 ? -6.34 0.726 21.375 1 89.12 163 SER B O 1
ATOM 4905 N N . GLU B 1 164 ? -7.715 0.662 19.656 1 81.88 164 GLU B N 1
ATOM 4906 C CA . GLU B 1 164 ? -6.828 -0.205 18.875 1 81.88 164 GLU B CA 1
ATOM 4907 C C . GLU B 1 164 ? -5.523 0.506 18.531 1 81.88 164 GLU B C 1
ATOM 4909 O O . GLU B 1 164 ? -4.441 -0.078 18.656 1 81.88 164 GLU B O 1
ATOM 4914 N N . ILE B 1 165 ? -5.617 1.695 18.109 1 89.38 165 ILE B N 1
ATOM 4915 C CA . ILE B 1 165 ? -4.441 2.473 17.734 1 89.38 165 ILE B CA 1
ATOM 4916 C C . ILE B 1 165 ? -3.547 2.678 18.953 1 89.38 165 ILE B C 1
ATOM 4918 O O . ILE B 1 165 ? -2.324 2.545 18.859 1 89.38 165 ILE B O 1
ATOM 4922 N N . TRP B 1 166 ? -4.168 2.885 20.094 1 91.75 166 TRP B N 1
ATOM 4923 C CA . TRP B 1 166 ? -3.424 3.131 21.312 1 91.75 166 TRP B CA 1
ATOM 4924 C C . TRP B 1 166 ? -2.713 1.867 21.781 1 91.75 166 TRP B C 1
ATOM 4926 O O . TRP B 1 166 ? -1.742 1.938 22.547 1 91.75 166 TRP B O 1
ATOM 4936 N N . SER B 1 167 ? -3.184 0.753 21.375 1 87 167 SER B N 1
ATOM 4937 C CA . SER B 1 167 ? -2.584 -0.506 21.812 1 87 167 SER B CA 1
ATOM 4938 C C . SER B 1 167 ? -1.364 -0.855 20.953 1 87 167 SER B C 1
ATOM 4940 O O . SER B 1 167 ? -0.629 -1.792 21.281 1 87 167 SER B O 1
ATOM 4942 N N . LYS B 1 168 ? -1.132 -0.11 19.906 1 88.62 168 LYS B N 1
ATOM 4943 C CA . LYS B 1 168 ? -0.028 -0.374 18.984 1 88.62 168 LYS B CA 1
ATOM 4944 C C . LYS B 1 168 ? 0.952 0.795 18.953 1 88.62 168 LYS B C 1
ATOM 4946 O O . LYS B 1 168 ? 0.708 1.798 18.281 1 88.62 168 LYS B O 1
ATOM 4951 N N . PRO B 1 169 ? 2.109 0.622 19.5 1 93.38 169 PRO B N 1
ATOM 4952 C CA . PRO B 1 169 ? 3.066 1.726 19.594 1 93.38 169 PRO B CA 1
ATOM 4953 C C . PRO B 1 169 ? 3.422 2.32 18.234 1 93.38 169 PRO B C 1
ATOM 4955 O O . PRO B 1 169 ? 3.5 3.543 18.094 1 93.38 169 PRO B O 1
ATOM 4958 N N . GLU B 1 170 ? 3.564 1.503 17.266 1 91.06 170 GLU B N 1
ATOM 4959 C CA . GLU B 1 170 ? 3.977 1.979 15.938 1 91.06 170 GLU B CA 1
ATOM 4960 C C . GLU B 1 170 ? 2.914 2.885 15.328 1 91.06 170 GLU B C 1
ATOM 4962 O O . GLU B 1 170 ? 3.211 3.68 14.43 1 91.06 170 GLU B O 1
ATOM 4967 N N . MET B 1 171 ? 1.734 2.848 15.828 1 92.25 171 MET B N 1
ATOM 4968 C CA . MET B 1 171 ? 0.642 3.643 15.273 1 92.25 171 MET B CA 1
ATOM 4969 C C . MET B 1 171 ? 0.411 4.902 16.109 1 92.25 171 MET B C 1
ATOM 4971 O O . MET B 1 171 ? 0.102 5.961 15.555 1 92.25 171 MET B O 1
ATOM 4975 N N . ILE B 1 172 ? 0.582 4.828 17.406 1 96.44 172 ILE B N 1
ATOM 4976 C CA . ILE B 1 172 ? 0.162 5.93 18.266 1 96.44 172 ILE B CA 1
ATOM 4977 C C . ILE B 1 172 ? 1.334 6.879 18.5 1 96.44 172 ILE B C 1
ATOM 4979 O O . ILE B 1 172 ? 1.136 8.07 18.75 1 96.44 172 ILE B O 1
ATOM 4983 N N . LEU B 1 173 ? 2.539 6.453 18.375 1 97.94 173 LEU B N 1
ATOM 4984 C CA . LEU B 1 173 ? 3.691 7.238 18.797 1 97.94 173 LEU B CA 1
ATOM 4985 C C . LEU B 1 173 ? 3.861 8.477 17.922 1 97.94 173 LEU B C 1
ATOM 4987 O O . LEU B 1 173 ? 4.215 9.547 18.406 1 97.94 173 LEU B O 1
ATOM 4991 N N . PRO B 1 174 ? 3.627 8.383 16.594 1 97.69 174 PRO B N 1
ATOM 4992 C CA . PRO B 1 174 ? 3.688 9.617 15.812 1 97.69 174 PRO B CA 1
ATOM 4993 C C . PRO B 1 174 ? 2.756 10.703 16.344 1 97.69 174 PRO B C 1
ATOM 4995 O O . PRO B 1 174 ? 3.107 11.883 16.344 1 97.69 174 PRO B O 1
ATOM 4998 N N . GLU B 1 175 ? 1.62 10.336 16.828 1 97.38 175 GLU B N 1
ATOM 4999 C CA . GLU B 1 175 ? 0.672 11.258 17.438 1 97.38 175 GLU B CA 1
ATOM 5000 C C . GLU B 1 175 ? 1.228 11.836 18.734 1 97.38 175 GLU B C 1
ATOM 5002 O O . GLU B 1 175 ? 1.146 13.047 18.969 1 97.38 175 GLU B O 1
ATOM 5007 N N . ILE B 1 176 ? 1.812 11 19.531 1 98.31 176 ILE B N 1
ATOM 5008 C CA . ILE B 1 176 ? 2.332 11.422 20.828 1 98.31 176 ILE B CA 1
ATOM 5009 C C . ILE B 1 176 ? 3.535 12.336 20.625 1 98.31 176 ILE B C 1
ATOM 5011 O O . ILE B 1 176 ? 3.693 13.328 21.344 1 98.31 176 ILE B O 1
ATOM 5015 N N . VAL B 1 177 ? 4.32 12.055 19.641 1 98.69 177 VAL B N 1
ATOM 5016 C CA . VAL B 1 177 ? 5.477 12.883 19.344 1 98.69 177 VAL B CA 1
ATOM 5017 C C . VAL B 1 177 ? 5.016 14.297 18.984 1 98.69 177 VAL B C 1
ATOM 5019 O O . VAL B 1 177 ? 5.625 15.281 19.391 1 98.69 177 VAL B O 1
ATOM 5022 N N . HIS B 1 178 ? 3.939 14.445 18.25 1 98.69 178 HIS B N 1
ATOM 5023 C CA . HIS B 1 178 ? 3.404 15.758 17.891 1 98.69 178 HIS B CA 1
ATOM 5024 C C . HIS B 1 178 ? 2.9 16.5 19.125 1 98.69 178 HIS B C 1
ATOM 5026 O O . HIS B 1 178 ? 3.154 17.703 19.281 1 98.69 178 HIS B O 1
ATOM 5032 N N . ALA B 1 179 ? 2.211 15.797 19.984 1 98.31 179 ALA B N 1
ATOM 5033 C CA . ALA B 1 179 ? 1.679 16.422 21.188 1 98.31 179 ALA B CA 1
ATOM 5034 C C . ALA B 1 179 ? 2.805 16.953 22.062 1 98.31 179 ALA B C 1
ATOM 5036 O O . ALA B 1 179 ? 2.676 18.031 22.672 1 98.31 179 ALA B O 1
ATOM 5037 N N . VAL B 1 180 ? 3.916 16.203 22.094 1 98.75 180 VAL B N 1
ATOM 5038 C CA . VAL B 1 180 ? 5.055 16.609 22.922 1 98.75 180 VAL B CA 1
ATOM 5039 C C . VAL B 1 180 ? 5.793 17.766 22.234 1 98.75 180 VAL B C 1
ATOM 5041 O O . VAL B 1 180 ? 6.164 18.75 22.891 1 98.75 180 VAL B O 1
ATOM 5044 N N . ALA B 1 181 ? 5.918 17.703 20.953 1 98.88 181 ALA B N 1
ATOM 5045 C CA . ALA B 1 181 ? 6.711 18.672 20.188 1 98.88 181 ALA B CA 1
ATOM 5046 C C . ALA B 1 181 ? 6.008 20.016 20.125 1 98.88 181 ALA B C 1
ATOM 5048 O O . ALA B 1 181 ? 6.66 21.062 20 1 98.88 181 ALA B O 1
ATOM 5049 N N . TYR B 1 182 ? 4.699 20.016 20.109 1 98.69 182 TYR B N 1
ATOM 5050 C CA . TYR B 1 182 ? 3.881 21.219 20.047 1 98.69 182 TYR B CA 1
ATOM 5051 C C . TYR B 1 182 ? 2.91 21.281 21.219 1 98.69 182 TYR B C 1
ATOM 5053 O O . TYR B 1 182 ? 1.697 21.375 21.031 1 98.69 182 TYR B O 1
ATOM 5061 N N . GLN B 1 183 ? 3.412 21.375 22.344 1 97.69 183 GLN B N 1
ATOM 5062 C CA . GLN B 1 183 ? 2.623 21.25 23.562 1 97.69 183 GLN B CA 1
ATOM 5063 C C . GLN B 1 183 ? 1.573 22.359 23.656 1 97.69 183 GLN B C 1
ATOM 5065 O O . GLN B 1 183 ? 1.907 23.547 23.625 1 97.69 183 GLN B O 1
ATOM 5070 N N . ASN B 1 184 ? 0.367 21.984 23.625 1 95.31 184 ASN B N 1
ATOM 5071 C CA . ASN B 1 184 ? -0.8 22.797 23.922 1 95.31 184 ASN B CA 1
ATOM 5072 C C . ASN B 1 184 ? -1.016 23.875 22.844 1 95.31 184 ASN B C 1
ATOM 5074 O O . ASN B 1 184 ? -1.388 25 23.156 1 95.31 184 ASN B O 1
ATOM 5078 N N . ASN B 1 185 ? -0.675 23.484 21.625 1 95.5 185 ASN B N 1
ATOM 5079 C CA . ASN B 1 185 ? -0.974 24.453 20.578 1 95.5 185 ASN B CA 1
ATOM 5080 C C . ASN B 1 185 ? -1.027 23.797 19.203 1 95.5 185 ASN B C 1
ATOM 5082 O O . ASN B 1 185 ? -0.323 22.828 18.953 1 95.5 185 ASN B O 1
ATOM 5086 N N . THR B 1 186 ? -1.885 24.234 18.391 1 96.88 186 THR B N 1
ATOM 5087 C CA . THR B 1 186 ? -1.996 24.047 16.953 1 96.88 186 THR B CA 1
ATOM 5088 C C . THR B 1 186 ? -1.705 22.594 16.562 1 96.88 186 THR B C 1
ATOM 5090 O O . THR B 1 186 ? -2.543 21.719 16.766 1 96.88 186 THR B O 1
ATOM 5093 N N . LEU B 1 187 ? -0.384 22.312 16.094 1 98.25 187 LEU B N 1
ATOM 5094 C CA . LEU B 1 187 ? -0.008 21.016 15.547 1 98.25 187 LEU B CA 1
ATOM 5095 C C . LEU B 1 187 ? 0.031 19.953 16.625 1 98.25 187 LEU B C 1
ATOM 5097 O O . LEU B 1 187 ? 0.066 18.75 16.328 1 98.25 187 LEU B O 1
ATOM 5101 N N . GLY B 1 188 ? -0.06 20.359 17.859 1 98.38 188 GLY B N 1
ATOM 5102 C CA . GLY B 1 188 ? -0.051 19.438 18.984 1 98.38 188 GLY B CA 1
ATOM 5103 C C . GLY B 1 188 ? -1.433 18.922 19.344 1 98.38 188 GLY B C 1
ATOM 5104 O O . GLY B 1 188 ? -1.567 17.984 20.125 1 98.38 188 GLY B O 1
ATOM 5105 N N . HIS B 1 189 ? -2.451 19.609 18.781 1 97.94 189 HIS B N 1
ATOM 5106 C CA . HIS B 1 189 ? -3.807 19.125 19.031 1 97.94 189 HIS B CA 1
ATOM 5107 C C . HIS B 1 189 ? -3.986 17.703 18.5 1 97.94 189 HIS B C 1
ATOM 5109 O O . HIS B 1 189 ? -3.459 17.359 17.438 1 97.94 189 HIS B O 1
ATOM 5115 N N . PRO B 1 190 ? -4.766 16.906 19.156 1 96.94 190 PRO B N 1
ATOM 5116 C CA . PRO B 1 190 ? -4.883 15.5 18.781 1 96.94 190 PRO B CA 1
ATOM 5117 C C . PRO B 1 190 ? -5.574 15.312 17.438 1 96.94 190 PRO B C 1
ATOM 5119 O O . PRO B 1 190 ? -6.613 15.93 17.172 1 96.94 190 PRO B O 1
ATOM 5122 N N . LEU B 1 191 ? -4.918 14.492 16.625 1 96.44 191 LEU B N 1
ATOM 5123 C CA . LEU B 1 191 ? -5.535 14.086 15.367 1 96.44 191 LEU B CA 1
ATOM 5124 C C . LEU B 1 191 ? -6.695 13.125 15.617 1 96.44 191 LEU B C 1
ATOM 5126 O O . LEU B 1 191 ? -7.723 13.203 14.938 1 96.44 191 LEU B O 1
ATOM 5130 N N . LEU B 1 192 ? -6.516 12.242 16.625 1 95.94 192 LEU B N 1
ATOM 5131 C CA . LEU B 1 192 ? -7.543 11.289 17.031 1 95.94 192 LEU B CA 1
ATOM 5132 C C . LEU B 1 192 ? -8.406 11.859 18.141 1 95.94 192 LEU B C 1
ATOM 5134 O O . LEU B 1 192 ? -7.898 12.508 19.062 1 95.94 192 LEU B O 1
ATOM 5138 N N . CYS B 1 193 ? -9.664 11.617 18.031 1 96.81 193 CYS B N 1
ATOM 5139 C CA . CYS B 1 193 ? -10.555 12.078 19.094 1 96.81 193 CYS B CA 1
ATOM 5140 C C . CYS B 1 193 ? -10.195 11.43 20.422 1 96.81 193 CYS B C 1
ATOM 5142 O O . CYS B 1 193 ? -10.18 10.203 20.531 1 96.81 193 CYS B O 1
ATOM 5144 N N . PRO B 1 194 ? -9.914 12.273 21.391 1 95.88 194 PRO B N 1
ATOM 5145 C CA . PRO B 1 194 ? -9.633 11.703 22.703 1 95.88 194 PRO B CA 1
ATOM 5146 C C . PRO B 1 194 ? -10.812 10.914 23.281 1 95.88 194 PRO B C 1
ATOM 5148 O O . PRO B 1 194 ? -11.969 11.312 23.094 1 95.88 194 PRO B O 1
ATOM 5151 N N . MET B 1 195 ? -10.516 9.883 24.016 1 94.12 195 MET B N 1
ATOM 5152 C CA . MET B 1 195 ? -11.539 9 24.578 1 94.12 195 MET B CA 1
ATOM 5153 C C . MET B 1 195 ? -12.5 9.773 25.469 1 94.12 195 MET B C 1
ATOM 5155 O O . MET B 1 195 ? -13.711 9.562 25.422 1 94.12 195 MET B O 1
ATOM 5159 N N . GLU B 1 196 ? -12 10.688 26.219 1 93.5 196 GLU B N 1
ATOM 5160 C CA . GLU B 1 196 ? -12.812 11.461 27.156 1 93.5 196 GLU B CA 1
ATOM 5161 C C . GLU B 1 196 ? -13.797 12.352 26.406 1 93.5 196 GLU B C 1
ATOM 5163 O O . GLU B 1 196 ? -14.867 12.672 26.938 1 93.5 196 GLU B O 1
ATOM 5168 N N . ASN B 1 197 ? -13.453 12.734 25.219 1 95.25 197 ASN B N 1
ATOM 5169 C CA . ASN B 1 197 ? -14.305 13.648 24.469 1 95.25 197 ASN B CA 1
ATOM 5170 C C . ASN B 1 197 ? -15.367 12.891 23.672 1 95.25 197 ASN B C 1
ATOM 5172 O O . ASN B 1 197 ? -16.375 13.469 23.266 1 95.25 197 ASN B O 1
ATOM 5176 N N . LEU B 1 198 ? -15.141 11.641 23.375 1 94.31 198 LEU B N 1
ATOM 5177 C CA . LEU B 1 198 ? -16.078 10.836 22.609 1 94.31 198 LEU B CA 1
ATOM 5178 C C . LEU B 1 198 ? -17.438 10.758 23.312 1 94.31 198 LEU B C 1
ATOM 5180 O O . LEU B 1 198 ? -18.469 10.672 22.656 1 94.31 198 LEU B O 1
ATOM 5184 N N . ASP B 1 199 ? -17.438 10.898 24.625 1 89.88 199 ASP B N 1
ATOM 5185 C CA . ASP B 1 199 ? -18.672 10.75 25.391 1 89.88 199 ASP B CA 1
ATOM 5186 C C . ASP B 1 199 ? -19.438 12.078 25.469 1 89.88 199 ASP B C 1
ATOM 5188 O O . ASP B 1 199 ? -20.641 12.086 25.703 1 89.88 199 ASP B O 1
ATOM 5192 N N . ILE B 1 200 ? -18.75 13.141 25.203 1 95.19 200 ILE B N 1
ATOM 5193 C CA . ILE B 1 200 ? -19.422 14.398 25.5 1 95.19 200 ILE B CA 1
ATOM 5194 C C . ILE B 1 200 ? -19.641 15.18 24.203 1 95.19 200 ILE B C 1
ATOM 5196 O O . ILE B 1 200 ? -20.391 16.156 24.172 1 95.19 200 ILE B O 1
ATOM 5200 N N . VAL B 1 201 ? -18.984 14.852 23.109 1 97.31 201 VAL B N 1
ATOM 5201 C CA . VAL B 1 201 ? -19.125 15.555 21.828 1 97.31 201 VAL B CA 1
ATOM 5202 C C . VAL B 1 201 ? -20.562 15.461 21.344 1 97.31 201 VAL B C 1
ATOM 5204 O O . VAL B 1 201 ? -21.203 14.414 21.484 1 97.31 201 VAL B O 1
ATOM 5207 N N . THR B 1 202 ? -21.062 16.531 20.797 1 97.31 202 THR B N 1
ATOM 5208 C CA . THR B 1 202 ? -22.422 16.609 20.297 1 97.31 202 THR B CA 1
ATOM 5209 C C . THR B 1 202 ? -22.438 16.969 18.812 1 97.31 202 THR B C 1
ATOM 5211 O O . THR B 1 202 ? -21.406 17.359 18.266 1 97.31 202 THR B O 1
ATOM 5214 N N . THR B 1 203 ? -23.625 16.797 18.25 1 97.62 203 THR B N 1
ATOM 5215 C CA . THR B 1 203 ? -23.766 17.203 16.859 1 97.62 203 THR B CA 1
ATOM 5216 C C . THR B 1 203 ? -23.594 18.719 16.703 1 97.62 203 THR B C 1
ATOM 5218 O O . THR B 1 203 ? -23.141 19.188 15.664 1 97.62 203 THR B O 1
ATOM 5221 N N . ASP B 1 204 ? -23.875 19.469 17.75 1 97.75 204 ASP B N 1
ATOM 5222 C CA . ASP B 1 204 ? -23.672 20.906 17.703 1 97.75 204 ASP B CA 1
ATOM 5223 C C . ASP B 1 204 ? -22.188 21.25 17.609 1 97.75 204 ASP B C 1
ATOM 5225 O O . ASP B 1 204 ? -21.812 22.219 16.922 1 97.75 204 ASP B O 1
ATOM 5229 N N . ASN B 1 205 ? -21.406 20.516 18.328 1 97.94 205 ASN B N 1
ATOM 5230 C CA . ASN B 1 205 ? -19.969 20.719 18.188 1 97.94 205 ASN B CA 1
ATOM 5231 C C . ASN B 1 205 ? -19.516 20.578 16.75 1 97.94 205 ASN B C 1
ATOM 5233 O O . ASN B 1 205 ? -18.734 21.391 16.25 1 97.94 205 ASN B O 1
ATOM 5237 N N . LEU B 1 206 ? -20 19.547 16.062 1 98.25 206 LEU B N 1
ATOM 5238 C CA . LEU B 1 206 ? -19.641 19.297 14.68 1 98.25 206 LEU B CA 1
ATOM 5239 C C . LEU B 1 206 ? -20.141 20.406 13.773 1 98.25 206 LEU B C 1
ATOM 5241 O O . LEU B 1 206 ? -19.391 20.922 12.938 1 98.25 206 LEU B O 1
ATOM 5245 N N . ARG B 1 207 ? -21.359 20.828 14 1 97.25 207 ARG B N 1
ATOM 5246 C CA . ARG B 1 207 ? -21.969 21.891 13.195 1 97.25 207 ARG B CA 1
ATOM 5247 C C . ARG B 1 207 ? -21.219 23.203 13.383 1 97.25 207 ARG B C 1
ATOM 5249 O O . ARG B 1 207 ? -20.953 23.922 12.422 1 97.25 207 ARG B O 1
ATOM 5256 N N . ASP B 1 208 ? -20.969 23.453 14.625 1 96.69 208 ASP B N 1
ATOM 5257 C CA . ASP B 1 208 ? -20.281 24.688 14.938 1 96.69 208 ASP B CA 1
ATOM 5258 C C . ASP B 1 208 ? -18.906 24.734 14.281 1 96.69 208 ASP B C 1
ATOM 5260 O O . ASP B 1 208 ? -18.484 25.766 13.766 1 96.69 208 ASP B O 1
ATOM 5264 N N . PHE B 1 209 ? -18.188 23.656 14.344 1 97.94 209 PHE B N 1
ATOM 5265 C CA . PHE B 1 209 ? -16.875 23.594 13.711 1 97.94 209 PHE B CA 1
ATOM 5266 C C . PHE B 1 209 ? -16.984 23.766 12.203 1 97.94 209 PHE B C 1
ATOM 5268 O O . PHE B 1 209 ? -16.203 24.5 11.594 1 97.94 209 PHE B O 1
ATOM 5275 N N . MET B 1 210 ? -17.938 23.094 11.547 1 97.5 210 MET B N 1
ATOM 5276 C CA . MET B 1 210 ? -18.141 23.234 10.109 1 97.5 210 MET B CA 1
ATOM 5277 C C . MET B 1 210 ? -18.484 24.672 9.734 1 97.5 210 MET B C 1
ATOM 5279 O O . MET B 1 210 ? -17.922 25.203 8.773 1 97.5 210 MET B O 1
ATOM 5283 N N . ARG B 1 211 ? -19.328 25.281 10.516 1 95.69 211 ARG B N 1
ATOM 5284 C CA . ARG B 1 211 ? -19.688 26.672 10.266 1 95.69 211 ARG B CA 1
ATOM 5285 C C . ARG B 1 211 ? -18.469 27.594 10.336 1 95.69 211 ARG B C 1
ATOM 5287 O O . ARG B 1 211 ? -18.359 28.547 9.578 1 95.69 211 ARG B O 1
ATOM 5294 N N . ALA B 1 212 ? -17.656 27.234 11.188 1 96.5 212 ALA B N 1
ATOM 5295 C CA . ALA B 1 212 ? -16.484 28.078 11.43 1 96.5 212 ALA B CA 1
ATOM 5296 C C . ALA B 1 212 ? -15.453 27.906 10.312 1 96.5 212 ALA B C 1
ATOM 5298 O O . ALA B 1 212 ? -14.781 28.875 9.93 1 96.5 212 ALA B O 1
ATOM 5299 N N . TRP B 1 213 ? -15.367 26.688 9.766 1 97.69 213 TRP B N 1
ATOM 5300 C CA . TRP B 1 213 ? -14.141 26.453 9.008 1 97.69 213 TRP B CA 1
ATOM 5301 C C . TRP B 1 213 ? -14.461 25.984 7.594 1 97.69 213 TRP B C 1
ATOM 5303 O O . TRP B 1 213 ? -13.602 26.016 6.715 1 97.69 213 TRP B O 1
ATOM 5313 N N . TYR B 1 214 ? -15.672 25.391 7.367 1 97.75 214 TYR B N 1
ATOM 5314 C CA . TYR B 1 214 ? -16.078 25.047 6.008 1 97.75 214 TYR B CA 1
ATOM 5315 C C . TYR B 1 214 ? -16.562 26.266 5.246 1 97.75 214 TYR B C 1
ATOM 5317 O O . TYR B 1 214 ? -17.75 26.406 4.977 1 97.75 214 TYR B O 1
ATOM 5325 N N . ARG B 1 215 ? -15.625 27.078 4.844 1 97.19 215 ARG B N 1
ATOM 5326 C CA . ARG B 1 215 ? -15.906 28.359 4.195 1 97.19 215 ARG B CA 1
ATOM 5327 C C . ARG B 1 215 ? -15.398 28.375 2.758 1 97.19 215 ARG B C 1
ATOM 5329 O O . ARG B 1 215 ? -14.398 27.719 2.443 1 97.19 215 ARG B O 1
ATOM 5336 N N . PRO B 1 216 ? -16.062 29.141 1.911 1 97.69 216 PRO B N 1
ATOM 5337 C CA . PRO B 1 216 ? -15.672 29.141 0.498 1 97.69 216 PRO B CA 1
ATOM 5338 C C . PRO B 1 216 ? -14.211 29.516 0.286 1 97.69 216 PRO B C 1
ATOM 5340 O O . PRO B 1 216 ? -13.523 28.906 -0.532 1 97.69 216 PRO B O 1
ATOM 5343 N N . GLU B 1 217 ? -13.68 30.516 1.03 1 96.31 217 GLU B N 1
ATOM 5344 C CA . GLU B 1 217 ? -12.312 30.984 0.818 1 96.31 217 GLU B CA 1
ATOM 5345 C C . GLU B 1 217 ? -11.297 29.953 1.302 1 96.31 217 GLU B C 1
ATOM 5347 O O . GLU B 1 217 ? -10.102 30.078 1.04 1 96.31 217 GLU B O 1
ATOM 5352 N N . ARG B 1 218 ? -11.812 28.875 1.979 1 97.5 218 ARG B N 1
ATOM 5353 C CA . ARG B 1 218 ? -10.945 27.828 2.506 1 97.5 218 ARG B CA 1
ATOM 5354 C C . ARG B 1 218 ? -11.102 26.531 1.702 1 97.5 218 ARG B C 1
ATOM 5356 O O . ARG B 1 218 ? -10.602 25.484 2.109 1 97.5 218 ARG B O 1
ATOM 5363 N N . LEU B 1 219 ? -11.758 26.609 0.539 1 98.5 219 LEU B N 1
ATOM 5364 C CA . LEU B 1 219 ? -12.102 25.391 -0.207 1 98.5 219 LEU B CA 1
ATOM 5365 C C . LEU B 1 219 ? -11.43 25.391 -1.576 1 98.5 219 LEU B C 1
ATOM 5367 O O . LEU B 1 219 ? -11.398 26.422 -2.26 1 98.5 219 LEU B O 1
ATOM 5371 N N . VAL B 1 220 ? -10.898 24.219 -1.952 1 98.81 220 VAL B N 1
ATOM 5372 C CA . VAL B 1 220 ? -10.391 23.969 -3.301 1 98.81 220 VAL B CA 1
ATOM 5373 C C . VAL B 1 220 ? -11.086 22.75 -3.893 1 98.81 220 VAL B C 1
ATOM 5375 O O . VAL B 1 220 ? -11.125 21.688 -3.268 1 98.81 220 VAL B O 1
ATOM 5378 N N . VAL B 1 221 ? -11.711 22.906 -5.031 1 98.81 221 VAL B N 1
ATOM 5379 C CA . VAL B 1 221 ? -12.211 21.797 -5.832 1 98.81 221 VAL B CA 1
ATOM 5380 C C . VAL B 1 221 ? -11.188 21.438 -6.914 1 98.81 221 VAL B C 1
ATOM 5382 O O . VAL B 1 221 ? -10.875 22.266 -7.77 1 98.81 221 VAL B O 1
ATOM 5385 N N . ALA B 1 222 ? -10.727 20.234 -6.816 1 98.5 222 ALA B N 1
ATOM 5386 C CA . ALA B 1 222 ? -9.656 19.844 -7.727 1 98.5 222 ALA B CA 1
ATOM 5387 C C . ALA B 1 222 ? -10.07 18.641 -8.586 1 98.5 222 ALA B C 1
ATOM 5389 O O . ALA B 1 222 ? -10.859 17.812 -8.148 1 98.5 222 ALA B O 1
ATOM 5390 N N . GLY B 1 223 ? -9.547 18.578 -9.836 1 96.88 223 GLY B N 1
ATOM 5391 C CA . GLY B 1 223 ? -9.812 17.484 -10.758 1 96.88 223 GLY B CA 1
ATOM 5392 C C . GLY B 1 223 ? -8.641 17.172 -11.664 1 96.88 223 GLY B C 1
ATOM 5393 O O . GLY B 1 223 ? -7.945 18.078 -12.125 1 96.88 223 GLY B O 1
ATOM 5394 N N . VAL B 1 224 ? -8.453 15.906 -11.82 1 94.25 224 VAL B N 1
ATOM 5395 C CA . VAL B 1 224 ? -7.469 15.406 -12.773 1 94.25 224 VAL B CA 1
ATOM 5396 C C . VAL B 1 224 ? -8.156 14.531 -13.82 1 94.25 224 VAL B C 1
ATOM 5398 O O . VAL B 1 224 ? -8.953 13.656 -13.484 1 94.25 224 VAL B O 1
ATOM 5401 N N . GLY B 1 225 ? -7.887 14.859 -15.094 1 89.06 225 GLY B N 1
ATOM 5402 C CA . GLY B 1 225 ? -8.414 14.016 -16.156 1 89.06 225 GLY B CA 1
ATOM 5403 C C . GLY B 1 225 ? -9.648 14.594 -16.812 1 89.06 225 GLY B C 1
ATOM 5404 O O . GLY B 1 225 ? -10.398 13.875 -17.484 1 89.06 225 GLY B O 1
ATOM 5405 N N . MET B 1 226 ? -9.922 15.883 -16.641 1 91.44 226 MET B N 1
ATOM 5406 C CA . MET B 1 226 ? -11.047 16.547 -17.281 1 91.44 226 MET B CA 1
ATOM 5407 C C . MET B 1 226 ? -10.672 17.969 -17.703 1 91.44 226 MET B C 1
ATOM 5409 O O . MET B 1 226 ? -9.641 18.484 -17.281 1 91.44 226 MET B O 1
ATOM 5413 N N . SER B 1 227 ? -11.523 18.5 -18.5 1 92.19 227 SER B N 1
ATOM 5414 C CA . SER B 1 227 ? -11.242 19.859 -18.922 1 92.19 227 SER B CA 1
ATOM 5415 C C . SER B 1 227 ? -11.492 20.859 -17.797 1 92.19 227 SER B C 1
ATOM 5417 O O . SER B 1 227 ? -12.398 20.672 -16.984 1 92.19 227 SER B O 1
ATOM 5419 N N . HIS B 1 228 ? -10.68 21.906 -17.766 1 96 228 HIS B N 1
ATOM 5420 C CA . HIS B 1 228 ? -10.828 22.938 -16.75 1 96 228 HIS B CA 1
ATOM 5421 C C . HIS B 1 228 ? -12.195 23.609 -16.844 1 96 228 HIS B C 1
ATOM 5423 O O . HIS B 1 228 ? -12.828 23.891 -15.82 1 96 228 HIS B O 1
ATOM 5429 N N . ALA B 1 229 ? -12.625 23.844 -18.047 1 96.25 229 ALA B N 1
ATOM 5430 C CA . ALA B 1 229 ? -13.914 24.516 -18.25 1 96.25 229 ALA B CA 1
ATOM 5431 C C . ALA B 1 229 ? -15.055 23.703 -17.656 1 96.25 229 ALA B C 1
ATOM 5433 O O . ALA B 1 229 ? -15.938 24.25 -17 1 96.25 229 ALA B O 1
ATOM 5434 N N . ASP B 1 230 ? -14.977 22.406 -17.828 1 95.12 230 ASP B N 1
ATOM 5435 C CA . ASP B 1 230 ? -16 21.531 -17.281 1 95.12 230 ASP B CA 1
ATOM 5436 C C . ASP B 1 230 ? -15.969 21.531 -15.75 1 95.12 230 ASP B C 1
ATOM 5438 O O . ASP B 1 230 ? -17.016 21.594 -15.102 1 95.12 230 ASP B O 1
ATOM 5442 N N . MET B 1 231 ? -14.836 21.516 -15.242 1 96.94 231 MET B N 1
ATOM 5443 C CA . MET B 1 231 ? -14.695 21.5 -13.789 1 96.94 231 MET B CA 1
ATOM 5444 C C . MET B 1 231 ? -15.18 22.812 -13.18 1 96.94 231 MET B C 1
ATOM 5446 O O . MET B 1 231 ? -15.852 22.812 -12.148 1 96.94 231 MET B O 1
ATOM 5450 N N . VAL B 1 232 ? -14.852 23.906 -13.812 1 98.31 232 VAL B N 1
ATOM 5451 C CA . VAL B 1 232 ? -15.297 25.203 -13.336 1 98.31 232 VAL B CA 1
ATOM 5452 C C . VAL B 1 232 ? -16.812 25.297 -13.375 1 98.31 232 VAL B C 1
ATOM 5454 O O . VAL B 1 232 ? -17.453 25.781 -12.438 1 98.31 232 VAL B O 1
ATOM 5457 N N . ALA B 1 233 ? -17.375 24.766 -14.445 1 98.19 233 ALA B N 1
ATOM 5458 C CA . ALA B 1 233 ? -18.828 24.781 -14.57 1 98.19 233 ALA B CA 1
ATOM 5459 C C . ALA B 1 233 ? -19.484 23.969 -13.453 1 98.19 233 ALA B C 1
ATOM 5461 O O . ALA B 1 233 ? -20.438 24.438 -12.812 1 98.19 233 ALA B O 1
ATOM 5462 N N . GLN B 1 234 ? -18.969 22.844 -13.227 1 97.94 234 GLN B N 1
ATOM 5463 C CA . GLN B 1 234 ? -19.531 21.984 -12.188 1 97.94 234 GLN B CA 1
ATOM 5464 C C . GLN B 1 234 ? -19.328 22.578 -10.805 1 97.94 234 GLN B C 1
ATOM 5466 O O . GLN B 1 234 ? -20.234 22.578 -9.977 1 97.94 234 GLN B O 1
ATOM 5471 N N . ALA B 1 235 ? -18.172 23.094 -10.578 1 98.62 235 ALA B N 1
ATOM 5472 C CA . ALA B 1 235 ? -17.859 23.703 -9.289 1 98.62 235 ALA B CA 1
ATOM 5473 C C . ALA B 1 235 ? -18.75 24.938 -9.039 1 98.62 235 ALA B C 1
ATOM 5475 O O . ALA B 1 235 ? -19.188 25.172 -7.91 1 98.62 235 ALA B O 1
ATOM 5476 N N . THR B 1 236 ? -18.953 25.703 -10.094 1 98.56 236 THR B N 1
ATOM 5477 C CA . THR B 1 236 ? -19.828 26.875 -9.984 1 98.56 236 THR B CA 1
ATOM 5478 C C . THR B 1 236 ? -21.25 26.453 -9.609 1 98.56 236 THR B C 1
ATOM 5480 O O . THR B 1 236 ? -21.859 27.047 -8.727 1 98.56 236 THR B O 1
ATOM 5483 N N . GLU B 1 237 ? -21.688 25.438 -10.227 1 98.44 237 GLU B N 1
ATOM 5484 C CA . GLU B 1 237 ? -23.047 24.969 -9.969 1 98.44 237 GLU B CA 1
ATOM 5485 C C . GLU B 1 237 ? -23.172 24.406 -8.555 1 98.44 237 GLU B C 1
ATOM 5487 O O . GLU B 1 237 ? -24.156 24.656 -7.863 1 98.44 237 GLU B O 1
ATOM 5492 N N . LEU B 1 238 ? -22.219 23.688 -8.109 1 98.56 238 LEU B N 1
ATOM 5493 C CA . LEU B 1 238 ? -22.359 22.875 -6.902 1 98.56 238 LEU B CA 1
ATOM 5494 C C . LEU B 1 238 ? -21.875 23.641 -5.68 1 98.56 238 LEU B C 1
ATOM 5496 O O . LEU B 1 238 ? -22.391 23.453 -4.574 1 98.56 238 LEU B O 1
ATOM 5500 N N . PHE B 1 239 ? -20.859 24.516 -5.836 1 98.5 239 PHE B N 1
ATOM 5501 C CA . PHE B 1 239 ? -20.234 25.156 -4.684 1 98.5 239 PHE B CA 1
ATOM 5502 C C . PHE B 1 239 ? -20.344 26.672 -4.777 1 98.5 239 PHE B C 1
ATOM 5504 O O . PHE B 1 239 ? -20.047 27.375 -3.811 1 98.5 239 PHE B O 1
ATOM 5511 N N . GLY B 1 240 ? -20.734 27.172 -5.902 1 97.88 240 GLY B N 1
ATOM 5512 C CA . GLY B 1 240 ? -20.766 28.609 -6.133 1 97.88 240 GLY B CA 1
ATOM 5513 C C . GLY B 1 240 ? -21.75 29.328 -5.242 1 97.88 240 GLY B C 1
ATOM 5514 O O . GLY B 1 240 ? -21.625 30.547 -5.027 1 97.88 240 GLY B O 1
ATOM 5515 N N . GLY B 1 241 ? -22.703 28.641 -4.73 1 97 241 GLY B N 1
ATOM 5516 C CA . GLY B 1 241 ? -23.734 29.234 -3.887 1 97 241 GLY B CA 1
ATOM 5517 C C . GLY B 1 241 ? -23.359 29.234 -2.414 1 97 241 GLY B C 1
ATOM 5518 O O . GLY B 1 241 ? -24.094 29.781 -1.586 1 97 241 GLY B O 1
ATOM 5519 N N . MET B 1 242 ? -22.203 28.672 -2.111 1 96.69 242 MET B N 1
ATOM 5520 C CA . MET B 1 242 ? -21.766 28.656 -0.718 1 96.69 242 MET B CA 1
ATOM 5521 C C . MET B 1 242 ? -21.547 30.062 -0.187 1 96.69 242 MET B C 1
ATOM 5523 O O . MET B 1 242 ? -21.016 30.922 -0.894 1 96.69 242 MET B O 1
ATOM 5527 N N . ARG B 1 243 ? -22.078 30.312 0.972 1 91.62 243 ARG B N 1
ATOM 5528 C CA . ARG B 1 243 ? -21.922 31.594 1.655 1 91.62 243 ARG B CA 1
ATOM 5529 C C . ARG B 1 243 ? -21.422 31.391 3.082 1 91.62 243 ARG B C 1
ATOM 5531 O O . ARG B 1 243 ? -21.688 30.359 3.699 1 91.62 243 ARG B O 1
ATOM 5538 N N . ALA B 1 244 ? -20.547 32.312 3.414 1 86.81 244 ALA B N 1
ATOM 5539 C CA . ALA B 1 244 ? -20.125 32.312 4.809 1 86.81 244 ALA B CA 1
ATOM 5540 C C . ALA B 1 244 ? -20.266 33.688 5.445 1 86.81 244 ALA B C 1
ATOM 5542 O O . ALA B 1 244 ? -19.969 34.688 4.809 1 86.81 244 ALA B O 1
ATOM 5543 N N . ALA B 1 245 ? -20.812 33.656 6.625 1 89.44 245 ALA B N 1
ATOM 5544 C CA . ALA B 1 245 ? -20.844 34.906 7.406 1 89.44 245 ALA B CA 1
ATOM 5545 C C . ALA B 1 245 ? -19.422 35.375 7.703 1 89.44 245 ALA B C 1
ATOM 5547 O O . ALA B 1 245 ? -18.469 34.625 7.613 1 89.44 245 ALA B O 1
ATOM 5548 N N . PRO B 1 246 ? -19.359 36.688 7.969 1 90.62 246 PRO B N 1
ATOM 5549 C CA . PRO B 1 246 ? -18.031 37.125 8.391 1 90.62 246 PRO B CA 1
ATOM 5550 C C . PRO B 1 246 ? -17.469 36.312 9.547 1 90.62 246 PRO B C 1
ATOM 5552 O O . PRO B 1 246 ? -18.203 35.938 10.453 1 90.62 246 PRO B O 1
ATOM 5555 N N . GLN B 1 247 ? -16.234 36.094 9.453 1 89.94 247 GLN B N 1
ATOM 5556 C CA . GLN B 1 247 ? -15.594 35.25 10.445 1 89.94 247 GLN B CA 1
ATOM 5557 C C . GLN B 1 247 ? -15.531 35.938 11.805 1 89.94 247 GLN B C 1
ATOM 5559 O O . GLN B 1 247 ? -15.164 37.125 11.891 1 89.94 247 GLN B O 1
ATOM 5564 N N . ASP B 1 248 ? -15.891 35.125 12.773 1 90.81 248 ASP B N 1
ATOM 5565 C CA . ASP B 1 248 ? -15.68 35.594 14.141 1 90.81 248 ASP B CA 1
ATOM 5566 C C . ASP B 1 248 ? -14.219 35.969 14.383 1 90.81 248 ASP B C 1
ATOM 5568 O O . ASP B 1 248 ? -13.312 35.219 13.984 1 90.81 248 ASP B O 1
ATOM 5572 N N . PRO B 1 249 ? -13.977 37.125 15.008 1 91.56 249 PRO B N 1
ATOM 5573 C CA . PRO B 1 249 ? -12.594 37.562 15.203 1 91.56 249 PRO B CA 1
ATOM 5574 C C . PRO B 1 249 ? -11.734 36.531 15.938 1 91.56 249 PRO B C 1
ATOM 5576 O O . PRO B 1 249 ? -10.555 36.375 15.625 1 91.56 249 PRO B O 1
ATOM 5579 N N . VAL B 1 250 ? -12.281 35.969 16.875 1 90.5 250 VAL B N 1
ATOM 5580 C CA . VAL B 1 250 ? -11.539 34.969 17.625 1 90.5 250 VAL B CA 1
ATOM 5581 C C . VAL B 1 250 ? -11.148 33.812 16.719 1 90.5 250 VAL B C 1
ATOM 5583 O O . VAL B 1 250 ? -10.016 33.312 16.75 1 90.5 250 VAL B O 1
ATOM 5586 N N . LEU B 1 251 ? -12.055 33.406 15.945 1 92.56 251 LEU B N 1
ATOM 5587 C CA . LEU B 1 251 ? -11.805 32.312 15.008 1 92.56 251 LEU B CA 1
ATOM 5588 C C . LEU B 1 251 ? -10.812 32.75 13.93 1 92.56 251 LEU B C 1
ATOM 5590 O O . LEU B 1 251 ? -10 31.938 13.477 1 92.56 251 LEU B O 1
ATOM 5594 N N . ASP B 1 252 ? -10.906 33.938 13.562 1 93 252 ASP B N 1
ATOM 5595 C CA . ASP B 1 252 ? -9.953 34.469 12.594 1 93 252 ASP B CA 1
ATOM 5596 C C . ASP B 1 252 ? -8.523 34.438 13.141 1 93 252 ASP B C 1
ATOM 5598 O O . ASP B 1 252 ? -7.59 34.062 12.422 1 93 252 ASP B O 1
ATOM 5602 N N . MET B 1 253 ? -8.414 34.812 14.398 1 92.44 253 MET B N 1
ATOM 5603 C CA . MET B 1 253 ? -7.113 34.75 15.047 1 92.44 253 MET B CA 1
ATOM 5604 C C . MET B 1 253 ? -6.609 33.312 15.148 1 92.44 253 MET B C 1
ATOM 5606 O O . MET B 1 253 ? -5.422 33.062 14.945 1 92.44 253 MET B O 1
ATOM 5610 N N . LEU B 1 254 ? -7.488 32.438 15.453 1 92.75 254 LEU B N 1
ATOM 5611 C CA . LEU B 1 254 ? -7.141 31.016 15.547 1 92.75 254 LEU B CA 1
ATOM 5612 C C . LEU B 1 254 ? -6.664 30.484 14.203 1 92.75 254 LEU B C 1
ATOM 5614 O O . LEU B 1 254 ? -5.727 29.688 14.141 1 92.75 254 LEU B O 1
ATOM 5618 N N . GLY B 1 255 ? -7.277 30.906 13.18 1 93.31 255 GLY B N 1
ATOM 5619 C CA . GLY B 1 255 ? -6.914 30.5 11.836 1 93.31 255 GLY B CA 1
ATOM 5620 C C . GLY B 1 255 ? -5.535 30.969 11.414 1 93.31 255 GLY B C 1
ATOM 5621 O O . GLY B 1 255 ? -4.906 30.375 10.547 1 93.31 255 GLY B O 1
ATOM 5622 N N . LYS B 1 256 ? -5.039 32.031 12.094 1 93.19 256 LYS B N 1
ATOM 5623 C CA . LYS B 1 256 ? -3.758 32.625 11.734 1 93.19 256 LYS B CA 1
ATOM 5624 C C . LYS B 1 256 ? -2.674 32.25 12.742 1 93.19 256 LYS B C 1
ATOM 5626 O O . LYS B 1 256 ? -1.516 32.625 12.586 1 93.19 256 LYS B O 1
ATOM 5631 N N . GLU B 1 257 ? -3.078 31.5 13.695 1 95.38 257 GLU B N 1
ATOM 5632 C CA . GLU B 1 257 ? -2.115 31.141 14.734 1 95.38 257 GLU B CA 1
ATOM 5633 C C . GLU B 1 257 ? -1.002 30.266 14.164 1 95.38 257 GLU B C 1
ATOM 5635 O O . GLU B 1 257 ? -1.27 29.266 13.492 1 95.38 257 GLU B O 1
ATOM 5640 N N . ARG B 1 258 ? 0.206 30.609 14.516 1 96.31 258 ARG B N 1
ATOM 5641 C CA . ARG B 1 258 ? 1.362 29.844 14.055 1 96.31 258 ARG B CA 1
ATOM 5642 C C . ARG B 1 258 ? 1.704 28.719 15.031 1 96.31 258 ARG B C 1
ATOM 5644 O O . ARG B 1 258 ? 1.562 28.891 16.25 1 96.31 258 ARG B O 1
ATOM 5651 N N . ALA B 1 259 ? 2.176 27.656 14.477 1 97.88 259 ALA B N 1
ATOM 5652 C CA . ALA B 1 259 ? 2.625 26.562 15.328 1 97.88 259 ALA B CA 1
ATOM 5653 C C . ALA B 1 259 ? 3.848 26.969 16.141 1 97.88 259 ALA B C 1
ATOM 5655 O O . ALA B 1 259 ? 4.77 27.594 15.625 1 97.88 259 ALA B O 1
ATOM 5656 N N . ARG B 1 260 ? 3.805 26.656 17.391 1 98.19 260 ARG B N 1
ATOM 5657 C CA . ARG B 1 260 ? 4.941 26.906 18.281 1 98.19 260 ARG B CA 1
ATOM 5658 C C . ARG B 1 260 ? 5.582 25.578 18.703 1 98.19 260 ARG B C 1
ATOM 5660 O O . ARG B 1 260 ? 4.996 24.828 19.484 1 98.19 260 ARG B O 1
ATOM 5667 N N . TYR B 1 261 ? 6.77 25.375 18.141 1 98.5 261 TYR B N 1
ATOM 5668 C CA . TYR B 1 261 ? 7.539 24.203 18.547 1 98.5 261 TYR B CA 1
ATOM 5669 C C . TYR B 1 261 ? 8.102 24.375 19.953 1 98.5 261 TYR B C 1
ATOM 5671 O O . TYR B 1 261 ? 8.766 25.375 20.25 1 98.5 261 TYR B O 1
ATOM 5679 N N . THR B 1 262 ? 7.875 23.391 20.891 1 98.31 262 THR B N 1
ATOM 5680 C CA . THR B 1 262 ? 8.297 23.516 22.281 1 98.31 262 THR B CA 1
ATOM 5681 C C . THR B 1 262 ? 9.352 22.453 22.625 1 98.31 262 THR B C 1
ATOM 5683 O O . THR B 1 262 ? 10.078 22.594 23.609 1 98.31 262 THR B O 1
ATOM 5686 N N . GLY B 1 263 ? 9.477 21.469 21.781 1 98 263 GLY B N 1
ATOM 5687 C CA . GLY B 1 263 ? 10.258 20.312 22.203 1 98 263 GLY B CA 1
ATOM 5688 C C . GLY B 1 263 ? 9.703 19.641 23.438 1 98 263 GLY B C 1
ATOM 5689 O O . GLY B 1 263 ? 8.516 19.75 23.734 1 98 263 GLY B O 1
ATOM 5690 N N . GLY B 1 264 ? 10.484 18.797 24.031 1 98 264 GLY B N 1
ATOM 5691 C CA . GLY B 1 264 ? 10.062 18.109 25.25 1 98 264 GLY B CA 1
ATOM 5692 C C . GLY B 1 264 ? 10.352 16.609 25.219 1 98 264 GLY B C 1
ATOM 5693 O O . GLY B 1 264 ? 10.977 16.109 24.281 1 98 264 GLY B O 1
ATOM 5694 N N . GLU B 1 265 ? 10.055 15.961 26.312 1 98.25 265 GLU B N 1
ATOM 5695 C CA . GLU B 1 265 ? 10.289 14.516 26.391 1 98.25 265 GLU B CA 1
ATOM 5696 C C . GLU B 1 265 ? 9.148 13.82 27.141 1 98.25 265 GLU B C 1
ATOM 5698 O O . GLU B 1 265 ? 8.461 14.438 27.953 1 98.25 265 GLU B O 1
ATOM 5703 N N . LEU B 1 266 ? 8.891 12.68 26.781 1 98.38 266 LEU B N 1
ATOM 5704 C CA . LEU B 1 266 ? 7.918 11.812 27.438 1 98.38 266 LEU B CA 1
ATOM 5705 C C . LEU B 1 266 ? 8.391 10.359 27.438 1 98.38 266 LEU B C 1
ATOM 5707 O O . LEU B 1 266 ? 8.727 9.82 26.375 1 98.38 266 LEU B O 1
ATOM 5711 N N . PHE B 1 267 ? 8.531 9.758 28.609 1 97.81 267 PHE B N 1
ATOM 5712 C CA . PHE B 1 267 ? 8.898 8.352 28.781 1 97.81 267 PHE B CA 1
ATOM 5713 C C . PHE B 1 267 ? 7.707 7.543 29.281 1 97.81 267 PHE B C 1
ATOM 5715 O O . PHE B 1 267 ? 7.133 7.863 30.328 1 97.81 267 PHE B O 1
ATOM 5722 N N . MET B 1 268 ? 7.32 6.531 28.531 1 97.56 268 MET B N 1
ATOM 5723 C CA . MET B 1 268 ? 6.168 5.695 28.875 1 97.56 268 MET B CA 1
ATOM 5724 C C . MET B 1 268 ? 6.594 4.246 29.094 1 97.56 268 MET B C 1
ATOM 5726 O O . MET B 1 268 ? 6.691 3.471 28.141 1 97.56 268 MET B O 1
ATOM 5730 N N . PRO B 1 269 ? 6.746 3.85 30.391 1 95.94 269 PRO B N 1
ATOM 5731 C CA . PRO B 1 269 ? 7.141 2.465 30.656 1 95.94 269 PRO B CA 1
ATOM 5732 C C . PRO B 1 269 ? 6.062 1.457 30.266 1 95.94 269 PRO B C 1
ATOM 5734 O O . PRO B 1 269 ? 4.883 1.666 30.562 1 95.94 269 PRO B O 1
ATOM 5737 N N . ASP B 1 270 ? 6.426 0.487 29.516 1 93.44 270 ASP B N 1
ATOM 5738 C CA . ASP B 1 270 ? 5.559 -0.622 29.125 1 93.44 270 ASP B CA 1
ATOM 5739 C C . ASP B 1 270 ? 6.355 -1.912 28.953 1 93.44 270 ASP B C 1
ATOM 5741 O O . ASP B 1 270 ? 6.703 -2.289 27.828 1 93.44 270 ASP B O 1
ATOM 5745 N N . PRO B 1 271 ? 6.527 -2.699 29.984 1 86.12 271 PRO B N 1
ATOM 5746 C CA . PRO B 1 271 ? 7.359 -3.9 29.938 1 86.12 271 PRO B CA 1
ATOM 5747 C C . PRO B 1 271 ? 6.703 -5.043 29.156 1 86.12 271 PRO B C 1
ATOM 5749 O O . PRO B 1 271 ? 7.359 -6.043 28.859 1 86.12 271 PRO B O 1
ATOM 5752 N N . SER B 1 272 ? 5.477 -4.887 28.891 1 83.75 272 SER B N 1
ATOM 5753 C CA . SER B 1 272 ? 4.777 -5.969 28.203 1 83.75 272 SER B CA 1
ATOM 5754 C C . SER B 1 272 ? 5.074 -5.953 26.703 1 83.75 272 SER B C 1
ATOM 5756 O O . SER B 1 272 ? 4.824 -6.938 26 1 83.75 272 SER B O 1
ATOM 5758 N N . THR B 1 273 ? 5.688 -4.871 26.281 1 86.12 273 THR B N 1
ATOM 5759 C CA . THR B 1 273 ? 5.961 -4.777 24.844 1 86.12 273 THR B CA 1
ATOM 5760 C C . THR B 1 273 ? 7.254 -5.508 24.5 1 86.12 273 THR B C 1
ATOM 5762 O O . THR B 1 273 ? 8.18 -5.562 25.312 1 86.12 273 THR B O 1
ATOM 5765 N N . GLU B 1 274 ? 7.316 -6.008 23.312 1 85.25 274 GLU B N 1
ATOM 5766 C CA . GLU B 1 274 ? 8.477 -6.742 22.812 1 85.25 274 GLU B CA 1
ATOM 5767 C C . GLU B 1 274 ? 9.648 -5.805 22.562 1 85.25 274 GLU B C 1
ATOM 5769 O O . GLU B 1 274 ? 10.805 -6.168 22.797 1 85.25 274 GLU B O 1
ATOM 5774 N N . PHE B 1 275 ? 9.352 -4.621 22.078 1 93.62 275 PHE B N 1
ATOM 5775 C CA . PHE B 1 275 ? 10.406 -3.693 21.688 1 93.62 275 PHE B CA 1
ATOM 5776 C C . PHE B 1 275 ? 10.305 -2.396 22.484 1 93.62 275 PHE B C 1
ATOM 5778 O O . PHE B 1 275 ? 9.227 -2.039 22.969 1 93.62 275 PHE B O 1
ATOM 5785 N N . THR B 1 276 ? 11.445 -1.771 22.672 1 96.88 276 THR B N 1
ATOM 5786 C CA . THR B 1 276 ? 11.492 -0.38 23.109 1 96.88 276 THR B CA 1
ATOM 5787 C C . THR B 1 276 ? 11.477 0.561 21.906 1 96.88 276 THR B C 1
ATOM 5789 O O . THR B 1 276 ? 12.305 0.435 21 1 96.88 276 THR B O 1
ATOM 5792 N N . HIS B 1 277 ? 10.531 1.464 21.922 1 98.06 277 HIS B N 1
ATOM 5793 C CA . HIS B 1 277 ? 10.375 2.418 20.828 1 98.06 277 HIS B CA 1
ATOM 5794 C C . HIS B 1 277 ? 10.93 3.785 21.203 1 98.06 277 HIS B C 1
ATOM 5796 O O . HIS B 1 277 ? 10.594 4.324 22.266 1 98.06 277 HIS B O 1
ATOM 5802 N N . VAL B 1 278 ? 11.742 4.332 20.328 1 98.5 278 VAL B N 1
ATOM 5803 C CA . VAL B 1 278 ? 12.383 5.613 20.594 1 98.5 278 VAL B CA 1
ATOM 5804 C C . VAL B 1 278 ? 12.156 6.562 19.422 1 98.5 278 VAL B C 1
ATOM 5806 O O . VAL B 1 278 ? 12.43 6.211 18.266 1 98.5 278 VAL B O 1
ATOM 5809 N N . TYR B 1 279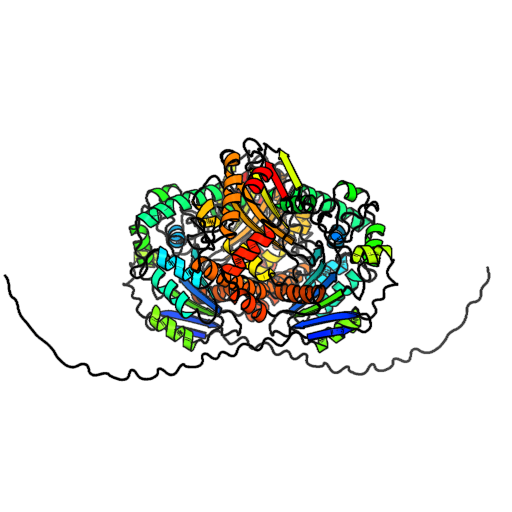 ? 11.656 7.719 19.734 1 98.75 279 TYR B N 1
ATOM 5810 C CA . TYR B 1 279 ? 11.539 8.805 18.766 1 98.75 279 TYR B CA 1
ATOM 5811 C C . TYR B 1 279 ? 12.406 9.992 19.172 1 98.75 279 TYR B C 1
ATOM 5813 O O . TYR B 1 279 ? 12.32 10.469 20.312 1 98.75 279 TYR B O 1
ATOM 5821 N N . VAL B 1 280 ? 13.211 10.414 18.281 1 98.88 280 VAL B N 1
ATOM 5822 C CA . VAL B 1 280 ? 13.945 11.672 18.406 1 98.88 280 VAL B CA 1
ATOM 5823 C C . VAL B 1 280 ? 13.555 12.617 17.266 1 98.88 280 VAL B C 1
ATOM 5825 O O . VAL B 1 280 ? 13.711 12.289 16.094 1 98.88 280 VAL B O 1
ATOM 5828 N N . ALA B 1 281 ? 13.086 13.773 17.672 1 98.88 281 ALA B N 1
ATOM 5829 C CA . ALA B 1 281 ? 12.586 14.695 16.656 1 98.88 281 ALA B CA 1
ATOM 5830 C C . ALA B 1 281 ? 13.062 16.125 16.938 1 98.88 281 ALA B C 1
ATOM 5832 O O . ALA B 1 281 ? 13.367 16.469 18.078 1 98.88 281 ALA B O 1
ATOM 5833 N N . TYR B 1 282 ? 13.141 16.891 15.891 1 98.88 282 TYR B N 1
ATOM 5834 C CA . TYR B 1 282 ? 13.445 18.312 15.891 1 98.88 282 TYR B CA 1
ATOM 5835 C C . TYR B 1 282 ? 12.445 19.094 15.039 1 98.88 282 TYR B C 1
ATOM 5837 O O . TYR B 1 282 ? 11.727 18.5 14.234 1 98.88 282 TYR B O 1
ATOM 5845 N N . GLU B 1 283 ? 12.398 20.359 15.328 1 98.69 283 GLU B N 1
ATOM 5846 C CA . GLU B 1 283 ? 11.57 21.172 14.445 1 98.69 283 GLU B CA 1
ATOM 5847 C C . GLU B 1 283 ? 12.117 21.188 13.023 1 98.69 283 GLU B C 1
ATOM 5849 O O . GLU B 1 283 ? 13.289 21.5 12.805 1 98.69 283 GLU B O 1
ATOM 5854 N N . GLY B 1 284 ? 11.281 20.75 12.164 1 97.88 284 GLY B N 1
ATOM 5855 C CA . GLY B 1 284 ? 11.617 20.828 10.75 1 97.88 284 GLY B CA 1
ATOM 5856 C C . GLY B 1 284 ? 11.312 22.188 10.148 1 97.88 284 GLY B C 1
ATOM 5857 O O . GLY B 1 284 ? 11.617 23.219 10.75 1 97.88 284 GLY B O 1
ATOM 5858 N N . MET B 1 285 ? 10.844 22.141 8.891 1 96.62 285 MET B N 1
ATOM 5859 C CA . MET B 1 285 ? 10.625 23.391 8.156 1 96.62 285 MET B CA 1
ATOM 5860 C C . MET B 1 285 ? 9.219 23.422 7.555 1 96.62 285 MET B C 1
ATOM 5862 O O . MET B 1 285 ? 8.602 22.375 7.352 1 96.62 285 MET B O 1
ATOM 5866 N N . SER B 1 286 ? 8.789 24.688 7.328 1 96.25 286 SER B N 1
ATOM 5867 C CA . SER B 1 286 ? 7.562 24.891 6.57 1 96.25 286 SER B CA 1
ATOM 5868 C C . SER B 1 286 ? 7.703 24.375 5.141 1 96.25 286 SER B C 1
ATOM 5870 O O . SER B 1 286 ? 8.797 24.406 4.57 1 96.25 286 SER B O 1
ATOM 5872 N N . ILE B 1 287 ? 6.566 23.984 4.594 1 94.81 287 ILE B N 1
ATOM 5873 C CA . ILE B 1 287 ? 6.535 23.516 3.211 1 94.81 287 ILE B CA 1
ATOM 5874 C C . ILE B 1 287 ? 6.953 24.656 2.273 1 94.81 287 ILE B C 1
ATOM 5876 O O . ILE B 1 287 ? 7.344 24.406 1.129 1 94.81 287 ILE B O 1
ATOM 5880 N N . HIS B 1 288 ? 6.992 25.906 2.717 1 92.94 288 HIS B N 1
ATOM 5881 C CA . HIS B 1 288 ? 7.316 27.078 1.914 1 92.94 288 HIS B CA 1
ATOM 5882 C C . HIS B 1 288 ? 8.805 27.406 1.99 1 92.94 288 HIS B C 1
ATOM 5884 O O . HIS B 1 288 ? 9.289 28.281 1.267 1 92.94 288 HIS B O 1
ATOM 5890 N N . ASP B 1 289 ? 9.422 26.703 2.859 1 96.44 289 ASP B N 1
ATOM 5891 C CA . ASP B 1 289 ? 10.828 27.016 3.08 1 96.44 289 ASP B CA 1
ATOM 5892 C C . ASP B 1 289 ? 11.672 26.625 1.872 1 96.44 289 ASP B C 1
ATOM 5894 O O . ASP B 1 289 ? 11.461 25.562 1.276 1 96.44 289 ASP B O 1
ATOM 5898 N N . ASP B 1 290 ? 12.672 27.391 1.553 1 95.19 290 ASP B N 1
ATOM 5899 C CA . ASP B 1 290 ? 13.523 27.141 0.394 1 95.19 290 ASP B CA 1
ATOM 5900 C C . ASP B 1 290 ? 14.359 25.891 0.577 1 95.19 290 ASP B C 1
ATOM 5902 O O . ASP B 1 290 ? 14.797 25.266 -0.402 1 95.19 290 ASP B O 1
ATOM 5906 N N . ASP B 1 291 ? 14.531 25.516 1.814 1 97.88 291 ASP B N 1
ATOM 5907 C CA . ASP B 1 291 ? 15.422 24.406 2.123 1 97.88 291 ASP B CA 1
ATOM 5908 C C . ASP B 1 291 ? 14.633 23.094 2.234 1 97.88 291 ASP B C 1
ATOM 5910 O O . ASP B 1 291 ? 15.188 22.062 2.631 1 97.88 291 ASP B O 1
ATOM 5914 N N . ILE B 1 292 ? 13.367 23.156 1.876 1 97.75 292 ILE B N 1
ATOM 5915 C CA . ILE B 1 292 ? 12.5 22.016 2.127 1 97.75 292 ILE B CA 1
ATOM 5916 C C . ILE B 1 292 ? 12.977 20.812 1.31 1 97.75 292 ILE B C 1
ATOM 5918 O O . ILE B 1 292 ? 12.914 19.688 1.776 1 97.75 292 ILE B O 1
ATOM 5922 N N . TYR B 1 293 ? 13.5 21 0.118 1 98.06 293 TYR B N 1
ATOM 5923 C CA . TYR B 1 293 ? 13.945 19.906 -0.732 1 98.06 293 TYR B CA 1
ATOM 5924 C C . TYR B 1 293 ? 15.25 19.312 -0.214 1 98.06 293 TYR B C 1
ATOM 5926 O O . TYR B 1 293 ? 15.484 18.109 -0.35 1 98.06 293 TYR B O 1
ATOM 5934 N N . THR B 1 294 ? 16.078 20.125 0.387 1 98.75 294 THR B N 1
ATOM 5935 C CA . THR B 1 294 ? 17.281 19.625 1.021 1 98.75 294 THR B CA 1
ATOM 5936 C C . THR B 1 294 ? 16.938 18.734 2.211 1 98.75 294 THR B C 1
ATOM 5938 O O . THR B 1 294 ? 17.516 17.656 2.371 1 98.75 294 THR B O 1
ATOM 5941 N N . LEU B 1 295 ? 16 19.156 2.975 1 98.69 295 LEU B N 1
ATOM 5942 C CA . LEU B 1 295 ? 15.594 18.375 4.133 1 98.69 295 LEU B CA 1
ATOM 5943 C C . LEU B 1 295 ? 14.969 17.047 3.697 1 98.69 295 LEU B C 1
ATOM 5945 O O . LEU B 1 295 ? 15.234 16 4.297 1 98.69 295 LEU B O 1
ATOM 5949 N N . ALA B 1 296 ? 14.148 17.125 2.688 1 98.44 296 ALA B N 1
ATOM 5950 C CA . ALA B 1 296 ? 13.539 15.914 2.152 1 98.44 296 ALA B CA 1
ATOM 5951 C C . ALA B 1 296 ? 14.602 14.961 1.616 1 98.44 296 ALA B C 1
ATOM 5953 O O . ALA B 1 296 ? 14.508 13.75 1.812 1 98.44 296 ALA B O 1
ATOM 5954 N N . THR B 1 297 ? 15.57 15.508 0.974 1 98.25 297 THR B N 1
ATOM 5955 C CA . THR B 1 297 ? 16.672 14.695 0.462 1 98.25 297 THR B CA 1
ATOM 5956 C C . THR B 1 297 ? 17.438 14.047 1.607 1 98.25 297 THR B C 1
ATOM 5958 O O . THR B 1 297 ? 17.828 12.883 1.52 1 98.25 297 THR B O 1
ATOM 5961 N N . MET B 1 298 ? 17.625 14.805 2.623 1 98.38 298 MET B N 1
ATOM 5962 C CA . MET B 1 298 ? 18.328 14.289 3.799 1 98.38 298 MET B CA 1
ATOM 5963 C C . MET B 1 298 ? 17.562 13.125 4.418 1 98.38 298 MET B C 1
ATOM 5965 O O . MET B 1 298 ? 18.156 12.117 4.805 1 98.38 298 MET B O 1
ATOM 5969 N N . GLN B 1 299 ? 16.266 13.289 4.52 1 98.19 299 GLN B N 1
ATOM 5970 C CA . GLN B 1 299 ? 15.438 12.203 5.031 1 98.19 299 GLN B CA 1
ATOM 5971 C C . GLN B 1 299 ? 15.602 10.945 4.184 1 98.19 299 GLN B C 1
ATOM 5973 O O . GLN B 1 299 ? 15.719 9.836 4.723 1 98.19 299 GLN B O 1
ATOM 5978 N N . MET B 1 300 ? 15.586 11.133 2.875 1 95 300 MET B N 1
ATOM 5979 C CA . MET B 1 300 ? 15.758 10.016 1.957 1 95 300 MET B CA 1
ATOM 5980 C C . MET B 1 300 ? 17.141 9.375 2.133 1 95 300 MET B C 1
ATOM 5982 O O . MET B 1 300 ? 17.266 8.156 2.098 1 95 300 MET B O 1
ATOM 5986 N N . LEU B 1 301 ? 18.109 10.18 2.332 1 96.12 301 LEU B N 1
ATOM 5987 C CA . LEU B 1 301 ? 19.484 9.75 2.484 1 96.12 301 LEU B CA 1
ATOM 5988 C C . LEU B 1 301 ? 19.656 8.898 3.74 1 96.12 301 LEU B C 1
ATOM 5990 O O . LEU B 1 301 ? 20.266 7.828 3.693 1 96.12 301 LEU B O 1
ATOM 5994 N N . ILE B 1 302 ? 19.094 9.398 4.816 1 97.25 302 ILE B N 1
ATOM 5995 C CA . ILE B 1 302 ? 19.172 8.648 6.066 1 97.25 302 ILE B CA 1
ATOM 5996 C C . ILE B 1 302 ? 18.359 7.363 5.941 1 97.25 302 ILE B C 1
ATOM 5998 O O . ILE B 1 302 ? 18.859 6.277 6.254 1 97.25 302 ILE B O 1
ATOM 6002 N N . GLY B 1 303 ? 17.156 7.453 5.418 1 94.62 303 GLY B N 1
ATOM 6003 C CA . GLY B 1 303 ? 16.297 6.344 5.031 1 94.62 303 GLY B CA 1
ATOM 6004 C C . GLY B 1 303 ? 15.961 5.418 6.184 1 94.62 303 GLY B C 1
ATOM 6005 O O . GLY B 1 303 ? 15.523 5.871 7.242 1 94.62 303 GLY B O 1
ATOM 6006 N N . GLY B 1 304 ? 16.078 4.211 5.973 1 91.88 304 GLY B N 1
ATOM 6007 C CA . GLY B 1 304 ? 15.805 3.205 6.984 1 91.88 304 GLY B CA 1
ATOM 6008 C C . GLY B 1 304 ? 14.516 2.443 6.734 1 91.88 304 GLY B C 1
ATOM 6009 O O . GLY B 1 304 ? 13.992 2.449 5.617 1 91.88 304 GLY B O 1
ATOM 6010 N N . GLY B 1 305 ? 14.117 1.643 7.672 1 89.75 305 GLY B N 1
ATOM 6011 C CA . GLY B 1 305 ? 12.953 0.781 7.594 1 89.75 305 GLY B CA 1
ATOM 6012 C C . GLY B 1 305 ? 12.977 -0.347 8.609 1 89.75 305 GLY B C 1
ATOM 6013 O O . GLY B 1 305 ? 13.469 -0.175 9.727 1 89.75 305 GLY B O 1
ATOM 6014 N N . GLY B 1 306 ? 12.234 -1.344 8.219 1 84.38 306 GLY B N 1
ATOM 6015 C CA . GLY B 1 306 ? 12.219 -2.533 9.055 1 84.38 306 GLY B CA 1
ATOM 6016 C C . GLY B 1 306 ? 13.289 -3.537 8.68 1 84.38 306 GLY B C 1
ATOM 6017 O O . GLY B 1 306 ? 13.727 -3.588 7.531 1 84.38 306 GLY B O 1
ATOM 6018 N N . SER B 1 307 ? 13.648 -4.172 9.711 1 67.38 307 SER B N 1
ATOM 6019 C CA . SER B 1 307 ? 14.695 -5.172 9.492 1 67.38 307 SER B CA 1
ATOM 6020 C C . SER B 1 307 ? 14.234 -6.246 8.516 1 67.38 307 SER B C 1
ATOM 6022 O O . SER B 1 307 ? 15.055 -6.828 7.797 1 67.38 307 SER B O 1
ATOM 6024 N N . PHE B 1 308 ? 12.883 -6.562 8.586 1 58.53 308 PHE B N 1
ATOM 6025 C CA . PHE B 1 308 ? 12.375 -7.633 7.73 1 58.53 308 PHE B CA 1
ATOM 6026 C C . PHE B 1 308 ? 11.938 -7.086 6.375 1 58.53 308 PHE B C 1
ATOM 6028 O O . PHE B 1 308 ? 11.477 -7.84 5.52 1 58.53 308 PHE B O 1
ATOM 6035 N N . SER B 1 309 ? 11.898 -5.891 6.289 1 53.75 309 SER B N 1
ATOM 6036 C CA . SER B 1 309 ? 11.523 -5.449 4.949 1 53.75 309 SER B CA 1
ATOM 6037 C C . SER B 1 309 ? 12.289 -6.207 3.875 1 53.75 309 SER B C 1
ATOM 6039 O O . SER B 1 309 ? 13.508 -6.059 3.756 1 53.75 309 SER B O 1
ATOM 6041 N N . ALA B 1 310 ? 11.914 -7.645 4.008 1 43.72 310 ALA B N 1
ATOM 6042 C CA . ALA B 1 310 ? 12.305 -8.82 3.238 1 43.72 310 ALA B CA 1
ATOM 6043 C C . ALA B 1 310 ? 12.703 -8.445 1.815 1 43.72 310 ALA B C 1
ATOM 6045 O O . ALA B 1 310 ? 13.078 -9.305 1.016 1 43.72 310 ALA B O 1
ATOM 6046 N N . GLY B 1 311 ? 11.922 -7.578 1.063 1 42.88 311 GLY B N 1
ATOM 6047 C CA . GLY B 1 311 ? 11.562 -7.828 -0.322 1 42.88 311 GLY B CA 1
ATOM 6048 C C . GLY B 1 311 ? 12.75 -7.789 -1.268 1 42.88 311 GLY B C 1
ATOM 6049 O O . GLY B 1 311 ? 12.57 -7.785 -2.488 1 42.88 311 GLY B O 1
ATOM 6050 N N . GLY B 1 312 ? 13.781 -8.125 -0.976 1 46.88 312 GLY B N 1
ATOM 6051 C CA . GLY B 1 312 ? 14.734 -8.375 -2.051 1 46.88 312 GLY B CA 1
ATOM 6052 C C . GLY B 1 312 ? 15.656 -7.195 -2.318 1 46.88 312 GLY B C 1
ATOM 6053 O O . GLY B 1 312 ? 15.477 -6.121 -1.743 1 46.88 312 GLY B O 1
ATOM 6054 N N . PRO B 1 313 ? 16.656 -7.449 -2.93 1 44.34 313 PRO B N 1
ATOM 6055 C CA . PRO B 1 313 ? 17.625 -6.445 -3.375 1 44.34 313 PRO B CA 1
ATOM 6056 C C . PRO B 1 313 ? 16.969 -5.266 -4.086 1 44.34 313 PRO B C 1
ATOM 6058 O O . PRO B 1 313 ? 16.016 -5.453 -4.852 1 44.34 313 PRO B O 1
ATOM 6061 N N . GLY B 1 314 ? 17.078 -3.912 -3.666 1 45.69 314 GLY B N 1
ATOM 6062 C CA . GLY B 1 314 ? 16.703 -2.625 -4.227 1 45.69 314 GLY B CA 1
ATOM 6063 C C . GLY B 1 314 ? 15.984 -1.73 -3.24 1 45.69 314 GLY B C 1
ATOM 6064 O O . GLY B 1 314 ? 16.016 -0.505 -3.363 1 45.69 314 GLY B O 1
ATOM 6065 N N . LYS B 1 315 ? 14.914 -2.359 -2.529 1 48.53 315 LYS B N 1
ATOM 6066 C CA . LYS B 1 315 ? 14.078 -1.34 -1.909 1 48.53 315 LYS B CA 1
ATOM 6067 C C . LYS B 1 315 ? 14.68 -0.854 -0.595 1 48.53 315 LYS B C 1
ATOM 6069 O O . LYS B 1 315 ? 14.672 -1.581 0.402 1 48.53 315 LYS B O 1
ATOM 6074 N N . GLY B 1 316 ? 15.375 0.278 -0.539 1 54.16 316 GLY B N 1
ATOM 6075 C CA . GLY B 1 316 ? 15.797 1.126 0.563 1 54.16 316 GLY B CA 1
ATOM 6076 C C . GLY B 1 316 ? 16.938 0.527 1.373 1 54.16 316 GLY B C 1
ATOM 6077 O O . GLY B 1 316 ? 17.391 1.126 2.348 1 54.16 316 GLY B O 1
ATOM 6078 N N . MET B 1 317 ? 17.359 -0.583 0.831 1 61.75 317 MET B N 1
ATOM 6079 C CA . MET B 1 317 ? 18.328 -1.37 1.588 1 61.75 317 MET B CA 1
ATOM 6080 C C . MET B 1 317 ? 19.703 -0.716 1.554 1 61.75 317 MET B C 1
ATOM 6082 O O . MET B 1 317 ? 20.625 -1.156 2.248 1 61.75 317 MET B O 1
ATOM 6086 N N . TYR B 1 318 ? 19.703 0.527 0.94 1 71.81 318 TYR B N 1
ATOM 6087 C CA . TYR B 1 318 ? 21.047 1.095 0.877 1 71.81 318 TYR B CA 1
ATOM 6088 C C . TYR B 1 318 ? 21.094 2.461 1.552 1 71.81 318 TYR B C 1
ATOM 6090 O O . TYR B 1 318 ? 22.109 3.158 1.488 1 71.81 318 TYR B O 1
ATOM 6098 N N . SER B 1 319 ? 20.078 2.709 2.17 1 86.5 319 SER B N 1
ATOM 6099 C CA . SER B 1 319 ? 20.125 3.945 2.943 1 86.5 319 SER B CA 1
ATOM 6100 C C . SER B 1 319 ? 21.016 3.787 4.18 1 86.5 319 SER B C 1
ATOM 6102 O O . SER B 1 319 ? 21.375 2.67 4.551 1 86.5 319 SER B O 1
ATOM 6104 N N . ARG B 1 320 ? 21.344 4.848 4.73 1 92.19 320 ARG B N 1
ATOM 6105 C CA . ARG B 1 320 ? 22.312 4.852 5.82 1 92.19 320 ARG B CA 1
ATOM 6106 C C . ARG B 1 320 ? 21.812 4.02 6.996 1 92.19 320 ARG B C 1
ATOM 6108 O O . ARG B 1 320 ? 22.578 3.256 7.594 1 92.19 320 ARG B O 1
ATOM 6115 N N . LEU B 1 321 ? 20.578 4.152 7.281 1 94.44 321 LEU B N 1
ATOM 6116 C CA . LEU B 1 321 ? 20.109 3.424 8.453 1 94.44 321 LEU B CA 1
ATOM 6117 C C . LEU B 1 321 ? 20.016 1.93 8.164 1 94.44 321 LEU B C 1
ATOM 6119 O O . LEU B 1 321 ? 20.094 1.106 9.078 1 94.44 321 LEU B O 1
ATOM 6123 N N . TYR B 1 322 ? 19.859 1.599 6.949 1 87.12 322 TYR B N 1
ATOM 6124 C CA . TYR B 1 322 ? 19.938 0.18 6.621 1 87.12 322 TYR B CA 1
ATOM 6125 C C . TYR B 1 322 ? 21.375 -0.325 6.734 1 87.12 322 TYR B C 1
ATOM 6127 O O . TYR B 1 322 ? 21.641 -1.311 7.43 1 87.12 322 TYR B O 1
ATOM 6135 N N . THR B 1 323 ? 22.297 0.42 6.133 1 84.06 323 THR B N 1
ATOM 6136 C CA . THR B 1 323 ? 23.672 -0.057 6.035 1 84.06 323 THR B CA 1
ATOM 6137 C C . THR B 1 323 ? 24.375 0.077 7.379 1 84.06 323 THR B C 1
ATOM 6139 O O . THR B 1 323 ? 25.125 -0.819 7.785 1 84.06 323 THR B O 1
ATOM 6142 N N . ASN B 1 324 ? 24.125 1.135 8.047 1 90.56 324 ASN B N 1
ATOM 6143 C CA . ASN B 1 324 ? 24.891 1.438 9.258 1 90.56 324 ASN B CA 1
ATOM 6144 C C . ASN B 1 324 ? 24.234 0.845 10.5 1 90.56 324 ASN B C 1
ATOM 6146 O O . ASN B 1 324 ? 24.891 0.689 11.531 1 90.56 324 ASN B O 1
ATOM 6150 N N . VAL B 1 325 ? 22.891 0.493 10.383 1 93 325 VAL B N 1
ATOM 6151 C CA . VAL B 1 325 ? 22.219 0.136 11.617 1 93 325 VAL B CA 1
ATOM 6152 C C . VAL B 1 325 ? 21.531 -1.22 11.461 1 93 325 VAL B C 1
ATOM 6154 O O . VAL B 1 325 ? 21.984 -2.223 12.016 1 93 325 VAL B O 1
ATOM 6157 N N . LEU B 1 326 ? 20.609 -1.318 10.602 1 87.25 326 LEU B N 1
ATOM 6158 C CA . LEU B 1 326 ? 19.781 -2.51 10.508 1 87.25 326 LEU B CA 1
ATOM 6159 C C . LEU B 1 326 ? 20.594 -3.719 10.078 1 87.25 326 LEU B C 1
ATOM 6161 O O . LEU B 1 326 ? 20.391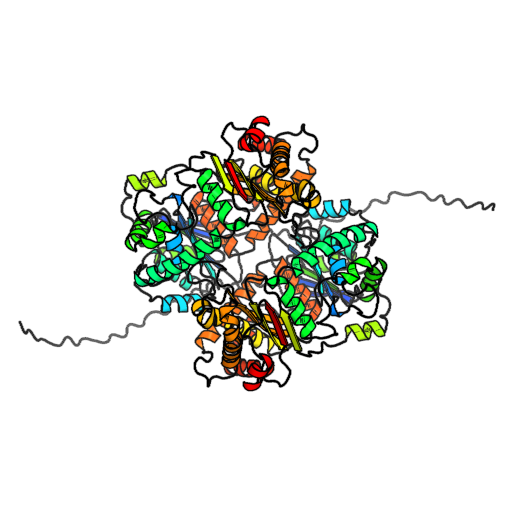 -4.828 10.578 1 87.25 326 LEU B O 1
ATOM 6165 N N . ASN B 1 327 ? 21.531 -3.434 9.188 1 77.56 327 ASN B N 1
ATOM 6166 C CA . ASN B 1 327 ? 22.375 -4.535 8.727 1 77.56 327 ASN B CA 1
ATOM 6167 C C . ASN B 1 327 ? 23.453 -4.891 9.75 1 77.56 327 ASN B C 1
ATOM 6169 O O . ASN B 1 327 ? 24.031 -5.973 9.688 1 77.56 327 ASN B O 1
ATOM 6173 N N . GLN B 1 328 ? 23.719 -4.008 10.672 1 82.31 328 GLN B N 1
ATOM 6174 C CA . GLN B 1 328 ? 24.812 -4.191 11.609 1 82.31 328 GLN B CA 1
ATOM 6175 C C . GLN B 1 328 ? 24.312 -4.707 12.953 1 82.31 328 GLN B C 1
ATOM 6177 O O . GLN B 1 328 ? 25.016 -5.445 13.648 1 82.31 328 GLN B O 1
ATOM 6182 N N . PHE B 1 329 ? 23.141 -4.305 13.281 1 87.75 329 PHE B N 1
ATOM 6183 C CA . PHE B 1 329 ? 22.609 -4.637 14.602 1 87.75 329 PHE B CA 1
ATOM 6184 C C . PHE B 1 329 ? 21.297 -5.395 14.492 1 87.75 329 PHE B C 1
ATOM 6186 O O . PHE B 1 329 ? 20.234 -4.793 14.305 1 87.75 329 PHE B O 1
ATOM 6193 N N . HIS B 1 330 ? 21.266 -6.602 14.836 1 78.94 330 HIS B N 1
ATOM 6194 C CA . HIS B 1 330 ? 20.078 -7.449 14.688 1 78.94 330 HIS B CA 1
ATOM 6195 C C . HIS B 1 330 ? 19.047 -7.16 15.773 1 78.94 330 HIS B C 1
ATOM 6197 O O . HIS B 1 330 ? 17.891 -7.535 15.641 1 78.94 330 HIS B O 1
ATOM 6203 N N . ALA B 1 331 ? 19.547 -6.543 16.766 1 88.69 331 ALA B N 1
ATOM 6204 C CA . ALA B 1 331 ? 18.656 -6.195 17.875 1 88.69 331 ALA B CA 1
ATOM 6205 C C . ALA B 1 331 ? 17.734 -5.035 17.5 1 88.69 331 ALA B C 1
ATOM 6207 O O . ALA B 1 331 ? 16.797 -4.715 18.219 1 88.69 331 ALA B O 1
ATOM 6208 N N . VAL B 1 332 ? 18.016 -4.422 16.359 1 92.5 332 VAL B N 1
ATOM 6209 C CA . VAL B 1 332 ? 17.188 -3.328 15.867 1 92.5 332 VAL B CA 1
ATOM 6210 C C . VAL B 1 332 ? 16.141 -3.865 14.891 1 92.5 332 VAL B C 1
ATOM 6212 O O . VAL B 1 332 ? 16.484 -4.332 13.797 1 92.5 332 VAL B O 1
ATOM 6215 N N . ASP B 1 333 ? 14.93 -3.721 15.32 1 89.06 333 ASP B N 1
ATOM 6216 C CA . ASP B 1 333 ? 13.836 -4.23 14.5 1 89.06 333 ASP B CA 1
ATOM 6217 C C . ASP B 1 333 ? 13.438 -3.217 13.43 1 89.06 333 ASP B C 1
ATOM 6219 O O . ASP B 1 333 ? 13.07 -3.596 12.312 1 89.06 333 ASP B O 1
ATOM 6223 N N . HIS B 1 334 ? 13.469 -2.045 13.773 1 93.62 334 HIS B N 1
ATOM 6224 C CA . HIS B 1 334 ? 13.094 -0.941 12.898 1 93.62 334 HIS B CA 1
ATOM 6225 C C . HIS B 1 334 ? 13.914 0.307 13.203 1 93.62 334 HIS B C 1
ATOM 6227 O O . HIS B 1 334 ? 14.195 0.597 14.367 1 93.62 334 HIS B O 1
ATOM 6233 N N . CYS B 1 335 ? 14.312 1.01 12.227 1 95.88 335 CYS B N 1
ATOM 6234 C CA . CYS B 1 335 ? 15 2.291 12.336 1 95.88 335 CYS B CA 1
ATOM 6235 C C . CYS B 1 335 ? 14.836 3.109 11.062 1 95.88 335 CYS B C 1
ATOM 6237 O O . CYS B 1 335 ? 15.273 2.686 9.992 1 95.88 335 CYS B O 1
ATOM 6239 N N . ALA B 1 336 ? 14.25 4.246 11.203 1 96.94 336 ALA B N 1
ATOM 6240 C CA . ALA B 1 336 ? 13.969 5.02 10 1 96.94 336 ALA B CA 1
ATOM 6241 C C . ALA B 1 336 ? 13.883 6.512 10.305 1 96.94 336 ALA B C 1
ATOM 6243 O O . ALA B 1 336 ? 13.477 6.902 11.406 1 96.94 336 ALA B O 1
ATOM 6244 N N . SER B 1 337 ? 14.281 7.23 9.305 1 98 337 SER B N 1
ATOM 6245 C CA . SER B 1 337 ? 14.078 8.672 9.383 1 98 337 SER B CA 1
ATOM 6246 C C . SER B 1 337 ? 12.648 9.047 8.992 1 98 337 SER B C 1
ATOM 6248 O O . SER B 1 337 ? 12.016 8.359 8.188 1 98 337 SER B O 1
ATOM 6250 N N . PHE B 1 338 ? 12.117 10.086 9.664 1 98.12 338 PHE B N 1
ATOM 6251 C CA . PHE B 1 338 ? 10.797 10.586 9.305 1 98.12 338 PHE B CA 1
ATOM 6252 C C . PHE B 1 338 ? 10.828 12.094 9.094 1 98.12 338 PHE B C 1
ATOM 6254 O O . PHE B 1 338 ? 11.719 12.773 9.602 1 98.12 338 PHE B O 1
ATOM 6261 N N . HIS B 1 339 ? 9.938 12.57 8.266 1 98 339 HIS B N 1
ATOM 6262 C CA . HIS B 1 339 ? 9.812 13.977 7.891 1 98 339 HIS B CA 1
ATOM 6263 C C . HIS B 1 339 ? 8.344 14.367 7.715 1 98 339 HIS B C 1
ATOM 6265 O O . HIS B 1 339 ? 7.676 13.891 6.797 1 98 339 HIS B O 1
ATOM 6271 N N . HIS B 1 340 ? 7.797 15.164 8.672 1 97.69 340 HIS B N 1
ATOM 6272 C CA . HIS B 1 340 ? 6.465 15.75 8.57 1 97.69 340 HIS B CA 1
ATOM 6273 C C . HIS B 1 340 ? 6.535 17.234 8.227 1 97.69 340 HIS B C 1
ATOM 6275 O O . HIS B 1 340 ? 7.195 18 8.93 1 97.69 340 HIS B O 1
ATOM 6281 N N . CYS B 1 341 ? 5.82 17.594 7.176 1 96.19 341 CYS B N 1
ATOM 6282 C CA . CYS B 1 341 ? 5.844 18.984 6.727 1 96.19 341 CYS B CA 1
ATOM 6283 C C . CYS B 1 341 ? 4.465 19.609 6.855 1 96.19 341 CYS B C 1
ATOM 6285 O O . CYS B 1 341 ? 3.461 19.016 6.457 1 96.19 341 CYS B O 1
ATOM 6287 N N . TYR B 1 342 ? 4.469 20.844 7.426 1 96.94 342 TYR B N 1
ATOM 6288 C CA . TYR B 1 342 ? 3.242 21.609 7.559 1 96.94 342 TYR B CA 1
ATOM 6289 C C . TYR B 1 342 ? 3.408 23 6.965 1 96.94 342 TYR B C 1
ATOM 6291 O O . TYR B 1 342 ? 4.465 23.328 6.414 1 96.94 342 TYR B O 1
ATOM 6299 N N . ALA B 1 343 ? 2.383 23.781 6.996 1 95.69 343 ALA B N 1
ATOM 6300 C CA . ALA B 1 343 ? 2.381 25.109 6.371 1 95.69 343 ALA B CA 1
ATOM 6301 C C . ALA B 1 343 ? 3.373 26.047 7.062 1 95.69 343 ALA B C 1
ATOM 6303 O O . ALA B 1 343 ? 3.973 26.906 6.418 1 95.69 343 ALA B O 1
ATOM 6304 N N . ASP B 1 344 ? 3.6 25.875 8.398 1 96.94 344 ASP B N 1
ATOM 6305 C CA . ASP B 1 344 ? 4.387 26.875 9.109 1 96.94 344 ASP B CA 1
ATOM 6306 C C . ASP B 1 344 ? 5.422 26.219 10.023 1 96.94 344 ASP B C 1
ATOM 6308 O O . ASP B 1 344 ? 6.078 26.891 10.812 1 96.94 344 ASP B O 1
ATOM 6312 N N . SER B 1 345 ? 5.504 24.922 10.008 1 97.75 345 SER B N 1
ATOM 6313 C CA . SER B 1 345 ? 6.48 24.172 10.781 1 97.75 345 SER B CA 1
ATOM 6314 C C . SER B 1 345 ? 6.633 22.75 10.25 1 97.75 345 SER B C 1
ATOM 6316 O O . SER B 1 345 ? 6.27 22.469 9.102 1 97.75 345 SER B O 1
ATOM 6318 N N . GLY B 1 346 ? 7.258 21.875 10.969 1 97.88 346 GLY B N 1
ATOM 6319 C CA . GLY B 1 346 ? 7.449 20.469 10.633 1 97.88 346 GLY B CA 1
ATOM 6320 C C . GLY B 1 346 ? 8.227 19.703 11.688 1 97.88 346 GLY B C 1
ATOM 6321 O O . GLY B 1 346 ? 8.68 20.281 12.672 1 97.88 346 GLY B O 1
ATOM 6322 N N . LEU B 1 347 ? 8.297 18.422 11.5 1 98.69 347 LEU B N 1
ATOM 6323 C CA . LEU B 1 347 ? 9.102 17.562 12.359 1 98.69 347 LEU B CA 1
ATOM 6324 C C . LEU B 1 347 ? 10.039 16.688 11.531 1 98.69 347 LEU B C 1
ATOM 6326 O O . LEU B 1 347 ? 9.656 16.172 10.477 1 98.69 347 LEU B O 1
ATOM 6330 N N . PHE B 1 348 ? 11.234 16.672 11.984 1 98.69 348 PHE B N 1
ATOM 6331 C CA . PHE B 1 348 ? 12.266 15.844 11.383 1 98.69 348 PHE B CA 1
ATOM 6332 C C . PHE B 1 348 ? 12.984 15.023 12.445 1 98.69 348 PHE B C 1
ATOM 6334 O O . PHE B 1 348 ? 13.281 15.531 13.531 1 98.69 348 PHE B O 1
ATOM 6341 N N . GLY B 1 349 ? 13.219 13.672 12.078 1 98.75 349 GLY B N 1
ATOM 6342 C CA . GLY B 1 349 ? 13.953 12.898 13.062 1 98.75 349 GLY B CA 1
ATOM 6343 C C . GLY B 1 349 ? 14.094 11.438 12.688 1 98.75 349 GLY B C 1
ATOM 6344 O O . GLY B 1 349 ? 14.016 11.086 11.508 1 98.75 349 GLY B O 1
ATOM 6345 N N . ILE B 1 350 ? 14.469 10.641 13.703 1 98.75 350 ILE B N 1
ATOM 6346 C CA . ILE B 1 350 ? 14.641 9.195 13.547 1 98.75 350 ILE B CA 1
ATOM 6347 C C . ILE B 1 350 ? 13.812 8.461 14.594 1 98.75 350 ILE B C 1
ATOM 6349 O O . ILE B 1 350 ? 13.742 8.875 15.75 1 98.75 350 ILE B O 1
ATOM 6353 N N . SER B 1 351 ? 13.148 7.48 14.172 1 98.62 351 SER B N 1
ATOM 6354 C CA . SER B 1 351 ? 12.469 6.547 15.062 1 98.62 351 SER B CA 1
ATOM 6355 C C . SER B 1 351 ? 13.094 5.16 15 1 98.62 351 SER B C 1
ATOM 6357 O O . SER B 1 351 ? 13.602 4.75 13.953 1 98.62 351 SER B O 1
ATOM 6359 N N . ALA B 1 352 ? 13.023 4.449 16.141 1 97.94 352 ALA B N 1
ATOM 6360 C CA . ALA B 1 352 ? 13.594 3.107 16.188 1 97.94 352 ALA B CA 1
ATOM 6361 C C . ALA B 1 352 ? 12.805 2.207 17.141 1 97.94 352 ALA B C 1
ATOM 6363 O O . ALA B 1 352 ? 12.242 2.68 18.125 1 97.94 352 ALA B O 1
ATOM 6364 N N . SER B 1 353 ? 12.688 1.007 16.828 1 96.94 353 SER B N 1
ATOM 6365 C CA . SER B 1 353 ? 12.203 -0.077 17.672 1 96.94 353 SER B CA 1
ATOM 6366 C C . SER B 1 353 ? 13.281 -1.136 17.891 1 96.94 353 SER B C 1
ATOM 6368 O O . SER B 1 353 ? 13.75 -1.756 16.938 1 96.94 353 SER B O 1
ATOM 6370 N N . VAL B 1 354 ? 13.633 -1.356 19.188 1 95.75 354 VAL B N 1
ATOM 6371 C CA . VAL B 1 354 ? 14.789 -2.209 19.453 1 95.75 354 VAL B CA 1
ATOM 6372 C C . VAL B 1 354 ? 14.453 -3.207 20.562 1 95.75 354 VAL B C 1
ATOM 6374 O O . VAL B 1 354 ? 13.586 -2.943 21.391 1 95.75 354 VAL B O 1
ATOM 6377 N N . HIS B 1 355 ? 15.156 -4.316 20.5 1 92.94 355 HIS B N 1
ATOM 6378 C CA . HIS B 1 355 ? 15.125 -5.211 21.656 1 92.94 355 HIS B CA 1
ATOM 6379 C C . HIS B 1 355 ? 15.633 -4.512 22.906 1 92.94 355 HIS B C 1
ATOM 6381 O O . HIS B 1 355 ? 16.594 -3.734 22.844 1 92.94 355 HIS B O 1
ATOM 6387 N N . PRO B 1 356 ? 15.023 -4.883 24.016 1 93.56 356 PRO B N 1
ATOM 6388 C CA . PRO B 1 356 ? 15.391 -4.195 25.25 1 93.56 356 PRO B CA 1
ATOM 6389 C C . PRO B 1 356 ? 16.891 -4.289 25.562 1 93.56 356 PRO B C 1
ATOM 6391 O O . PRO B 1 356 ? 17.453 -3.379 26.172 1 93.56 356 PRO B O 1
ATOM 6394 N N . SER B 1 357 ? 17.516 -5.277 25.078 1 93 357 SER B N 1
ATOM 6395 C CA . SER B 1 357 ? 18.953 -5.441 25.312 1 93 357 SER B CA 1
ATOM 6396 C C . SER B 1 357 ? 19.75 -4.355 24.609 1 93 357 SER B C 1
ATOM 6398 O O . SER B 1 357 ? 20.922 -4.133 24.922 1 93 357 SER B O 1
ATOM 6400 N N . PHE B 1 358 ? 19.109 -3.662 23.656 1 95.19 358 PHE B N 1
ATOM 6401 C CA . PHE B 1 358 ? 19.797 -2.654 22.859 1 95.19 358 PHE B CA 1
ATOM 6402 C C . PHE B 1 358 ? 19.375 -1.251 23.281 1 95.19 358 PHE B C 1
ATOM 6404 O O . PHE B 1 358 ? 19.797 -0.264 22.672 1 95.19 358 PHE B O 1
ATOM 6411 N N . SER B 1 359 ? 18.562 -1.126 24.359 1 95.38 359 SER B N 1
ATOM 6412 C CA . SER B 1 359 ? 17.984 0.141 24.797 1 95.38 359 SER B CA 1
ATOM 6413 C C . SER B 1 359 ? 19.062 1.127 25.219 1 95.38 359 SER B C 1
ATOM 6415 O O . SER B 1 359 ? 18.938 2.332 25 1 95.38 359 SER B O 1
ATOM 6417 N N . SER B 1 360 ? 20.141 0.621 25.766 1 96 360 SER B N 1
ATOM 6418 C CA . SER B 1 360 ? 21.203 1.5 26.234 1 96 360 SER B CA 1
ATOM 6419 C C . SER B 1 360 ? 22.047 2.027 25.078 1 96 360 SER B C 1
ATOM 6421 O O . SER B 1 360 ? 22.719 3.047 25.203 1 96 360 SER B O 1
ATOM 6423 N N . THR B 1 361 ? 21.953 1.382 23.953 1 97.38 361 THR B N 1
ATOM 6424 C CA . THR B 1 361 ? 22.844 1.681 22.828 1 97.38 361 THR B CA 1
ATOM 6425 C C . THR B 1 361 ? 22.141 2.572 21.812 1 97.38 361 THR B C 1
ATOM 6427 O O . THR B 1 361 ? 22.781 3.41 21.172 1 97.38 361 THR B O 1
ATOM 6430 N N . ILE B 1 362 ? 20.812 2.484 21.672 1 97.94 362 ILE B N 1
ATOM 6431 C CA . ILE B 1 362 ? 20.078 3.041 20.531 1 97.94 362 ILE B CA 1
ATOM 6432 C C . ILE B 1 362 ? 20.172 4.566 20.562 1 97.94 362 ILE B C 1
ATOM 6434 O O . ILE B 1 362 ? 20.266 5.211 19.516 1 97.94 362 ILE B O 1
ATOM 6438 N N . PRO B 1 363 ? 20.25 5.234 21.75 1 98.12 363 PRO B N 1
ATOM 6439 C CA . PRO B 1 363 ? 20.391 6.691 21.734 1 98.12 363 PRO B CA 1
ATOM 6440 C C . PRO B 1 363 ? 21.703 7.145 21.078 1 98.12 363 PRO B C 1
ATOM 6442 O O . PRO B 1 363 ? 21.719 8.141 20.359 1 98.12 363 PRO B O 1
ATOM 6445 N N . TYR B 1 364 ? 22.734 6.414 21.297 1 98 364 TYR B N 1
ATOM 6446 C CA . TYR B 1 364 ? 24.031 6.758 20.719 1 98 364 TYR B CA 1
ATOM 6447 C C . TYR B 1 364 ? 24.047 6.531 19.219 1 98 364 TYR B C 1
ATOM 6449 O O . TYR B 1 364 ? 24.625 7.32 18.469 1 98 364 TYR B O 1
ATOM 6457 N N . VAL B 1 365 ? 23.359 5.504 18.828 1 97.88 365 VAL B N 1
ATOM 6458 C CA . VAL B 1 365 ? 23.266 5.195 17.406 1 97.88 365 VAL B CA 1
ATOM 6459 C C . VAL B 1 365 ? 22.516 6.305 16.672 1 97.88 365 VAL B C 1
ATOM 6461 O O . VAL B 1 365 ? 22.969 6.812 15.648 1 97.88 365 VAL B O 1
ATOM 6464 N N . ILE B 1 366 ? 21.375 6.727 17.219 1 98.5 366 ILE B N 1
ATOM 6465 C CA . ILE B 1 366 ? 20.562 7.777 16.625 1 98.5 366 ILE B CA 1
ATOM 6466 C C . ILE B 1 366 ? 21.344 9.086 16.594 1 98.5 366 ILE B C 1
ATOM 6468 O O . ILE B 1 366 ? 21.406 9.75 15.555 1 98.5 366 ILE B O 1
ATOM 6472 N N . ALA B 1 367 ? 22.016 9.398 17.688 1 98.19 367 ALA B N 1
ATOM 6473 C CA . ALA B 1 367 ? 22.797 10.633 17.781 1 98.19 367 ALA B CA 1
ATOM 6474 C C . ALA B 1 367 ? 23.906 10.656 16.734 1 98.19 367 ALA B C 1
ATOM 6476 O O . ALA B 1 367 ? 24.109 11.672 16.078 1 98.19 367 ALA B O 1
ATOM 6477 N N . ARG B 1 368 ? 24.531 9.586 16.578 1 97.62 368 ARG B N 1
ATOM 6478 C CA . ARG B 1 368 ? 25.641 9.5 15.641 1 97.62 368 ARG B CA 1
ATOM 6479 C C . ARG B 1 368 ? 25.156 9.695 14.203 1 97.62 368 ARG B C 1
ATOM 6481 O O . ARG B 1 368 ? 25.75 10.469 13.445 1 97.62 368 ARG B O 1
ATOM 6488 N N . GLU B 1 369 ? 24.109 9.016 13.82 1 97.81 369 GLU B N 1
ATOM 6489 C CA . GLU B 1 369 ? 23.609 9.086 12.453 1 97.81 369 GLU B CA 1
ATOM 6490 C C . GLU B 1 369 ? 23.125 10.492 12.109 1 97.81 369 GLU B C 1
ATOM 6492 O O . GLU B 1 369 ? 23.312 10.961 10.984 1 97.81 369 GLU B O 1
ATOM 6497 N N . LEU B 1 370 ? 22.562 11.172 13.102 1 98.44 370 LEU B N 1
ATOM 6498 C CA . LEU B 1 370 ? 22.141 12.555 12.898 1 98.44 370 LEU B CA 1
ATOM 6499 C C . LEU B 1 370 ? 23.359 13.469 12.789 1 98.44 370 LEU B C 1
ATOM 6501 O O . LEU B 1 370 ? 23.438 14.32 11.906 1 98.44 370 LEU B O 1
ATOM 6505 N N . GLU B 1 371 ? 24.312 13.258 13.633 1 97.38 371 GLU B N 1
ATOM 6506 C CA . GLU B 1 371 ? 25.516 14.078 13.672 1 97.38 371 GLU B CA 1
ATOM 6507 C C . GLU B 1 371 ? 26.297 13.984 12.367 1 97.38 371 GLU B C 1
ATOM 6509 O O . GLU B 1 371 ? 26.859 14.977 11.898 1 97.38 371 GLU B O 1
ATOM 6514 N N . LEU B 1 372 ? 26.328 12.867 11.789 1 97.62 372 LEU B N 1
ATOM 6515 C CA . LEU B 1 372 ? 27.094 12.625 10.57 1 97.62 372 LEU B CA 1
ATOM 6516 C C . LEU B 1 372 ? 26.562 13.469 9.422 1 97.62 372 LEU B C 1
ATOM 6518 O O . LEU B 1 372 ? 27.25 13.664 8.422 1 97.62 372 LEU B O 1
ATOM 6522 N N . CYS B 1 373 ? 25.375 13.984 9.516 1 98.06 373 CYS B N 1
ATOM 6523 C CA . CYS B 1 373 ? 24.781 14.805 8.469 1 98.06 373 CYS B CA 1
ATOM 6524 C C . CYS B 1 373 ? 25.234 16.25 8.594 1 98.06 373 CYS B C 1
ATOM 6526 O O . CYS B 1 373 ? 25.094 17.047 7.656 1 98.06 373 CYS B O 1
ATOM 6528 N N . THR B 1 374 ? 25.828 16.641 9.695 1 97.88 374 THR B N 1
ATOM 6529 C CA . THR B 1 374 ? 26.016 18.062 10.016 1 97.88 374 THR B CA 1
ATOM 6530 C C . THR B 1 374 ? 27.359 18.562 9.5 1 97.88 374 THR B C 1
ATOM 6532 O O . THR B 1 374 ? 27.594 19.766 9.445 1 97.88 374 THR B O 1
ATOM 6535 N N . SER B 1 375 ? 28.25 17.625 9.172 1 96.06 375 SER B N 1
ATOM 6536 C CA . SER B 1 375 ? 29.578 18.062 8.734 1 96.06 375 SER B CA 1
ATOM 6537 C C . SER B 1 375 ? 30.25 16.969 7.902 1 96.06 375 SER B C 1
ATOM 6539 O O . SER B 1 375 ? 29.938 15.789 8.023 1 96.06 375 SER B O 1
ATOM 6541 N N . GLY B 1 376 ? 31.156 17.438 7.051 1 94.25 376 GLY B N 1
ATOM 6542 C CA . GLY B 1 376 ? 31.969 16.516 6.277 1 94.25 376 GLY B CA 1
ATOM 6543 C C . GLY B 1 376 ? 33.25 16.094 6.992 1 94.25 376 GLY B C 1
ATOM 6544 O O . GLY B 1 376 ? 34 15.289 6.469 1 94.25 376 GLY B O 1
ATOM 6545 N N . ASN B 1 377 ? 33.406 16.5 8.172 1 90.44 377 ASN B N 1
ATOM 6546 C CA . ASN B 1 377 ? 34.688 16.328 8.867 1 90.44 377 ASN B CA 1
ATOM 6547 C C . ASN B 1 377 ? 34.688 15.055 9.703 1 90.44 377 ASN B C 1
ATOM 6549 O O . ASN B 1 377 ? 35.719 14.688 10.266 1 90.44 377 ASN B O 1
ATOM 6553 N N . TYR B 1 378 ? 33.594 14.414 9.789 1 90.06 378 TYR B N 1
ATOM 6554 C CA . TYR B 1 378 ? 33.5 13.203 10.602 1 90.06 378 TYR B CA 1
ATOM 6555 C C . TYR B 1 378 ? 33.812 11.969 9.766 1 90.06 378 TYR B C 1
ATOM 6557 O O . TYR B 1 378 ? 33.562 11.938 8.562 1 90.06 378 TYR B O 1
ATOM 6565 N N . ARG B 1 379 ? 34.406 10.953 10.477 1 91.62 379 ARG B N 1
ATOM 6566 C CA . ARG B 1 379 ? 34.5 9.641 9.844 1 91.62 379 ARG B CA 1
ATOM 6567 C C . ARG B 1 379 ? 33.094 9.062 9.586 1 91.62 379 ARG B C 1
ATOM 6569 O O . ARG B 1 379 ? 32.281 8.977 10.508 1 91.62 379 ARG B O 1
ATOM 6576 N N . GLY B 1 380 ? 32.906 8.82 8.336 1 93.06 380 GLY B N 1
ATOM 6577 C CA . GLY B 1 380 ? 31.609 8.273 7.984 1 93.06 380 GLY B CA 1
ATOM 6578 C C . GLY B 1 380 ? 30.609 9.328 7.535 1 93.06 380 GLY B C 1
ATOM 6579 O O . GLY B 1 380 ? 29.422 9.055 7.406 1 93.06 380 GLY B O 1
ATOM 6580 N N . SER B 1 381 ? 31.109 10.5 7.27 1 95.81 381 SER B N 1
ATOM 6581 C CA . SER B 1 381 ? 30.234 11.57 6.812 1 95.81 381 SER B CA 1
ATOM 6582 C C . SER B 1 381 ? 29.609 11.234 5.465 1 95.81 381 SER B C 1
ATOM 6584 O O . SER B 1 381 ? 30.062 10.32 4.77 1 95.81 381 SER B O 1
ATOM 6586 N N . VAL B 1 382 ? 28.594 11.984 5.172 1 96.56 382 VAL B N 1
ATOM 6587 C CA . VAL B 1 382 ? 27.844 11.758 3.938 1 96.56 382 VAL B CA 1
ATOM 6588 C C . VAL B 1 382 ? 28.75 12.008 2.734 1 96.56 382 VAL B C 1
ATOM 6590 O O . VAL B 1 382 ? 29.5 12.992 2.703 1 96.56 382 VAL B O 1
ATOM 6593 N N . THR B 1 383 ? 28.688 11.133 1.782 1 93.88 383 THR B N 1
ATOM 6594 C CA . THR B 1 383 ? 29.5 11.258 0.582 1 93.88 383 THR B CA 1
ATOM 6595 C C . THR B 1 383 ? 28.688 11.812 -0.579 1 93.88 383 THR B C 1
ATOM 6597 O O . THR B 1 383 ? 27.453 11.812 -0.527 1 93.88 383 THR B O 1
ATOM 6600 N N . LYS B 1 384 ? 29.422 12.242 -1.637 1 94.06 384 LYS B N 1
ATOM 6601 C CA . LYS B 1 384 ? 28.766 12.727 -2.85 1 94.06 384 LYS B CA 1
ATOM 6602 C C . LYS B 1 384 ? 27.953 11.617 -3.512 1 94.06 384 LYS B C 1
ATOM 6604 O O . LYS B 1 384 ? 26.859 11.867 -4.039 1 94.06 384 LYS B O 1
ATOM 6609 N N . ALA B 1 385 ? 28.438 10.461 -3.438 1 89.31 385 ALA B N 1
ATOM 6610 C CA . ALA B 1 385 ? 27.75 9.328 -4.051 1 89.31 385 ALA B CA 1
ATOM 6611 C C . ALA B 1 385 ? 26.438 9.023 -3.328 1 89.31 385 ALA B C 1
ATOM 6613 O O . ALA B 1 385 ? 25.422 8.766 -3.967 1 89.31 385 ALA B O 1
ATOM 6614 N N . GLU B 1 386 ? 26.453 9.062 -2.037 1 91.38 386 GLU B N 1
ATOM 6615 C CA . GLU B 1 386 ? 25.25 8.836 -1.243 1 91.38 386 GLU B CA 1
ATOM 6616 C C . GLU B 1 386 ? 24.203 9.906 -1.522 1 91.38 386 GLU B C 1
ATOM 6618 O O . GLU B 1 386 ? 23.016 9.602 -1.626 1 91.38 386 GLU B O 1
ATOM 6623 N N . LEU B 1 387 ? 24.688 11.086 -1.622 1 95.44 387 LEU B N 1
ATOM 6624 C CA . LEU B 1 387 ? 23.781 12.188 -1.9 1 95.44 387 LEU B CA 1
ATOM 6625 C C . LEU B 1 387 ? 23.125 12.023 -3.273 1 95.44 387 LEU B C 1
ATOM 6627 O O . LEU B 1 387 ? 21.922 12.219 -3.428 1 95.44 387 LEU B O 1
ATOM 6631 N N . ALA B 1 388 ? 23.922 11.688 -4.238 1 92.19 388 ALA B N 1
ATOM 6632 C CA . ALA B 1 388 ? 23.406 11.5 -5.59 1 92.19 388 ALA B CA 1
ATOM 6633 C C . ALA B 1 388 ? 22.359 10.398 -5.621 1 92.19 388 ALA B C 1
ATOM 6635 O O . ALA B 1 388 ? 21.312 10.531 -6.281 1 92.19 388 ALA B O 1
ATOM 6636 N N . ARG B 1 389 ? 22.578 9.406 -4.898 1 88.5 389 ARG B N 1
ATOM 6637 C CA . ARG B 1 389 ? 21.625 8.305 -4.812 1 88.5 389 ARG B CA 1
ATOM 6638 C C . ARG B 1 389 ? 20.328 8.758 -4.156 1 88.5 389 ARG B C 1
ATOM 6640 O O . ARG B 1 389 ? 19.234 8.414 -4.621 1 88.5 389 ARG B O 1
ATOM 6647 N N . ALA B 1 390 ? 20.469 9.422 -3.111 1 93.44 390 ALA B N 1
ATOM 6648 C CA . ALA B 1 390 ? 19.297 9.898 -2.385 1 93.44 390 ALA B CA 1
ATOM 6649 C C . ALA B 1 390 ? 18.453 10.82 -3.256 1 93.44 390 ALA B C 1
ATOM 6651 O O . ALA B 1 390 ? 17.219 10.75 -3.238 1 93.44 390 ALA B O 1
ATOM 6652 N N . LYS B 1 391 ? 19.125 11.688 -4.004 1 94.56 391 LYS B N 1
ATOM 6653 C CA . LYS B 1 391 ? 18.422 12.586 -4.914 1 94.56 391 LYS B CA 1
ATOM 6654 C C . LYS B 1 391 ? 17.641 11.797 -5.969 1 94.56 391 LYS B C 1
ATOM 6656 O O . LYS B 1 391 ? 16.469 12.07 -6.207 1 94.56 391 LYS B O 1
ATOM 6661 N N . ASN B 1 392 ? 18.297 10.836 -6.523 1 88.5 392 ASN B N 1
ATOM 6662 C CA . ASN B 1 392 ? 17.641 10.023 -7.547 1 88.5 392 ASN B CA 1
ATOM 6663 C C . ASN B 1 392 ? 16.469 9.234 -6.977 1 88.5 392 ASN B C 1
ATOM 6665 O O . ASN B 1 392 ? 15.43 9.102 -7.625 1 88.5 392 ASN B O 1
ATOM 6669 N N . GLN B 1 393 ? 16.703 8.742 -5.816 1 89 393 GLN B N 1
ATOM 6670 C CA . GLN B 1 393 ? 15.641 7.984 -5.168 1 89 393 GLN B CA 1
ATOM 6671 C C . GLN B 1 393 ? 14.438 8.875 -4.855 1 89 393 GLN B C 1
ATOM 6673 O O . GLN B 1 393 ? 13.289 8.469 -5.047 1 89 393 GLN B O 1
ATOM 6678 N N . LEU B 1 394 ? 14.695 10.023 -4.348 1 93.5 394 LEU B N 1
ATOM 6679 C CA . LEU B 1 394 ? 13.617 10.945 -4.02 1 93.5 394 LEU B CA 1
ATOM 6680 C C . LEU B 1 394 ? 12.836 11.336 -5.273 1 93.5 394 LEU B C 1
ATOM 6682 O O . LEU B 1 394 ? 11.602 11.328 -5.27 1 93.5 394 LEU B O 1
ATOM 6686 N N . LYS B 1 395 ? 13.523 11.641 -6.316 1 91.75 395 LYS B N 1
ATOM 6687 C CA . LYS B 1 395 ? 12.875 11.992 -7.578 1 91.75 395 LYS B CA 1
ATOM 6688 C C . LYS B 1 395 ? 12.047 10.828 -8.109 1 91.75 395 LYS B C 1
ATOM 6690 O O . LYS B 1 395 ? 10.906 11.023 -8.547 1 91.75 395 LYS B O 1
ATOM 6695 N N . SER B 1 396 ? 12.617 9.656 -8.008 1 87.44 396 SER B N 1
ATOM 6696 C CA . SER B 1 396 ? 11.891 8.461 -8.445 1 87.44 396 SER B CA 1
ATOM 6697 C C . SER B 1 396 ? 10.625 8.258 -7.621 1 87.44 396 SER B C 1
ATOM 6699 O O . SER B 1 396 ? 9.562 7.949 -8.172 1 87.44 396 SER B O 1
ATOM 6701 N N . SER B 1 397 ? 10.75 8.406 -6.344 1 89.88 397 SER B N 1
ATOM 6702 C CA . SER B 1 397 ? 9.609 8.227 -5.453 1 89.88 397 SER B CA 1
ATOM 6703 C C . SER B 1 397 ? 8.508 9.234 -5.754 1 89.88 397 SER B C 1
ATOM 6705 O O . SER B 1 397 ? 7.324 8.898 -5.738 1 89.88 397 SER B O 1
ATOM 6707 N N . LEU B 1 398 ? 8.859 10.453 -6 1 90.5 398 LEU B N 1
ATOM 6708 C CA . LEU B 1 398 ? 7.902 11.5 -6.34 1 90.5 398 LEU B CA 1
ATOM 6709 C C . LEU B 1 398 ? 7.16 11.156 -7.625 1 90.5 398 LEU B C 1
ATOM 6711 O O . LEU B 1 398 ? 5.93 11.25 -7.684 1 90.5 398 LEU B O 1
ATOM 6715 N N . MET B 1 399 ? 7.836 10.742 -8.523 1 84.38 399 MET B N 1
ATOM 6716 C CA . MET B 1 399 ? 7.246 10.445 -9.828 1 84.38 399 MET B CA 1
ATOM 6717 C C . MET B 1 399 ? 6.34 9.219 -9.742 1 84.38 399 MET B C 1
ATOM 6719 O O . MET B 1 399 ? 5.262 9.203 -10.344 1 84.38 399 MET B O 1
ATOM 6723 N N . MET B 1 400 ? 6.773 8.266 -9.016 1 84.12 400 MET B N 1
ATOM 6724 C CA . MET B 1 400 ? 5.973 7.055 -8.836 1 84.12 400 MET B CA 1
ATOM 6725 C C . MET B 1 400 ? 4.672 7.367 -8.109 1 84.12 400 MET B C 1
ATOM 6727 O O . MET B 1 400 ? 3.611 6.848 -8.461 1 84.12 400 MET B O 1
ATOM 6731 N N . ALA B 1 401 ? 4.781 8.141 -7.148 1 87.25 401 ALA B N 1
ATOM 6732 C CA . ALA B 1 401 ? 3.592 8.516 -6.391 1 87.25 401 ALA B CA 1
ATOM 6733 C C . ALA B 1 401 ? 2.57 9.211 -7.285 1 87.25 401 ALA B C 1
ATOM 6735 O O . ALA B 1 401 ? 1.366 8.969 -7.172 1 87.25 401 ALA B O 1
ATOM 6736 N N . LEU B 1 402 ? 2.994 9.984 -8.203 1 86.31 402 LEU B N 1
ATOM 6737 C CA . LEU B 1 402 ? 2.125 10.82 -9.023 1 86.31 402 LEU B CA 1
ATOM 6738 C C . LEU B 1 402 ? 1.553 10.031 -10.195 1 86.31 402 LEU B C 1
ATOM 6740 O O . LEU B 1 402 ? 0.764 10.555 -10.977 1 86.31 402 LEU B O 1
ATOM 6744 N N . GLU B 1 403 ? 1.854 8.758 -10.219 1 82.88 403 GLU B N 1
ATOM 6745 C CA . GLU B 1 403 ? 1.219 7.883 -11.203 1 82.88 403 GLU B CA 1
ATOM 6746 C C . GLU B 1 403 ? -0.236 7.605 -10.836 1 82.88 403 GLU B C 1
ATOM 6748 O O . GLU B 1 403 ? -1.073 7.387 -11.711 1 82.88 403 GLU B O 1
ATOM 6753 N N . SER B 1 404 ? -0.484 7.617 -9.578 1 85.88 404 SER B N 1
ATOM 6754 C CA . SER B 1 404 ? -1.844 7.418 -9.086 1 85.88 404 SER B CA 1
ATOM 6755 C C . SER B 1 404 ? -2.682 8.68 -9.258 1 85.88 404 SER B C 1
ATOM 6757 O O . SER B 1 404 ? -2.312 9.75 -8.766 1 85.88 404 SER B O 1
ATOM 6759 N N . ARG B 1 405 ? -3.838 8.5 -9.852 1 88.44 405 ARG B N 1
ATOM 6760 C CA . ARG B 1 405 ? -4.719 9.648 -10.047 1 88.44 405 ARG B CA 1
ATOM 6761 C C . ARG B 1 405 ? -5.164 10.234 -8.711 1 88.44 405 ARG B C 1
ATOM 6763 O O . ARG B 1 405 ? -5.332 11.445 -8.586 1 88.44 405 ARG B O 1
ATOM 6770 N N . LEU B 1 406 ? -5.375 9.352 -7.809 1 91.12 406 LEU B N 1
ATOM 6771 C CA . LEU B 1 406 ? -5.797 9.805 -6.488 1 91.12 406 LEU B CA 1
ATOM 6772 C C . LEU B 1 406 ? -4.703 10.641 -5.828 1 91.12 406 LEU B C 1
ATOM 6774 O O . LEU B 1 406 ? -4.992 11.664 -5.207 1 91.12 406 LEU B O 1
ATOM 6778 N N . VAL B 1 407 ? -3.467 10.211 -5.98 1 92.5 407 VAL B N 1
ATOM 6779 C CA . VAL B 1 407 ? -2.355 10.961 -5.406 1 92.5 407 VAL B CA 1
ATOM 6780 C C . VAL B 1 407 ? -2.166 12.266 -6.168 1 92.5 407 VAL B C 1
ATOM 6782 O O . VAL B 1 407 ? -1.89 13.305 -5.57 1 92.5 407 VAL B O 1
ATOM 6785 N N . GLU B 1 408 ? -2.342 12.211 -7.445 1 91.81 408 GLU B N 1
ATOM 6786 C CA . GLU B 1 408 ? -2.191 13.391 -8.297 1 91.81 408 GLU B CA 1
ATOM 6787 C C . GLU B 1 408 ? -3.199 14.477 -7.918 1 91.81 408 GLU B C 1
ATOM 6789 O O . GLU B 1 408 ? -2.842 15.648 -7.805 1 91.81 408 GLU B O 1
ATOM 6794 N N . VAL B 1 409 ? -4.426 14.078 -7.688 1 95.81 409 VAL B N 1
ATOM 6795 C CA . VAL B 1 409 ? -5.441 15.078 -7.387 1 95.81 409 VAL B CA 1
ATOM 6796 C C . VAL B 1 409 ? -5.227 15.625 -5.977 1 95.81 409 VAL B C 1
ATOM 6798 O O . VAL B 1 409 ? -5.48 16.812 -5.719 1 95.81 409 VAL B O 1
ATOM 6801 N N . GLU B 1 410 ? -4.879 14.766 -5.082 1 96.69 410 GLU B N 1
ATOM 6802 C CA . GLU B 1 410 ? -4.586 15.227 -3.725 1 96.69 410 GLU B CA 1
ATOM 6803 C C . GLU B 1 410 ? -3.449 16.234 -3.719 1 96.69 410 GLU B C 1
ATOM 6805 O O 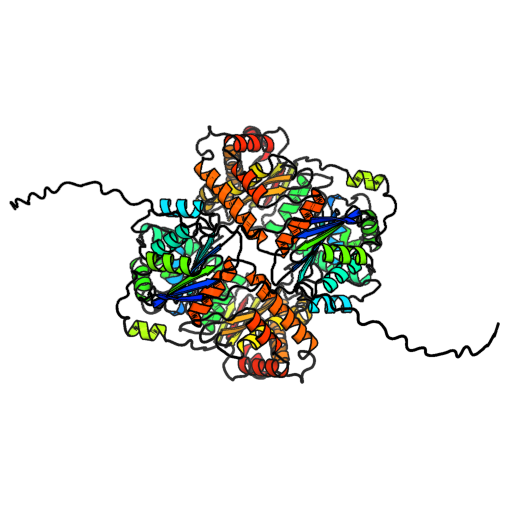. GLU B 1 410 ? -3.533 17.266 -3.047 1 96.69 410 GLU B O 1
ATOM 6810 N N . ASP B 1 411 ? -2.398 15.914 -4.465 1 95.31 411 ASP B N 1
ATOM 6811 C CA . ASP B 1 411 ? -1.265 16.828 -4.59 1 95.31 411 ASP B CA 1
ATOM 6812 C C . ASP B 1 411 ? -1.701 18.172 -5.164 1 95.31 411 ASP B C 1
ATOM 6814 O O . ASP B 1 411 ? -1.313 19.219 -4.652 1 95.31 411 ASP B O 1
ATOM 6818 N N . LEU B 1 412 ? -2.52 18.141 -6.211 1 96.88 412 LEU B N 1
ATOM 6819 C CA . LEU B 1 412 ? -3.049 19.344 -6.844 1 96.88 412 LEU B CA 1
ATOM 6820 C C . LEU B 1 412 ? -3.871 20.156 -5.855 1 96.88 412 LEU B C 1
ATOM 6822 O O . LEU B 1 412 ? -3.594 21.344 -5.641 1 96.88 412 LEU B O 1
ATOM 6826 N N . GLY B 1 413 ? -4.809 19.484 -5.219 1 98.06 413 GLY B N 1
ATOM 6827 C CA . GLY B 1 413 ? -5.695 20.172 -4.293 1 98.06 413 GLY B CA 1
ATOM 6828 C C . GLY B 1 413 ? -4.977 20.766 -3.096 1 98.06 413 GLY B C 1
ATOM 6829 O O . GLY B 1 413 ? -5.219 21.906 -2.719 1 98.06 413 GLY B O 1
ATOM 6830 N N . ARG B 1 414 ? -4.066 20.016 -2.559 1 96.94 414 ARG B N 1
ATOM 6831 C CA . ARG B 1 414 ? -3.365 20.453 -1.354 1 96.94 414 ARG B CA 1
ATOM 6832 C C . ARG B 1 414 ? -2.391 21.578 -1.665 1 96.94 414 ARG B C 1
ATOM 6834 O O . ARG B 1 414 ? -2.25 22.516 -0.88 1 96.94 414 ARG B O 1
ATOM 6841 N N . GLN B 1 415 ? -1.709 21.531 -2.797 1 96.06 415 GLN B N 1
ATOM 6842 C CA . GLN B 1 415 ? -0.789 22.594 -3.16 1 96.06 415 GLN B CA 1
ATOM 6843 C C . GLN B 1 415 ? -1.537 23.906 -3.396 1 96.06 415 GLN B C 1
ATOM 6845 O O . GLN B 1 415 ? -1.109 24.969 -2.932 1 96.06 415 GLN B O 1
ATOM 6850 N N . VAL B 1 416 ? -2.635 23.781 -4.078 1 97.25 416 VAL B N 1
ATOM 6851 C CA . VAL B 1 416 ? -3.412 25 -4.34 1 97.25 416 VAL B CA 1
ATOM 6852 C C . VAL B 1 416 ? -3.986 25.531 -3.029 1 97.25 416 VAL B C 1
ATOM 6854 O O . VAL B 1 416 ? -4.039 26.75 -2.82 1 97.25 416 VAL B O 1
ATOM 6857 N N . LEU B 1 417 ? -4.371 24.625 -2.191 1 96.94 417 LEU B N 1
ATOM 6858 C CA . LEU B 1 417 ? -4.918 25 -0.894 1 96.94 417 LEU B CA 1
ATOM 6859 C C . LEU B 1 417 ? -3.881 25.766 -0.07 1 96.94 417 LEU B C 1
ATOM 6861 O O . LEU B 1 417 ? -4.188 26.797 0.517 1 96.94 417 LEU B O 1
ATOM 6865 N N . VAL B 1 418 ? -2.639 25.328 -0.132 1 93.31 418 VAL B N 1
ATOM 6866 C CA . VAL B 1 418 ? -1.604 25.844 0.757 1 93.31 418 VAL B CA 1
ATOM 6867 C C . VAL B 1 418 ? -0.86 26.984 0.075 1 93.31 418 VAL B C 1
ATOM 6869 O O . VAL B 1 418 ? -0.561 28 0.706 1 93.31 418 VAL B O 1
ATOM 6872 N N . HIS B 1 419 ? -0.608 26.891 -1.27 1 90.12 419 HIS B N 1
ATOM 6873 C CA . HIS B 1 419 ? 0.268 27.828 -1.966 1 90.12 419 HIS B CA 1
ATOM 6874 C C . HIS B 1 419 ? -0.525 28.734 -2.902 1 90.12 419 HIS B C 1
ATOM 6876 O O . HIS B 1 419 ? -0.029 29.781 -3.33 1 90.12 419 HIS B O 1
ATOM 6882 N N . GLY B 1 420 ? -1.609 28.297 -3.279 1 93.75 420 GLY B N 1
ATOM 6883 C CA . GLY B 1 420 ? -2.346 29.016 -4.309 1 93.75 420 GLY B CA 1
ATOM 6884 C C . GLY B 1 420 ? -1.908 28.641 -5.719 1 93.75 420 GLY B C 1
ATOM 6885 O O . GLY B 1 420 ? -2.447 29.172 -6.695 1 93.75 420 GLY B O 1
ATOM 6886 N N . LYS B 1 421 ? -0.927 27.766 -5.773 1 94.25 421 LYS B N 1
ATOM 6887 C CA . LYS B 1 421 ? -0.418 27.297 -7.055 1 94.25 421 LYS B CA 1
ATOM 6888 C C . LYS B 1 421 ? 0.154 25.891 -6.93 1 94.25 421 LYS B C 1
ATOM 6890 O O . LYS B 1 421 ? 0.289 25.359 -5.824 1 94.25 421 LYS B O 1
ATOM 6895 N N . LYS B 1 422 ? 0.369 25.328 -8.062 1 94.06 422 LYS B N 1
ATOM 6896 C CA . LYS B 1 422 ? 0.997 24 -8.078 1 94.06 422 LYS B CA 1
ATOM 6897 C C . LYS B 1 422 ? 2.434 24.078 -8.586 1 94.06 422 LYS B C 1
ATOM 6899 O O . LYS B 1 422 ? 2.691 24.656 -9.641 1 94.06 422 LYS B O 1
ATOM 6904 N N . VAL B 1 423 ? 3.338 23.594 -7.781 1 93.31 423 VAL B N 1
ATOM 6905 C CA . VAL B 1 423 ? 4.703 23.359 -8.242 1 93.31 423 VAL B CA 1
ATOM 6906 C C . VAL B 1 423 ? 4.777 22.016 -8.969 1 93.31 423 VAL B C 1
ATOM 6908 O O . VAL B 1 423 ? 4.398 20.969 -8.414 1 93.31 423 VAL B O 1
ATOM 6911 N N . SER B 1 424 ? 5.176 22.016 -10.148 1 90.75 424 SER B N 1
ATOM 6912 C CA . SER B 1 424 ? 5.207 20.797 -10.953 1 90.75 424 SER B CA 1
ATOM 6913 C C . SER B 1 424 ? 6.273 19.844 -10.445 1 90.75 424 SER B C 1
ATOM 6915 O O . SER B 1 424 ? 7.207 20.234 -9.758 1 90.75 424 SER B O 1
ATOM 6917 N N . VAL B 1 425 ? 6.121 18.609 -10.82 1 89.12 425 VAL B N 1
ATOM 6918 C CA . VAL B 1 425 ? 7.094 17.609 -10.414 1 89.12 425 VAL B CA 1
ATOM 6919 C C . VAL B 1 425 ? 8.445 17.906 -11.055 1 89.12 425 VAL B C 1
ATOM 6921 O O . VAL B 1 425 ? 9.492 17.656 -10.445 1 89.12 425 VAL B O 1
ATOM 6924 N N . GLN B 1 426 ? 8.492 18.469 -12.25 1 89.25 426 GLN B N 1
ATOM 6925 C CA . GLN B 1 426 ? 9.727 18.828 -12.922 1 89.25 426 GLN B CA 1
ATOM 6926 C C . GLN B 1 426 ? 10.477 19.906 -12.141 1 89.25 426 GLN B C 1
ATOM 6928 O O . GLN B 1 426 ? 11.695 19.844 -11.984 1 89.25 426 GLN B O 1
ATOM 6933 N N . GLU B 1 427 ? 9.664 20.812 -11.672 1 93.25 427 GLU B N 1
ATOM 6934 C CA . GLU B 1 427 ? 10.266 21.875 -10.859 1 93.25 427 GLU B CA 1
ATOM 6935 C C . GLU B 1 427 ? 10.812 21.312 -9.547 1 93.25 427 GLU B C 1
ATOM 6937 O O . GLU B 1 427 ? 11.883 21.703 -9.094 1 93.25 427 GLU B O 1
ATOM 6942 N N . MET B 1 428 ? 10.07 20.453 -8.961 1 94.19 428 MET B N 1
ATOM 6943 C CA . MET B 1 428 ? 10.531 19.812 -7.734 1 94.19 428 MET B CA 1
ATOM 6944 C C . MET B 1 428 ? 11.82 19.031 -7.973 1 94.19 428 MET B C 1
ATOM 6946 O O . MET B 1 428 ? 12.766 19.125 -7.188 1 94.19 428 MET B O 1
ATOM 6950 N N . CYS B 1 429 ? 11.867 18.297 -9.055 1 92.94 429 CYS B N 1
ATOM 6951 C CA . CYS B 1 429 ? 13.047 17.516 -9.391 1 92.94 429 CYS B CA 1
ATOM 6952 C C . CYS B 1 429 ? 14.25 18.422 -9.633 1 92.94 429 CYS B C 1
ATOM 6954 O O . CYS B 1 429 ? 15.367 18.094 -9.211 1 92.94 429 CYS B O 1
ATOM 6956 N N . ALA B 1 430 ? 14.023 19.531 -10.258 1 96.19 430 ALA B N 1
ATOM 6957 C CA . ALA B 1 430 ? 15.102 20.484 -10.492 1 96.19 430 ALA B CA 1
ATOM 6958 C C . ALA B 1 430 ? 15.648 21.031 -9.172 1 96.19 430 ALA B C 1
ATOM 6960 O O . ALA B 1 430 ? 16.859 21.203 -9.023 1 96.19 430 ALA B O 1
ATOM 6961 N N . ALA B 1 431 ? 14.742 21.297 -8.273 1 97.44 431 ALA B N 1
ATOM 6962 C CA . ALA B 1 431 ? 15.156 21.766 -6.957 1 97.44 431 ALA B CA 1
ATOM 6963 C C . ALA B 1 431 ? 15.977 20.703 -6.23 1 97.44 431 ALA B C 1
ATOM 6965 O O . ALA B 1 431 ? 16.984 21.016 -5.582 1 97.44 431 ALA B O 1
ATOM 6966 N N . ILE B 1 432 ? 15.594 19.5 -6.34 1 97.56 432 ILE B N 1
ATOM 6967 C CA . ILE B 1 432 ? 16.297 18.375 -5.727 1 97.56 432 ILE B CA 1
ATOM 6968 C C . ILE B 1 432 ? 17.688 18.234 -6.355 1 97.56 432 ILE B C 1
ATOM 6970 O O . ILE B 1 432 ? 18.672 18.016 -5.652 1 97.56 432 ILE B O 1
ATOM 6974 N N . ASP B 1 433 ? 17.797 18.438 -7.633 1 96.81 433 ASP B N 1
ATOM 6975 C CA . ASP B 1 433 ? 19.062 18.297 -8.359 1 96.81 433 ASP B CA 1
ATOM 6976 C C . ASP B 1 433 ? 20.078 19.344 -7.891 1 96.81 433 ASP B C 1
ATOM 6978 O O . ASP B 1 433 ? 21.281 19.109 -7.957 1 96.81 433 ASP B O 1
ATOM 6982 N N . ARG B 1 434 ? 19.594 20.375 -7.352 1 97.81 434 ARG B N 1
ATOM 6983 C CA . ARG B 1 434 ? 20.469 21.469 -6.953 1 97.81 434 ARG B CA 1
ATOM 6984 C C . ARG B 1 434 ? 21.062 21.219 -5.57 1 97.81 434 ARG B C 1
ATOM 6986 O O . ARG B 1 434 ? 22 21.906 -5.152 1 97.81 434 ARG B O 1
ATOM 6993 N N . VAL B 1 435 ? 20.562 20.281 -4.859 1 98.56 435 VAL B N 1
ATOM 6994 C CA . VAL B 1 435 ? 21.062 20.016 -3.516 1 98.56 435 VAL B CA 1
ATOM 6995 C C . VAL B 1 435 ? 22.484 19.484 -3.592 1 98.56 435 VAL B C 1
ATOM 6997 O O . VAL B 1 435 ? 22.781 18.578 -4.371 1 98.56 435 VAL B O 1
ATOM 7000 N N . ASP B 1 436 ? 23.375 20.109 -2.832 1 98.38 436 ASP B N 1
ATOM 7001 C CA . ASP B 1 436 ? 24.75 19.609 -2.719 1 98.38 436 ASP B CA 1
ATOM 7002 C C . ASP B 1 436 ? 25.125 19.359 -1.259 1 98.38 436 ASP B C 1
ATOM 7004 O O . ASP B 1 436 ? 24.297 19.547 -0.361 1 98.38 436 ASP B O 1
ATOM 7008 N N . LEU B 1 437 ? 26.359 18.969 -1.015 1 98.25 437 LEU B N 1
ATOM 7009 C CA . LEU B 1 437 ? 26.781 18.594 0.331 1 98.25 437 LEU B CA 1
ATOM 7010 C C . LEU B 1 437 ? 26.797 19.812 1.251 1 98.25 437 LEU B C 1
ATOM 7012 O O . LEU B 1 437 ? 26.453 19.703 2.432 1 98.25 437 LEU B O 1
ATOM 7016 N N . ALA B 1 438 ? 27.219 20.875 0.708 1 98.25 438 ALA B N 1
ATOM 7017 C CA . ALA B 1 438 ? 27.25 22.094 1.512 1 98.25 438 ALA B CA 1
ATOM 7018 C C . ALA B 1 438 ? 25.859 22.469 2.014 1 98.25 438 ALA B C 1
ATOM 7020 O O . ALA B 1 438 ? 25.672 22.797 3.189 1 98.25 438 ALA B O 1
ATOM 7021 N N . ALA B 1 439 ? 24.906 22.406 1.106 1 98.5 439 ALA B N 1
ATOM 7022 C CA . ALA B 1 439 ? 23.516 22.688 1.486 1 98.5 439 ALA B CA 1
ATOM 7023 C C . ALA B 1 439 ? 23.016 21.656 2.5 1 98.5 439 ALA B C 1
ATOM 7025 O O . ALA B 1 439 ? 22.312 22.016 3.451 1 98.5 439 ALA B O 1
ATOM 7026 N N . LEU B 1 440 ? 23.344 20.406 2.309 1 98.62 440 LEU B N 1
ATOM 7027 C CA . LEU B 1 440 ? 22.906 19.344 3.213 1 98.62 440 LEU B CA 1
ATOM 7028 C C . LEU B 1 440 ? 23.422 19.594 4.629 1 98.62 440 LEU B C 1
ATOM 7030 O O . LEU B 1 440 ? 22.656 19.547 5.59 1 98.62 440 LEU B O 1
ATOM 7034 N N . HIS B 1 441 ? 24.719 19.938 4.781 1 98.5 441 HIS B N 1
ATOM 7035 C CA . HIS B 1 441 ? 25.297 20.188 6.09 1 98.5 441 HIS B CA 1
ATOM 7036 C C . HIS B 1 441 ? 24.703 21.422 6.734 1 98.5 441 HIS B C 1
ATOM 7038 O O . HIS B 1 441 ? 24.422 21.438 7.938 1 98.5 441 HIS B O 1
ATOM 7044 N N . ARG B 1 442 ? 24.484 22.375 5.926 1 98.5 442 ARG B N 1
ATOM 7045 C CA . ARG B 1 442 ? 23.906 23.625 6.434 1 98.5 442 ARG B CA 1
ATOM 7046 C C . ARG B 1 442 ? 22.516 23.391 6.977 1 98.5 442 ARG B C 1
ATOM 7048 O O . ARG B 1 442 ? 22.188 23.812 8.086 1 98.5 442 ARG B O 1
ATOM 7055 N N . VAL B 1 443 ? 21.703 22.688 6.215 1 98.69 443 VAL B N 1
ATOM 7056 C CA . VAL B 1 443 ? 20.312 22.453 6.602 1 98.69 443 VAL B CA 1
ATOM 7057 C C . VAL B 1 443 ? 20.266 21.5 7.801 1 98.69 443 VAL B C 1
ATOM 7059 O O . VAL B 1 443 ? 19.438 21.672 8.695 1 98.69 443 VAL B O 1
ATOM 7062 N N . ALA B 1 444 ? 21.172 20.531 7.82 1 98.75 444 ALA B N 1
ATOM 7063 C CA . ALA B 1 444 ? 21.25 19.641 8.984 1 98.75 444 ALA B CA 1
ATOM 7064 C C . ALA B 1 444 ? 21.516 20.453 10.258 1 98.75 444 ALA B C 1
ATOM 7066 O O . ALA B 1 444 ? 20.844 20.234 11.273 1 98.75 444 ALA B O 1
ATOM 7067 N N . ARG B 1 445 ? 22.453 21.375 10.195 1 98.38 445 ARG B N 1
ATOM 7068 C CA . ARG B 1 445 ? 22.766 22.203 11.352 1 98.38 445 ARG B CA 1
ATOM 7069 C C . ARG B 1 445 ? 21.594 23.109 11.711 1 98.38 445 ARG B C 1
ATOM 7071 O O . ARG B 1 445 ? 21.297 23.312 12.891 1 98.38 445 ARG B O 1
ATOM 7078 N N . ARG B 1 446 ? 20.953 23.609 10.695 1 98.31 446 ARG B N 1
ATOM 7079 C CA . ARG B 1 446 ? 19.812 24.5 10.891 1 98.31 446 ARG B CA 1
ATOM 7080 C C . ARG B 1 446 ? 18.703 23.781 11.656 1 98.31 446 ARG B C 1
ATOM 7082 O O . ARG B 1 446 ? 18 24.391 12.477 1 98.31 446 ARG B O 1
ATOM 7089 N N . VAL B 1 447 ? 18.531 22.484 11.422 1 98.62 447 VAL B N 1
ATOM 7090 C CA . VAL B 1 447 ? 17.453 21.734 12.023 1 98.62 447 VAL B CA 1
ATOM 7091 C C . VAL B 1 447 ? 17.891 21.156 13.367 1 98.62 447 VAL B C 1
ATOM 7093 O O . VAL B 1 447 ? 17.172 21.25 14.359 1 98.62 447 VAL B O 1
ATOM 7096 N N . LEU B 1 448 ? 19.141 20.688 13.453 1 98.56 448 LEU B N 1
ATOM 7097 C CA . LEU B 1 448 ? 19.562 19.875 14.594 1 98.56 448 LEU B CA 1
ATOM 7098 C C . LEU B 1 448 ? 20.281 20.719 15.633 1 98.56 448 LEU B C 1
ATOM 7100 O O . LEU B 1 448 ? 20.344 20.359 16.812 1 98.56 448 LEU B O 1
ATOM 7104 N N . MET B 1 449 ? 20.844 21.844 15.164 1 97.62 449 MET B N 1
ATOM 7105 C CA . MET B 1 449 ? 21.75 22.594 16.031 1 97.62 449 MET B CA 1
ATOM 7106 C C . MET B 1 449 ? 21.344 24.047 16.125 1 97.62 449 MET B C 1
ATOM 7108 O O . MET B 1 449 ? 22.203 24.938 16.141 1 97.62 449 MET B O 1
ATOM 7112 N N . ASN B 1 450 ? 20.094 24.312 16.109 1 94.31 450 ASN B N 1
ATOM 7113 C CA . ASN B 1 450 ? 19.641 25.688 16.109 1 94.31 450 ASN B CA 1
ATOM 7114 C C . ASN B 1 450 ? 19.359 26.203 17.516 1 94.31 450 ASN B C 1
ATOM 7116 O O . ASN B 1 450 ? 18.859 27.312 17.688 1 94.31 450 ASN B O 1
ATOM 7120 N N . GLY B 1 451 ? 19.578 25.406 18.5 1 94.25 451 GLY B N 1
ATOM 7121 C CA . GLY B 1 451 ? 19.422 25.844 19.875 1 94.25 451 GLY B CA 1
ATOM 7122 C C . GLY B 1 451 ? 18.062 25.469 20.453 1 94.25 451 GLY B C 1
ATOM 7123 O O . GLY B 1 451 ? 17.875 25.531 21.672 1 94.25 451 GLY B O 1
ATOM 7124 N N . LYS B 1 452 ? 17.109 25.078 19.656 1 96.31 452 LYS B N 1
ATOM 7125 C CA . LYS B 1 452 ? 15.828 24.609 20.156 1 96.31 452 LYS B CA 1
ATOM 7126 C C . LYS B 1 452 ? 15.938 23.203 20.75 1 96.31 452 LYS B C 1
ATOM 7128 O O . LYS B 1 452 ? 16.766 22.406 20.297 1 96.31 452 LYS B O 1
ATOM 7133 N N . PRO B 1 453 ? 15.086 22.953 21.688 1 96.81 453 PRO B N 1
ATOM 7134 C CA . PRO B 1 453 ? 15.188 21.641 22.344 1 96.81 453 PRO B CA 1
ATOM 7135 C C . PRO B 1 453 ? 14.734 20.5 21.438 1 96.81 453 PRO B C 1
ATOM 7137 O O . PRO B 1 453 ? 13.82 20.672 20.625 1 96.81 453 PRO B O 1
ATOM 7140 N N . SER B 1 454 ? 15.336 19.359 21.672 1 98.44 454 SER B N 1
ATOM 7141 C CA . SER B 1 454 ? 14.883 18.141 21 1 98.44 454 SER B CA 1
ATOM 7142 C C . SER B 1 454 ? 13.578 17.625 21.609 1 98.44 454 SER B C 1
ATOM 7144 O O . SER B 1 454 ? 13.211 18.016 22.719 1 98.44 454 SER B O 1
ATOM 7146 N N . THR B 1 455 ? 12.852 16.875 20.812 1 98.81 455 THR B N 1
ATOM 7147 C CA . THR B 1 455 ? 11.703 16.094 21.281 1 98.81 455 THR B CA 1
ATOM 7148 C C . THR B 1 455 ? 12.062 14.609 21.375 1 98.81 455 THR B C 1
ATOM 7150 O O . THR B 1 455 ? 12.523 14.016 20.406 1 98.81 455 THR B O 1
ATOM 7153 N N . VAL B 1 456 ? 11.875 14.039 22.578 1 98.81 456 VAL B N 1
ATOM 7154 C CA . VAL B 1 456 ? 12.18 12.625 22.781 1 98.81 456 VAL B CA 1
ATOM 7155 C C . VAL B 1 456 ? 10.961 11.922 23.375 1 98.81 456 VAL B C 1
ATOM 7157 O O . VAL B 1 456 ? 10.445 12.336 24.422 1 98.81 456 VAL B O 1
ATOM 7160 N N . VAL B 1 457 ? 10.469 10.891 22.688 1 98.75 457 VAL B N 1
ATOM 7161 C CA . VAL B 1 457 ? 9.391 10.055 23.172 1 98.75 457 VAL B CA 1
ATOM 7162 C C . VAL B 1 457 ? 9.82 8.586 23.156 1 98.75 457 VAL B C 1
ATOM 7164 O O . VAL B 1 457 ? 10.312 8.094 22.141 1 98.75 457 VAL B O 1
ATOM 7167 N N . VAL B 1 458 ? 9.672 7.91 24.312 1 98.44 458 VAL B N 1
ATOM 7168 C CA . VAL B 1 458 ? 10.07 6.512 24.422 1 98.44 458 VAL B CA 1
ATOM 7169 C C . VAL B 1 458 ? 8.945 5.699 25.047 1 98.44 458 VAL B C 1
ATOM 7171 O O . VAL B 1 458 ? 8.305 6.156 26 1 98.44 458 VAL B O 1
ATOM 7174 N N . GLN B 1 459 ? 8.68 4.586 24.484 1 98.06 459 GLN B N 1
ATOM 7175 C CA . GLN B 1 459 ? 7.738 3.645 25.078 1 98.06 459 GLN B CA 1
ATOM 7176 C C . GLN B 1 459 ? 8.32 2.234 25.109 1 98.06 459 GLN B C 1
ATOM 7178 O O . GLN B 1 459 ? 8.93 1.781 24.141 1 98.06 459 GLN B O 1
ATOM 7183 N N . GLY B 1 460 ? 8.273 1.535 26.188 1 96.62 460 GLY B N 1
ATOM 7184 C CA . GLY B 1 460 ? 8.773 0.183 26.359 1 96.62 460 GLY B CA 1
ATOM 7185 C C . GLY B 1 460 ? 9.586 0.012 27.641 1 96.62 460 GLY B C 1
ATOM 7186 O O . GLY B 1 460 ? 9.258 0.606 28.672 1 96.62 460 GLY B O 1
ATOM 7187 N N . GLU B 1 461 ? 10.453 -0.94 27.609 1 94.38 461 GLU B N 1
ATOM 7188 C CA . GLU B 1 461 ? 11.398 -1.074 28.719 1 94.38 461 GLU B CA 1
ATOM 7189 C C . GLU B 1 461 ? 12.398 0.084 28.734 1 94.38 461 GLU B C 1
ATOM 7191 O O . GLU B 1 461 ? 13.164 0.262 27.781 1 94.38 461 GLU B O 1
ATOM 7196 N N . LEU B 1 462 ? 12.438 0.782 29.766 1 94.31 462 LEU B N 1
ATOM 7197 C CA . LEU B 1 462 ? 13.164 2.047 29.797 1 94.31 462 LEU B CA 1
ATOM 7198 C C . LEU B 1 462 ? 14.555 1.859 30.406 1 94.31 462 LEU B C 1
ATOM 7200 O O . LEU B 1 462 ? 15.398 2.756 30.328 1 94.31 462 LEU B O 1
ATOM 7204 N N . ASP B 1 463 ? 14.766 0.7 30.859 1 91.94 463 ASP B N 1
ATOM 7205 C CA . ASP B 1 463 ? 16.031 0.479 31.562 1 91.94 463 ASP B CA 1
ATOM 7206 C C . ASP B 1 463 ? 17.219 0.665 30.609 1 91.94 463 ASP B C 1
ATOM 7208 O O . ASP B 1 463 ? 17.219 0.135 29.5 1 91.94 463 ASP B O 1
ATOM 7212 N N . GLY B 1 464 ? 18.172 1.534 31.031 1 91.69 464 GLY B N 1
ATOM 7213 C CA . GLY B 1 464 ? 19.422 1.675 30.297 1 91.69 464 GLY B CA 1
ATOM 7214 C C . GLY B 1 464 ? 19.406 2.82 29.297 1 91.69 464 GLY B C 1
ATOM 7215 O O . GLY B 1 464 ? 20.438 3.17 28.719 1 91.69 464 GLY B O 1
ATOM 7216 N N . LEU B 1 465 ? 18.328 3.447 29.062 1 93 465 LEU B N 1
ATOM 7217 C CA . LEU B 1 465 ? 18.219 4.465 28.016 1 93 465 LEU B CA 1
ATOM 7218 C C . LEU B 1 465 ? 19 5.715 28.391 1 93 465 LEU B C 1
ATOM 7220 O O . LEU B 1 465 ? 19.453 6.453 27.516 1 93 465 LEU B O 1
ATOM 7224 N N . GLY B 1 466 ? 19.25 6.07 29.625 1 91.62 466 GLY B N 1
ATOM 7225 C CA . GLY B 1 466 ? 19.922 7.289 30.047 1 91.62 466 GLY B CA 1
ATOM 7226 C C . GLY B 1 466 ? 19.188 8.547 29.656 1 91.62 466 GLY B C 1
ATOM 7227 O O . GLY B 1 466 ? 18 8.5 29.312 1 91.62 466 GLY B O 1
ATOM 7228 N N . ASP B 1 467 ? 19.859 9.695 29.766 1 96.5 467 ASP B N 1
ATOM 7229 C CA . ASP B 1 467 ? 19.328 10.992 29.375 1 96.5 467 ASP B CA 1
ATOM 7230 C C . ASP B 1 467 ? 19.609 11.281 27.906 1 96.5 467 ASP B C 1
ATOM 7232 O O . ASP B 1 467 ? 20.656 11.836 27.562 1 96.5 467 ASP B O 1
ATOM 7236 N N . ILE B 1 468 ? 18.656 10.992 27.109 1 97.94 468 ILE B N 1
ATOM 7237 C CA . ILE B 1 468 ? 18.844 11.07 25.656 1 97.94 468 ILE B CA 1
ATOM 7238 C C . ILE B 1 468 ? 19.031 12.531 25.25 1 97.94 468 ILE B C 1
ATOM 7240 O O . ILE B 1 468 ? 19.891 12.836 24.422 1 97.94 468 ILE B O 1
ATOM 7244 N N . ARG B 1 469 ? 18.266 13.461 25.828 1 97.62 469 ARG B N 1
ATOM 7245 C CA . ARG B 1 469 ? 18.359 14.875 25.469 1 97.62 469 ARG B CA 1
ATOM 7246 C C . ARG B 1 469 ? 19.719 15.445 25.844 1 97.62 469 ARG B C 1
ATOM 7248 O O . ARG B 1 469 ? 20.297 16.25 25.109 1 97.62 469 ARG B O 1
ATOM 7255 N N . ALA B 1 470 ? 20.219 15.031 26.969 1 97.12 470 ALA B N 1
ATOM 7256 C CA . ALA B 1 470 ? 21.547 15.461 27.391 1 97.12 470 ALA B CA 1
ATOM 7257 C C . ALA B 1 470 ? 22.609 14.953 26.422 1 97.12 470 ALA B C 1
ATOM 7259 O O . ALA B 1 470 ? 23.547 15.672 26.078 1 97.12 470 ALA B O 1
ATOM 7260 N N . LEU B 1 471 ? 22.453 13.688 26.062 1 97.81 471 LEU B N 1
ATOM 7261 C CA . LEU B 1 471 ? 23.359 13.109 25.094 1 97.81 471 LEU B CA 1
ATOM 7262 C C . LEU B 1 471 ? 23.359 13.914 23.797 1 97.81 471 LEU B C 1
ATOM 7264 O O . LEU B 1 471 ? 24.406 14.266 23.266 1 97.81 471 LEU B O 1
ATOM 7268 N N . LEU B 1 472 ? 22.219 14.273 23.297 1 98.12 472 LEU B N 1
ATOM 7269 C CA . LEU B 1 472 ? 22.094 15.031 22.047 1 98.12 472 LEU B CA 1
ATOM 7270 C C . LEU B 1 472 ? 22.688 16.438 22.203 1 98.12 472 LEU B C 1
ATOM 7272 O O . LEU B 1 472 ? 23.422 16.906 21.328 1 98.12 472 LEU B O 1
ATOM 7276 N N . SER B 1 473 ? 22.391 17.047 23.344 1 97.06 473 SER B N 1
ATOM 7277 C CA . SER B 1 473 ? 22.891 18.391 23.609 1 97.06 473 SER B CA 1
ATOM 7278 C C . SER B 1 473 ? 24.422 18.406 23.688 1 97.06 473 SER B C 1
ATOM 7280 O O . SER B 1 473 ? 25.062 19.359 23.25 1 97.06 473 SER B O 1
ATOM 7282 N N . SER B 1 474 ? 24.953 17.359 24.203 1 96.5 474 SER B N 1
ATOM 7283 C CA . SER B 1 474 ? 26.406 17.281 24.328 1 96.5 474 SER B CA 1
ATOM 7284 C C . SER B 1 474 ? 27.078 17.219 22.953 1 96.5 474 SER B C 1
ATOM 7286 O O . SER B 1 474 ? 28.266 17.5 22.812 1 96.5 474 SER B O 1
ATOM 7288 N N . ARG B 1 475 ? 26.281 16.906 22 1 95.38 475 ARG B N 1
ATOM 7289 C CA . ARG B 1 475 ? 26.797 16.828 20.625 1 95.38 475 ARG B CA 1
ATOM 7290 C C . ARG B 1 475 ? 26.375 18.047 19.812 1 95.38 475 ARG B C 1
ATOM 7292 O O . ARG B 1 475 ? 26.453 18.031 18.578 1 95.38 475 ARG B O 1
ATOM 7299 N N . GLY B 1 476 ? 25.812 19.016 20.484 1 96 476 GLY B N 1
ATOM 7300 C CA . GLY B 1 476 ? 25.422 20.266 19.844 1 96 476 GLY B CA 1
ATOM 7301 C C . GLY B 1 476 ? 24.016 20.234 19.281 1 96 476 GLY B C 1
ATOM 7302 O O . GLY B 1 476 ? 23.594 21.172 18.609 1 96 476 GLY B O 1
ATOM 7303 N N . MET B 1 477 ? 23.375 19.125 19.609 1 96.38 477 MET B N 1
ATOM 7304 C CA . MET B 1 477 ? 22.031 18.969 19.078 1 96.38 477 MET B CA 1
ATOM 7305 C C . MET B 1 477 ? 20.984 19.203 20.156 1 96.38 477 MET B C 1
ATOM 7307 O O . MET B 1 477 ? 21.125 18.703 21.281 1 96.38 477 MET B O 1
#

Radius of gyration: 30.21 Å; Cα contacts (8 Å, |Δi|>4): 1876; chains: 2; bounding box: 126×73×70 Å

pLDDT: mean 88.41, std 19.38, range [16.2, 98.88]

Foldseek 3Di:
DDDDDDDDDDDDPPPDPDDPPPPPPCCPVVPFADWDWDQFPQQAIEIETADADQKKKKKKKFFDAQQLFDPPDALQQALQVLLQLLFQADFPVDHRVRSVVLCVVFPNQWGWDGDLTIIMTMGMGGPVCVLVSVLSVLRRLPTHPLDQVSLVVSLVVLLVVVVVQVVDCVRCVVLVLQCQFQPPHRSNRGRRGDNVSSVPHGSVSNVVSSLQTVGSSRMYIYMYNDDSVVRVVSCCVRPVPTDHDPHDPVSVCSSVDAGDTAAHEDEAADAVDQWKKKWKKWKAFAPPDLLNLLLQLVQLQQAWFFLPPDDDDPPSCPHNCNVVPSVVDVQWGTKGWDWAHHHGIIMTAMMTIGGPVCLQPVLVVRLVSLLLQQDPPDVVHDDQVSSVVSLVVVLVVVVVQCVDSRSVRVLRRVCCSRPVGHDDSVNSSVSSVPDDSVSRNVSSCVTLQVPRFMHMYMYYHNPNNPDSRVVSVVSRD/DDDDDDDDDDDPPPPDPDDPPPPPPPCPVVPFPDWDWDAFPQQAIEIETADADQKKKKKKKFFDAQQLFDPVDALQQALQVLLQLLFQADFPVDHRVRSVVLCVVFPNQWGWDGDLTIIMTMGMGGPVCVLVSVLSVLRRLPTHPLDQVSLVVSLVVLLVVVVVQVVDCVRCVVLVLQCQFQPPHRSNRGRRRDNVSSVPHGSVSNVVSSLQTVGSNRMYIYMYNDDSVVRVVSCCVRPVPGDHDPHDPVSVCSSVDAGDTAAHEDEAADAVDQWKKKWKKWKAFAPPDLLNLLLQLVQLQQAWFFLPPVDDPPDRCPHNCNVVPSVVDVQWGTKGWDWAHHHGIIMTAMMTIGGPVCLQPVLVVRLVSLLLQQDPPDVVHDDQVSSVVSLVVVLVVVVVQCVDSRSVRVLRRVCCSRPVGHDDSVNSSVSSVPDDSVSRNVSSCVTLQVPRFMHMYMYYHNPNNPDSRVVSVVSRD

InterPro domains:
  IPR007863 Peptidase M16, C-terminal [PF05193] (201-394)
  IPR011249 Metalloenzyme, LuxS/M16 peptidase-like [SSF63411] (34-246)
  IPR011249 Metalloenzyme, LuxS/M16 peptidase-like [SSF63411] (260-462)
  IPR011765 Peptidase M16, N-terminal [PF00675] (45-194)
  IPR050361 Mitochondrial Processing Peptidase/Ubiquinol-cytochrome c Reductase Complex [PTHR11851] (31-462)